Protein AF-0000000069196806 (afdb_homodimer)

Radius of gyration: 33.09 Å; Cα contacts (8 Å, |Δi|>4): 1832; chains: 2; bounding box: 76×102×69 Å

InterPro domains:
  IPR004131 Pyrophosphate-energised proton pump [PTHR31998] (19-526)

Secondary structure (DSSP, 8-state):
-HHHHHHHHHHHHHHHHHHHHHHHHHHHHGGGSSS-SS--S---SHHHHHHHHHHHHHTS-HHHHTT--HHHHHHHHHHHHHHHHHHHHHHHHHHHHHHHHHHHHHHHHH-SS-HHHHHHHHHHHHHHHHHHHHHHHHHHHHHHHHGGG-SSHHHHHHHHHHHHHHHHHHHHHHHHHHHHHHHHHHTS----HHHHHHHHHHHHHHHHHHHHHHHHHHHHHHHHHHHHH--S-HHHH--HHHHHHHHHHHHHHT-THHHHHHHHHHHHHHHHHH-TTHHHHHHHHHHHHHHHHHHHHHHTTGGG---SSHHHHHHHHHHHHHHHHHHHHHHHHHHHHHH-HHHHHHHHHHHHHHHHHHHHHHHHH-TTSHHHHHHHHHHHHSTTHHHHHHHHHHHHHHHHHHHHHHHHHHHHHHHHHHHHHHHHHHHHHTTHHHHHHHHHHHHHHHHHHHHHHHHT---HHHHHHHHHHGGGGHHHHHHHHHHHHHHHHHHS--SS--HHHHHHHHHHHHHHHHHHHHHHHHHHHHHHHHHHHT-TTTT----THHHHHHHHHHHHHHHHIIIII-HHHHHHHHHHHHHHHHHHHHHHHHHHHHHHHHGGGGGGTTT-HHHHHHHHHHHHHHHHHTTTTHHHHHHHHHHHHHHHHH-/-HHHHHHHHHHHHHHHHHHHHHHHHHHHHTTSSSS-SS--S---SHHHHHHHHHHHHHTS-HHHHTT--HHHHHHHHHHHHHHHHHHHHHHHHHHHHHHHHHHHHHHHHH--S-HHHHHHHHHHHHHHHHHHHHHHHHHHHHHHHHGGG-SSHHHHHHHHHHHHHHHHHHHHHHHHHHHHHHHHHHTS----HHHHHHHHHHHHHHHHHHHHHHHHHHHHHHHHHHHHH--S-HHHH--HHHHHHHHHHHHHHT-THHHHHHHHHHHHHHHHHH-TTHHHHHHHHHHHHHHHHHHHHHHTTGGG---SSHHHHHHHHHHHHHHHHHHHHHHHHHHHHHH-HHHHHHHHHHHHHHHHHHHHHHHHH-TTSHHHHHHHHHHHHSTTHHHHHHHHHHHHHHHHHHHHHHHHHHHHHHHHHHHHHHHHHHHHHTTHHHHHHHHHHHHHHHHHHHHHHHHT---HHHHHHHHHHGGGGHHHHHHHHHHHHHHHHHHS--SS--HHHHHHHHHHHHHHHHHHHHHHHHHHHHHHHHHHHT-TTTT----HHHHHHHHHHHHHHHHHHHHHT-HHHHHHHHHHHHHHHHHHHHHHHHHHHHHHHHHHHGGG-TT-HHHHHHHHHHHHHHHHHTTGGGHHHHHHHHHHHHHHHH-

Solvent-accessible surface area (backbone atoms only — not comparable to full-atom values): 64088 Å² total; per-residue (Å²): 108,63,67,57,48,50,50,51,39,52,50,48,48,49,50,49,18,50,48,24,45,47,47,41,47,41,64,52,45,61,42,53,69,66,96,55,83,75,67,53,48,53,65,84,49,74,63,49,39,54,47,50,28,51,55,51,45,64,74,38,60,81,80,52,46,76,73,46,60,48,45,71,44,45,41,56,44,53,48,51,50,51,50,49,54,51,52,55,52,55,57,45,54,55,48,48,52,48,50,28,47,53,53,22,53,48,30,53,75,73,28,90,55,60,36,67,60,47,27,51,29,15,47,53,19,24,49,54,39,48,53,50,51,52,51,51,53,38,35,47,53,22,46,25,72,42,32,66,76,43,92,58,39,62,63,52,35,27,51,51,28,39,42,49,48,41,26,49,51,13,52,48,50,51,49,53,53,50,50,29,48,50,29,41,70,74,69,70,36,70,56,52,56,31,25,55,40,17,24,49,51,41,46,46,54,49,53,52,50,28,30,44,51,10,47,15,32,38,47,23,46,50,49,53,40,44,72,71,58,69,46,89,59,53,78,78,71,43,52,72,68,49,52,48,37,45,53,51,11,49,64,39,40,66,54,64,65,61,51,50,49,53,48,52,51,48,64,72,44,45,45,70,55,67,52,55,59,55,71,60,44,43,52,51,54,49,40,50,53,51,33,53,51,51,44,56,58,47,61,72,57,56,74,73,62,73,48,92,50,58,38,59,20,46,47,46,44,51,50,47,48,51,49,51,42,51,55,45,41,50,54,35,35,49,59,37,34,75,72,36,56,68,50,23,55,32,19,49,49,14,38,48,49,45,52,52,50,48,54,48,50,47,50,53,30,28,62,90,30,66,57,18,46,52,28,48,52,35,26,75,77,35,70,52,41,28,49,54,45,26,50,23,47,10,27,46,51,29,40,60,57,52,47,52,53,49,50,52,50,52,52,24,36,73,74,46,39,66,64,18,46,52,28,25,49,52,18,46,52,67,54,45,58,62,46,47,7,47,21,44,20,14,51,32,37,46,53,11,34,53,51,19,54,72,67,66,44,90,37,64,70,40,52,41,40,25,68,50,25,54,67,48,47,56,49,61,58,51,52,39,51,53,46,57,43,48,53,51,49,61,77,44,70,79,84,54,81,36,68,68,29,30,52,49,14,49,45,47,46,38,32,53,52,16,53,50,49,46,52,36,52,54,43,23,54,52,38,42,49,17,60,74,69,69,38,52,81,78,60,72,71,81,74,63,61,60,58,49,49,51,52,51,50,45,39,51,52,48,49,46,28,41,71,70,70,28,66,41,26,33,47,20,20,52,52,32,26,42,53,50,36,52,51,51,25,44,21,22,51,46,22,16,44,20,26,44,36,33,46,69,67,37,80,79,50,65,81,40,64,64,47,46,52,32,37,50,52,30,28,49,51,13,59,60,37,54,58,41,66,54,49,52,55,52,54,49,50,30,48,42,50,51,48,45,60,67,105,108,63,68,56,47,50,50,51,38,50,49,49,48,49,49,48,16,51,48,24,44,47,47,43,48,40,61,53,45,60,41,53,70,65,97,58,84,78,66,53,48,53,61,83,48,74,64,50,38,54,49,49,28,51,56,51,45,64,74,38,58,83,79,49,45,77,72,43,61,47,43,72,43,44,40,57,45,53,49,52,50,52,51,50,54,51,52,56,52,54,57,44,54,56,48,50,52,49,51,28,48,52,51,22,52,49,30,52,76,74,26,90,55,60,37,66,61,46,28,50,29,16,47,52,19,24,48,54,39,50,54,50,50,52,52,50,53,36,34,48,53,24,45,26,71,43,32,66,76,40,91,57,39,60,62,52,35,28,52,52,28,38,44,50,47,41,26,50,50,14,52,49,50,49,48,52,53,50,48,29,50,50,29,40,70,74,70,71,35,70,56,52,59,32,25,54,43,18,25,50,50,43,47,46,53,48,53,51,48,29,30,44,51,10,47,15,31,37,48,22,47,51,50,53,43,41,73,70,56,71,47,88,61,54,78,80,68,44,51,71,68,47,52,50,37,47,53,52,11,49,63,39,41,65,54,64,66,61,52,51,50,53,51,52,51,48,64,71,44,45,44,69,56,66,52,54,57,57,68,60,46,43,51,50,54,49,38,50,53,52,32,53,50,51,43,56,59,47,62,71,57,54,75,74,61,71,47,91,50,58,37,59,20,47,46,47,44,53,49,47,48,51,51,50,42,49,54,46,43,50,54,36,35,50,59,37,35,74,72,37,56,68,51,24,55,31,20,49,50,15,37,50,49,45,51,50,50,48,53,48,50,46,50,55,28,28,62,92,31,65,57,19,46,50,27,49,52,35,29,74,77,34,75,54,41,28,50,54,44,26,50,23,48,9,27,47,50,30,40,58,57,51,47,53,52,50,50,53,51,51,53,24,36,74,73,45,39,63,65,18,46,52,27,26,51,51,19,46,53,66,54,45,57,60,42,44,7,47,22,44,20,14,51,30,36,48,53,10,34,52,50,18,55,68,64,67,43,91,38,64,70,40,51,40,40,25,66,47,26,56,69,48,47,55,50,54,58,51,51,41,52,53,47,56,43,48,52,51,50,57,77,46,68,82,86,54,81,35,69,69,28,31,54,50,14,48,46,47,44,39,32,54,54,15,52,51,50,47,52,37,52,55,44,22,55,51,38,41,50,16,59,76,70,70,40,50,81,79,60,75,72,82,73,62,60,60,59,49,49,50,52,50,48,44,38,51,52,48,51,46,28,40,71,72,69,26,67,41,25,33,46,20,19,51,50,32,25,41,52,50,37,50,51,50,24,46,21,23,49,45,21,13,45,21,28,45,38,33,46,70,69,41,78,75,50,65,82,39,64,64,49,45,50,39,37,50,54,29,27,50,52,12,59,61,37,51,58,43,65,56,50,53,54,53,55,49,50,27,48,44,51,52,47,47,58,68,105

Organism: Paramecium tetraurelia (NCBI:txid5888)

Nearest PDB structures (foldseek):
  6afz-assembly1_B  TM=7.743E-01  e=1.344E-14  Vigna radiata var. radiata
  6afv-assembly1_A  TM=7.709E-01  e=7.519E-15  Vigna radiata var. radiata
  5gpj-assembly1_A  TM=7.713E-01  e=3.678E-14  Vigna radiata var. radiata
  5gpj-assembly1_B  TM=7.661E-01  e=6.833E-14  Vigna radiata var. radiata
  5gpj-assembly2_D  TM=7.513E-01  e=3.974E-14  Vigna radiata var. radiata

Foldseek 3Di:
DLVVLVVVLLVLLLVLLVVLQVVCVCVQCVCPPDPHQAQHLFDDDPSNLVSLLVLLVVVDDPVCCVVQVCSVVVSVLLVLLLVVLVVVLVVLLVVQLVVLVVLLVVLVVPNPPDSCLLSVLLNLLQVLLSVLVNVLLRSLSSLLSNLVVDPDSLLSLLVSLLSSLSNSSSSLSVSQVVVQVVCCVPPVDGRELSNLLNNLSNLLLQQLLLQLLLLLLQLLLLCVQCVPVVDPPSLVPPDPVSLSSNLSSLSRNQSLSSLVSSLSNCLVVVCVHVVPVSSLSSLLSSLLSQLSVQLVVCSVVLVVQDDPDLLVSLLVSLVVSLVSSLVSNLVSLVVVCVVPVLLSVLLNLLQVLLVVLQVLLCQLQAPVHVLLVVLLVLVVVPFLVSLVSLLVSLLVSLCCLLVSLVVSCVVQCVRPNLVSLSSSLSSNCSCVSSLSSLSSSLSSLVSSLSVCVSSVHPSVSSVSSNSNRNSSSLSSLSSSLSSLLSSLCSVQPQPDADPVLLVVLQVVLVVVLVLLLVSSVVSSVVQNVCVVVVNNSVSSDGDSVSVVVLLVVLLVVLVCQCVPPHPNSSSNSLNNNSSVLSSLQSSLSSSLSSLLNSLVVVPVVVVDSSSNVSSSVSNSVSSSSNSSSSSSSSSSSSVSSVVSSVD/DLVVLVVVLLVLLLVLLVVLQVVVVCVQCVCPPDPHQAQHLFDDDPSNLVSLLVLLCVVDDPVCCVVQCCSVCVSVLLVLLLVVLVVLLVVLLVVLLVVLVVLLVVLVVPNPPDSCQLSVLLNLLQVLLSVLVNVLLRSLSSLLSCLVVDPDSLLSLLVSLLSSLSNSSSSLSVSQVVVQVVCCVPPVDGRELSNLLNNLSNLLLQQLVLQLLLLLLQLLLLCVQCVPVVDPPSLVPPDPVSLSSNLSSLSRNQSLSSLLSSLSNCLVNVCVHLVPVSSLSSLLSSLLSQLSVQLVVCSVVLVVQDDPQLLVSLLVSLVVSLVSSLVSNLVSLVVVCVVPVLLSVLLNLLQVLLVVLQVLLCQLQAPVHVLLVVLLVLVVVPFQSSLVSLLVSLLVSLCCLLVSLVVSCVVQCVRPNLVSLSSSLSSNCSCLSSLSSLSSSLSSLVSSLSVCVSSVHPSVSSLSSNSNSNSSSLSNLSSSLSSLLSSLCNVQPQPDADPVLLVVLQVVLVVVLVLLLVSSVVSSVQQNVCVVVVNNSVSSDDDSVSVVVLLVVLLVVLVCQCVPPHPNSSSNSLNNNSSVLSSLQSSLSSSLSSLLNSLVVCPPVVVDSSSNVSSSVSNSVSSSSNSSSSSSSSSSSSVSSVVSSVD

pLDDT: mean 74.12, std 11.2, range [33.75, 92.75]

Sequence (1294 aa):
MYELLQNVDNYIQLGFASLSILFFYIVYQTDVIGNYNSQTFMIQNEENWDYLRQQYAQLYDSQELDKFHFPNEMASFCYKIQEKITSIQWEYIYFICLSGLVLMLYSFFFLDSGFLYFGMNIILGGLTMFYLCYFINNVYLGTVVKVPLRTDPLRWAYGNGFFLSLFCLGMLIISILLVNQINKFVFHKPIGIAYVLGGSLSLYFRREQQSILGRSIQIGTDLHVKDNLGSEGVMDVIGYSEKLASIMGHILSDNHLLDLIIVLLLYFTLPRIFQIGAMNTNVYSIVMLINYFAQFIISFFISSFQSEDIAKNVLQNVRTQIIAASLFSIISLILLYIYNSTYMSIASFGLITSMLLIIYLEYVTNHSFPQVRNIASAALNAPMLNIMNGNFLGDMGQLFFVGLTGLFIFISKEIGGDEGLYAFLTGLIMNAIVMTSIQFSGNSIMIGLRFAQIAQVDSLPLEKINLAACNYGLYLKTITIICLFLITIIFFPLQEIQCFAVFIGLILAYFFKGIFLKFVGTQIVRQLRGFYEGTFLEGQTYNLWELTGLIGLQFIILNFFKYFTSKFGMYSYVYSYTQIVLILSARAIITGSSLKNVRVLEGTLKENKIIYLSHMYADIQGIAMEESPALPQIGFLGISIVLGLTIMYELLQNVDNYIQLGFASLSILFFYIVYQTDVIGNYNSQTFMIQNEENWDYLRQQYAQLYDSQELDKFHFPNEMASFCYKIQEKITSIQWEYIYFICLSGLVLMLYSFFFLDSGFLYFGMNIILGGLTMFYLCYFINNVYLGTVVKVPLRTDPLRWAYGNGFFLSLFCLGMLIISILLVNQINKFVFHKPIGIAYVLGGSLSLYFRREQQSILGRSIQIGTDLHVKDNLGSEGVMDVIGYSEKLASIMGHILSDNHLLDLIIVLLLYFTLPRIFQIGAMNTNVYSIVMLINYFAQFIISFFISSFQSEDIAKNVLQNVRTQIIAASLFSIISLILLYIYNSTYMSIASFGLITSMLLIIYLEYVTNHSFPQVRNIASAALNAPMLNIMNGNFLGDMGQLFFVGLTGLFIFISKEIGGDEGLYAFLTGLIMNAIVMTSIQFSGNSIMIGLRFAQIAQVDSLPLEKINLAACNYGLYLKTITIICLFLITIIFFPLQEIQCFAVFIGLILAYFFKGIFLKFVGTQIVRQLRGFYEGTFLEGQTYNLWELTGLIGLQFIILNFFKYFTSKFGMYSYVYSYTQIVLILSARAIITGSSLKNVRVLEGTLKENKIIYLSHMYADIQGIAMEESPALPQIGFLGISIVLGLTI

Structure (mmCIF, N/CA/C/O backbone):
data_AF-0000000069196806-model_v1
#
loop_
_entity.id
_entity.type
_entity.pdbx_description
1 polymer 'H(+)-exporting diphosphatase'
#
loop_
_atom_site.group_PDB
_atom_site.id
_atom_site.type_symbol
_atom_site.label_atom_id
_atom_site.label_alt_id
_atom_site.label_comp_id
_atom_site.label_asym_id
_atom_site.label_entity_id
_atom_site.label_seq_id
_atom_site.pdbx_PDB_ins_code
_atom_site.Cartn_x
_atom_site.Cartn_y
_atom_site.Cartn_z
_atom_site.occupancy
_atom_site.B_iso_or_equiv
_atom_site.auth_seq_id
_atom_site.auth_comp_id
_atom_site.auth_asym_id
_atom_site.auth_atom_id
_atom_site.pdbx_PDB_model_num
ATOM 1 N N . MET A 1 1 ? 32.031 39.562 9.172 1 51.59 1 MET A N 1
ATOM 2 C CA . MET A 1 1 ? 30.828 39.594 8.328 1 51.59 1 MET A CA 1
ATOM 3 C C . MET A 1 1 ? 29.844 38.531 8.773 1 51.59 1 MET A C 1
ATOM 5 O O . MET A 1 1 ? 28.641 38.781 8.867 1 51.59 1 MET A O 1
ATOM 9 N N . TYR A 1 2 ? 30.344 37.438 9.18 1 59.81 2 TYR A N 1
ATOM 10 C CA . TYR A 1 2 ? 29.484 36.375 9.656 1 59.81 2 TYR A CA 1
ATOM 11 C C . TYR A 1 2 ? 28.812 36.75 10.969 1 59.81 2 TYR A C 1
ATOM 13 O O . TYR A 1 2 ? 27.609 36.562 11.133 1 59.81 2 TYR A O 1
ATOM 21 N N . GLU A 1 3 ? 29.578 37.344 11.789 1 62.38 3 GLU A N 1
ATOM 22 C CA . GLU A 1 3 ? 29.016 37.719 13.086 1 62.38 3 GLU A CA 1
ATOM 23 C C . GLU A 1 3 ? 27.984 38.844 12.945 1 62.38 3 GLU A C 1
ATOM 25 O O . GLU A 1 3 ? 26.969 38.844 13.641 1 62.38 3 GLU A O 1
ATOM 30 N N . LEU A 1 4 ? 28.188 39.75 12.016 1 57.78 4 LEU A N 1
ATOM 31 C CA . LEU A 1 4 ? 27.25 40.844 11.781 1 57.78 4 LEU A CA 1
ATOM 32 C C . LEU A 1 4 ? 25.938 40.312 11.195 1 57.78 4 LEU A C 1
ATOM 34 O O . LEU A 1 4 ? 24.859 40.75 11.617 1 57.78 4 LEU A O 1
ATOM 38 N N . LEU A 1 5 ? 26.047 39.375 10.305 1 59.66 5 LEU A N 1
ATOM 39 C CA . LEU A 1 5 ? 24.859 38.812 9.68 1 59.66 5 LEU A CA 1
ATOM 40 C C . LEU A 1 5 ? 24.047 38.031 10.688 1 59.66 5 LEU A C 1
ATOM 42 O O . LEU A 1 5 ? 22.812 38.031 10.648 1 59.66 5 LEU A O 1
ATOM 46 N N . GLN A 1 6 ? 24.781 37.406 11.523 1 67.94 6 GLN A N 1
ATOM 47 C CA . GLN A 1 6 ? 24.094 36.656 12.555 1 67.94 6 GLN A CA 1
ATOM 48 C C . GLN A 1 6 ? 23.328 37.562 13.516 1 67.94 6 GLN A C 1
ATOM 50 O O . GLN A 1 6 ? 22.203 37.25 13.914 1 67.94 6 GLN A O 1
ATOM 55 N N . ASN A 1 7 ? 23.984 38.688 13.812 1 64.56 7 ASN A N 1
ATOM 56 C CA . ASN A 1 7 ? 23.312 39.625 14.711 1 64.56 7 ASN A CA 1
ATOM 57 C C . ASN A 1 7 ? 22.109 40.25 14.047 1 64.56 7 ASN A C 1
ATOM 59 O O . ASN A 1 7 ? 21.062 40.438 14.68 1 64.56 7 ASN A O 1
ATOM 63 N N . VAL A 1 8 ? 22.281 40.531 12.805 1 62.16 8 VAL A N 1
ATOM 64 C CA . VAL A 1 8 ? 21.172 41.156 12.055 1 62.16 8 VAL A CA 1
ATOM 65 C C . VAL A 1 8 ? 20.016 40.156 11.945 1 62.16 8 VAL A C 1
ATOM 67 O O . VAL A 1 8 ? 18.859 40.531 12.109 1 62.16 8 VAL A O 1
ATOM 70 N N . ASP A 1 9 ? 20.344 38.938 11.75 1 68.69 9 ASP A N 1
ATOM 71 C CA . ASP A 1 9 ? 19.328 37.906 11.656 1 68.69 9 ASP A CA 1
ATOM 72 C C . ASP A 1 9 ? 18.578 37.75 12.977 1 68.69 9 ASP A C 1
ATOM 74 O O . ASP A 1 9 ? 17.344 37.688 12.992 1 68.69 9 ASP A O 1
ATOM 78 N N . ASN A 1 10 ? 19.375 37.844 14.016 1 72.06 10 ASN A N 1
ATOM 79 C CA . ASN A 1 10 ? 18.75 37.719 15.328 1 72.06 10 ASN A CA 1
ATOM 80 C C . ASN A 1 10 ? 17.812 38.875 15.617 1 72.06 10 ASN A C 1
ATOM 82 O O . ASN A 1 10 ? 16.734 38.719 16.172 1 72.06 10 ASN A O 1
ATOM 86 N N . TYR A 1 11 ? 18.234 40.031 15.172 1 68.38 11 TYR A N 1
ATOM 87 C CA . TYR A 1 11 ? 17.422 41.219 15.422 1 68.38 11 TYR A CA 1
ATOM 88 C C . TYR A 1 11 ? 16.172 41.219 14.547 1 68.38 11 TYR A C 1
ATOM 90 O O . TYR A 1 11 ? 15.086 41.594 15 1 68.38 11 TYR A O 1
ATOM 98 N N . ILE A 1 12 ? 16.281 40.719 13.445 1 70.31 12 ILE A N 1
ATOM 99 C CA . ILE A 1 12 ? 15.141 40.688 12.547 1 70.31 12 ILE A CA 1
ATOM 100 C C . ILE A 1 12 ? 14.148 39.625 13.039 1 70.31 12 ILE A C 1
ATOM 102 O O . ILE A 1 12 ? 12.938 39.844 13.039 1 70.31 12 ILE A O 1
ATOM 106 N N . GLN A 1 13 ? 14.695 38.594 13.477 1 76.38 13 GLN A N 1
ATOM 107 C CA . GLN A 1 13 ? 13.836 37.531 14.016 1 76.38 13 GLN A CA 1
ATOM 108 C C . GLN A 1 13 ? 13.109 38.031 15.266 1 76.38 13 GLN A C 1
ATOM 110 O O . GLN A 1 13 ? 11.906 37.781 15.414 1 76.38 13 GLN A O 1
ATOM 115 N N . LEU A 1 14 ? 13.852 38.781 16.016 1 72.69 14 LEU A N 1
ATOM 116 C CA . LEU A 1 14 ? 13.234 39.281 17.234 1 72.69 14 LEU A CA 1
ATOM 117 C C . LEU A 1 14 ? 12.195 40.344 16.906 1 72.69 14 LEU A C 1
ATOM 119 O O . LEU A 1 14 ? 11.148 40.438 17.547 1 72.69 14 LEU A O 1
ATOM 123 N N . GLY A 1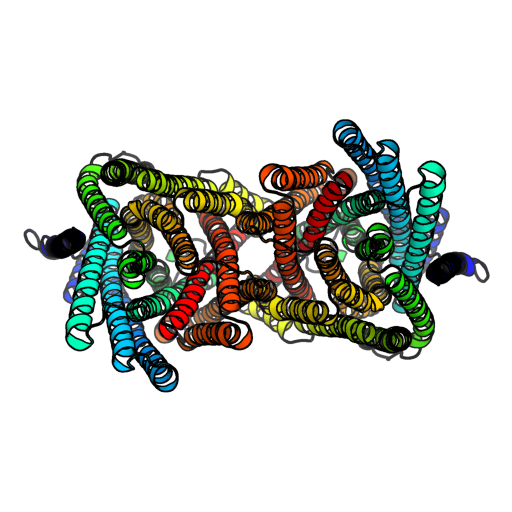 15 ? 12.539 41.125 15.953 1 70.31 15 GLY A N 1
ATOM 124 C CA . GLY A 1 15 ? 11.57 42.125 15.523 1 70.31 15 GLY A CA 1
ATOM 125 C C . GLY A 1 15 ? 10.297 41.531 14.969 1 70.31 15 GLY A C 1
ATOM 126 O O . GLY A 1 15 ? 9.195 41.938 15.328 1 70.31 15 GLY A O 1
ATOM 127 N N . PHE A 1 16 ? 10.492 40.531 14.258 1 72.62 16 PHE A N 1
ATOM 128 C CA . PHE A 1 16 ? 9.344 39.875 13.672 1 72.62 16 PHE A CA 1
ATOM 129 C C . PHE A 1 16 ? 8.516 39.188 14.758 1 72.62 16 PHE A C 1
ATOM 131 O O . PHE A 1 16 ? 7.285 39.25 14.75 1 72.62 16 PHE A O 1
ATOM 138 N N . ALA A 1 17 ? 9.172 38.562 15.578 1 75.62 17 ALA A N 1
ATOM 139 C CA . ALA A 1 17 ? 8.477 37.844 16.656 1 75.62 17 ALA A CA 1
ATOM 140 C C . ALA A 1 17 ? 7.691 38.844 17.531 1 75.62 17 ALA A C 1
ATOM 142 O O . ALA A 1 17 ? 6.527 38.594 17.844 1 75.62 17 ALA A O 1
ATOM 143 N N . SER A 1 18 ? 8.305 39.938 17.812 1 72.94 18 SER A N 1
ATOM 144 C CA . SER A 1 18 ? 7.641 40.938 18.641 1 72.94 18 SER A CA 1
ATOM 145 C C . SER A 1 18 ? 6.43 41.531 17.938 1 72.94 18 SER A C 1
ATOM 147 O O . SER A 1 18 ? 5.375 41.719 18.531 1 72.94 18 SER A O 1
ATOM 149 N N . LEU A 1 19 ? 6.633 41.688 16.719 1 69.75 19 LEU A N 1
ATOM 150 C CA . LEU A 1 19 ? 5.531 42.25 15.938 1 69.75 19 LEU A CA 1
ATOM 151 C C . LEU A 1 19 ? 4.383 41.25 15.828 1 69.75 19 LEU A C 1
ATOM 153 O O . LEU A 1 19 ? 3.215 41.625 15.922 1 69.75 19 LEU A O 1
ATOM 157 N N . SER A 1 20 ? 4.766 40.062 15.672 1 71.62 20 SER A N 1
ATOM 158 C CA . SER A 1 20 ? 3.734 39.031 15.547 1 71.62 20 SER A CA 1
ATOM 159 C C . SER A 1 20 ? 2.957 38.875 16.844 1 71.62 20 SER A C 1
ATOM 161 O O . SER A 1 20 ? 1.73 38.75 16.828 1 71.62 20 SER A O 1
ATOM 163 N N . ILE A 1 21 ? 3.611 38.969 17.906 1 73.19 21 ILE A N 1
ATOM 164 C CA . ILE A 1 21 ? 2.971 38.844 19.203 1 73.19 21 ILE A CA 1
ATOM 165 C C . ILE A 1 21 ? 2.127 40.062 19.5 1 73.19 21 ILE A C 1
ATOM 167 O O . ILE A 1 21 ? 1.007 39.969 20 1 73.19 21 ILE A O 1
ATOM 171 N N . LEU A 1 22 ? 2.705 41.156 19.125 1 66.31 22 LEU A N 1
ATOM 172 C CA . LEU A 1 22 ? 1.973 42.375 19.328 1 66.31 22 LEU A CA 1
ATOM 173 C C . LEU A 1 22 ? 0.692 42.406 18.5 1 66.31 22 LEU A C 1
ATOM 175 O O . LEU A 1 22 ? -0.369 42.781 18.984 1 66.31 22 LEU A O 1
ATOM 179 N N . PHE A 1 23 ? 0.831 41.969 17.359 1 65.44 23 PHE A N 1
ATOM 180 C CA . PHE A 1 23 ? -0.341 41.938 16.484 1 65.44 23 PHE A CA 1
ATOM 181 C C . PHE A 1 23 ? -1.391 40.969 17.031 1 65.44 23 PHE A C 1
ATOM 183 O O . PHE A 1 23 ? -2.588 41.281 17 1 65.44 23 PHE A O 1
ATOM 190 N N . PHE A 1 24 ? -0.897 39.906 17.453 1 67.81 24 PHE A N 1
ATOM 191 C CA . PHE A 1 24 ? -1.819 38.938 18.047 1 67.81 24 PHE A CA 1
ATOM 192 C C . PHE A 1 24 ? -2.523 39.531 19.266 1 67.81 24 PHE A C 1
ATOM 194 O O . PHE A 1 24 ? -3.73 39.375 19.438 1 67.81 24 PHE A O 1
ATOM 201 N N . TYR A 1 25 ? -1.725 40.344 19.969 1 62.62 25 TYR A N 1
ATOM 202 C CA . TYR A 1 25 ? -2.273 41 21.156 1 62.62 25 TYR A CA 1
ATOM 203 C C . TYR A 1 25 ? -3.297 42.031 20.766 1 62.62 25 TYR A C 1
ATOM 205 O O . TYR A 1 25 ? -4.355 42.156 21.391 1 62.62 25 TYR A O 1
ATOM 213 N N . ILE A 1 26 ? -3.035 42.719 19.719 1 57.03 26 ILE A N 1
ATOM 214 C CA . ILE A 1 26 ? -3.918 43.781 19.266 1 57.03 26 ILE A CA 1
ATOM 215 C C . ILE A 1 26 ? -5.207 43.188 18.703 1 57.03 26 ILE A C 1
ATOM 217 O O . ILE A 1 26 ? -6.305 43.656 19.031 1 57.03 26 ILE A O 1
ATOM 221 N N . VAL A 1 27 ? -4.988 42.25 17.906 1 56.56 27 VAL A N 1
ATOM 222 C CA . VAL A 1 27 ? -6.16 41.625 17.312 1 56.56 27 VAL A CA 1
ATOM 223 C C . VAL A 1 27 ? -6.973 40.906 18.375 1 56.56 27 VAL A C 1
ATOM 225 O O . VAL A 1 27 ? -8.203 40.906 18.344 1 56.56 27 VAL A O 1
ATOM 228 N N . TYR A 1 28 ? -6.141 40.5 19.266 1 55.06 28 TYR A N 1
ATOM 229 C CA . TYR A 1 28 ? -6.777 39.844 20.406 1 55.06 28 TYR A CA 1
ATOM 230 C C . TYR A 1 28 ? -7.551 40.875 21.25 1 55.06 28 TYR A C 1
ATOM 232 O O . TYR A 1 28 ? -8.648 40.562 21.719 1 55.06 28 TYR A O 1
ATOM 240 N N . GLN A 1 29 ? -6.949 42.188 21.484 1 46.84 29 GLN A N 1
ATOM 241 C CA . GLN A 1 29 ? -7.543 43.25 22.312 1 46.84 29 GLN A CA 1
ATOM 242 C C . GLN A 1 29 ? -8.531 44.094 21.516 1 46.84 29 GLN A C 1
ATOM 244 O O . GLN A 1 29 ? -9.461 44.656 22.078 1 46.84 29 GLN A O 1
ATOM 249 N N . THR A 1 30 ? -8.219 44.562 20.359 1 45.06 30 THR A N 1
ATOM 250 C CA . THR A 1 30 ? -9.078 45.5 19.656 1 45.06 30 THR A CA 1
ATOM 251 C C . THR A 1 30 ? -10.516 45 19.625 1 45.06 30 THR A C 1
ATOM 253 O O . THR A 1 30 ? -11.414 45.688 19.156 1 45.06 30 THR A O 1
ATOM 256 N N . ASP A 1 31 ? -10.93 43.969 19.75 1 41.66 31 ASP A N 1
ATOM 257 C CA . ASP A 1 31 ? -12.367 43.875 19.984 1 41.66 31 ASP A CA 1
ATOM 258 C C . ASP A 1 31 ? -12.781 44.625 21.234 1 41.66 31 ASP A C 1
ATOM 260 O O . ASP A 1 31 ? -13.945 44.594 21.625 1 41.66 31 ASP A O 1
ATOM 264 N 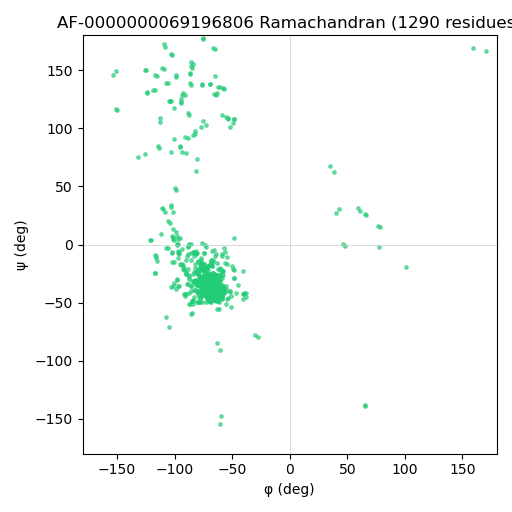N . VAL A 1 32 ? -11.922 45.156 22.094 1 35.38 32 VAL A N 1
ATOM 265 C CA . VAL A 1 32 ? -12.398 45.844 23.281 1 35.38 32 VAL A CA 1
ATOM 266 C C . VAL A 1 32 ? -12.922 47.25 22.891 1 35.38 32 VAL A C 1
ATOM 268 O O . VAL A 1 32 ? -13.508 47.938 23.719 1 35.38 32 VAL A O 1
ATOM 271 N N . ILE A 1 33 ? -12.5 48 22.062 1 34.47 33 ILE A N 1
ATOM 272 C CA . ILE A 1 33 ? -13.039 49.344 22.062 1 34.47 33 ILE A CA 1
ATOM 273 C C . ILE A 1 33 ? -14.547 49.312 21.828 1 34.47 33 ILE A C 1
ATOM 275 O O . ILE A 1 33 ? -15.305 50 22.484 1 34.47 33 ILE A O 1
ATOM 279 N N . GLY A 1 34 ? -15.219 49.375 20.625 1 34.94 34 GLY A N 1
ATOM 280 C CA . GLY A 1 34 ? -16.656 49.562 20.734 1 34.94 34 GLY A CA 1
ATOM 281 C C . GLY A 1 34 ? -17.359 48.469 21.5 1 34.94 34 GLY A C 1
ATOM 282 O O . GLY A 1 34 ? -16.703 47.688 22.188 1 34.94 34 GLY A O 1
ATOM 283 N N . ASN A 1 35 ? -18.797 48.031 21.172 1 35.09 35 ASN A N 1
ATOM 284 C CA . ASN A 1 35 ? -19.562 47.094 21.984 1 35.09 35 ASN A CA 1
ATOM 285 C C . ASN A 1 35 ? -18.766 45.812 22.234 1 35.09 35 ASN A C 1
ATOM 287 O O . ASN A 1 35 ? -18.328 45.125 21.297 1 35.09 35 ASN A O 1
ATOM 291 N N . TYR A 1 36 ? -18.078 45.5 23.391 1 34.81 36 TYR A N 1
ATOM 292 C CA . TYR A 1 36 ? -17.141 44.656 24.141 1 34.81 36 TYR A CA 1
ATOM 293 C C . TYR A 1 36 ? -17.172 43.219 23.641 1 34.81 36 TYR A C 1
ATOM 295 O O . TYR A 1 36 ? -16.141 42.562 23.578 1 34.81 36 TYR 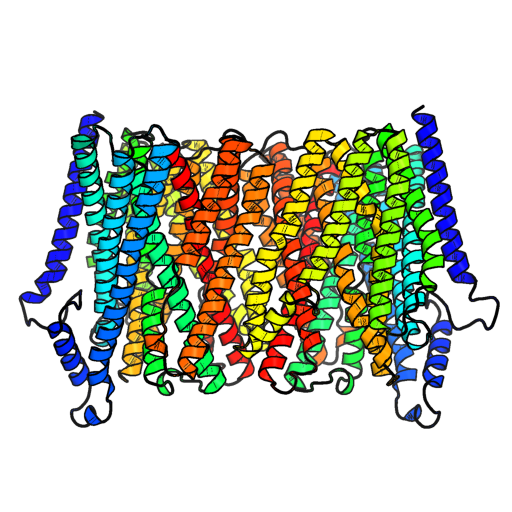A O 1
ATOM 303 N N . ASN A 1 37 ? -18.219 42.281 24 1 39.84 37 ASN A N 1
ATOM 304 C CA . ASN A 1 37 ? -18.438 40.875 24.281 1 39.84 37 ASN A CA 1
ATOM 305 C C . ASN A 1 37 ? -18.172 40 23.047 1 39.84 37 ASN A C 1
ATOM 307 O O . ASN A 1 37 ? -18.25 38.781 23.109 1 39.84 37 ASN A O 1
ATOM 311 N N . SER A 1 38 ? -18.422 40.344 21.906 1 42.94 38 SER A N 1
ATOM 312 C CA . SER A 1 38 ? -18.703 39.438 20.812 1 42.94 38 SER A CA 1
ATOM 313 C C . SER A 1 38 ? -17.422 38.781 20.266 1 42.94 38 SER A C 1
ATOM 315 O O . SER A 1 38 ? -17.453 37.719 19.672 1 42.94 38 SER A O 1
ATOM 317 N N . GLN A 1 39 ? -16.25 39.438 20.016 1 45.69 39 GLN A N 1
ATOM 318 C CA . GLN A 1 39 ? -15.367 38.906 18.969 1 45.69 39 GLN A CA 1
ATOM 319 C C . GLN A 1 39 ? -14.125 38.281 19.562 1 45.69 39 GLN A C 1
ATOM 321 O O . GLN A 1 39 ? -13.031 38.406 19.016 1 45.69 39 GLN A O 1
ATOM 326 N N . THR A 1 40 ? -14.117 37.781 20.703 1 49.59 40 THR A N 1
ATOM 327 C CA . THR A 1 40 ? -12.922 37.156 21.297 1 49.59 40 THR A CA 1
ATOM 328 C C . THR A 1 40 ? -12.484 35.938 20.5 1 49.59 40 THR A C 1
ATOM 330 O O . THR A 1 40 ? -13.32 35.125 20.125 1 49.59 40 THR A O 1
ATOM 333 N N . PHE A 1 41 ? -11.07 36.031 20.219 1 57.84 41 PHE A N 1
ATOM 334 C CA . PHE A 1 41 ? -10.406 34.969 19.5 1 57.84 41 PHE A CA 1
ATOM 335 C C . PHE A 1 41 ? -10.461 33.656 20.312 1 57.84 41 PHE A C 1
ATOM 337 O O . PHE A 1 41 ? -10.539 32.562 19.734 1 57.84 41 PHE A O 1
ATOM 344 N N . MET A 1 42 ? -10.258 33.875 21.781 1 60.25 42 MET A N 1
ATOM 345 C CA . MET A 1 42 ? -10.25 32.719 22.641 1 60.25 42 MET A CA 1
ATOM 346 C C . MET A 1 42 ? -11.406 32.75 23.641 1 60.25 42 MET A C 1
ATOM 348 O O . MET A 1 42 ? -11.82 33.844 24.062 1 60.25 42 MET A O 1
ATOM 352 N N . ILE A 1 43 ? -12.094 31.625 23.766 1 59.5 43 ILE A N 1
ATOM 353 C CA . ILE A 1 43 ? -13.086 31.5 24.828 1 59.5 43 ILE A CA 1
ATOM 354 C C . ILE A 1 43 ? -12.422 30.969 26.094 1 59.5 43 ILE A C 1
ATOM 356 O O . ILE A 1 43 ? -11.969 29.828 26.141 1 59.5 43 ILE A O 1
ATOM 360 N N . GLN A 1 44 ? -11.945 31.828 26.969 1 56.88 44 GLN A N 1
ATOM 361 C CA . GLN A 1 44 ? -11.219 31.344 28.141 1 56.88 44 GLN A CA 1
ATOM 362 C C . GLN A 1 44 ? -12.125 31.312 29.375 1 56.88 44 GLN A C 1
ATOM 364 O O . GLN A 1 44 ? -11.977 30.438 30.234 1 56.88 44 GLN A O 1
ATOM 369 N N . ASN A 1 45 ? -13.031 32.344 29.547 1 58.03 45 ASN A N 1
ATOM 370 C CA . ASN A 1 45 ? -13.727 32.531 30.812 1 58.03 45 ASN A CA 1
ATOM 371 C C . ASN A 1 45 ? -15.211 32.219 30.688 1 58.03 45 ASN A C 1
ATOM 373 O O . ASN A 1 45 ? -15.742 32.156 29.578 1 58.03 45 ASN A O 1
ATOM 377 N N . GLU A 1 46 ? -15.797 31.781 31.859 1 60.09 46 GLU A N 1
ATOM 378 C CA . GLU A 1 46 ? -17.234 31.5 31.969 1 60.09 46 GLU A CA 1
ATOM 379 C C . GLU A 1 46 ? -18.062 32.656 31.391 1 60.09 46 GLU A C 1
ATOM 381 O O . GLU A 1 46 ? -19.125 32.406 30.812 1 60.09 46 GLU A O 1
ATOM 386 N N . GLU A 1 47 ? -17.453 33.781 31.484 1 61.38 47 GLU A N 1
ATOM 387 C CA . GLU A 1 47 ? -18.203 34.938 30.984 1 61.38 47 GLU A CA 1
ATOM 388 C C . GLU A 1 47 ? -18.328 34.906 29.469 1 61.38 47 GLU A C 1
ATOM 390 O O . GLU A 1 47 ? -19.375 35.25 28.906 1 61.38 47 GLU A O 1
ATOM 395 N N . ASN A 1 48 ? -17.281 34.469 28.938 1 64.19 48 ASN A N 1
ATOM 396 C CA . ASN A 1 48 ? -17.297 34.375 27.484 1 64.19 48 ASN A CA 1
ATOM 397 C C . ASN A 1 48 ? -18.328 33.375 26.984 1 64.19 48 ASN A C 1
ATOM 399 O O . ASN A 1 48 ? -19.016 33.625 26 1 64.19 48 ASN A O 1
ATOM 403 N N . TRP A 1 49 ? -18.469 32.438 27.781 1 68.62 49 TRP A N 1
ATOM 404 C CA . TRP A 1 49 ? -19.422 31.406 27.391 1 68.62 49 TRP A CA 1
ATOM 405 C C . TRP A 1 49 ? -20.859 31.891 27.578 1 68.62 49 TRP A C 1
ATOM 407 O O . TRP A 1 49 ? -21.734 31.594 26.766 1 68.62 49 TRP A O 1
ATOM 417 N N . ASP A 1 50 ? -21.094 32.594 28.656 1 63.56 50 ASP A N 1
ATOM 418 C CA . ASP A 1 50 ? -22.422 33.156 28.906 1 63.56 50 ASP A CA 1
ATOM 419 C C . ASP A 1 50 ? -22.812 34.156 27.812 1 63.56 50 ASP A C 1
ATOM 421 O O . ASP A 1 50 ? -23.969 34.219 27.406 1 63.56 50 ASP A O 1
ATOM 425 N N . TYR A 1 51 ? -21.875 34.812 27.438 1 68.12 51 TYR A N 1
ATOM 426 C CA . TYR A 1 51 ? -22.141 35.781 26.359 1 68.12 51 TYR A CA 1
ATOM 427 C C . TYR A 1 51 ? -22.484 35.062 25.062 1 68.12 51 TYR A C 1
ATOM 429 O O . TYR A 1 51 ? -23.406 35.469 24.359 1 68.12 51 TYR A O 1
ATOM 437 N N . LEU A 1 52 ? -21.797 34.094 24.812 1 70.31 52 LEU A N 1
ATOM 438 C CA . LEU A 1 52 ? -22.047 33.312 23.609 1 70.31 52 LEU A CA 1
ATOM 439 C C . LEU A 1 52 ? -23.438 32.688 23.672 1 70.31 52 LEU A C 1
ATOM 441 O O . LEU A 1 52 ? -24.141 32.625 22.641 1 70.31 52 LEU A O 1
ATOM 445 N N . ARG A 1 53 ? -23.766 32.312 24.797 1 69.5 53 ARG A N 1
ATOM 446 C CA . ARG A 1 53 ? -25.109 31.766 24.984 1 69.5 53 ARG A CA 1
ATOM 447 C C . ARG A 1 53 ? -26.172 32.812 24.656 1 69.5 53 ARG A C 1
ATOM 449 O O . ARG A 1 53 ? -27.188 32.469 24.031 1 69.5 53 ARG A O 1
ATOM 456 N N . GLN A 1 54 ? -25.906 33.906 25.094 1 68.75 54 GLN A N 1
ATOM 457 C CA . GLN A 1 54 ? -26.859 35 24.844 1 68.75 54 GLN A CA 1
ATOM 458 C C . GLN A 1 54 ? -26.953 35.312 23.344 1 68.75 54 GLN A C 1
ATOM 460 O O . GLN A 1 54 ? -28.047 35.562 22.828 1 68.75 54 GLN A O 1
ATOM 465 N N . GLN A 1 55 ? -25.891 35.281 22.703 1 70.81 55 GLN A N 1
ATOM 466 C CA . GLN A 1 55 ? -25.875 35.562 21.281 1 70.81 55 GLN A CA 1
ATOM 467 C C . GLN A 1 55 ? -26.625 34.5 20.484 1 70.81 55 GLN A C 1
ATOM 469 O O . GLN A 1 55 ? -27.359 34.812 19.547 1 70.81 55 GLN A O 1
ATOM 474 N N . TYR A 1 56 ? -26.406 33.344 20.844 1 68.5 56 TYR A N 1
ATOM 475 C CA . TYR A 1 56 ? -27.109 32.25 20.172 1 68.5 56 TYR A CA 1
ATOM 476 C C . TYR A 1 56 ? -28.609 32.312 20.469 1 68.5 56 TYR A C 1
ATOM 478 O O . TYR A 1 56 ? -29.422 31.969 19.609 1 68.5 56 TYR A O 1
ATOM 486 N N . ALA A 1 57 ? -28.891 32.656 21.656 1 64.56 57 ALA A N 1
ATOM 487 C CA . ALA A 1 57 ? -30.281 32.781 22.047 1 64.56 57 ALA A CA 1
ATOM 488 C C . ALA A 1 57 ? -30.984 33.844 21.203 1 64.56 57 ALA A C 1
ATOM 490 O O . ALA A 1 57 ? -32.188 33.75 20.969 1 64.56 57 ALA A O 1
ATOM 491 N N . GLN A 1 58 ? -30.25 34.75 20.844 1 65.19 58 GLN A N 1
ATOM 492 C CA . GLN A 1 58 ? -30.844 35.875 20.078 1 65.19 58 GLN A CA 1
ATOM 493 C C . GLN A 1 58 ? -31.219 35.406 18.672 1 65.19 58 GLN A C 1
ATOM 495 O O . GLN A 1 58 ? -32.031 36.062 18.016 1 65.19 58 GLN A O 1
ATOM 500 N N . LEU A 1 59 ? -30.609 34.406 18.281 1 62.72 59 LEU A N 1
ATOM 501 C CA . LEU A 1 59 ? -30.922 33.906 16.938 1 62.72 59 LEU A CA 1
ATOM 502 C C . LEU A 1 59 ? -32.281 33.25 16.906 1 62.72 59 LEU A C 1
ATOM 504 O O . LEU A 1 59 ? -32.875 33.062 15.828 1 62.72 59 LEU A O 1
ATOM 508 N N . TYR A 1 60 ? -32.719 32.875 18.062 1 57.62 60 TYR A N 1
ATOM 509 C CA . TYR A 1 60 ? -34 32.219 18.156 1 57.62 60 TYR A CA 1
ATOM 510 C C . TYR A 1 60 ? -35.062 33.125 18.719 1 57.62 60 TYR A C 1
ATOM 512 O O . TYR A 1 60 ? -34.781 34.062 19.484 1 57.62 60 TYR A O 1
ATOM 520 N N . ASP A 1 61 ? -36.281 33.062 18.141 1 53.56 61 ASP A N 1
ATOM 521 C CA . ASP A 1 61 ? -37.438 33.781 18.734 1 53.56 61 ASP A CA 1
ATOM 522 C C . ASP A 1 61 ? -37.688 33.25 20.156 1 53.56 61 ASP A C 1
ATOM 524 O O . ASP A 1 61 ? -37.469 32.094 20.453 1 53.56 61 ASP A O 1
ATOM 528 N N . SER A 1 62 ? -37.938 34.188 21.203 1 49.97 62 SER A N 1
ATOM 529 C CA . SER A 1 62 ? -38.156 33.906 22.625 1 49.97 62 SER A CA 1
ATOM 530 C C . SER A 1 62 ? -39.031 32.688 22.812 1 49.97 62 SER A C 1
ATOM 532 O O . SER A 1 62 ? -38.844 31.922 23.781 1 49.97 62 SER A O 1
ATOM 534 N N . GLN A 1 63 ? -40.062 32.438 22.141 1 50.78 63 GLN A N 1
ATOM 535 C CA . GLN A 1 63 ? -41 31.312 22.266 1 50.78 63 GLN A CA 1
ATOM 536 C C . GLN A 1 63 ? -40.344 30 21.859 1 50.78 63 GLN A C 1
ATOM 538 O O . GLN A 1 63 ? -40.688 28.938 22.391 1 50.78 63 GLN A O 1
ATOM 543 N N . GLU A 1 64 ? -39.406 29.984 21 1 50 64 GLU A N 1
ATOM 544 C CA . GLU A 1 64 ? -38.812 28.781 20.422 1 50 64 GLU A CA 1
ATOM 545 C C . GLU A 1 64 ? -37.594 28.328 21.219 1 50 64 GLU A C 1
ATOM 547 O O . GLU A 1 64 ? -37.219 27.156 21.141 1 50 64 GLU A O 1
ATOM 552 N N . LEU A 1 65 ? -37.062 29.188 21.891 1 50.12 65 LEU A N 1
ATOM 553 C CA . LEU A 1 65 ? -35.906 28.859 22.719 1 50.12 65 LEU A CA 1
ATOM 554 C C . LEU A 1 65 ? -36.25 27.766 23.719 1 50.12 65 LEU A C 1
ATOM 556 O O . LEU A 1 65 ? -35.406 26.922 24.031 1 50.12 65 LEU A O 1
ATOM 560 N N . ASP A 1 66 ? -37.469 27.828 24.297 1 48.66 66 ASP A N 1
ATOM 561 C CA . ASP A 1 66 ? -37.844 26.812 25.281 1 48.66 66 ASP A CA 1
ATOM 562 C C . ASP A 1 66 ? -37.812 25.422 24.656 1 48.66 66 ASP A C 1
ATOM 564 O O . ASP A 1 66 ? -37.719 24.422 25.359 1 48.66 66 ASP A O 1
ATOM 568 N N . LYS A 1 67 ? -38.188 25.406 23.438 1 49.22 67 LYS A N 1
ATOM 569 C CA . LYS A 1 67 ? -38.312 24.109 22.797 1 49.22 67 LYS A CA 1
ATOM 570 C C . LYS A 1 67 ? -36.969 23.531 22.406 1 49.22 67 LYS A C 1
ATOM 572 O O . LYS A 1 67 ? -36.781 22.312 22.406 1 49.22 67 LYS A O 1
ATOM 577 N N . PHE A 1 68 ? -36.188 24.422 22.047 1 50.5 68 PHE A N 1
ATOM 578 C CA . PHE A 1 68 ? -34.906 23.906 21.594 1 50.5 68 PHE A CA 1
ATOM 579 C C . PHE A 1 68 ? -33.812 24.094 22.672 1 50.5 68 PHE A C 1
ATOM 581 O O . PHE A 1 68 ? -33.406 25.219 22.953 1 50.5 68 PHE A O 1
ATOM 588 N N . HIS A 1 69 ? -33.656 23.359 23.656 1 52.91 69 HIS A N 1
ATOM 589 C CA . HIS A 1 69 ? -32.719 23.328 24.781 1 52.91 69 HIS A CA 1
ATOM 590 C C . HIS A 1 69 ? -31.281 23.469 24.312 1 52.91 69 HIS A C 1
ATOM 592 O O . HIS A 1 69 ? -30.359 23.578 25.125 1 52.91 69 HIS A O 1
ATOM 598 N N . PHE A 1 70 ? -31.031 23.719 23 1 57 70 PHE A N 1
ATOM 599 C CA . PHE A 1 70 ? -29.672 23.594 22.469 1 57 70 PHE A CA 1
ATOM 600 C C . PHE A 1 70 ? -28.828 24.812 22.844 1 57 70 PHE A C 1
ATOM 602 O O . PHE A 1 70 ? -27.688 24.672 23.281 1 57 70 PHE A O 1
ATOM 609 N N . PRO A 1 71 ? -29.484 26.094 22.75 1 59.22 71 PRO A N 1
ATOM 610 C CA . PRO A 1 71 ? -28.609 27.219 23.062 1 59.22 71 PRO A CA 1
ATOM 611 C C . PRO A 1 71 ? -28.062 27.156 24.5 1 59.22 71 PRO A C 1
ATOM 613 O O . PRO A 1 71 ? -26.891 27.5 24.734 1 59.22 71 PRO A O 1
ATOM 616 N N . ASN A 1 72 ? -28.922 26.688 25.406 1 58.5 72 ASN A N 1
ATOM 617 C CA . ASN A 1 72 ? -28.469 26.578 26.781 1 58.5 72 ASN A CA 1
ATOM 618 C C . ASN A 1 72 ? -27.516 25.406 26.969 1 58.5 72 ASN A C 1
ATOM 620 O O . ASN A 1 72 ? -26.547 25.5 27.734 1 58.5 72 ASN A O 1
ATOM 624 N N . GLU A 1 73 ? -27.703 24.453 26.109 1 64.25 73 GLU A N 1
ATOM 625 C CA . GLU A 1 73 ? -26.906 23.25 26.297 1 64.25 73 GLU A CA 1
ATOM 626 C C . GLU A 1 73 ? -25.625 23.297 25.484 1 64.25 73 GLU A C 1
ATOM 628 O O . GLU A 1 73 ? -24.625 22.656 25.828 1 64.25 73 GLU A O 1
ATOM 633 N N . MET A 1 74 ? -25.672 24.203 24.562 1 65.31 74 MET A N 1
ATOM 634 C CA . MET A 1 74 ? -24.516 24.266 23.672 1 65.31 74 MET A CA 1
ATOM 635 C C . MET A 1 74 ? -23.312 24.844 24.406 1 65.31 74 MET A C 1
ATOM 637 O O . MET A 1 74 ? -22.203 24.328 24.297 1 65.31 74 MET A O 1
ATOM 641 N N . ALA A 1 75 ? -23.625 25.922 25.125 1 62.03 75 ALA A N 1
ATOM 642 C CA . ALA A 1 75 ? -22.531 26.547 25.859 1 62.03 75 ALA A CA 1
ATOM 643 C C . ALA A 1 75 ? -21.938 25.578 26.875 1 62.03 75 ALA A C 1
ATOM 645 O O . ALA A 1 75 ? -20.703 25.516 27.031 1 62.03 75 ALA A O 1
ATOM 646 N N . SER A 1 76 ? -22.828 24.906 27.5 1 65.69 76 SER A N 1
ATOM 647 C CA . SER A 1 76 ? -22.344 23.938 28.5 1 65.69 76 SER A CA 1
ATOM 648 C C . SER A 1 76 ? -21.562 22.797 27.828 1 65.69 76 SER A C 1
ATOM 650 O O . SER A 1 76 ? -20.562 22.328 28.359 1 65.69 76 SER A O 1
ATOM 652 N N . PHE A 1 77 ? -21.922 22.594 26.703 1 67.19 77 PHE A N 1
ATOM 653 C CA . PHE A 1 77 ? -21.281 21.516 25.969 1 67.19 77 PHE A CA 1
ATOM 654 C C . PHE A 1 77 ? -19.906 21.938 25.484 1 67.19 77 PHE A C 1
ATOM 656 O O . PHE A 1 77 ? -18.938 21.188 25.594 1 67.19 77 PHE A O 1
ATOM 663 N N . CYS A 1 78 ? -19.844 23.062 24.969 1 69.19 78 CYS A N 1
ATOM 664 C CA . CYS A 1 78 ? -18.562 23.531 24.469 1 69.19 78 CYS A CA 1
ATOM 665 C C . CYS A 1 78 ? -17.562 23.703 25.609 1 69.19 78 CYS A C 1
ATOM 667 O O . CYS A 1 78 ? -16.375 23.469 25.422 1 69.19 78 CYS A O 1
ATOM 669 N N . TYR A 1 79 ? -18.125 24 26.703 1 69.62 79 TYR A N 1
ATOM 670 C CA . TYR A 1 79 ? -17.25 24.109 27.859 1 69.62 79 TYR A CA 1
ATOM 671 C C . TYR A 1 79 ? -16.719 22.734 28.266 1 69.62 79 TYR A C 1
ATOM 673 O O . TYR A 1 79 ? -15.547 22.594 28.625 1 69.62 79 TYR A O 1
ATOM 681 N N . LYS A 1 80 ? -17.516 21.812 28.203 1 70.81 80 LYS A N 1
ATOM 682 C CA . LYS A 1 80 ? -17.094 20.469 28.562 1 70.81 80 LYS A CA 1
ATOM 683 C C . LYS A 1 80 ? -16.062 19.922 27.562 1 70.81 80 LYS A C 1
ATOM 685 O O . LYS A 1 80 ? -15.133 19.219 27.938 1 70.81 80 LYS A O 1
ATOM 690 N N . ILE A 1 81 ? -16.25 20.297 26.375 1 72.88 81 ILE A N 1
ATOM 691 C CA . ILE A 1 81 ? -15.297 19.891 25.344 1 72.88 81 ILE A CA 1
ATOM 692 C C . ILE A 1 81 ? -13.953 20.562 25.594 1 72.88 81 ILE A C 1
ATOM 694 O O . ILE A 1 81 ? -12.898 19.922 25.484 1 72.88 81 ILE A O 1
ATOM 698 N N . GLN A 1 82 ? -14.008 21.812 25.938 1 74.38 82 GLN A N 1
ATOM 699 C CA . GLN A 1 82 ? -12.781 22.547 26.219 1 74.38 82 GLN A CA 1
ATOM 700 C C . GLN A 1 82 ? -12.055 21.969 27.438 1 74.38 82 GLN A C 1
ATOM 702 O O . GLN A 1 82 ? -10.828 21.859 27.422 1 74.38 82 GLN A O 1
ATOM 707 N N . GLU A 1 83 ? -12.797 21.594 28.344 1 73.19 83 GLU A N 1
ATOM 708 C CA . GLU A 1 83 ? -12.203 21 29.547 1 73.19 83 GLU A CA 1
ATOM 709 C C . GLU A 1 83 ? -11.562 19.656 29.234 1 73.19 83 GLU A C 1
ATOM 711 O O . GLU A 1 83 ? -10.484 19.344 29.75 1 73.19 83 GLU A O 1
ATOM 716 N N . LYS A 1 84 ? -12.164 18.969 28.422 1 73.56 84 LYS A N 1
ATOM 717 C CA . LYS A 1 84 ? -11.633 17.656 28.078 1 73.56 84 LYS A CA 1
ATOM 718 C C . LYS A 1 84 ? -10.383 17.781 27.219 1 73.56 84 LYS A C 1
ATOM 720 O O . LYS A 1 84 ? -9.414 17.047 27.406 1 73.56 84 LYS A O 1
ATOM 725 N N . ILE A 1 85 ? -10.375 18.703 26.375 1 73.12 85 ILE A N 1
ATOM 726 C CA . ILE A 1 85 ? -9.211 18.906 25.516 1 73.12 85 ILE A CA 1
ATOM 727 C C . ILE A 1 85 ? -8.031 19.391 26.359 1 73.12 85 ILE A C 1
ATOM 729 O O . ILE A 1 85 ? -6.895 18.938 26.156 1 73.12 85 ILE A O 1
ATOM 733 N N . THR A 1 86 ? -8.352 20.188 27.297 1 71.56 86 THR A N 1
ATOM 734 C CA . THR A 1 86 ? -7.305 20.703 28.172 1 71.56 86 THR A CA 1
ATOM 735 C C . THR A 1 86 ? -6.785 19.594 29.094 1 71.56 86 THR A C 1
ATOM 737 O O . THR A 1 86 ? -5.59 19.547 29.391 1 71.56 86 THR A O 1
ATOM 740 N N . SER A 1 87 ? -7.648 18.734 29.438 1 72.81 87 SER A N 1
ATOM 741 C CA . SER A 1 87 ? -7.215 17.641 30.281 1 72.81 87 SER A CA 1
ATOM 742 C C . SER A 1 87 ? -6.312 16.672 29.516 1 72.81 87 SER A C 1
ATOM 744 O O . SER A 1 87 ? -5.332 16.156 30.078 1 72.81 87 SER A O 1
ATOM 746 N N . ILE A 1 88 ? -6.621 16.516 28.375 1 70 88 ILE A N 1
ATOM 747 C CA . ILE A 1 88 ? -5.805 15.648 27.531 1 70 88 ILE A CA 1
ATOM 748 C C . ILE A 1 88 ? -4.43 16.281 27.328 1 70 88 ILE A C 1
ATOM 750 O O . ILE A 1 88 ? -3.412 15.578 27.312 1 70 88 ILE A O 1
ATOM 754 N N . GLN A 1 89 ? -4.344 17.547 27.312 1 71.44 89 GLN A N 1
ATOM 755 C CA . GLN A 1 89 ? -3.088 18.266 27.109 1 71.44 89 GLN A CA 1
ATOM 756 C C . GLN A 1 89 ? -2.172 18.141 28.312 1 71.44 89 GLN A C 1
ATOM 758 O O . GLN A 1 89 ? -0.954 18.016 28.172 1 71.44 89 GLN A O 1
ATOM 763 N N . TRP A 1 90 ? -2.775 18.078 29.406 1 71.12 90 TRP A N 1
ATOM 764 C CA . TRP A 1 90 ? -1.965 17.984 30.609 1 71.12 90 TRP A CA 1
ATOM 765 C C . TRP A 1 90 ? -1.375 16.578 30.766 1 71.12 90 TRP A C 1
ATOM 767 O O . TRP A 1 90 ? -0.273 16.422 31.297 1 71.12 90 TRP A O 1
ATOM 777 N N . GLU A 1 91 ? -2.053 15.672 30.25 1 71.12 91 GLU A N 1
ATOM 778 C CA . GLU A 1 91 ? -1.51 14.312 30.297 1 71.12 91 GLU A CA 1
ATOM 779 C C . GLU A 1 91 ? -0.269 14.188 29.406 1 71.12 91 GLU A C 1
ATOM 781 O O . GLU A 1 91 ? 0.652 13.438 29.734 1 71.12 91 GLU A O 1
ATOM 786 N N . TYR A 1 92 ? -0.132 15.062 28.578 1 71.69 92 TYR A N 1
ATOM 787 C CA . TYR A 1 92 ? 0.994 15.039 27.656 1 71.69 92 TYR A CA 1
ATOM 788 C C . TYR A 1 92 ? 2.252 15.594 28.312 1 71.69 92 TYR A C 1
ATOM 790 O O . TYR A 1 92 ? 3.355 15.094 28.062 1 71.69 92 TYR A O 1
ATOM 798 N N . ILE A 1 93 ? 2.045 16.531 29.188 1 70.25 93 ILE A N 1
ATOM 799 C CA . ILE A 1 93 ? 3.201 17.141 29.828 1 70.25 93 ILE A CA 1
ATOM 800 C C . ILE A 1 93 ? 3.918 16.109 30.703 1 70.25 93 ILE A C 1
ATOM 802 O O . ILE A 1 93 ? 5.148 16.078 30.75 1 70.25 93 ILE A O 1
ATOM 806 N N . TYR A 1 94 ? 3.092 15.289 31.219 1 69.69 94 TYR A N 1
ATOM 807 C CA . TYR A 1 94 ? 3.686 14.258 32.062 1 69.69 94 TYR A CA 1
ATOM 808 C C . TYR A 1 94 ? 4.5 13.273 31.219 1 69.69 94 TYR A C 1
ATOM 810 O O . TYR A 1 94 ? 5.598 12.875 31.609 1 69.69 94 TYR A O 1
ATOM 818 N N . PHE A 1 95 ? 4.07 13.094 30.109 1 70.31 95 PHE A N 1
ATOM 819 C CA . PHE A 1 95 ? 4.746 12.117 29.266 1 70.31 95 PHE A CA 1
ATOM 820 C C . PHE A 1 95 ? 6.012 12.711 28.656 1 70.31 95 PHE A C 1
ATOM 822 O O . PHE A 1 95 ? 7.02 12.016 28.516 1 70.31 95 PHE A O 1
ATOM 829 N N . ILE A 1 96 ? 6.027 13.891 28.359 1 71.56 96 ILE A N 1
ATOM 830 C CA . ILE A 1 96 ? 7.203 14.562 27.812 1 71.56 96 ILE A CA 1
ATOM 831 C C . ILE A 1 96 ? 8.305 14.609 28.875 1 71.56 96 ILE A C 1
ATOM 833 O O . ILE A 1 96 ? 9.461 14.312 28.594 1 71.56 96 ILE A O 1
ATOM 837 N N . CYS A 1 97 ? 7.844 14.906 30.047 1 71.5 97 CYS A N 1
ATOM 838 C CA . CYS A 1 97 ? 8.797 14.977 31.141 1 71.5 97 CYS A CA 1
ATOM 839 C C . CYS A 1 97 ? 9.383 13.602 31.438 1 71.5 97 CYS A C 1
ATOM 841 O O . CYS A 1 97 ? 10.586 13.469 31.672 1 71.5 97 CYS A O 1
ATOM 843 N N . LEU A 1 98 ? 8.508 12.664 31.297 1 71.75 98 LEU A N 1
ATOM 844 C CA . LEU A 1 98 ? 8.977 11.305 31.547 1 71.75 98 LEU A CA 1
ATOM 845 C C . LEU A 1 98 ? 9.914 10.836 30.438 1 71.75 98 LEU A C 1
ATOM 847 O O . LEU A 1 98 ? 10.938 10.211 30.719 1 71.75 98 LEU A O 1
ATOM 851 N N . SER A 1 99 ? 9.562 11.148 29.234 1 70.06 99 SER A N 1
ATOM 852 C CA . SER A 1 99 ? 10.438 10.789 28.125 1 70.06 99 SER A CA 1
ATOM 853 C C . SER A 1 99 ? 11.766 11.523 28.203 1 70.06 99 SER A C 1
ATOM 855 O O . SER A 1 99 ? 12.82 10.938 27.953 1 70.06 99 SER A O 1
ATOM 857 N N . GLY A 1 100 ? 11.719 12.742 28.594 1 68.31 100 GLY A N 1
ATOM 858 C CA . GLY A 1 100 ? 12.938 13.5 28.797 1 68.31 100 GLY A CA 1
ATOM 859 C C . GLY A 1 100 ? 13.828 12.914 29.891 1 68.31 100 GLY A C 1
ATOM 860 O O . GLY A 1 100 ? 15.047 12.828 29.719 1 68.31 100 GLY A O 1
ATOM 861 N N . LEU A 1 101 ? 13.148 12.422 30.875 1 73.62 101 LEU A N 1
ATOM 862 C CA . LEU A 1 101 ? 13.906 11.844 31.969 1 73.62 101 LEU A CA 1
ATOM 863 C C . LEU A 1 101 ? 14.57 10.539 31.531 1 73.62 101 LEU A C 1
ATOM 865 O O . LEU A 1 101 ? 15.734 10.289 31.859 1 73.62 101 LEU A O 1
ATOM 869 N N . VAL A 1 102 ? 13.867 9.75 30.766 1 73.25 102 VAL A N 1
ATOM 870 C CA . VAL A 1 102 ? 14.406 8.469 30.312 1 73.25 102 VAL A CA 1
ATOM 871 C C . VAL A 1 102 ? 15.578 8.711 29.359 1 73.25 102 VAL A C 1
ATOM 873 O O . VAL A 1 102 ? 16.594 8.023 29.438 1 73.25 102 VAL A O 1
ATOM 876 N N . LEU A 1 103 ? 15.383 9.664 28.516 1 73.31 103 LEU A N 1
ATOM 877 C CA . LEU A 1 103 ? 16.453 9.945 27.562 1 73.31 103 LEU A CA 1
ATOM 878 C C . LEU A 1 103 ? 17.656 10.578 28.266 1 73.31 103 LEU A C 1
ATOM 880 O O . LEU A 1 103 ? 18.797 10.344 27.875 1 73.31 103 LEU A O 1
ATOM 884 N N . MET A 1 104 ? 17.422 11.305 29.344 1 72.06 104 MET A N 1
ATOM 885 C CA . MET A 1 104 ? 18.5 11.867 30.156 1 72.06 104 MET A CA 1
ATOM 886 C C . MET A 1 104 ? 19.281 10.766 30.859 1 72.06 104 MET A C 1
ATOM 888 O O . MET A 1 104 ? 20.516 10.789 30.891 1 72.06 104 MET A O 1
ATOM 892 N N . LEU A 1 105 ? 18.547 9.844 31.375 1 73.31 105 LEU A N 1
ATOM 893 C CA . LEU A 1 105 ? 19.203 8.734 32.062 1 73.31 105 LEU A CA 1
ATOM 894 C C . LEU A 1 105 ? 20.016 7.902 31.078 1 73.31 105 LEU A C 1
ATOM 896 O O . LEU A 1 105 ? 21.125 7.477 31.391 1 73.31 105 LEU A O 1
ATOM 900 N N . TYR A 1 106 ? 19.422 7.75 29.953 1 71.25 106 TYR A N 1
ATOM 901 C CA . TYR A 1 106 ? 20.156 7.02 28.922 1 71.25 106 TYR A CA 1
ATOM 902 C C . TYR A 1 106 ? 21.438 7.742 28.531 1 71.25 106 TYR A C 1
ATOM 904 O O . TYR A 1 106 ? 22.484 7.113 28.375 1 71.25 106 TYR A O 1
ATOM 912 N N . SER A 1 107 ? 21.375 9.055 28.359 1 68.69 107 SER A N 1
ATOM 913 C CA . SER A 1 107 ? 22.562 9.844 28 1 68.69 107 SER A CA 1
ATOM 914 C C . SER A 1 107 ? 23.609 9.805 29.109 1 68.69 107 SER A C 1
ATOM 916 O O . SER A 1 107 ? 24.797 9.844 28.844 1 68.69 107 SER A O 1
ATOM 918 N N . PHE A 1 108 ? 23.156 9.766 30.281 1 70.44 108 PHE A N 1
ATOM 919 C CA . PHE A 1 108 ? 24.062 9.742 31.422 1 70.44 108 PHE A CA 1
ATOM 920 C C . PHE A 1 108 ? 24.891 8.469 31.438 1 70.44 108 PHE A C 1
ATOM 922 O O . PHE A 1 108 ? 26.094 8.508 31.688 1 70.44 108 PHE A O 1
ATOM 929 N N . PHE A 1 109 ? 24.25 7.41 31.062 1 65.19 109 PHE A N 1
ATOM 930 C CA . PHE A 1 109 ? 24.938 6.129 31.188 1 65.19 109 PHE A CA 1
ATOM 931 C C . PHE A 1 109 ? 25.766 5.844 29.938 1 65.19 109 PHE A C 1
ATOM 933 O O . PHE A 1 109 ? 26.781 5.164 30 1 65.19 109 PHE A O 1
ATOM 940 N N . PHE A 1 110 ? 25.312 6.355 28.844 1 60.41 110 PHE A N 1
ATOM 941 C CA . PHE A 1 110 ? 25.906 5.816 27.625 1 60.41 110 PHE A CA 1
ATOM 942 C C . PHE A 1 110 ? 26.656 6.902 26.859 1 60.41 110 PHE A C 1
ATOM 944 O O . PHE A 1 110 ? 27.422 6.605 25.953 1 60.41 110 PHE A O 1
ATOM 951 N N . LEU A 1 111 ? 26.25 8.086 27.094 1 60.84 111 LEU A N 1
ATOM 952 C CA . LEU A 1 111 ? 26.844 9.117 26.25 1 60.84 111 LEU A CA 1
ATOM 953 C C . LEU A 1 111 ? 27.688 10.086 27.094 1 60.84 111 LEU A C 1
ATOM 955 O O . LEU A 1 111 ? 27.438 10.25 28.281 1 60.84 111 LEU A O 1
ATOM 959 N N . ASP A 1 112 ? 28.766 10.547 26.484 1 59.53 112 ASP A N 1
ATOM 960 C CA . ASP A 1 112 ? 29.641 11.516 27.125 1 59.53 112 ASP A CA 1
ATOM 961 C C . ASP A 1 112 ? 29 12.906 27.141 1 59.53 112 ASP A C 1
ATOM 963 O O . ASP A 1 112 ? 29.578 13.844 27.703 1 59.53 112 ASP A O 1
ATOM 967 N N . SER A 1 113 ? 27.906 13 26.469 1 57.59 113 SER A N 1
ATOM 968 C CA . SER A 1 113 ? 27.359 14.352 26.469 1 57.59 113 SER A CA 1
ATOM 969 C C . SER A 1 113 ? 26.688 14.68 27.797 1 57.59 113 SER A C 1
ATOM 971 O O . SER A 1 113 ? 26.297 13.773 28.531 1 57.59 113 SER A O 1
ATOM 973 N N . GLY A 1 114 ? 26.938 15.992 28.328 1 65.69 114 GLY A N 1
ATOM 974 C CA . GLY A 1 114 ? 26.438 16.453 29.625 1 65.69 114 GLY A CA 1
ATOM 975 C C . GLY A 1 114 ? 24.953 16.172 29.812 1 65.69 114 GLY A C 1
ATOM 976 O O . GLY A 1 114 ? 24.125 16.641 29.031 1 65.69 114 GLY A O 1
ATOM 977 N N . PHE A 1 115 ? 24.578 15.18 30.703 1 73.06 115 PHE A N 1
ATOM 978 C CA . PHE A 1 115 ? 23.25 14.742 31.125 1 73.06 115 PHE A CA 1
ATOM 979 C C . PHE A 1 115 ? 22.328 15.93 31.312 1 73.06 115 PHE A C 1
ATOM 981 O O . PHE A 1 115 ? 21.203 15.938 30.797 1 73.06 115 PHE A O 1
ATOM 988 N N . LEU A 1 116 ? 22.781 16.969 31.891 1 75.44 116 LEU A N 1
ATOM 989 C CA . LEU A 1 116 ? 21.938 18.109 32.219 1 75.44 116 LEU A CA 1
ATOM 990 C C . LEU A 1 116 ? 21.672 18.953 30.984 1 75.44 116 LEU A C 1
ATOM 992 O O . LEU A 1 116 ? 20.578 19.5 30.828 1 75.44 116 LEU A O 1
ATOM 996 N N . TYR A 1 117 ? 22.594 18.922 30.047 1 81.31 117 TYR A N 1
ATOM 997 C CA . TYR A 1 117 ? 22.438 19.688 28.797 1 81.31 117 TYR A CA 1
ATOM 998 C C . TYR A 1 117 ? 21.375 19.047 27.906 1 81.31 117 TYR A C 1
ATOM 1000 O O . TYR A 1 117 ? 20.484 19.75 27.422 1 81.31 117 TYR A O 1
ATOM 1008 N N . PHE A 1 118 ? 21.406 17.781 27.844 1 79.75 118 PHE A N 1
ATOM 1009 C CA . PHE A 1 118 ? 20.469 17.062 27 1 79.75 118 PHE A CA 1
ATOM 1010 C C . PHE A 1 118 ? 19.062 17.094 27.594 1 79.75 118 PHE A C 1
ATOM 1012 O O . PHE A 1 118 ? 18.094 17.359 26.875 1 79.75 118 PHE A O 1
ATOM 1019 N N . GLY A 1 119 ? 19.031 16.891 28.828 1 77.75 119 GLY A N 1
ATOM 1020 C CA . GLY A 1 119 ? 17.734 16.859 29.5 1 77.75 119 GLY A CA 1
ATOM 1021 C C . GLY A 1 119 ? 17.047 18.219 29.516 1 77.75 119 GLY A C 1
ATOM 1022 O O . GLY A 1 119 ? 15.836 18.297 29.266 1 77.75 119 GLY A O 1
ATOM 1023 N N . MET A 1 120 ? 17.75 19.203 29.75 1 81.5 120 MET A N 1
ATOM 1024 C CA . MET A 1 120 ? 17.156 20.547 29.828 1 81.5 120 MET A CA 1
ATOM 1025 C C . MET A 1 120 ? 16.656 20.969 28.453 1 81.5 120 MET A C 1
ATOM 1027 O O . MET A 1 120 ? 15.578 21.578 28.359 1 81.5 120 MET A O 1
ATOM 1031 N N . ASN A 1 121 ? 17.344 20.625 27.406 1 84.75 121 ASN A N 1
ATOM 1032 C CA . ASN A 1 121 ? 16.922 21.016 26.062 1 84.75 121 ASN A CA 1
ATOM 1033 C C . ASN A 1 121 ? 15.664 20.25 25.641 1 84.75 121 ASN A C 1
ATOM 1035 O O . ASN A 1 121 ? 14.805 20.797 24.953 1 84.75 121 ASN A O 1
ATOM 1039 N N . ILE A 1 122 ? 15.516 19.047 26.078 1 83.25 122 ILE A N 1
ATOM 1040 C CA . ILE A 1 122 ? 14.328 18.266 25.75 1 83.25 122 ILE A CA 1
ATOM 1041 C C . ILE A 1 122 ? 13.109 18.859 26.469 1 83.25 122 ILE A C 1
ATOM 1043 O O . ILE A 1 122 ? 12.047 19 25.859 1 83.25 122 ILE A O 1
ATOM 1047 N N . ILE A 1 123 ? 13.336 19.234 27.641 1 83.06 123 ILE A N 1
ATOM 1048 C CA . ILE A 1 123 ? 12.234 19.766 28.438 1 83.06 123 ILE A CA 1
ATOM 1049 C C . ILE A 1 123 ? 11.836 21.141 27.906 1 83.06 123 ILE A C 1
ATOM 1051 O O . ILE A 1 123 ? 10.648 21.453 27.781 1 83.06 123 ILE A O 1
ATOM 1055 N N . LEU A 1 124 ? 12.812 21.906 27.578 1 87.5 124 LEU A N 1
ATOM 1056 C CA . LEU A 1 124 ? 12.508 23.25 27.078 1 87.5 124 LEU A CA 1
ATOM 1057 C C . LEU A 1 124 ? 11.836 23.172 25.703 1 87.5 124 LEU A C 1
ATOM 1059 O O . LEU A 1 124 ? 10.938 23.953 25.406 1 87.5 124 LEU A O 1
ATOM 1063 N N . GLY A 1 125 ? 12.305 22.266 24.922 1 87.81 125 GLY A N 1
ATOM 1064 C CA . GLY A 1 125 ? 11.633 22.062 23.641 1 87.81 125 GLY A CA 1
ATOM 1065 C C . GLY A 1 125 ? 10.211 21.562 23.797 1 87.81 125 GLY A C 1
ATOM 1066 O O . GLY A 1 125 ? 9.305 22.031 23.094 1 87.81 125 GLY A O 1
ATOM 1067 N N . GLY A 1 126 ? 10.008 20.641 24.703 1 85.25 126 GLY A N 1
ATOM 1068 C CA . GLY A 1 126 ? 8.672 20.125 24.969 1 85.25 126 GLY A CA 1
ATOM 1069 C C . GLY A 1 126 ? 7.727 21.156 25.531 1 85.25 126 GLY A C 1
ATOM 1070 O O . GLY A 1 126 ? 6.555 21.219 25.156 1 85.25 126 GLY A O 1
ATOM 1071 N N . LEU A 1 127 ? 8.242 22 26.328 1 85 127 LEU A N 1
ATOM 1072 C CA . LEU A 1 127 ? 7.418 23.031 26.953 1 85 127 LEU A CA 1
ATOM 1073 C C . LEU A 1 127 ? 7.023 24.109 25.938 1 85 127 LEU A C 1
ATOM 1075 O O . LEU A 1 127 ? 5.91 24.625 25.984 1 85 127 LEU A O 1
ATOM 1079 N N . THR A 1 128 ? 7.938 24.438 25.109 1 88 128 THR A N 1
ATOM 1080 C CA . THR A 1 128 ? 7.613 25.406 24.078 1 88 128 THR A CA 1
ATOM 1081 C C . THR A 1 128 ? 6.461 24.922 23.219 1 88 128 THR A C 1
ATOM 1083 O O . THR A 1 128 ? 5.527 25.672 22.922 1 88 128 THR A O 1
ATOM 1086 N N . MET A 1 129 ? 6.504 23.734 22.906 1 87.12 129 MET A N 1
ATOM 1087 C CA . MET A 1 129 ? 5.465 23.188 22.031 1 87.12 129 MET A CA 1
ATOM 1088 C C . MET A 1 129 ? 4.156 23.016 22.797 1 87.12 129 MET A C 1
ATOM 1090 O O . MET A 1 129 ? 3.076 23.156 22.219 1 87.12 129 MET A O 1
ATOM 1094 N N . PHE A 1 130 ? 4.277 22.719 23.984 1 82.56 130 PHE A N 1
ATOM 1095 C CA . PHE A 1 130 ? 3.082 22.594 24.812 1 82.56 130 PHE A CA 1
ATOM 1096 C C . PHE A 1 130 ? 2.314 23.906 24.859 1 82.56 130 PHE A C 1
ATOM 1098 O O . PHE A 1 130 ? 1.091 23.922 24.703 1 82.56 130 PHE A O 1
ATOM 1105 N N . TYR A 1 131 ? 3.004 24.938 25.047 1 82.75 131 TYR A N 1
ATOM 1106 C CA . TYR A 1 131 ? 2.359 26.234 25.125 1 82.75 131 TYR A CA 1
ATOM 1107 C C . TYR A 1 131 ? 1.781 26.641 23.766 1 82.75 131 TYR A C 1
ATOM 1109 O O . TYR A 1 131 ? 0.701 27.234 23.703 1 82.75 131 TYR A O 1
ATOM 1117 N N . LEU A 1 132 ? 2.461 26.359 22.781 1 85.94 132 LEU A N 1
ATOM 1118 C CA . LEU A 1 132 ? 1.948 26.688 21.453 1 85.94 132 LEU A CA 1
ATOM 1119 C C . LEU A 1 132 ? 0.677 25.891 21.156 1 85.94 132 LEU A C 1
ATOM 1121 O O . LEU A 1 132 ? -0.283 26.453 20.609 1 85.94 132 LEU A O 1
ATOM 1125 N N . CYS A 1 133 ? 0.652 24.656 21.5 1 81.44 133 CYS A N 1
ATOM 1126 C CA . CYS A 1 133 ? -0.523 23.812 21.25 1 81.44 133 CYS A CA 1
ATOM 1127 C C . CYS A 1 133 ? -1.715 24.312 22.062 1 81.44 133 CYS A C 1
ATOM 1129 O O . CYS A 1 133 ? -2.855 24.25 21.609 1 81.44 133 CYS A O 1
ATOM 1131 N N . TYR A 1 134 ? -1.391 24.734 23.234 1 78.94 134 TYR A N 1
ATOM 1132 C CA . TYR A 1 134 ? -2.449 25.266 24.078 1 78.94 134 TYR A CA 1
ATOM 1133 C C . TYR A 1 134 ? -3.113 26.484 23.422 1 78.94 134 TYR A C 1
ATOM 1135 O O . TYR A 1 134 ? -4.344 26.562 23.375 1 78.94 134 TYR A O 1
ATOM 1143 N N . PHE A 1 135 ? -2.363 27.344 22.859 1 79.69 135 PHE A N 1
ATOM 1144 C CA . PHE A 1 135 ? -2.906 28.531 22.203 1 79.69 135 PHE A CA 1
ATOM 1145 C C . PHE A 1 135 ? -3.641 28.141 20.922 1 79.69 135 PHE A C 1
ATOM 1147 O O . PHE A 1 135 ? -4.684 28.719 20.609 1 79.69 135 PHE A O 1
ATOM 1154 N N . ILE A 1 136 ? -3.15 27.25 20.25 1 82.94 136 ILE A N 1
ATOM 1155 C CA . ILE A 1 136 ? -3.76 26.844 18.984 1 82.94 136 ILE A CA 1
ATOM 1156 C C . ILE A 1 136 ? -5.145 26.25 19.25 1 82.94 136 ILE A C 1
ATOM 1158 O O . ILE A 1 136 ? -6.117 26.609 18.578 1 82.94 136 ILE A O 1
ATOM 1162 N N . ASN A 1 137 ? -5.242 25.391 20.25 1 78.94 137 ASN A N 1
ATOM 1163 C CA . ASN A 1 137 ? -6.516 24.75 20.531 1 78.94 137 ASN A CA 1
ATOM 1164 C C . ASN A 1 137 ? -7.547 25.75 21.047 1 78.94 137 ASN A C 1
ATOM 1166 O O . ASN A 1 137 ? -8.727 25.656 20.719 1 78.94 137 ASN A O 1
ATOM 1170 N N . ASN A 1 138 ? -7.109 26.641 21.797 1 77.31 138 ASN A N 1
ATOM 1171 C CA . ASN A 1 138 ? -8.047 27.609 22.344 1 77.31 138 ASN A CA 1
ATOM 1172 C C . ASN A 1 138 ? -8.531 28.594 21.281 1 77.31 138 ASN A C 1
ATOM 1174 O O . ASN A 1 138 ? -9.703 28.984 21.281 1 77.31 138 ASN A O 1
ATOM 1178 N N . VAL A 1 139 ? -7.684 29 20.422 1 80.94 139 VAL A N 1
ATOM 1179 C CA . VAL A 1 139 ? -8.094 29.906 19.344 1 80.94 139 VAL A CA 1
ATOM 1180 C C . VAL A 1 139 ? -8.977 29.156 18.359 1 80.94 139 VAL A C 1
ATOM 1182 O O . VAL A 1 139 ? -9.938 29.719 17.812 1 80.94 139 VAL A O 1
ATOM 1185 N N . TYR A 1 140 ? -8.664 27.953 18.188 1 82.88 140 TYR A N 1
ATOM 1186 C CA . TYR A 1 140 ? -9.461 27.141 17.281 1 82.88 140 TYR A CA 1
ATOM 1187 C C . TYR A 1 140 ? -10.883 26.969 17.797 1 82.88 140 TYR A C 1
ATOM 1189 O O . TYR A 1 140 ? -11.852 27.141 17.062 1 82.88 140 TYR A O 1
ATOM 1197 N N . LEU A 1 141 ? -11 26.641 19.016 1 77.75 141 LEU A N 1
ATOM 1198 C CA . LEU A 1 141 ? -12.312 26.469 19.625 1 77.75 141 LEU A CA 1
ATOM 1199 C C . LEU A 1 141 ? -13.086 27.781 19.641 1 77.75 141 LEU A C 1
ATOM 1201 O O . LEU A 1 141 ? -14.289 27.797 19.359 1 77.75 141 LEU A O 1
ATOM 1205 N N . GLY A 1 142 ? -12.398 28.781 19.969 1 76.69 142 GLY A N 1
ATOM 1206 C CA . GLY A 1 142 ? -13.047 30.094 19.969 1 76.69 142 GLY A CA 1
ATOM 1207 C C . GLY A 1 142 ? -13.523 30.516 18.594 1 76.69 142 GLY A C 1
ATOM 1208 O O . GLY A 1 142 ? -14.562 31.172 18.469 1 76.69 142 GLY A O 1
ATOM 1209 N N . THR A 1 143 ? -12.844 30.141 17.594 1 80.81 143 THR A N 1
ATOM 1210 C CA . THR A 1 143 ? -13.211 30.516 16.234 1 80.81 143 THR A CA 1
ATOM 1211 C C . THR A 1 143 ? -14.406 29.703 15.742 1 80.81 143 THR A C 1
ATOM 1213 O O . THR A 1 143 ? -15.344 30.266 15.164 1 80.81 143 THR A O 1
ATOM 1216 N N . VAL A 1 144 ? -14.414 28.469 16.016 1 81.44 144 VAL A N 1
ATOM 1217 C CA . VAL A 1 144 ? -15.438 27.578 15.484 1 81.44 144 VAL A CA 1
ATOM 1218 C C . VAL A 1 144 ? -16.797 27.906 16.109 1 81.44 144 VAL A C 1
ATOM 1220 O O . VAL A 1 144 ? -17.828 27.859 15.43 1 81.44 144 VAL A O 1
ATOM 1223 N N . VAL A 1 145 ? -16.859 28.281 17.281 1 76.44 145 VAL A N 1
ATOM 1224 C CA . VAL A 1 145 ? -18.109 28.531 17.984 1 76.44 145 VAL A CA 1
ATOM 1225 C C . VAL A 1 145 ? -18.719 29.859 17.516 1 76.44 145 VAL A C 1
ATOM 1227 O O . VAL A 1 145 ? -19.938 30.016 17.516 1 76.44 145 VAL A O 1
ATOM 1230 N N . LYS A 1 146 ? -17.969 30.672 16.969 1 78.56 146 LYS A N 1
ATOM 1231 C CA . LYS A 1 146 ? -18.438 32 16.594 1 78.56 146 LYS A CA 1
ATOM 1232 C C . LYS A 1 146 ? -18.734 32.094 15.109 1 78.56 146 LYS A C 1
ATOM 1234 O O . LYS A 1 146 ? -19.312 33.094 14.641 1 78.56 146 LYS A O 1
ATOM 1239 N N . VAL A 1 147 ? -18.422 31.141 14.383 1 78.88 147 VAL A N 1
ATOM 1240 C CA . VAL A 1 147 ? -18.578 31.156 12.93 1 78.88 147 VAL A CA 1
ATOM 1241 C C . VAL A 1 147 ? -20.031 31.391 12.562 1 78.88 147 VAL A C 1
ATOM 1243 O O . VAL A 1 147 ? -20.344 32.219 11.695 1 78.88 147 VAL A O 1
ATOM 1246 N N . PRO A 1 148 ? -20.953 30.672 13.219 1 74.88 148 PRO A N 1
ATOM 1247 C CA . PRO A 1 148 ? -22.344 30.891 12.836 1 74.88 148 PRO A CA 1
ATOM 1248 C C . PRO A 1 148 ? -22.859 32.281 13.188 1 74.88 148 PRO A C 1
ATOM 1250 O O . PRO A 1 148 ? -23.875 32.719 12.656 1 74.88 148 PRO A O 1
ATOM 1253 N N . LEU A 1 149 ? -22.172 33.031 13.992 1 74.5 149 LEU A N 1
ATOM 1254 C CA . LEU A 1 149 ? -22.625 34.312 14.492 1 74.5 149 LEU A CA 1
ATOM 1255 C C . LEU A 1 149 ? -22.078 35.469 13.656 1 74.5 149 LEU A C 1
ATOM 1257 O O . LEU A 1 149 ? -22.516 36.594 13.781 1 74.5 149 LEU A O 1
ATOM 1261 N N . ARG A 1 150 ? -21.234 35.125 12.773 1 75.69 150 ARG A N 1
ATOM 1262 C CA . ARG A 1 150 ? -20.547 36.156 12.016 1 75.69 150 ARG A CA 1
ATOM 1263 C C . ARG A 1 150 ? -21.203 36.375 10.656 1 75.69 150 ARG A C 1
ATOM 1265 O O . ARG A 1 150 ? -21.688 35.406 10.039 1 75.69 150 ARG A O 1
ATOM 1272 N N . THR A 1 151 ? -21.141 37.656 10.289 1 66.94 151 THR A N 1
ATOM 1273 C CA . THR A 1 151 ? -21.703 38.031 8.992 1 66.94 151 THR A CA 1
ATOM 1274 C C . THR A 1 151 ? -20.828 37.531 7.855 1 66.94 151 THR A C 1
ATOM 1276 O O . THR A 1 151 ? -21.328 37 6.852 1 66.94 151 THR A O 1
ATOM 1279 N N . ASP A 1 152 ? -19.484 37.781 8.07 1 71.25 152 ASP A N 1
ATOM 1280 C CA . ASP A 1 152 ? -18.516 37.25 7.121 1 71.25 152 ASP A CA 1
ATOM 1281 C C . ASP A 1 152 ? -17.609 36.188 7.777 1 71.25 152 ASP A C 1
ATOM 1283 O O . ASP A 1 152 ? -16.453 36.469 8.117 1 71.25 152 ASP A O 1
ATOM 1287 N N . PRO A 1 153 ? -18.078 35.031 7.805 1 74.38 153 PRO A N 1
ATOM 1288 C CA . PRO A 1 153 ? -17.359 33.969 8.539 1 74.38 153 PRO A CA 1
ATOM 1289 C C . PRO A 1 153 ? -16.031 33.625 7.887 1 74.38 153 PRO A C 1
ATOM 1291 O O . PRO A 1 153 ? -15.062 33.281 8.578 1 74.38 153 PRO A O 1
ATOM 1294 N N . LEU A 1 154 ? -15.914 33.75 6.582 1 73.75 154 LEU A N 1
ATOM 1295 C CA . LEU A 1 154 ? -14.695 33.344 5.902 1 73.75 154 LEU A CA 1
ATOM 1296 C C . LEU A 1 154 ? -13.547 34.281 6.227 1 73.75 154 LEU A C 1
ATOM 1298 O O . LEU A 1 154 ? -12.43 33.844 6.516 1 73.75 154 LEU A O 1
ATOM 1302 N N . ARG A 1 155 ? -13.828 35.5 6.109 1 71.31 155 ARG A N 1
ATOM 1303 C CA . ARG A 1 155 ? -12.797 36.5 6.414 1 71.31 155 ARG A CA 1
ATOM 1304 C C . ARG A 1 155 ? -12.375 36.406 7.875 1 71.31 155 ARG A C 1
ATOM 1306 O O . ARG A 1 155 ? -11.188 36.562 8.188 1 71.31 155 ARG A O 1
ATOM 1313 N N . TRP A 1 156 ? -13.258 36.219 8.586 1 74 156 TRP A N 1
ATOM 1314 C CA . TRP A 1 156 ? -12.969 36.156 10.016 1 74 156 TRP A CA 1
ATOM 1315 C C . TRP A 1 156 ? -12.148 34.938 10.359 1 74 156 TRP A C 1
ATOM 1317 O O . TRP A 1 156 ? -11.164 35.031 11.102 1 74 156 TRP A O 1
ATOM 1327 N N . ALA A 1 157 ? -12.523 33.812 9.852 1 78.25 157 ALA A N 1
ATOM 1328 C CA . ALA A 1 157 ? -11.797 32.562 10.125 1 78.25 157 ALA A CA 1
ATOM 1329 C C . ALA A 1 157 ? -10.406 32.594 9.5 1 78.25 157 ALA A C 1
ATOM 1331 O O . ALA A 1 157 ? -9.445 32.125 10.086 1 78.25 157 ALA A O 1
ATOM 1332 N N . TYR A 1 158 ? -10.305 33.156 8.328 1 76.94 158 TYR A N 1
ATOM 1333 C CA . TYR A 1 158 ? -9.016 33.312 7.664 1 76.94 158 TYR A CA 1
ATOM 1334 C C . TYR A 1 158 ? -8.078 34.188 8.461 1 76.94 158 TYR A C 1
ATOM 1336 O O . TYR A 1 158 ? -6.895 33.906 8.625 1 76.94 158 TYR A O 1
ATOM 1344 N N . GLY A 1 159 ? -8.594 35.312 8.875 1 75.06 159 GLY A N 1
ATOM 1345 C CA . GLY A 1 159 ? -7.797 36.25 9.672 1 75.06 159 GLY A CA 1
ATOM 1346 C C . GLY A 1 159 ? -7.285 35.625 10.961 1 75.06 159 GLY A C 1
ATOM 1347 O O . GLY A 1 159 ? -6.129 35.812 11.328 1 75.06 159 GLY A O 1
ATOM 1348 N N . ASN A 1 160 ? -8.109 34.875 11.578 1 78.81 160 ASN A N 1
ATOM 1349 C CA . ASN A 1 160 ? -7.695 34.219 12.812 1 78.81 160 ASN A CA 1
ATOM 1350 C C . ASN A 1 160 ? -6.609 33.188 12.555 1 78.81 160 ASN A C 1
ATOM 1352 O O . ASN A 1 160 ? -5.672 33.031 13.344 1 78.81 160 ASN A O 1
ATOM 1356 N N . GLY A 1 161 ? -6.789 32.469 11.469 1 80.19 161 GLY A N 1
ATOM 1357 C CA . GLY A 1 161 ? -5.773 31.484 11.125 1 80.19 161 GLY A CA 1
ATOM 1358 C C . GLY A 1 161 ? -4.438 32.125 10.758 1 80.19 161 GLY A C 1
ATOM 1359 O O . GLY A 1 161 ? -3.385 31.609 11.148 1 80.19 161 GLY A O 1
ATOM 1360 N N . PHE A 1 162 ? -4.504 33.156 10.078 1 79.19 162 PHE A N 1
ATOM 1361 C CA . PHE A 1 162 ? -3.295 33.844 9.648 1 79.19 162 PHE A CA 1
ATOM 1362 C C . PHE A 1 162 ? -2.555 34.438 10.844 1 79.19 162 PHE A C 1
ATOM 1364 O O . PHE A 1 162 ? -1.344 34.25 10.984 1 79.19 162 PHE A O 1
ATOM 1371 N N . PHE A 1 163 ? -3.225 35.062 11.727 1 78.75 163 PHE A N 1
ATOM 1372 C CA . PHE A 1 163 ? -2.605 35.688 12.883 1 78.75 163 PHE A CA 1
ATOM 1373 C C . PHE A 1 163 ? -2.119 34.656 13.883 1 78.75 163 PHE A C 1
ATOM 1375 O O . PHE A 1 163 ? -1.097 34.875 14.547 1 78.75 163 PHE A O 1
ATOM 1382 N N . LEU A 1 164 ? -2.875 33.656 13.945 1 83.44 164 LEU A N 1
ATOM 1383 C CA . LEU A 1 164 ? -2.434 32.562 14.828 1 83.44 164 LEU A CA 1
ATOM 1384 C C . LEU A 1 164 ? -1.132 31.969 14.32 1 83.44 164 LEU A C 1
ATOM 1386 O O . LEU A 1 164 ? -0.245 31.641 15.117 1 83.44 164 LEU A O 1
ATOM 1390 N N . SER A 1 165 ? -1.032 31.828 13.047 1 84.25 165 SER A N 1
ATOM 1391 C CA . SER A 1 165 ? 0.185 31.266 12.477 1 84.25 165 SER A CA 1
ATOM 1392 C C . SER A 1 165 ? 1.376 32.188 12.68 1 84.25 165 SER A C 1
ATOM 1394 O O . SER A 1 165 ? 2.477 31.734 13 1 84.25 165 SER A O 1
ATOM 1396 N N . LEU A 1 166 ? 1.16 33.406 12.547 1 81.38 166 LEU A N 1
ATOM 1397 C CA . LEU A 1 166 ? 2.227 34.375 12.766 1 81.38 166 LEU A CA 1
ATOM 1398 C C . LEU A 1 166 ? 2.619 34.438 14.234 1 81.38 166 LEU A C 1
ATOM 1400 O O . LEU A 1 166 ? 3.799 34.594 14.562 1 81.38 166 LEU A O 1
ATOM 1404 N N . PHE A 1 167 ? 1.651 34.344 15 1 83.62 167 PHE A N 1
ATOM 1405 C CA . PHE A 1 167 ? 1.908 34.344 16.438 1 83.62 167 PHE A CA 1
ATOM 1406 C C . PHE A 1 167 ? 2.736 33.125 16.828 1 83.62 167 PHE A C 1
ATOM 1408 O O . PHE A 1 167 ? 3.697 33.25 17.594 1 83.62 167 PHE A O 1
ATOM 1415 N N . CYS A 1 168 ? 2.373 32.031 16.312 1 86.75 168 CYS A N 1
ATOM 1416 C CA . CYS A 1 168 ? 3.104 30.812 16.625 1 86.75 168 CYS A CA 1
ATOM 1417 C C . CYS A 1 168 ? 4.539 30.891 16.125 1 86.75 168 CYS A C 1
ATOM 1419 O O . CYS A 1 168 ? 5.465 30.438 16.797 1 86.75 168 CYS A O 1
ATOM 1421 N N . LEU A 1 169 ? 4.672 31.453 14.984 1 85.94 169 LEU A N 1
ATOM 1422 C CA . LEU A 1 169 ? 6.016 31.625 14.445 1 85.94 169 LEU A CA 1
ATOM 1423 C C . LEU A 1 169 ? 6.832 32.594 15.312 1 85.94 169 LEU A C 1
ATOM 1425 O O . LEU A 1 169 ? 8.008 32.312 15.586 1 85.94 169 LEU A O 1
ATOM 1429 N N . GLY A 1 170 ? 6.219 33.625 15.695 1 84.31 170 GLY A N 1
ATOM 1430 C CA . GLY A 1 170 ? 6.902 34.562 16.562 1 84.31 170 GLY A CA 1
ATOM 1431 C C . GLY A 1 170 ? 7.301 33.969 17.906 1 84.31 170 GLY A C 1
ATOM 1432 O O . GLY A 1 170 ? 8.438 34.156 18.359 1 84.31 170 GLY A O 1
ATOM 1433 N N . MET A 1 171 ? 6.438 33.25 18.438 1 86.69 171 MET A N 1
ATOM 1434 C CA . MET A 1 171 ? 6.719 32.594 19.719 1 86.69 171 MET A CA 1
ATOM 1435 C C . MET A 1 171 ? 7.809 31.547 19.562 1 86.69 171 MET A C 1
ATOM 1437 O O . MET A 1 171 ? 8.617 31.344 20.469 1 86.69 171 MET A O 1
ATOM 1441 N N . LEU A 1 172 ? 7.812 30.906 18.5 1 88.19 172 LEU A N 1
ATOM 1442 C CA . LEU A 1 172 ? 8.82 29.891 18.234 1 88.19 172 LEU A CA 1
ATOM 1443 C C . LEU A 1 172 ? 10.203 30.516 18.109 1 88.19 172 LEU A C 1
ATOM 1445 O O . LEU A 1 172 ? 11.172 30.016 18.688 1 88.19 172 LEU A O 1
ATOM 1449 N N . ILE A 1 173 ? 10.297 31.594 17.438 1 85.19 173 ILE A N 1
ATOM 1450 C CA . ILE A 1 173 ? 11.578 32.25 17.219 1 85.19 173 ILE A CA 1
ATOM 1451 C C . ILE A 1 173 ? 12.109 32.781 18.531 1 85.19 173 ILE A C 1
ATOM 1453 O O . ILE A 1 173 ? 13.297 32.625 18.859 1 85.19 173 ILE A O 1
ATOM 1457 N N . ILE A 1 174 ? 11.203 33.312 19.297 1 86.25 174 ILE A N 1
ATOM 1458 C CA . ILE A 1 174 ? 11.625 33.875 20.578 1 86.25 174 ILE A CA 1
ATOM 1459 C C . ILE A 1 174 ? 12.094 32.75 21.5 1 86.25 174 ILE A C 1
ATOM 1461 O O . ILE A 1 174 ? 13.086 32.875 22.219 1 86.25 174 ILE A O 1
ATOM 1465 N N . SER A 1 175 ? 11.398 31.703 21.422 1 88.81 175 SER A N 1
ATOM 1466 C CA . SER A 1 175 ? 11.773 30.562 22.266 1 88.81 175 SER A CA 1
ATOM 1467 C C . SER A 1 175 ? 13.133 30 21.859 1 88.81 175 SER A C 1
ATOM 1469 O O . SER A 1 175 ? 13.945 29.656 22.719 1 88.81 175 SER A O 1
ATOM 1471 N N . ILE A 1 176 ? 13.383 29.922 20.594 1 86.62 176 ILE A N 1
ATOM 1472 C CA . ILE A 1 176 ? 14.648 29.391 20.094 1 86.62 176 ILE A CA 1
ATOM 1473 C C . ILE A 1 176 ? 15.797 30.312 20.516 1 86.62 176 ILE A C 1
ATOM 1475 O O . ILE A 1 176 ? 16.844 29.844 20.984 1 86.62 176 ILE A O 1
ATOM 1479 N N . LEU A 1 177 ? 15.586 31.594 20.453 1 84.06 177 LEU A N 1
ATOM 1480 C CA . LEU A 1 177 ? 16.625 32.562 20.812 1 84.06 177 LEU A CA 1
ATOM 1481 C C . LEU A 1 177 ? 16.859 32.531 22.312 1 84.06 177 LEU A C 1
ATOM 1483 O O . LEU A 1 177 ? 18.016 32.625 22.766 1 84.06 177 LEU A O 1
ATOM 1487 N N . LEU A 1 178 ? 15.797 32.438 23 1 87.69 178 LEU A N 1
ATOM 1488 C CA . LEU A 1 178 ? 15.906 32.406 24.453 1 87.69 178 LEU A CA 1
ATOM 1489 C C . LEU A 1 178 ? 16.641 31.156 24.938 1 87.69 178 LEU A C 1
ATOM 1491 O O . LEU A 1 178 ? 17.516 31.219 25.797 1 87.69 178 LEU A O 1
ATOM 1495 N N . VAL A 1 179 ? 16.281 30.031 24.406 1 89.31 179 VAL A N 1
ATOM 1496 C CA . VAL A 1 179 ? 16.906 28.766 24.812 1 89.31 179 VAL A CA 1
ATOM 1497 C C . VAL A 1 179 ? 18.375 28.766 24.375 1 89.31 179 VAL A C 1
ATOM 1499 O O . VAL A 1 179 ? 19.219 28.219 25.094 1 89.31 179 VAL A O 1
ATOM 1502 N N . ASN A 1 180 ? 18.609 29.328 23.203 1 85.62 180 ASN A N 1
ATOM 1503 C CA . ASN A 1 180 ? 20 29.438 22.75 1 85.62 180 ASN A CA 1
ATOM 1504 C C . ASN A 1 180 ? 20.828 30.281 23.719 1 85.62 180 ASN A C 1
ATOM 1506 O O . ASN A 1 180 ? 21.969 29.938 24.016 1 85.62 180 ASN A O 1
ATOM 1510 N N . GLN A 1 181 ? 20.312 31.328 24.266 1 86.69 181 GLN A N 1
ATOM 1511 C CA . GLN A 1 181 ? 21 32.188 25.219 1 86.69 181 GLN A CA 1
ATOM 1512 C C . GLN A 1 181 ? 21.188 31.484 26.562 1 86.69 181 GLN A C 1
ATOM 1514 O O . GLN A 1 181 ? 22.234 31.594 27.203 1 86.69 181 GLN A O 1
ATOM 1519 N N . ILE A 1 182 ? 20.172 30.781 26.938 1 88.88 182 ILE A N 1
ATOM 1520 C CA . ILE A 1 182 ? 20.25 30.031 28.188 1 88.88 182 ILE A CA 1
ATOM 1521 C C . ILE A 1 182 ? 21.344 28.969 28.094 1 88.88 182 ILE A C 1
ATOM 1523 O O . ILE A 1 182 ? 22.141 28.812 29.016 1 88.88 182 ILE A O 1
ATOM 1527 N N . ASN A 1 183 ? 21.375 28.281 26.984 1 88.38 183 ASN A N 1
ATOM 1528 C CA . ASN A 1 183 ? 22.375 27.25 26.797 1 88.38 183 ASN A CA 1
ATOM 1529 C C . ASN A 1 183 ? 23.797 27.828 26.766 1 88.38 183 ASN A C 1
ATOM 1531 O O . ASN A 1 183 ? 24.719 27.234 27.312 1 88.38 183 ASN A O 1
ATOM 1535 N N . LYS A 1 184 ? 23.906 28.953 26.078 1 86.19 184 LYS A N 1
ATOM 1536 C CA . LYS A 1 184 ? 25.219 29.594 26.031 1 86.19 184 LYS A CA 1
ATOM 1537 C C . LYS A 1 184 ? 25.656 30.062 27.422 1 86.19 184 LYS A C 1
ATOM 1539 O O . LYS A 1 184 ? 26.844 29.984 27.766 1 86.19 184 LYS A O 1
ATOM 1544 N N . PHE A 1 185 ? 24.781 30.484 28.125 1 89.12 185 PHE A N 1
ATOM 1545 C CA . PHE A 1 185 ? 25.078 31.031 29.453 1 89.12 185 PHE A CA 1
ATOM 1546 C C . PHE A 1 185 ? 25.359 29.906 30.438 1 89.12 185 PHE A C 1
ATOM 1548 O O . PHE A 1 185 ? 26.297 30 31.234 1 89.12 185 PHE A O 1
ATOM 1555 N N . VAL A 1 186 ? 24.609 28.859 30.406 1 86.31 186 VAL A N 1
ATOM 1556 C CA . VAL A 1 186 ? 24.672 27.812 31.422 1 86.31 186 VAL A CA 1
ATOM 1557 C C . VAL A 1 186 ? 25.688 26.75 31 1 86.31 186 VAL A C 1
ATOM 1559 O O . VAL A 1 186 ? 26.469 26.266 31.828 1 86.31 186 VAL A O 1
ATOM 1562 N N . PHE A 1 187 ? 25.719 26.328 29.734 1 86.81 187 PHE A N 1
ATOM 1563 C CA . PHE A 1 187 ? 26.5 25.172 29.312 1 86.81 187 PHE A CA 1
ATOM 1564 C C . PHE A 1 187 ? 27.594 25.594 28.344 1 86.81 187 PHE A C 1
ATOM 1566 O O . PHE A 1 187 ? 28.406 24.766 27.938 1 86.81 187 PHE A O 1
ATOM 1573 N N . HIS A 1 188 ? 27.656 26.75 27.797 1 85.94 188 HIS A N 1
ATOM 1574 C CA . HIS A 1 188 ? 28.625 27.25 26.828 1 85.94 188 HIS A CA 1
ATOM 1575 C C . HIS A 1 188 ? 28.5 26.484 25.5 1 85.94 188 HIS A C 1
ATOM 1577 O O . HIS A 1 188 ? 29.516 26.203 24.859 1 85.94 188 HIS A O 1
ATOM 1583 N N . LYS A 1 189 ? 27.344 26 25.312 1 82.62 189 LYS A N 1
ATOM 1584 C CA . LYS A 1 189 ? 27.016 25.297 24.062 1 82.62 189 LYS A CA 1
ATOM 1585 C C . LYS A 1 189 ? 25.781 25.906 23.391 1 82.62 189 LYS A C 1
ATOM 1587 O O . LYS A 1 189 ? 24.938 26.5 24.062 1 82.62 189 LYS A O 1
ATOM 1592 N N . PRO A 1 190 ? 25.75 25.812 22.078 1 81.75 190 PRO A N 1
ATOM 1593 C CA . PRO A 1 190 ? 24.547 26.297 21.406 1 81.75 190 PRO A CA 1
ATOM 1594 C C . PRO A 1 190 ? 23.359 25.328 21.547 1 81.75 190 PRO A C 1
ATOM 1596 O O . PRO A 1 190 ? 23.5 24.266 22.172 1 81.75 190 PRO A O 1
ATOM 1599 N N . ILE A 1 191 ? 22.297 25.734 21.031 1 83.69 191 ILE A N 1
ATOM 1600 C CA . ILE A 1 191 ? 21.094 24.906 21.016 1 83.69 191 ILE A CA 1
ATOM 1601 C C . ILE A 1 191 ? 21.391 23.578 20.312 1 83.69 191 ILE A C 1
ATOM 1603 O O . ILE A 1 191 ? 22.094 23.547 19.312 1 83.69 191 ILE A O 1
ATOM 1607 N N . GLY A 1 192 ? 20.953 22.516 20.922 1 76.62 192 GLY A N 1
ATOM 1608 C CA . GLY A 1 192 ? 21.234 21.188 20.406 1 76.62 192 GLY A CA 1
ATOM 1609 C C . GLY A 1 192 ? 20.016 20.5 19.828 1 76.62 192 GLY A C 1
ATOM 1610 O O . GLY A 1 192 ? 18.891 21.016 19.938 1 76.62 192 GLY A O 1
ATOM 1611 N N . ILE A 1 193 ? 20.234 19.406 19.234 1 79.75 193 ILE A N 1
ATOM 1612 C CA . ILE A 1 193 ? 19.203 18.594 18.594 1 79.75 193 ILE A CA 1
ATOM 1613 C C . ILE A 1 193 ? 18.188 18.125 19.641 1 79.75 193 ILE A C 1
ATOM 1615 O O . ILE A 1 193 ? 17.047 17.828 19.297 1 79.75 193 ILE A O 1
ATOM 1619 N N . ALA A 1 194 ? 18.609 18.141 20.859 1 81.25 194 ALA A N 1
ATOM 1620 C CA . ALA A 1 194 ? 17.719 17.719 21.938 1 81.25 194 ALA A CA 1
ATOM 1621 C C . ALA A 1 194 ? 16.5 18.641 22.047 1 81.25 194 ALA A C 1
ATOM 1623 O O . ALA A 1 194 ? 15.406 18.203 22.391 1 81.25 194 ALA A O 1
ATOM 1624 N N . TYR A 1 195 ? 16.656 19.875 21.781 1 85.25 195 TYR A N 1
ATOM 1625 C CA . TYR A 1 195 ? 15.539 20.828 21.766 1 85.25 195 TYR A CA 1
ATOM 1626 C C . TYR A 1 195 ? 14.516 20.453 20.703 1 85.25 195 TYR A C 1
ATOM 1628 O O . TYR A 1 195 ? 13.312 20.484 20.953 1 85.25 195 TYR A O 1
ATOM 1636 N N . VAL A 1 196 ? 15.039 20.109 19.609 1 83.69 196 VAL A N 1
ATOM 1637 C CA . VAL A 1 196 ? 14.18 19.734 18.484 1 83.69 196 VAL A CA 1
ATOM 1638 C C . VAL A 1 196 ? 13.477 18.422 18.797 1 83.69 196 VAL A C 1
ATOM 1640 O O . VAL A 1 196 ? 12.297 18.234 18.469 1 83.69 196 VAL A O 1
ATOM 1643 N N . LEU A 1 197 ? 14.164 17.609 19.453 1 81.81 197 LEU A N 1
ATOM 1644 C CA . LEU A 1 197 ? 13.586 16.328 19.828 1 81.81 197 LEU A CA 1
ATOM 1645 C C . LEU A 1 197 ? 12.445 16.516 20.828 1 81.81 197 LEU A C 1
ATOM 1647 O O . LEU A 1 197 ? 11.391 15.891 20.703 1 81.81 197 LEU A O 1
ATOM 1651 N N . GLY A 1 198 ? 12.711 17.312 21.75 1 81.38 198 GLY A N 1
ATOM 1652 C CA . GLY A 1 198 ? 11.664 17.609 22.719 1 81.38 198 GLY A CA 1
ATOM 1653 C C . GLY A 1 198 ? 10.43 18.219 22.094 1 81.38 198 GLY A C 1
ATOM 1654 O O . GLY A 1 198 ? 9.305 17.844 22.422 1 81.38 198 GLY A O 1
ATOM 1655 N N . GLY A 1 199 ? 10.656 19.156 21.25 1 83.56 199 GLY A N 1
ATOM 1656 C CA . GLY A 1 199 ? 9.547 19.781 20.547 1 83.56 199 GLY A CA 1
ATOM 1657 C C . GLY A 1 199 ? 8.797 18.828 19.641 1 83.56 199 GLY A C 1
ATOM 1658 O O . GLY A 1 199 ? 7.562 18.812 19.625 1 83.56 199 GLY A O 1
ATOM 1659 N N . SER A 1 200 ? 9.5 18 18.969 1 81.25 200 SER A N 1
ATOM 1660 C CA . SER A 1 200 ? 8.883 17.062 18.047 1 81.25 200 SER A CA 1
ATOM 1661 C C . SER A 1 200 ? 8.109 15.969 18.781 1 81.25 200 SER A C 1
ATOM 1663 O O . SER A 1 200 ? 7.062 15.516 18.328 1 81.25 200 SER A O 1
ATOM 1665 N N . LEU A 1 201 ? 8.625 15.57 19.875 1 80 201 LEU A N 1
ATOM 1666 C CA . LEU A 1 201 ? 7.934 14.57 20.672 1 80 201 LEU A CA 1
ATOM 1667 C C . LEU A 1 201 ? 6.605 15.109 21.188 1 80 201 LEU A C 1
ATOM 1669 O O . LEU A 1 201 ? 5.586 14.414 21.125 1 80 201 LEU A O 1
ATOM 1673 N N . SER A 1 202 ? 6.688 16.25 21.641 1 81.31 202 SER A N 1
ATOM 1674 C CA . SER A 1 202 ? 5.469 16.875 22.156 1 81.31 202 SER A CA 1
ATOM 1675 C C . SER A 1 202 ? 4.422 17.031 21.062 1 81.31 202 SER A C 1
ATOM 1677 O O . SER A 1 202 ? 3.248 16.703 21.266 1 81.31 202 SER A O 1
ATOM 1679 N N . LEU A 1 203 ? 4.844 17.453 20.016 1 80.31 203 LEU A N 1
ATOM 1680 C CA . LEU A 1 203 ? 3.924 17.672 18.906 1 80.31 203 LEU A CA 1
ATOM 1681 C C . LEU A 1 203 ? 3.391 16.344 18.359 1 80.31 203 LEU A C 1
ATOM 1683 O O . LEU A 1 203 ? 2.229 16.266 17.953 1 80.31 203 LEU A O 1
ATOM 1687 N N . TYR A 1 204 ? 4.188 15.367 18.328 1 79.56 204 TYR A N 1
ATOM 1688 C CA . TYR A 1 204 ? 3.773 14.055 17.828 1 79.56 204 TYR A CA 1
ATOM 1689 C C . TYR A 1 204 ? 2.691 13.453 18.719 1 79.56 204 TYR A C 1
ATOM 1691 O O . TYR A 1 204 ? 1.682 12.953 18.219 1 79.56 204 TYR A O 1
ATOM 1699 N N . PHE A 1 205 ? 2.895 13.523 19.953 1 78.75 205 PHE A N 1
ATOM 1700 C CA . PHE A 1 205 ? 1.918 12.953 20.875 1 78.75 205 PHE A CA 1
ATOM 1701 C C . PHE A 1 205 ? 0.597 13.711 20.797 1 78.75 205 PHE A C 1
ATOM 1703 O O . PHE A 1 205 ? -0.474 13.102 20.781 1 78.75 205 PHE A O 1
ATOM 1710 N N . ARG A 1 206 ? 0.721 14.883 20.578 1 79.38 206 ARG A N 1
ATOM 1711 C CA . ARG A 1 206 ? -0.499 15.68 20.531 1 79.38 206 ARG A CA 1
ATOM 1712 C C . ARG A 1 206 ? -1.217 15.5 19.203 1 79.38 206 ARG A C 1
ATOM 1714 O O . ARG A 1 206 ? -2.422 15.242 19.172 1 79.38 206 ARG A O 1
ATOM 1721 N N . ARG A 1 207 ? -0.457 15.648 18.25 1 78.81 207 ARG A N 1
ATOM 1722 C CA . ARG A 1 207 ? -1.055 15.594 16.922 1 78.81 207 ARG A CA 1
ATOM 1723 C C . ARG A 1 207 ? -1.637 14.211 16.641 1 78.81 207 ARG A C 1
ATOM 1725 O O . ARG A 1 207 ? -2.77 14.094 16.172 1 78.81 207 ARG A O 1
ATOM 1732 N N . GLU A 1 208 ? -0.926 13.164 16.922 1 77.62 208 GLU A N 1
ATOM 1733 C CA . GLU A 1 208 ? -1.362 11.812 16.578 1 77.62 208 GLU A CA 1
ATOM 1734 C C . GLU A 1 208 ? -2.418 11.305 17.547 1 77.62 208 GLU A C 1
ATOM 1736 O O . GLU A 1 208 ? -3.342 10.594 17.156 1 77.62 208 GLU A O 1
ATOM 1741 N N . GLN A 1 209 ? -2.26 11.68 18.688 1 77 209 GLN A N 1
ATOM 1742 C CA . GLN A 1 209 ? -3.279 11.266 19.656 1 77 209 GLN A CA 1
ATOM 1743 C C . GLN A 1 209 ? -4.621 11.93 19.344 1 77 209 GLN A C 1
ATOM 1745 O O . GLN A 1 209 ? -5.664 11.273 19.391 1 77 209 GLN A O 1
ATOM 1750 N N . GLN A 1 210 ? -4.559 13.172 19.109 1 78.06 210 GLN A N 1
ATOM 1751 C CA . GLN A 1 210 ? -5.785 13.898 18.781 1 78.06 210 GLN A CA 1
ATOM 1752 C C . GLN A 1 210 ? -6.383 13.398 17.469 1 78.06 210 GLN A C 1
ATOM 1754 O O . GLN A 1 210 ? -7.605 13.289 17.344 1 78.06 210 GLN A O 1
ATOM 1759 N N . SER A 1 211 ? -5.484 13.102 16.672 1 79.31 211 SER A N 1
ATOM 1760 C CA . SER A 1 211 ? -5.965 12.648 15.367 1 79.31 211 SER A CA 1
ATOM 1761 C C . SER A 1 211 ? -6.629 11.281 15.469 1 79.31 211 SER A C 1
ATOM 1763 O O . SER A 1 211 ? -7.715 11.062 14.922 1 79.31 211 SER A O 1
ATOM 1765 N N . ILE A 1 212 ? -6.062 10.359 16.172 1 81.12 212 ILE A N 1
ATOM 1766 C CA . ILE A 1 212 ? -6.602 9.016 16.328 1 81.12 212 ILE A CA 1
ATOM 1767 C C . ILE A 1 212 ? -7.922 9.07 17.094 1 81.12 212 ILE A C 1
ATOM 1769 O O . ILE A 1 212 ? -8.906 8.453 16.688 1 81.12 212 ILE A O 1
ATOM 1773 N N . LEU A 1 213 ? -7.926 9.828 18.094 1 81.38 213 LEU A N 1
ATOM 1774 C CA . LEU A 1 213 ? -9.133 9.945 18.906 1 81.38 213 LEU A CA 1
ATOM 1775 C C . LEU A 1 213 ? -10.234 10.664 18.125 1 81.38 213 LEU A C 1
ATOM 1777 O O . LEU A 1 213 ? -11.383 10.211 18.109 1 81.38 213 LEU A O 1
ATOM 1781 N N . GLY A 1 214 ? -9.859 11.773 17.562 1 82.88 214 GLY A N 1
ATOM 1782 C CA . GLY A 1 214 ? -10.844 12.531 16.797 1 82.88 214 GLY A CA 1
ATOM 1783 C C . GLY A 1 214 ? -11.453 11.75 15.656 1 82.88 214 GLY A C 1
ATOM 1784 O O . GLY A 1 214 ? -12.672 11.742 15.484 1 82.88 214 GLY A O 1
ATOM 1785 N N . ARG A 1 215 ? -10.719 11.094 14.961 1 83.62 215 ARG A N 1
ATOM 1786 C CA . ARG A 1 215 ? -11.203 10.305 13.828 1 83.62 215 ARG A CA 1
ATOM 1787 C C . ARG A 1 215 ? -12.023 9.109 14.297 1 83.62 215 ARG A C 1
ATOM 1789 O O . ARG A 1 215 ? -12.992 8.727 13.648 1 83.62 215 ARG A O 1
ATOM 1796 N N . SER A 1 216 ? -11.57 8.508 15.336 1 83.06 216 SER A N 1
ATOM 1797 C CA . SER A 1 216 ? -12.328 7.375 15.867 1 83.06 216 SER A CA 1
ATOM 1798 C C . SER A 1 216 ? -13.711 7.809 16.328 1 83.06 216 SER A C 1
ATOM 1800 O O . SER A 1 216 ? -14.688 7.07 16.156 1 83.06 216 SER A O 1
ATOM 1802 N N . ILE A 1 217 ? -13.805 8.969 16.891 1 83.88 217 ILE A N 1
ATOM 1803 C CA . ILE A 1 217 ? -15.086 9.492 17.328 1 83.88 217 ILE A CA 1
ATOM 1804 C C . ILE A 1 217 ? -15.961 9.797 16.109 1 83.88 217 ILE A C 1
ATOM 1806 O O . ILE A 1 217 ? -17.156 9.5 16.094 1 83.88 217 ILE A O 1
ATOM 1810 N N . GLN A 1 218 ? -15.359 10.336 15.156 1 82 218 GLN A N 1
ATOM 1811 C CA . GLN A 1 218 ? -16.094 10.672 13.938 1 82 218 GLN A CA 1
ATOM 1812 C C . GLN A 1 218 ? -16.656 9.414 13.273 1 82 218 GLN A C 1
ATOM 1814 O O . GLN A 1 218 ? -17.844 9.375 12.906 1 82 218 GLN A O 1
ATOM 1819 N N . ILE A 1 219 ? -15.867 8.43 13.133 1 82.44 219 ILE A N 1
ATOM 1820 C CA . ILE A 1 219 ? -16.281 7.188 12.492 1 82.44 219 ILE A CA 1
ATOM 1821 C C . ILE A 1 219 ? -17.312 6.477 13.367 1 82.44 219 ILE A C 1
ATOM 1823 O O . ILE A 1 219 ? -18.312 5.953 12.859 1 82.44 219 ILE A O 1
ATOM 1827 N N . GLY A 1 220 ? -16.984 6.461 14.633 1 80.5 220 GLY A N 1
ATOM 1828 C CA . GLY A 1 220 ? -17.938 5.84 15.547 1 80.5 220 GLY A CA 1
ATOM 1829 C C . GLY A 1 220 ? -19.312 6.473 15.5 1 80.5 220 GLY A C 1
ATOM 1830 O O . GLY A 1 220 ? -20.328 5.77 15.531 1 80.5 220 GLY A O 1
ATOM 1831 N N . THR A 1 221 ? -19.359 7.73 15.422 1 79.62 221 THR A N 1
ATOM 1832 C CA . THR A 1 221 ? -20.609 8.453 15.359 1 79.62 221 THR A CA 1
ATOM 1833 C C . THR A 1 221 ? -21.328 8.18 14.039 1 79.62 221 THR A C 1
ATOM 1835 O O . THR A 1 221 ? -22.547 7.973 14.023 1 79.62 221 THR A O 1
ATOM 1838 N N . ASP A 1 222 ? -20.594 8.141 12.992 1 77.81 222 ASP A N 1
ATOM 1839 C CA . ASP A 1 222 ? -21.172 7.879 11.672 1 77.81 222 ASP A CA 1
ATOM 1840 C C . ASP A 1 222 ? -21.75 6.465 11.602 1 77.81 222 ASP A C 1
ATOM 1842 O O . ASP A 1 222 ? -22.812 6.25 11.031 1 77.81 222 ASP A O 1
ATOM 1846 N N . LEU A 1 223 ? -21.094 5.562 12.102 1 78.81 223 LEU A N 1
ATOM 1847 C CA . LEU A 1 223 ? -21.547 4.172 12.078 1 78.81 223 LEU A CA 1
ATOM 1848 C C . LEU A 1 223 ? -22.766 3.98 12.961 1 78.81 223 LEU A C 1
ATOM 1850 O O . LEU A 1 223 ? -23.688 3.232 12.609 1 78.81 223 LEU A O 1
ATOM 1854 N N . HIS A 1 224 ? -22.75 4.625 14.031 1 77.38 224 HIS A N 1
ATOM 1855 C CA . HIS A 1 224 ? -23.875 4.516 14.953 1 77.38 224 HIS A CA 1
ATOM 1856 C C . HIS A 1 224 ? -25.141 5.121 14.344 1 77.38 224 HIS A C 1
ATOM 1858 O O . HIS A 1 224 ? -26.234 4.555 14.477 1 77.38 224 HIS A O 1
ATOM 1864 N N . VAL A 1 225 ? -25 6.164 13.758 1 71.12 225 VAL A N 1
ATOM 1865 C CA . VAL A 1 225 ? -26.156 6.895 13.25 1 71.12 225 VAL A CA 1
ATOM 1866 C C . VAL A 1 225 ? -26.641 6.246 11.961 1 71.12 225 VAL A C 1
ATOM 1868 O O . VAL A 1 225 ? -27.844 6.035 11.781 1 71.12 225 VAL A O 1
ATOM 1871 N N . LYS A 1 226 ? -25.859 5.938 11.117 1 65.94 226 LYS A N 1
ATOM 1872 C CA . LYS A 1 226 ? -26.234 5.496 9.781 1 65.94 226 LYS A CA 1
ATOM 1873 C C . LYS A 1 226 ? -26.672 4.031 9.789 1 65.94 226 LYS A C 1
ATOM 1875 O O . LYS A 1 226 ? -27.594 3.648 9.078 1 65.94 226 LYS A O 1
ATOM 1880 N N . ASP A 1 227 ? -25.938 3.188 10.453 1 61.78 227 ASP A N 1
ATOM 1881 C CA . ASP A 1 227 ? -26.281 1.767 10.477 1 61.78 227 ASP A CA 1
ATOM 1882 C C . ASP A 1 227 ? -27.562 1.518 11.273 1 61.78 227 ASP A C 1
ATOM 1884 O O . ASP A 1 227 ? -28.359 0.65 10.914 1 61.78 227 ASP A O 1
ATOM 1888 N N . ASN A 1 228 ? -27.734 2.248 12.305 1 60 228 ASN A N 1
ATOM 1889 C CA . ASN A 1 228 ? -28.828 1.933 13.211 1 60 228 ASN A CA 1
ATOM 1890 C C . ASN A 1 228 ? -30.062 2.781 12.914 1 60 228 ASN A C 1
ATOM 1892 O O . ASN A 1 228 ? -31.188 2.322 13.086 1 60 228 ASN A O 1
ATOM 1896 N N . LEU A 1 229 ? -29.703 3.99 12.539 1 56.69 229 LEU A N 1
ATOM 1897 C CA . LEU A 1 229 ? -30.875 4.859 12.5 1 56.69 229 LEU A CA 1
ATOM 1898 C C . LEU A 1 229 ? -31.375 5.043 11.07 1 56.69 229 LEU A C 1
ATOM 1900 O O . LEU A 1 229 ? -32.5 5.48 10.844 1 56.69 229 LEU A O 1
ATOM 1904 N N . GLY A 1 230 ? -30.688 4.273 10.188 1 52.28 230 GLY A N 1
ATOM 1905 C CA . GLY A 1 230 ? -31.125 4.285 8.797 1 52.28 230 GLY A CA 1
ATOM 1906 C C . GLY A 1 230 ? -31.344 5.684 8.25 1 52.28 230 GLY A C 1
ATOM 1907 O O . GLY A 1 230 ? -32.094 5.871 7.289 1 52.28 230 GLY A O 1
ATOM 1908 N N . SER A 1 231 ? -31.125 6.773 9.164 1 49.44 231 SER A N 1
ATOM 1909 C CA . SER A 1 231 ? -31.594 8.086 8.75 1 49.44 231 SER A CA 1
ATOM 1910 C C . SER A 1 231 ? -30.484 8.883 8.07 1 49.44 231 SER A C 1
ATOM 1912 O O . SER A 1 231 ? -29.297 8.695 8.375 1 49.44 231 SER A O 1
ATOM 1914 N N . GLU A 1 232 ? -30.812 9.391 6.906 1 47.81 232 GLU A N 1
ATOM 1915 C CA . GLU A 1 232 ? -30.078 10.211 5.938 1 47.81 232 GLU A CA 1
ATOM 1916 C C . GLU A 1 232 ? -29.438 11.43 6.609 1 47.81 232 GLU A C 1
ATOM 1918 O O . GLU A 1 232 ? -28.391 11.906 6.176 1 47.81 232 GLU A O 1
ATOM 1923 N N . GLY A 1 233 ? -30.297 12.258 7.355 1 45.94 233 GLY A N 1
ATOM 1924 C CA . GLY A 1 233 ? -29.938 13.523 7.973 1 45.94 233 GLY A CA 1
ATOM 1925 C C . GLY A 1 233 ? -29.5 13.383 9.414 1 45.94 233 GLY A C 1
ATOM 1926 O O . GLY A 1 233 ? -30.312 13.414 10.336 1 45.94 233 GLY A O 1
ATOM 1927 N N . VAL A 1 234 ? -28.25 12.969 9.539 1 49.12 234 VAL A N 1
ATOM 1928 C CA . VAL A 1 234 ? -27.625 12.523 10.773 1 49.12 234 VAL A CA 1
ATOM 1929 C C . VAL A 1 234 ? -27.953 13.508 11.898 1 49.12 234 VAL A C 1
ATOM 1931 O O . VAL A 1 234 ? -28.312 13.109 13 1 49.12 234 VAL A O 1
ATOM 1934 N N . MET A 1 235 ? -27.891 14.836 11.508 1 51.06 235 MET A N 1
ATOM 1935 C CA . MET A 1 235 ? -27.875 15.828 12.578 1 51.06 235 MET A CA 1
ATOM 1936 C C . MET A 1 235 ? -29.266 16.031 13.172 1 51.06 235 MET A C 1
ATOM 1938 O O . MET A 1 235 ? -29.406 16.484 14.305 1 51.06 235 MET A O 1
ATOM 1942 N N . ASP A 1 236 ? -30.172 15.633 12.352 1 51.5 236 ASP A N 1
ATOM 1943 C CA . ASP A 1 236 ? -31.531 15.875 12.844 1 51.5 236 ASP A CA 1
ATOM 1944 C C . ASP A 1 236 ? -31.984 14.75 13.773 1 51.5 236 ASP A C 1
ATOM 1946 O O . ASP A 1 236 ? -32.844 14.945 14.609 1 51.5 236 ASP A O 1
ATOM 1950 N N . VAL A 1 237 ? -31.281 13.625 13.453 1 56.22 237 VAL A N 1
ATOM 1951 C CA . VAL A 1 237 ? -31.844 12.484 14.172 1 56.22 237 VAL A CA 1
ATOM 1952 C C . VAL A 1 237 ? -30.891 12.062 15.297 1 56.22 237 VAL A C 1
ATOM 1954 O O . VAL A 1 237 ? -31.25 11.219 16.125 1 56.22 237 VAL A O 1
ATOM 1957 N N . ILE A 1 238 ? -29.891 12.773 15.234 1 60.69 238 ILE A N 1
ATOM 1958 C CA . ILE A 1 238 ? -28.906 12.312 16.203 1 60.69 238 ILE A CA 1
ATOM 1959 C C . ILE A 1 238 ? -29.172 12.969 17.562 1 60.69 238 ILE A C 1
ATOM 1961 O O . ILE A 1 238 ? -29.719 14.078 17.625 1 60.69 238 ILE A O 1
ATOM 1965 N N . GLY A 1 239 ? -29.031 12.133 18.578 1 63.88 239 GLY A N 1
ATOM 1966 C CA . GLY A 1 239 ? -29.172 12.617 19.953 1 63.88 239 GLY A CA 1
ATOM 1967 C C . GLY A 1 239 ? -28.094 13.609 20.344 1 63.88 239 GLY A C 1
ATOM 1968 O O . GLY A 1 239 ? -27.203 13.906 19.547 1 63.88 239 GLY A O 1
ATOM 1969 N N . TYR A 1 240 ? -28.266 14.234 21.391 1 62.94 240 TYR A N 1
ATOM 1970 C CA . TYR A 1 240 ? -27.375 15.242 21.953 1 62.94 240 TYR A CA 1
ATOM 1971 C C . TYR A 1 240 ? -25.953 14.711 22.047 1 62.94 240 TYR A C 1
ATOM 1973 O O . TYR A 1 240 ? -25 15.391 21.656 1 62.94 240 TYR A O 1
ATOM 1981 N N . SER A 1 241 ? -25.844 13.516 22.438 1 65.94 241 SER A N 1
ATOM 1982 C CA . SER A 1 241 ? -24.531 12.93 22.625 1 65.94 241 SER A CA 1
ATOM 1983 C C . SER A 1 241 ? -23.828 12.719 21.281 1 65.94 241 SER A C 1
ATOM 1985 O O . SER A 1 241 ? -22.609 12.914 21.188 1 65.94 241 SER A O 1
ATOM 1987 N N . GLU A 1 242 ? -24.562 12.477 20.328 1 72.06 242 GLU A N 1
ATOM 1988 C CA . GLU A 1 242 ? -24 12.242 19 1 72.06 242 GLU A CA 1
ATOM 1989 C C . GLU A 1 242 ? -23.578 13.555 18.344 1 72.06 242 GLU A C 1
ATOM 1991 O O . GLU A 1 242 ? -22.578 13.602 17.609 1 72.06 242 GLU A O 1
ATOM 1996 N N . LYS A 1 243 ? -24.359 14.5 18.672 1 71.75 243 LYS A N 1
ATOM 1997 C CA . LYS A 1 243 ? -24 15.812 18.125 1 71.75 243 LYS A CA 1
ATOM 1998 C C . LYS A 1 243 ? -22.703 16.328 18.75 1 71.75 243 LYS A C 1
ATOM 2000 O O . LYS A 1 243 ? -21.828 16.828 18.031 1 71.75 243 LYS A O 1
ATOM 2005 N N . LEU A 1 244 ? -22.609 16.078 19.969 1 69.69 244 LEU A N 1
ATOM 2006 C CA . LEU A 1 244 ? -21.406 16.469 20.688 1 69.69 244 LEU A CA 1
ATOM 2007 C C . LEU A 1 244 ? -20.188 15.68 20.188 1 69.69 244 LEU A C 1
ATOM 2009 O O . LEU A 1 244 ? -19.094 16.219 20.047 1 69.69 244 LEU A O 1
ATOM 2013 N N . ALA A 1 245 ? -20.422 14.5 20.016 1 75.12 245 ALA A N 1
ATOM 2014 C CA . ALA A 1 245 ? -19.344 13.625 19.562 1 75.12 245 ALA A CA 1
ATOM 2015 C C . ALA A 1 245 ? -18.844 14.023 18.172 1 75.12 245 ALA A C 1
ATOM 2017 O O . ALA A 1 245 ? -17.641 14.008 17.891 1 75.12 245 ALA A O 1
ATOM 2018 N N . SER A 1 246 ? -19.703 14.414 17.438 1 75.94 246 SER A N 1
ATOM 2019 C CA . SER A 1 246 ? -19.344 14.82 16.078 1 75.94 246 SER A CA 1
ATOM 2020 C C . SER A 1 246 ? -18.5 16.094 16.078 1 75.94 246 SER A C 1
ATOM 2022 O O . SER A 1 246 ? -17.5 16.203 15.375 1 75.94 246 SER A O 1
ATOM 2024 N N . ILE A 1 247 ? -18.875 17.016 16.953 1 76.19 247 ILE A N 1
ATOM 2025 C CA . ILE A 1 247 ? -18.172 18.281 17.047 1 76.19 247 ILE A CA 1
ATOM 2026 C C . ILE A 1 247 ? -16.797 18.062 17.672 1 76.19 247 ILE A C 1
ATOM 2028 O O . ILE A 1 247 ? -15.789 18.562 17.156 1 76.19 247 ILE A O 1
ATOM 2032 N N . MET A 1 248 ? -16.781 17.328 18.672 1 77.88 248 MET A N 1
ATOM 2033 C CA . MET A 1 248 ? -15.523 17.062 19.359 1 77.88 248 MET A CA 1
ATOM 2034 C C . MET A 1 248 ? -14.555 16.328 18.453 1 77.88 248 MET A C 1
ATOM 2036 O O . MET A 1 248 ? -13.352 16.609 18.453 1 77.88 248 MET A O 1
ATOM 2040 N N . GLY A 1 249 ? -15.062 15.391 17.766 1 79.5 249 GLY A N 1
ATOM 2041 C CA . GLY A 1 249 ? -14.219 14.625 16.859 1 79.5 249 GLY A CA 1
ATOM 2042 C C . GLY A 1 249 ? -13.539 15.477 15.805 1 79.5 249 GLY A C 1
ATOM 2043 O O . GLY A 1 249 ? -12.344 15.328 15.547 1 79.5 249 GLY A O 1
ATOM 2044 N N . HIS A 1 250 ? -14.172 16.453 15.344 1 78.94 250 HIS A N 1
ATOM 2045 C CA . HIS A 1 250 ? -13.633 17.312 14.297 1 78.94 250 HIS A CA 1
ATOM 2046 C C . HIS A 1 250 ? -12.648 18.328 14.867 1 78.94 250 HIS A C 1
ATOM 2048 O O . HIS A 1 250 ? -11.664 18.672 14.211 1 78.94 250 HIS A O 1
ATOM 2054 N N . ILE A 1 251 ? -12.914 18.75 16 1 77.88 251 ILE A N 1
ATOM 2055 C CA . ILE A 1 251 ? -12.023 19.719 16.625 1 77.88 251 ILE A CA 1
ATOM 2056 C C . ILE A 1 251 ? -10.672 19.062 16.922 1 77.88 251 ILE A C 1
ATOM 2058 O O . ILE A 1 251 ? -9.625 19.672 16.719 1 77.88 251 ILE A O 1
ATOM 2062 N N . LEU A 1 252 ? -10.758 17.859 17.25 1 77.69 252 LEU A N 1
ATOM 2063 C CA . LEU A 1 252 ? -9.539 17.172 17.625 1 77.69 252 LEU A CA 1
ATOM 2064 C C . LEU A 1 252 ? -8.766 16.734 16.375 1 77.69 252 LEU A C 1
ATOM 2066 O O . LEU A 1 252 ? -7.535 16.828 16.344 1 77.69 252 LEU A O 1
ATOM 2070 N N . SER A 1 253 ? -9.398 16.297 15.445 1 75.06 253 SER A N 1
ATOM 2071 C CA . SER A 1 253 ? -8.727 15.656 14.32 1 75.06 253 SER A CA 1
ATOM 2072 C C . SER A 1 253 ? -8.203 16.688 13.32 1 75.06 253 SER A C 1
ATOM 2074 O O . SER A 1 253 ? -7.211 16.438 12.633 1 75.06 253 SER A O 1
ATOM 2076 N N . ASP A 1 254 ? -8.82 17.781 13.18 1 69.94 254 ASP A N 1
ATOM 2077 C CA . ASP A 1 254 ? -8.523 18.641 12.039 1 69.94 254 ASP A CA 1
ATOM 2078 C C . ASP A 1 254 ? -7.648 19.828 12.461 1 69.94 254 ASP A C 1
ATOM 2080 O O . ASP A 1 254 ? -7.816 20.938 11.961 1 69.94 254 ASP A O 1
ATOM 2084 N N . ASN A 1 255 ? -6.824 19.594 13.359 1 70.69 255 ASN A N 1
ATOM 2085 C CA . ASN A 1 255 ? -5.898 20.656 13.711 1 70.69 255 ASN A CA 1
ATOM 2086 C C . ASN A 1 255 ? -4.57 20.516 12.977 1 70.69 255 ASN A C 1
ATOM 2088 O O . ASN A 1 255 ? -3.561 20.141 13.57 1 70.69 255 ASN A O 1
ATOM 2092 N N . HIS A 1 256 ? -4.445 20.984 11.766 1 70.06 256 HIS A N 1
ATOM 2093 C CA . HIS A 1 256 ? -3.279 20.781 10.914 1 70.06 256 HIS A CA 1
ATOM 2094 C C . HIS A 1 256 ? -2.238 21.875 11.141 1 70.06 256 HIS A C 1
ATOM 2096 O O . HIS A 1 256 ? -1.132 21.812 10.602 1 70.06 256 HIS A O 1
ATOM 2102 N N . LEU A 1 257 ? -2.529 22.812 12 1 78.44 257 LEU A N 1
ATOM 2103 C CA . LEU A 1 257 ? -1.541 23.828 12.336 1 78.44 257 LEU A CA 1
ATOM 2104 C C . LEU A 1 257 ? -0.367 23.219 13.094 1 78.44 257 LEU A C 1
ATOM 2106 O O . LEU A 1 257 ? 0.753 23.734 13.031 1 78.44 257 LEU A O 1
ATOM 2110 N N . LEU A 1 258 ? -0.676 22.156 13.688 1 76.81 258 LEU A N 1
ATOM 2111 C CA . LEU A 1 258 ? 0.383 21.484 14.43 1 76.81 258 LEU A CA 1
ATOM 2112 C C . LEU A 1 258 ? 1.433 20.906 13.477 1 76.81 258 LEU A C 1
ATOM 2114 O O . LEU A 1 258 ? 2.617 20.859 13.82 1 76.81 258 LEU A O 1
ATOM 2118 N N . ASP A 1 259 ? 1.07 20.594 12.266 1 76.94 259 ASP A N 1
ATOM 2119 C CA . ASP A 1 259 ? 2.002 20.078 11.266 1 76.94 259 ASP A CA 1
ATOM 2120 C C . ASP A 1 259 ? 2.938 21.172 10.773 1 76.94 259 ASP A C 1
ATOM 2122 O O . ASP A 1 259 ? 4.117 20.922 10.516 1 76.94 259 ASP A O 1
ATOM 2126 N N . LEU A 1 260 ? 2.432 22.344 10.734 1 80.62 260 LEU A N 1
ATOM 2127 C CA . LEU A 1 260 ? 3.25 23.453 10.289 1 80.62 260 LEU A CA 1
ATOM 2128 C C . LEU A 1 260 ? 4.305 23.812 11.336 1 80.62 260 LEU A C 1
ATOM 2130 O O . LEU A 1 260 ? 5.441 24.141 10.984 1 80.62 260 LEU A O 1
ATOM 2134 N N . ILE A 1 261 ? 3.932 23.656 12.5 1 85.69 261 ILE A N 1
ATOM 2135 C CA . ILE A 1 261 ? 4.828 24.078 13.578 1 85.69 261 ILE A CA 1
ATOM 2136 C C . ILE A 1 261 ? 6.051 23.172 13.609 1 85.69 261 ILE A C 1
ATOM 2138 O O . ILE A 1 261 ? 7.164 23.625 13.883 1 85.69 261 ILE A O 1
ATOM 2142 N N . ILE A 1 262 ? 5.781 21.969 13.266 1 81.62 262 ILE A N 1
ATOM 2143 C CA . ILE A 1 262 ? 6.918 21.047 13.281 1 81.62 262 ILE A CA 1
ATOM 2144 C C . ILE A 1 262 ? 7.891 21.422 12.164 1 81.62 262 ILE A C 1
ATOM 2146 O O . ILE A 1 262 ? 9.109 21.344 12.344 1 81.62 262 ILE A O 1
ATOM 2150 N N . VAL A 1 263 ? 7.422 21.797 11.086 1 83.81 263 VAL A N 1
ATOM 2151 C CA . VAL A 1 263 ? 8.266 22.156 9.945 1 83.81 263 VAL A CA 1
ATOM 2152 C C . VAL A 1 263 ? 9.031 23.438 10.258 1 83.81 263 VAL A C 1
ATOM 2154 O O . VAL A 1 263 ? 10.227 23.531 9.961 1 83.81 263 VAL A O 1
ATOM 2157 N N . LEU A 1 264 ? 8.367 24.344 10.859 1 86 264 LEU A N 1
ATOM 2158 C CA . LEU A 1 264 ? 9.008 25.609 11.188 1 86 264 LEU A CA 1
ATOM 2159 C C . LEU A 1 264 ? 10.062 25.422 12.281 1 86 264 LEU A C 1
ATOM 2161 O O . LEU A 1 264 ? 11.102 26.078 12.258 1 86 264 LEU A O 1
ATOM 2165 N N . LEU A 1 265 ? 9.719 24.547 13.156 1 86.75 265 LEU A N 1
ATOM 2166 C CA . LEU A 1 265 ? 10.688 24.203 14.195 1 86.75 265 LEU A CA 1
ATOM 2167 C C . LEU A 1 265 ? 11.977 23.672 13.586 1 86.75 265 LEU A C 1
ATOM 2169 O O . LEU A 1 265 ? 13.07 24.109 13.938 1 86.75 265 LEU A O 1
ATOM 2173 N N . LEU A 1 266 ? 11.797 22.844 12.656 1 83.19 266 LEU A N 1
ATOM 2174 C CA . LEU A 1 266 ? 12.953 22.234 12.016 1 83.19 266 LEU A CA 1
ATOM 2175 C C . LEU A 1 266 ? 13.695 23.234 11.141 1 83.19 266 LEU A C 1
ATOM 2177 O O . LEU A 1 266 ? 14.93 23.281 11.156 1 83.19 266 LEU A O 1
ATOM 2181 N N . TYR A 1 267 ? 12.977 23.984 10.508 1 83.5 267 TYR A N 1
ATOM 2182 C CA . TYR A 1 267 ? 13.562 24.922 9.555 1 83.5 267 TYR A CA 1
ATOM 2183 C C . TYR A 1 267 ? 14.406 25.969 10.273 1 83.5 267 TYR A C 1
ATOM 2185 O O . TYR A 1 267 ? 15.492 26.312 9.82 1 83.5 267 TYR A O 1
ATOM 2193 N N . PHE A 1 268 ? 14.078 26.422 11.406 1 81.44 268 PHE A N 1
ATOM 2194 C CA . PHE A 1 268 ? 14.758 27.547 12.062 1 81.44 268 PHE A CA 1
ATOM 2195 C C . PHE A 1 268 ? 15.82 27.031 13.031 1 81.44 268 PHE A C 1
ATOM 2197 O O . PHE A 1 268 ? 16.734 27.766 13.398 1 81.44 268 PHE A O 1
ATOM 2204 N N . THR A 1 269 ? 15.727 25.766 13.375 1 80.12 269 THR A N 1
ATOM 2205 C CA . THR A 1 269 ? 16.656 25.281 14.383 1 80.12 269 THR A CA 1
ATOM 2206 C C . THR A 1 269 ? 17.812 24.531 13.734 1 80.12 269 THR A C 1
ATOM 2208 O O . THR A 1 269 ? 18.969 24.641 14.18 1 80.12 269 THR A O 1
ATOM 2211 N N . LEU A 1 270 ? 17.578 23.859 12.656 1 75.38 270 LEU A N 1
ATOM 2212 C CA . LEU A 1 270 ? 18.547 22.922 12.117 1 75.38 270 LEU A CA 1
ATOM 2213 C C . LEU A 1 270 ? 19.781 23.656 11.586 1 75.38 270 LEU A C 1
ATOM 2215 O O . LEU A 1 270 ? 20.906 23.203 11.766 1 75.38 270 LEU A O 1
ATOM 2219 N N . PRO A 1 271 ? 19.578 24.766 10.938 1 70.81 271 PRO A N 1
ATOM 2220 C CA . PRO A 1 271 ? 20.781 25.469 10.477 1 70.81 271 PRO A CA 1
ATOM 2221 C C . PRO A 1 271 ? 21.703 25.891 11.625 1 70.81 271 PRO A C 1
ATOM 2223 O O . PRO A 1 271 ? 22.922 25.969 11.461 1 70.81 271 PRO A O 1
ATOM 2226 N N . ARG A 1 272 ? 21.219 26.078 12.727 1 71.06 272 ARG A N 1
ATOM 2227 C CA . ARG A 1 272 ? 22.016 26.469 13.891 1 71.06 272 ARG A CA 1
ATOM 2228 C C . ARG A 1 272 ? 22.734 25.266 14.492 1 71.06 272 ARG A C 1
ATOM 2230 O O . ARG A 1 272 ? 23.828 25.406 15.031 1 71.06 272 ARG A O 1
ATOM 2237 N N . ILE A 1 273 ? 22.125 24.188 14.344 1 73.31 273 ILE A N 1
ATOM 2238 C CA . ILE A 1 273 ? 22.688 22.969 14.914 1 73.31 273 ILE A CA 1
ATOM 2239 C C . ILE A 1 273 ? 23.781 22.422 14.008 1 73.31 273 ILE A C 1
ATOM 2241 O O . ILE A 1 273 ? 24.875 22.094 14.469 1 73.31 273 ILE A O 1
ATOM 2245 N N . PHE A 1 274 ? 23.547 22.281 12.711 1 69.19 274 PHE A N 1
ATOM 2246 C CA . PHE A 1 274 ? 24.469 21.578 11.82 1 69.19 274 PHE A CA 1
ATOM 2247 C C . PHE A 1 274 ? 25.359 22.578 11.078 1 69.19 274 PHE A C 1
ATOM 2249 O O . PHE A 1 274 ? 26.281 22.188 10.359 1 69.19 274 PHE A O 1
ATOM 2256 N N . GLN A 1 275 ? 25.328 23.734 11.453 1 63.22 275 GLN A N 1
ATOM 2257 C CA . GLN A 1 275 ? 26.156 24.781 10.867 1 63.22 275 GLN A CA 1
ATOM 2258 C C . GLN A 1 275 ? 26.25 24.625 9.352 1 63.22 275 GLN A C 1
ATOM 2260 O O . GLN A 1 275 ? 27.344 24.672 8.781 1 63.22 275 GLN A O 1
ATOM 2265 N N . ILE A 1 276 ? 25.297 24.047 8.742 1 53.91 276 ILE A N 1
ATOM 2266 C CA . ILE A 1 276 ? 25.266 23.922 7.289 1 53.91 276 ILE A CA 1
ATOM 2267 C C . ILE A 1 276 ? 25.438 25.312 6.66 1 53.91 276 ILE A C 1
ATOM 2269 O O . ILE A 1 276 ? 24.594 26.188 6.867 1 53.91 276 ILE A O 1
ATOM 2273 N N . GLY A 1 277 ? 26.422 25.641 6.105 1 55.84 277 GLY A N 1
ATOM 2274 C CA . GLY A 1 277 ? 26.766 26.906 5.465 1 55.84 277 GLY A CA 1
ATOM 2275 C C . GLY A 1 277 ? 26.188 28.109 6.18 1 55.84 277 GLY A C 1
ATOM 2276 O O . GLY A 1 277 ? 25.156 28.656 5.766 1 55.84 277 GLY A O 1
ATOM 2277 N N . ALA A 1 278 ? 26.641 28.422 7.402 1 52.38 278 ALA A N 1
ATOM 2278 C CA . ALA A 1 278 ? 26.156 29.359 8.414 1 52.38 278 ALA A CA 1
ATOM 2279 C C . ALA A 1 278 ? 25.688 30.656 7.766 1 52.38 278 ALA A C 1
ATOM 2281 O O . ALA A 1 278 ? 24.594 31.141 8.07 1 52.38 278 ALA A O 1
ATOM 2282 N N . MET A 1 279 ? 26.562 31.141 6.859 1 49.94 279 MET A N 1
ATOM 2283 C CA . MET A 1 279 ? 26.219 32.406 6.238 1 49.94 279 MET A CA 1
ATOM 2284 C C . MET A 1 279 ? 24.938 32.312 5.418 1 49.94 279 MET A C 1
ATOM 2286 O O . MET A 1 279 ? 24.078 33.188 5.496 1 49.94 279 MET A O 1
ATOM 2290 N N . ASN A 1 280 ? 24.766 31.172 4.82 1 60.84 280 ASN A N 1
ATOM 2291 C CA . ASN A 1 280 ? 23.703 31.047 3.826 1 60.84 280 ASN A CA 1
ATOM 2292 C C . ASN A 1 280 ? 22.359 30.703 4.48 1 60.84 280 ASN A C 1
ATOM 2294 O O . ASN A 1 280 ? 21.312 31.188 4.039 1 60.84 280 ASN A O 1
ATOM 2298 N N . THR A 1 281 ? 22.5 30.344 5.672 1 63.12 281 THR A N 1
ATOM 2299 C CA . THR A 1 281 ? 21.25 29.938 6.316 1 63.12 281 THR A CA 1
ATOM 2300 C C . THR A 1 281 ? 20.578 31.125 6.984 1 63.12 281 THR A C 1
ATOM 2302 O O . THR A 1 281 ? 19.344 31.188 7.059 1 63.12 281 THR A O 1
ATOM 2305 N N . ASN A 1 282 ? 21.422 32.156 7.348 1 68.44 282 ASN A N 1
ATOM 2306 C CA . ASN A 1 282 ? 20.844 33.375 7.914 1 68.44 282 ASN A CA 1
ATOM 2307 C C . ASN A 1 282 ? 20.078 34.188 6.863 1 68.44 282 ASN A C 1
ATOM 2309 O O . ASN A 1 282 ? 19.031 34.75 7.148 1 68.44 282 ASN A O 1
ATOM 2313 N N . VAL A 1 283 ? 20.578 34 5.711 1 68.38 283 VAL A N 1
ATOM 2314 C CA . VAL A 1 283 ? 19.938 34.75 4.625 1 68.38 283 VAL A CA 1
ATOM 2315 C C . VAL A 1 283 ? 18.578 34.094 4.309 1 68.38 283 VAL A C 1
ATOM 2317 O O . VAL A 1 283 ? 17.594 34.812 4.074 1 68.38 283 VAL A O 1
ATOM 2320 N N . TYR A 1 284 ? 18.531 32.875 4.5 1 72.94 284 TYR A N 1
ATOM 2321 C CA . TYR A 1 284 ? 17.297 32.188 4.211 1 72.94 284 TYR A CA 1
ATOM 2322 C C . TYR A 1 284 ? 16.219 32.531 5.223 1 72.94 284 TYR A C 1
ATOM 2324 O O . TYR A 1 284 ? 15.055 32.719 4.863 1 72.94 284 TYR A O 1
ATOM 2332 N N . SER A 1 285 ? 16.656 32.688 6.434 1 74.56 285 SER A N 1
ATOM 2333 C CA . SER A 1 285 ? 15.688 33.031 7.473 1 74.56 285 SER A CA 1
ATOM 2334 C C . SER A 1 285 ? 15.148 34.438 7.27 1 74.56 285 SER A C 1
ATOM 2336 O O . SER A 1 285 ? 13.953 34.688 7.457 1 74.56 285 SER A O 1
ATOM 2338 N N . ILE A 1 286 ? 16 35.312 6.777 1 72.94 286 ILE A N 1
ATOM 2339 C CA . ILE A 1 286 ? 15.602 36.688 6.547 1 72.94 286 ILE A CA 1
ATOM 2340 C C . ILE A 1 286 ? 14.633 36.75 5.367 1 72.94 286 ILE A C 1
ATOM 2342 O O . ILE A 1 286 ? 13.617 37.438 5.426 1 72.94 286 ILE A O 1
ATOM 2346 N N . VAL A 1 287 ? 14.984 36 4.422 1 73.25 287 VAL A N 1
ATOM 2347 C CA . VAL A 1 287 ? 14.148 35.969 3.23 1 73.25 287 VAL A CA 1
ATOM 2348 C C . VAL A 1 287 ? 12.766 35.438 3.574 1 73.25 287 VAL A C 1
ATOM 2350 O O . VAL A 1 287 ? 11.75 35.938 3.1 1 73.25 287 VAL A O 1
ATOM 2353 N N . MET A 1 288 ? 12.711 34.531 4.457 1 77.62 288 MET A N 1
ATOM 2354 C CA . MET A 1 288 ? 11.445 33.906 4.848 1 77.62 288 MET A CA 1
ATOM 2355 C C . MET A 1 288 ? 10.602 34.875 5.664 1 77.62 288 MET A C 1
ATOM 2357 O O . MET A 1 288 ? 9.391 34.969 5.469 1 77.62 288 MET A O 1
ATOM 2361 N N . LEU A 1 289 ? 11.242 35.688 6.473 1 76.12 289 LEU A N 1
ATOM 2362 C CA . LEU A 1 289 ? 10.508 36.594 7.332 1 76.12 289 LEU A CA 1
ATOM 2363 C C . LEU A 1 289 ? 9.977 37.781 6.527 1 76.12 289 LEU A C 1
ATOM 2365 O O . LEU A 1 289 ? 8.867 38.25 6.766 1 76.12 289 LEU A O 1
ATOM 2369 N N . ILE A 1 290 ? 10.727 38.094 5.559 1 74.31 290 ILE A N 1
ATOM 2370 C CA . ILE A 1 290 ? 10.266 39.156 4.684 1 74.31 290 ILE A CA 1
ATOM 2371 C C . ILE A 1 290 ? 9.078 38.688 3.855 1 74.31 290 ILE A C 1
ATOM 2373 O O . ILE A 1 290 ? 8.117 39.438 3.646 1 74.31 290 ILE A O 1
ATOM 2377 N N . ASN A 1 291 ? 9.195 37.5 3.473 1 78.38 291 ASN A N 1
ATOM 2378 C CA . ASN A 1 291 ? 8.102 36.906 2.709 1 78.38 291 ASN A CA 1
ATOM 2379 C C . ASN A 1 291 ? 6.812 36.844 3.527 1 78.38 291 ASN A C 1
ATOM 2381 O O . ASN A 1 291 ? 5.746 37.219 3.037 1 78.38 291 ASN A O 1
ATOM 2385 N N . TYR A 1 292 ? 6.914 36.469 4.746 1 77.06 292 TYR A N 1
ATOM 2386 C CA . TYR A 1 292 ? 5.727 36.344 5.586 1 77.06 292 TYR A CA 1
ATOM 2387 C C . TYR A 1 292 ? 5.16 37.719 5.945 1 77.06 292 TYR A C 1
ATOM 2389 O O . TYR A 1 292 ? 3.945 37.875 6.07 1 77.06 292 TYR A O 1
ATOM 2397 N N . PHE A 1 293 ? 5.961 38.625 6.004 1 74.19 293 PHE A N 1
ATOM 2398 C CA . PHE A 1 293 ? 5.492 40 6.254 1 74.19 293 PHE A CA 1
ATOM 2399 C C . PHE A 1 293 ? 4.773 40.562 5.035 1 74.19 293 PHE A C 1
ATOM 2401 O O . PHE A 1 293 ? 3.768 41.25 5.164 1 74.19 293 PHE A O 1
ATOM 2408 N N . ALA A 1 294 ? 5.328 40.219 3.945 1 71.81 294 ALA A N 1
ATOM 2409 C CA . ALA A 1 294 ? 4.672 40.656 2.713 1 71.81 294 ALA A CA 1
ATOM 2410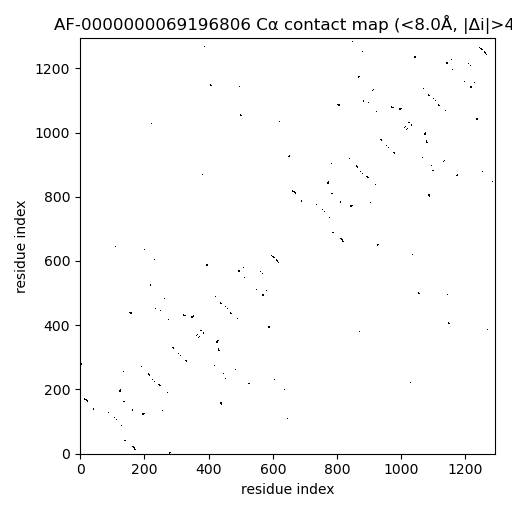 C C . ALA A 1 294 ? 3.297 40 2.572 1 71.81 294 ALA A C 1
ATOM 2412 O O . ALA A 1 294 ? 2.338 40.656 2.148 1 71.81 294 ALA A O 1
ATOM 2413 N N . GLN A 1 295 ? 3.211 38.812 2.938 1 74.62 295 GLN A N 1
ATOM 2414 C CA . GLN A 1 295 ? 1.928 38.125 2.891 1 74.62 295 GLN A CA 1
ATOM 2415 C C . GLN A 1 295 ? 0.936 38.719 3.875 1 74.62 295 GLN A C 1
ATOM 2417 O O . GLN A 1 295 ? -0.266 38.781 3.604 1 74.62 295 GLN A O 1
ATOM 2422 N N . PHE A 1 296 ? 1.453 39.188 4.926 1 71.12 296 PHE A N 1
ATOM 2423 C CA . PHE A 1 296 ? 0.634 39.875 5.918 1 71.12 296 PHE A CA 1
ATOM 2424 C C . PHE A 1 296 ? 0.019 41.125 5.336 1 71.12 296 PHE A C 1
ATOM 2426 O O . PHE A 1 296 ? -1.173 41.406 5.516 1 71.12 296 PHE A O 1
ATOM 2433 N N . ILE A 1 297 ? 0.714 41.781 4.605 1 67.69 297 ILE A N 1
ATOM 2434 C CA . ILE A 1 297 ? 0.248 43.031 4.023 1 67.69 297 ILE A CA 1
ATOM 2435 C C . ILE A 1 297 ? -0.795 42.75 2.945 1 67.69 297 ILE A C 1
ATOM 2437 O O . ILE A 1 297 ? -1.816 43.438 2.861 1 67.69 297 ILE A O 1
ATOM 2441 N N . ILE A 1 298 ? -0.648 41.75 2.27 1 66.25 298 ILE A N 1
ATOM 2442 C CA . ILE A 1 298 ? -1.526 41.406 1.158 1 66.25 298 ILE A CA 1
ATOM 2443 C C . ILE A 1 298 ? -2.869 40.906 1.695 1 66.25 298 ILE A C 1
ATOM 2445 O O . ILE A 1 298 ? -3.914 41.156 1.085 1 66.25 298 ILE A O 1
ATOM 2449 N N . SER A 1 299 ? -2.779 40.25 2.77 1 64.62 299 SER A N 1
ATOM 2450 C CA . SER A 1 299 ? -4.004 39.688 3.344 1 64.62 299 SER A CA 1
ATOM 2451 C C . SER A 1 299 ? -5.012 40.812 3.643 1 64.62 299 SER A C 1
ATOM 2453 O O . SER A 1 299 ? -6.223 40.562 3.625 1 64.62 299 SER A O 1
ATOM 2455 N N . PHE A 1 300 ? -4.551 41.969 3.809 1 61.25 300 PHE A N 1
ATOM 2456 C CA . PHE A 1 300 ? -5.453 43.094 4.07 1 61.25 300 PHE A CA 1
ATOM 2457 C C . PHE A 1 300 ? -6.137 43.562 2.789 1 61.25 300 PHE A C 1
ATOM 2459 O O . PHE A 1 300 ? -7.219 44.156 2.834 1 61.25 300 PHE A O 1
ATOM 2466 N N . PHE A 1 301 ? -5.559 43.125 1.673 1 57.09 301 PHE A N 1
ATOM 2467 C CA . PHE A 1 301 ? -6.098 43.625 0.416 1 57.09 301 PHE A CA 1
ATOM 2468 C C . PHE A 1 301 ? -7.016 42.594 -0.234 1 57.09 301 PHE A C 1
ATOM 2470 O O . PHE A 1 301 ? -7.691 42.906 -1.221 1 57.09 301 PHE A O 1
ATOM 2477 N N . ILE A 1 302 ? -7.07 41.406 0.078 1 57 302 ILE A N 1
ATOM 2478 C CA . ILE A 1 302 ? -7.828 40.344 -0.579 1 57 302 ILE A CA 1
ATOM 2479 C C . ILE A 1 302 ? -9.32 40.531 -0.314 1 57 302 ILE A C 1
ATOM 2481 O O . ILE A 1 302 ? -10.156 40.094 -1.115 1 57 302 ILE A O 1
ATOM 2485 N N . SER A 1 303 ? -9.773 41.062 0.74 1 52.88 303 SER A N 1
ATOM 2486 C CA . SER A 1 303 ? -11.195 41.281 1.03 1 52.88 303 SER A CA 1
ATOM 2487 C C . SER A 1 303 ? -11.898 41.969 -0.117 1 52.88 303 SER A C 1
ATOM 2489 O O . SER A 1 303 ? -13.117 41.906 -0.25 1 52.88 303 SER A O 1
ATOM 2491 N N . SER A 1 304 ? -11.172 42.562 -0.943 1 49.56 304 SER A N 1
ATOM 2492 C CA . SER A 1 304 ? -11.812 43.406 -1.95 1 49.56 304 SER A CA 1
ATOM 2493 C C . SER A 1 304 ? -12.297 42.594 -3.135 1 49.56 304 SER A C 1
ATOM 2495 O O . SER A 1 304 ? -12.984 43.094 -4.02 1 49.56 304 SER A O 1
ATOM 2497 N N . PHE A 1 305 ? -12.016 41.281 -3.295 1 47.03 305 PHE A N 1
ATOM 2498 C CA . PHE A 1 305 ? -12.422 40.531 -4.477 1 47.03 305 PHE A CA 1
ATOM 2499 C C . PHE A 1 305 ? -13.695 39.75 -4.199 1 47.03 305 PHE A C 1
ATOM 2501 O O . PHE A 1 305 ? -13.641 38.531 -3.998 1 47.03 305 PHE A O 1
ATOM 2508 N N . GLN A 1 306 ? -14.633 40.281 -3.658 1 50.47 306 GLN A N 1
ATOM 2509 C CA . GLN A 1 306 ? -15.906 39.688 -3.291 1 50.47 306 GLN A CA 1
ATOM 2510 C C . GLN A 1 306 ? -16.766 39.438 -4.523 1 50.47 306 GLN A C 1
ATOM 2512 O O . GLN A 1 306 ? -16.875 40.281 -5.406 1 50.47 306 GLN A O 1
ATOM 2517 N N . SER A 1 307 ? -16.781 38.062 -4.93 1 51.16 307 SER A N 1
ATOM 2518 C CA . SER A 1 307 ? -17.781 37.75 -5.941 1 51.16 307 SER A CA 1
ATOM 2519 C C . SER A 1 307 ? -19.125 37.438 -5.305 1 51.16 307 SER A C 1
ATOM 2521 O O . SER A 1 307 ? -19.219 37.156 -4.105 1 51.16 307 SER A O 1
ATOM 2523 N N . GLU A 1 308 ? -20.125 37.656 -6 1 52.47 308 GLU A N 1
ATOM 2524 C CA . GLU A 1 308 ? -21.5 37.406 -5.594 1 52.47 308 GLU A CA 1
ATOM 2525 C C . GLU A 1 308 ? -21.703 35.938 -5.207 1 52.47 308 GLU A C 1
ATOM 2527 O O . GLU A 1 308 ? -22.453 35.625 -4.281 1 52.47 308 GLU A O 1
ATOM 2532 N N . ASP A 1 309 ? -21 35.031 -5.988 1 52.88 309 ASP A N 1
ATOM 2533 C CA . ASP A 1 309 ? -21.156 33.625 -5.676 1 52.88 309 ASP A CA 1
ATOM 2534 C C . ASP A 1 309 ? -20.172 33.156 -4.609 1 52.88 309 ASP A C 1
ATOM 2536 O O . ASP A 1 309 ? -18.953 33.281 -4.797 1 52.88 309 ASP A O 1
ATOM 2540 N N . ILE A 1 310 ? -20.703 32.844 -3.498 1 54.88 310 ILE A N 1
ATOM 2541 C CA . ILE A 1 310 ? -19.938 32.594 -2.281 1 54.88 310 ILE A CA 1
ATOM 2542 C C . ILE A 1 310 ? -18.891 31.531 -2.543 1 54.88 310 ILE A C 1
ATOM 2544 O O . ILE A 1 310 ? -17.719 31.688 -2.152 1 54.88 310 ILE A O 1
ATOM 2548 N N . ALA A 1 311 ? -19.344 30.453 -3.186 1 56.5 311 ALA A N 1
ATOM 2549 C CA . ALA A 1 311 ? -18.406 29.359 -3.4 1 56.5 311 ALA A CA 1
ATOM 2550 C C . ALA A 1 311 ? -17.281 29.766 -4.336 1 56.5 311 ALA A C 1
ATOM 2552 O O . ALA A 1 311 ? -16.109 29.484 -4.082 1 56.5 311 ALA A O 1
ATOM 2553 N N . LYS A 1 312 ? -17.656 30.438 -5.367 1 57.59 312 LYS A N 1
ATOM 2554 C CA . LYS A 1 312 ? -16.688 30.891 -6.355 1 57.59 312 LYS A CA 1
ATOM 2555 C C . LYS A 1 312 ? -15.773 31.969 -5.77 1 57.59 312 LYS A C 1
ATOM 2557 O O . LYS A 1 312 ? -14.586 32.031 -6.105 1 57.59 312 LYS A O 1
ATOM 2562 N N . ASN A 1 313 ? -16.422 32.625 -4.91 1 56.47 313 ASN A N 1
ATOM 2563 C CA . ASN A 1 313 ? -15.664 33.688 -4.27 1 56.47 313 ASN A CA 1
ATOM 2564 C C . ASN A 1 313 ? -14.586 33.156 -3.342 1 56.47 313 ASN A C 1
ATOM 2566 O O . ASN A 1 313 ? -13.469 33.656 -3.299 1 56.47 313 ASN A O 1
ATOM 2570 N N . VAL A 1 314 ? -15.039 32.094 -2.768 1 60.12 314 VAL A N 1
ATOM 2571 C CA . VAL A 1 314 ? -14.102 31.453 -1.841 1 60.12 314 VAL A CA 1
ATOM 2572 C C . VAL A 1 314 ? -12.922 30.875 -2.615 1 60.12 314 VAL A C 1
ATOM 2574 O O . VAL A 1 314 ? -11.766 31.094 -2.254 1 60.12 314 VAL A O 1
ATOM 2577 N N . LEU A 1 315 ? -13.25 30.234 -3.668 1 60.88 315 LEU A N 1
ATOM 2578 C CA . LEU A 1 315 ? -12.203 29.609 -4.48 1 60.88 315 LEU A CA 1
ATOM 2579 C C . LEU A 1 315 ? -11.305 30.672 -5.098 1 60.88 315 LEU A C 1
ATOM 2581 O O . LEU A 1 315 ? -10.078 30.5 -5.148 1 60.88 315 LEU A O 1
ATOM 2585 N N . GLN A 1 316 ? -12.016 31.688 -5.465 1 60.5 316 GLN A N 1
ATOM 2586 C CA . GLN A 1 316 ? -11.258 32.75 -6.105 1 60.5 316 GLN A CA 1
ATOM 2587 C C . GLN A 1 316 ? -10.359 33.469 -5.098 1 60.5 316 GLN A C 1
ATOM 2589 O O . GLN A 1 316 ? -9.234 33.875 -5.422 1 60.5 316 GLN A O 1
ATOM 2594 N N . ASN A 1 317 ? -10.938 33.594 -3.961 1 59.03 317 ASN A N 1
ATOM 2595 C CA . ASN A 1 317 ? -10.141 34.219 -2.922 1 59.03 317 ASN A CA 1
ATOM 2596 C C . ASN A 1 317 ? -8.922 33.406 -2.551 1 59.03 317 ASN A C 1
ATOM 2598 O O . ASN A 1 317 ? -7.82 33.938 -2.408 1 59.03 317 ASN A O 1
ATOM 2602 N N . VAL A 1 318 ? -9.203 32.156 -2.482 1 62.31 318 VAL A N 1
ATOM 2603 C CA . VAL A 1 318 ? -8.109 31.266 -2.123 1 62.31 318 VAL A CA 1
ATOM 2604 C C . VAL A 1 318 ? -7.059 31.25 -3.234 1 62.31 318 VAL A C 1
ATOM 2606 O O . VAL A 1 318 ? -5.859 31.344 -2.965 1 62.31 318 VAL A O 1
ATOM 2609 N N . ARG A 1 319 ? -7.457 31.281 -4.391 1 63.5 319 ARG A N 1
ATOM 2610 C CA . ARG A 1 319 ? -6.535 31.266 -5.523 1 63.5 319 ARG A CA 1
ATOM 2611 C C . ARG A 1 319 ? -5.754 32.562 -5.602 1 63.5 319 ARG A C 1
ATOM 2613 O O . ARG A 1 319 ? -4.555 32.562 -5.875 1 63.5 319 ARG A O 1
ATOM 2620 N N . THR A 1 320 ? -6.492 33.594 -5.324 1 60.97 320 THR A N 1
ATOM 2621 C CA . THR A 1 320 ? -5.844 34.906 -5.359 1 60.97 320 THR A CA 1
ATOM 2622 C C . THR A 1 320 ? -4.793 35 -4.262 1 60.97 320 THR A C 1
ATOM 2624 O O . THR A 1 320 ? -3.717 35.562 -4.477 1 60.97 320 THR A O 1
ATOM 2627 N N . GLN A 1 321 ? -5.133 34.406 -3.195 1 64.56 321 GLN A N 1
ATOM 2628 C CA . GLN A 1 321 ? -4.18 34.438 -2.096 1 64.56 321 GLN A CA 1
ATOM 2629 C C . GLN A 1 321 ? -2.928 33.625 -2.42 1 64.56 321 GLN A C 1
ATOM 2631 O O . GLN A 1 321 ? -1.809 34.062 -2.154 1 64.56 321 GLN A O 1
ATOM 2636 N N . ILE A 1 322 ? -3.152 32.594 -2.988 1 67.12 322 ILE A N 1
ATOM 2637 C CA . ILE A 1 322 ? -2.023 31.75 -3.324 1 67.12 322 ILE A CA 1
ATOM 2638 C C . ILE A 1 322 ? -1.164 32.406 -4.395 1 67.12 322 ILE A C 1
ATOM 2640 O O . ILE A 1 322 ? 0.066 32.406 -4.301 1 67.12 322 ILE A O 1
ATOM 2644 N N . ILE A 1 323 ? -1.832 32.969 -5.32 1 64.69 323 ILE A N 1
ATOM 2645 C CA . ILE A 1 323 ? -1.103 33.656 -6.398 1 64.69 323 ILE A CA 1
ATOM 2646 C C . ILE A 1 323 ? -0.363 34.875 -5.848 1 64.69 323 ILE A C 1
ATOM 2648 O O . ILE A 1 323 ? 0.806 35.094 -6.172 1 64.69 323 ILE A O 1
ATOM 2652 N N . ALA A 1 324 ? -1.096 35.562 -5.055 1 63.09 324 ALA A N 1
ATOM 2653 C CA . ALA A 1 324 ? -0.465 36.719 -4.469 1 63.09 324 ALA A CA 1
ATOM 2654 C C . ALA A 1 324 ? 0.73 36.344 -3.604 1 63.09 324 ALA A C 1
ATOM 2656 O O . ALA A 1 324 ? 1.798 36.938 -3.699 1 63.09 324 ALA A O 1
ATOM 2657 N N . ALA A 1 325 ? 0.51 35.344 -2.859 1 65.94 325 ALA A N 1
ATOM 2658 C CA . ALA A 1 325 ? 1.596 34.875 -2.006 1 65.94 325 ALA A CA 1
ATOM 2659 C C . ALA A 1 325 ? 2.781 34.375 -2.838 1 65.94 325 ALA A C 1
ATOM 2661 O O . ALA A 1 325 ? 3.936 34.656 -2.504 1 65.94 325 ALA A O 1
ATOM 2662 N N . SER A 1 326 ? 2.514 33.75 -3.906 1 69.62 326 SER A N 1
ATOM 2663 C CA . SER A 1 326 ? 3.576 33.25 -4.773 1 69.62 326 SER A CA 1
ATOM 2664 C C . SER A 1 326 ? 4.324 34.406 -5.449 1 69.62 326 SER A C 1
ATOM 2666 O O . SER A 1 326 ? 5.547 34.344 -5.602 1 69.62 326 SER A O 1
ATOM 2668 N N . LEU A 1 327 ? 3.635 35.438 -5.848 1 65.31 327 LEU A N 1
ATOM 2669 C CA . LEU A 1 327 ? 4.273 36.562 -6.488 1 65.31 327 LEU A CA 1
ATOM 2670 C C . LEU A 1 327 ? 5.219 37.281 -5.523 1 65.31 327 LEU A C 1
ATOM 2672 O O . LEU A 1 327 ? 6.328 37.656 -5.898 1 65.31 327 LEU A O 1
ATOM 2676 N N . PHE A 1 328 ? 4.797 37.375 -4.305 1 65.06 328 PHE A N 1
ATOM 2677 C CA . PHE A 1 328 ? 5.656 38.031 -3.332 1 65.06 328 PHE A CA 1
ATOM 2678 C C . PHE A 1 328 ? 6.848 37.156 -2.971 1 65.06 328 PHE A C 1
ATOM 2680 O O . PHE A 1 328 ? 7.934 37.656 -2.684 1 65.06 328 PHE A O 1
ATOM 2687 N N . SER A 1 329 ? 6.523 35.938 -3.021 1 68.81 329 SER A N 1
ATOM 2688 C CA . SER A 1 329 ? 7.648 35.031 -2.834 1 68.81 329 SER A CA 1
ATOM 2689 C C . SER A 1 329 ? 8.703 35.219 -3.924 1 68.81 329 SER A C 1
ATOM 2691 O O . SER A 1 329 ? 9.898 35.125 -3.66 1 68.81 329 SER A O 1
ATOM 2693 N N . ILE A 1 330 ? 8.266 35.594 -5.059 1 69.5 330 ILE A N 1
ATOM 2694 C CA . ILE A 1 330 ? 9.195 35.844 -6.152 1 69.5 330 ILE A CA 1
ATOM 2695 C C . ILE A 1 330 ? 10.047 37.062 -5.836 1 69.5 330 ILE A C 1
ATOM 2697 O O . ILE A 1 330 ? 11.25 37.094 -6.098 1 69.5 330 ILE A O 1
ATOM 2701 N N . ILE A 1 331 ? 9.43 38.094 -5.148 1 66.5 331 ILE A N 1
ATOM 2702 C CA . ILE A 1 331 ? 10.164 39.281 -4.77 1 66.5 331 ILE A CA 1
ATOM 2703 C C . ILE A 1 331 ? 11.234 38.938 -3.736 1 66.5 331 ILE A C 1
ATOM 2705 O O . ILE A 1 331 ? 12.367 39.406 -3.82 1 66.5 331 ILE A O 1
ATOM 2709 N N . SER A 1 332 ? 10.797 38.125 -2.836 1 68.25 332 SER A N 1
ATOM 2710 C CA . SER A 1 332 ? 11.758 37.688 -1.832 1 68.25 332 SER A CA 1
ATOM 2711 C C . SER A 1 332 ? 12.898 36.906 -2.467 1 68.25 332 SER A C 1
ATOM 2713 O O . SER A 1 332 ? 14.055 37 -2.047 1 68.25 332 SER A O 1
ATOM 2715 N N . LEU A 1 333 ? 12.594 36.188 -3.527 1 70.88 333 LEU A N 1
ATOM 2716 C CA . LEU A 1 333 ? 13.602 35.406 -4.242 1 70.88 333 LEU A CA 1
ATOM 2717 C C . LEU A 1 333 ? 14.594 36.344 -4.953 1 70.88 333 LEU A C 1
ATOM 2719 O O . LEU A 1 333 ? 15.773 36 -5.078 1 70.88 333 LEU A O 1
ATOM 2723 N N . ILE A 1 334 ? 14.148 37.469 -5.277 1 69.56 334 ILE A N 1
ATOM 2724 C CA . ILE A 1 334 ? 15.039 38.438 -5.91 1 69.56 334 ILE A CA 1
ATOM 2725 C C . ILE A 1 334 ? 16.094 38.906 -4.906 1 69.56 334 ILE A C 1
ATOM 2727 O O . ILE A 1 334 ? 17.25 39.094 -5.266 1 69.56 334 ILE A O 1
ATOM 2731 N N . LEU A 1 335 ? 15.695 39 -3.691 1 66.94 335 LEU A N 1
ATOM 2732 C CA . LEU A 1 335 ? 16.656 39.344 -2.652 1 66.94 335 LEU A CA 1
ATOM 2733 C C . LEU A 1 335 ? 17.703 38.25 -2.496 1 66.94 335 LEU A C 1
ATOM 2735 O O . LEU A 1 335 ? 18.891 38.562 -2.277 1 66.94 335 LEU A O 1
ATOM 2739 N N . LEU A 1 336 ? 17.281 37.062 -2.678 1 64.81 336 LEU A N 1
ATOM 2740 C CA . LEU A 1 336 ? 18.203 35.938 -2.623 1 64.81 336 LEU A CA 1
ATOM 2741 C C . LEU A 1 336 ? 19.125 35.938 -3.836 1 64.81 336 LEU A C 1
ATOM 2743 O O . LEU A 1 336 ? 20.297 35.531 -3.736 1 64.81 336 LEU A O 1
ATOM 2747 N N . TYR A 1 337 ? 18.578 36.375 -4.91 1 66.06 337 TYR A N 1
ATOM 2748 C CA . TYR A 1 337 ? 19.359 36.5 -6.137 1 66.06 337 TYR A CA 1
ATOM 2749 C C . TYR A 1 337 ? 20.578 37.375 -5.926 1 66.06 337 TYR A C 1
ATOM 2751 O O . TYR A 1 337 ? 21.672 37.062 -6.402 1 66.06 337 TYR A O 1
ATOM 2759 N N . ILE A 1 338 ? 20.297 38.406 -5.191 1 64.44 338 ILE A N 1
ATOM 2760 C CA . ILE A 1 338 ? 21.375 39.375 -4.93 1 64.44 338 ILE A CA 1
ATOM 2761 C C . ILE A 1 338 ? 22.484 38.688 -4.121 1 64.44 338 ILE A C 1
ATOM 2763 O O . ILE A 1 338 ? 23.672 38.938 -4.344 1 64.44 338 ILE A O 1
ATOM 2767 N N . TYR A 1 339 ? 22.094 37.719 -3.416 1 66.69 339 TYR A N 1
ATOM 2768 C CA . TYR A 1 339 ? 23.062 37 -2.617 1 66.69 339 TYR A CA 1
ATOM 2769 C C . TYR A 1 339 ? 23.734 35.906 -3.439 1 66.69 339 TYR A C 1
ATOM 2771 O O . TYR A 1 339 ? 24.969 35.844 -3.492 1 66.69 339 TYR A O 1
ATOM 2779 N N . ASN A 1 340 ? 23 34.969 -3.953 1 75.69 340 ASN A N 1
ATOM 2780 C CA . ASN A 1 340 ? 23.5 33.875 -4.77 1 75.69 340 ASN A CA 1
ATOM 2781 C C . ASN A 1 340 ? 22.453 33.406 -5.781 1 75.69 340 ASN A C 1
ATOM 2783 O O . ASN A 1 340 ? 21.406 32.875 -5.402 1 75.69 340 ASN A O 1
ATOM 2787 N N . SER A 1 341 ? 22.875 33.625 -6.941 1 77.88 341 SER A N 1
ATOM 2788 C CA . SER A 1 341 ? 21.953 33.344 -8.031 1 77.88 341 SER A CA 1
ATOM 2789 C C . SER A 1 341 ? 21.594 31.859 -8.102 1 77.88 341 SER A C 1
ATOM 2791 O O . SER A 1 341 ? 20.484 31.5 -8.5 1 77.88 341 SER A O 1
ATOM 2793 N N . THR A 1 342 ? 22.5 31.016 -7.602 1 82.12 342 THR A N 1
ATOM 2794 C CA . THR A 1 342 ? 22.234 29.594 -7.688 1 82.12 342 THR A CA 1
ATOM 2795 C C . THR A 1 342 ? 21.172 29.172 -6.676 1 82.12 342 THR A C 1
ATOM 2797 O O . THR A 1 342 ? 20.266 28.406 -7.004 1 82.12 342 THR A O 1
ATOM 2800 N N . TYR A 1 343 ? 21.266 29.828 -5.574 1 80.88 343 TYR A N 1
ATOM 2801 C CA . TYR A 1 343 ? 20.328 29.438 -4.523 1 80.88 343 TYR A CA 1
ATOM 2802 C C . TYR A 1 343 ? 18.953 30.047 -4.762 1 80.88 343 TYR A C 1
ATOM 2804 O O . TYR A 1 343 ? 17.938 29.469 -4.367 1 80.88 343 TYR A O 1
ATOM 2812 N N . MET A 1 344 ? 19 31.125 -5.504 1 80.94 344 MET A N 1
ATOM 2813 C CA . MET A 1 344 ? 17.719 31.703 -5.875 1 80.94 344 MET A CA 1
ATOM 2814 C C . MET A 1 344 ? 16.969 30.797 -6.863 1 80.94 344 MET A C 1
ATOM 2816 O O . MET A 1 344 ? 15.766 30.594 -6.734 1 80.94 344 MET A O 1
ATOM 2820 N N . SER A 1 345 ? 17.719 30.281 -7.766 1 83.06 345 SER A N 1
ATOM 2821 C CA . SER A 1 345 ? 17.094 29.422 -8.766 1 83.06 345 SER A CA 1
ATOM 2822 C C . SER A 1 345 ? 16.547 28.141 -8.125 1 83.06 345 SER A C 1
ATOM 2824 O O . SER A 1 345 ? 15.453 27.688 -8.469 1 83.06 345 SER A O 1
ATOM 2826 N N . ILE A 1 346 ? 17.188 27.703 -7.129 1 87.62 346 ILE A N 1
ATOM 2827 C CA . ILE A 1 346 ? 16.766 26.469 -6.488 1 87.62 346 ILE A CA 1
ATOM 2828 C C . ILE A 1 346 ? 15.539 26.734 -5.609 1 87.62 346 ILE A C 1
ATOM 2830 O O . ILE A 1 346 ? 14.609 25.938 -5.566 1 87.62 346 ILE A O 1
ATOM 2834 N N . ALA A 1 347 ? 15.57 27.859 -4.973 1 87.06 347 ALA A N 1
ATOM 2835 C CA . ALA A 1 347 ? 14.414 28.219 -4.152 1 87.06 347 ALA A CA 1
ATOM 2836 C C . ALA A 1 347 ? 13.172 28.438 -5.016 1 87.06 347 ALA A C 1
ATOM 2838 O O . ALA A 1 347 ? 12.055 28.156 -4.586 1 87.06 347 ALA A O 1
ATOM 2839 N N . SER A 1 348 ? 13.414 28.875 -6.25 1 85.38 348 SER A N 1
ATOM 2840 C CA . SER A 1 348 ? 12.297 29.031 -7.176 1 85.38 348 SER A CA 1
ATOM 2841 C C . SER A 1 348 ? 11.711 27.688 -7.574 1 85.38 348 SER A C 1
ATOM 2843 O O . SER A 1 348 ? 10.508 27.562 -7.781 1 85.38 348 SER A O 1
ATOM 2845 N N . PHE A 1 349 ? 12.602 26.703 -7.59 1 86.75 349 PHE A N 1
ATOM 2846 C CA . PHE A 1 349 ? 12.102 25.359 -7.863 1 86.75 349 PHE A CA 1
ATOM 2847 C C . PHE A 1 349 ? 11.211 24.875 -6.73 1 86.75 349 PHE A C 1
ATOM 2849 O O . PHE A 1 349 ? 10.227 24.172 -6.965 1 86.75 349 PHE A O 1
ATOM 2856 N N . GLY A 1 350 ? 11.57 25.266 -5.543 1 88 350 GLY A N 1
ATOM 2857 C CA . GLY A 1 350 ? 10.75 24.906 -4.402 1 88 350 GLY A CA 1
ATOM 2858 C C . GLY A 1 350 ? 9.375 25.547 -4.422 1 88 350 GLY A C 1
ATOM 2859 O O . GLY A 1 350 ? 8.367 24.875 -4.16 1 88 350 GLY A O 1
ATOM 2860 N N . LEU A 1 351 ? 9.352 26.75 -4.844 1 85.12 351 LEU A N 1
ATOM 2861 C CA . LEU A 1 351 ? 8.086 27.469 -4.934 1 85.12 351 LEU A CA 1
ATOM 2862 C C . LEU A 1 351 ? 7.215 26.906 -6.051 1 85.12 351 LEU A C 1
ATOM 2864 O O . LEU A 1 351 ? 6.004 26.734 -5.875 1 85.12 351 LEU A O 1
ATOM 2868 N N . ILE A 1 352 ? 7.84 26.594 -7.141 1 83.25 352 ILE A N 1
ATOM 2869 C CA . ILE A 1 352 ? 7.109 26.047 -8.281 1 83.25 352 ILE A CA 1
ATOM 2870 C C . ILE A 1 352 ? 6.559 24.672 -7.918 1 83.25 352 ILE A C 1
ATOM 2872 O O . ILE A 1 352 ? 5.426 24.344 -8.273 1 83.25 352 ILE A O 1
ATOM 2876 N N . THR A 1 353 ? 7.383 23.938 -7.219 1 86.94 353 THR A N 1
ATOM 2877 C CA . THR A 1 353 ? 6.938 22.609 -6.805 1 86.94 353 THR A CA 1
ATOM 2878 C C . THR A 1 353 ? 5.727 22.703 -5.883 1 86.94 353 THR A C 1
ATOM 2880 O O . THR A 1 353 ? 4.762 21.953 -6.031 1 86.94 353 THR A O 1
ATOM 2883 N N . SER A 1 354 ? 5.75 23.625 -5 1 84.81 354 SER A N 1
ATOM 2884 C CA . SER A 1 354 ? 4.633 23.812 -4.078 1 84.81 354 SER A CA 1
ATOM 2885 C C . SER A 1 354 ? 3.367 24.234 -4.812 1 84.81 354 SER A C 1
ATOM 2887 O O . SER A 1 354 ? 2.281 23.719 -4.535 1 84.81 354 SER A O 1
ATOM 2889 N N . MET A 1 355 ? 3.5 25.031 -5.77 1 80.25 355 MET A N 1
ATOM 2890 C CA . MET A 1 355 ? 2.346 25.5 -6.531 1 80.25 355 MET A CA 1
ATOM 2891 C C . MET A 1 355 ? 1.788 24.375 -7.406 1 80.25 355 MET A C 1
ATOM 2893 O O . MET A 1 355 ? 0.572 24.188 -7.484 1 80.25 355 MET A O 1
ATOM 2897 N N . LEU A 1 356 ? 2.641 23.656 -8.008 1 84.44 356 LEU A N 1
ATOM 2898 C CA . LEU A 1 356 ? 2.195 22.578 -8.891 1 84.44 356 LEU A CA 1
ATOM 2899 C C . LEU A 1 356 ? 1.515 21.469 -8.094 1 84.44 356 LEU A C 1
ATOM 2901 O O . LEU A 1 356 ? 0.56 20.859 -8.578 1 84.44 356 LEU A O 1
ATOM 2905 N N . LEU A 1 357 ? 2.027 21.25 -6.949 1 85.94 357 LEU A N 1
ATOM 2906 C CA . LEU A 1 357 ? 1.434 20.203 -6.125 1 85.94 357 LEU A CA 1
ATOM 2907 C C . LEU A 1 357 ? 0.045 20.609 -5.641 1 85.94 357 LEU A C 1
ATOM 2909 O O . LEU A 1 357 ? -0.855 19.781 -5.547 1 85.94 357 LEU A O 1
ATOM 2913 N N . ILE A 1 358 ? -0.139 21.875 -5.426 1 78.38 358 ILE A N 1
ATOM 2914 C CA . ILE A 1 358 ? -1.446 22.359 -5 1 78.38 358 ILE A CA 1
ATOM 2915 C C . ILE A 1 358 ? -2.449 22.219 -6.145 1 78.38 358 ILE A C 1
ATOM 2917 O O . ILE A 1 358 ? -3.568 21.734 -5.934 1 78.38 358 ILE A O 1
ATOM 2921 N N . ILE A 1 359 ? -2.025 22.531 -7.238 1 79.25 359 ILE A N 1
ATOM 2922 C CA . ILE A 1 359 ? -2.896 22.438 -8.406 1 79.25 359 ILE A CA 1
ATOM 2923 C C . ILE A 1 359 ? -3.201 20.984 -8.719 1 79.25 359 ILE A C 1
ATOM 2925 O O . ILE A 1 359 ? -4.34 20.641 -9.047 1 79.25 359 ILE A O 1
ATOM 2929 N N . TYR A 1 360 ? -2.256 20.219 -8.586 1 86.69 360 TYR A N 1
ATOM 2930 C CA . TYR A 1 360 ? -2.432 18.812 -8.891 1 86.69 360 TYR A CA 1
ATOM 2931 C C . TYR A 1 360 ? -3.383 18.156 -7.902 1 86.69 360 TYR A C 1
ATOM 2933 O O . TYR A 1 360 ? -4.254 17.375 -8.289 1 86.69 360 TYR A O 1
ATOM 2941 N N . LEU A 1 361 ? -3.225 18.453 -6.664 1 83.56 361 LEU A N 1
ATOM 2942 C CA . LEU A 1 361 ? -4.078 17.859 -5.645 1 83.56 361 LEU A CA 1
ATOM 2943 C C . LEU A 1 361 ? -5.523 18.312 -5.805 1 83.56 361 LEU A C 1
ATOM 2945 O O . LEU A 1 361 ? -6.453 17.547 -5.551 1 83.56 361 LEU A O 1
ATOM 2949 N N . GLU A 1 362 ? -5.656 19.484 -6.211 1 78.94 362 GLU A N 1
ATOM 2950 C CA . GLU A 1 362 ? -7.016 19.953 -6.484 1 78.94 362 GLU A CA 1
ATOM 2951 C C . GLU A 1 362 ? -7.625 19.203 -7.664 1 78.94 362 GLU A C 1
ATOM 2953 O O . GLU A 1 362 ? -8.812 18.875 -7.648 1 78.94 362 GLU A O 1
ATOM 2958 N N . TYR A 1 363 ? -6.836 18.953 -8.531 1 83.44 363 TYR A N 1
ATOM 2959 C CA . TYR A 1 363 ? -7.309 18.266 -9.734 1 83.44 363 TYR A CA 1
ATOM 2960 C C . TYR A 1 363 ? -7.699 16.828 -9.414 1 83.44 363 TYR A C 1
ATOM 2962 O O . TYR A 1 363 ? -8.695 16.328 -9.938 1 83.44 363 TYR A O 1
ATOM 2970 N N . VAL A 1 364 ? -7.031 16.234 -8.578 1 87.5 364 VAL A N 1
ATOM 2971 C CA . VAL A 1 364 ? -7.238 14.805 -8.344 1 87.5 364 VAL A CA 1
ATOM 2972 C C . VAL A 1 364 ? -8.258 14.602 -7.227 1 87.5 364 VAL A C 1
ATOM 2974 O O . VAL A 1 364 ? -8.93 13.57 -7.164 1 87.5 364 VAL A O 1
ATOM 2977 N N . THR A 1 365 ? -8.531 15.555 -6.352 1 82.88 365 THR A N 1
ATOM 2978 C CA . THR A 1 365 ? -9.344 15.281 -5.168 1 82.88 365 THR A CA 1
ATOM 2979 C C . THR A 1 365 ? -10.633 16.094 -5.195 1 82.88 365 THR A C 1
ATOM 2981 O O . THR A 1 365 ? -11.57 15.812 -4.445 1 82.88 365 THR A O 1
ATOM 2984 N N . ASN A 1 366 ? -10.719 16.984 -6.098 1 76.25 366 ASN A N 1
ATOM 2985 C CA . ASN A 1 366 ? -11.898 17.844 -6.105 1 76.25 366 ASN A CA 1
ATOM 2986 C C . ASN A 1 366 ? -13.047 17.203 -6.883 1 76.25 366 ASN A C 1
ATOM 2988 O O . ASN A 1 366 ? -12.828 16.547 -7.902 1 76.25 366 ASN A O 1
ATOM 2992 N N . HIS A 1 367 ? -14.25 17.484 -6.43 1 77.62 367 HIS A N 1
ATOM 2993 C CA . HIS A 1 367 ? -15.453 16.891 -7.004 1 77.62 367 HIS A CA 1
ATOM 2994 C C . HIS A 1 367 ? -15.789 17.516 -8.352 1 77.62 367 HIS A C 1
ATOM 2996 O O . HIS A 1 367 ? -16.562 16.953 -9.125 1 77.62 367 HIS A O 1
ATOM 3002 N N . SER A 1 368 ? -15.188 18.672 -8.617 1 74.12 368 SER A N 1
ATOM 3003 C CA . SER A 1 368 ? -15.492 19.359 -9.875 1 74.12 368 SER A CA 1
ATOM 3004 C C . SER A 1 368 ? -14.758 18.703 -11.047 1 74.12 368 SER A C 1
ATOM 3006 O O . SER A 1 368 ? -15.125 18.906 -12.203 1 74.12 368 SER A O 1
ATOM 3008 N N . PHE A 1 369 ? -13.891 17.938 -10.695 1 82.31 369 PHE A N 1
ATOM 3009 C CA . PHE A 1 369 ? -13.094 17.312 -11.742 1 82.31 369 PHE A CA 1
ATOM 3010 C C . PHE A 1 369 ? -13.547 15.875 -11.977 1 82.31 369 PHE A C 1
ATOM 3012 O O . PHE A 1 369 ? -14.164 15.258 -11.109 1 82.31 369 PHE A O 1
ATOM 3019 N N . PRO A 1 370 ? -13.195 15.328 -13.039 1 86.44 370 PRO A N 1
ATOM 3020 C CA . PRO A 1 370 ? -13.75 14.031 -13.438 1 86.44 370 PRO A CA 1
ATOM 3021 C C . PRO A 1 370 ? -13.211 12.875 -12.594 1 86.44 370 PRO A C 1
ATOM 3023 O O . PRO A 1 370 ? -13.875 11.844 -12.461 1 86.44 370 PRO A O 1
ATOM 3026 N N . GLN A 1 371 ? -12.195 13 -12.031 1 88.81 371 GLN A N 1
ATOM 3027 C CA . GLN A 1 371 ? -11.609 11.883 -11.297 1 88.81 371 GLN A CA 1
ATOM 3028 C C . GLN A 1 371 ? -12.5 11.453 -10.133 1 88.81 371 GLN A C 1
ATOM 3030 O O . GLN A 1 371 ? -12.789 10.273 -9.969 1 88.81 371 GLN A O 1
ATOM 3035 N N . VAL A 1 372 ? -12.93 12.391 -9.375 1 86.25 372 VAL A N 1
ATOM 3036 C CA . VAL A 1 372 ? -13.766 12.086 -8.227 1 86.25 372 VAL A CA 1
ATOM 3037 C C . VAL A 1 372 ? -15.172 11.703 -8.695 1 86.25 372 VAL A C 1
ATOM 3039 O O . VAL A 1 372 ? -15.828 10.859 -8.078 1 86.25 372 VAL A O 1
ATOM 3042 N N . ARG A 1 373 ? -15.711 12.203 -9.766 1 86.12 373 ARG A N 1
ATOM 3043 C CA . ARG A 1 373 ? -17.016 11.859 -10.312 1 86.12 373 ARG A CA 1
ATOM 3044 C C . ARG A 1 373 ? -17.047 10.422 -10.836 1 86.12 373 ARG A C 1
ATOM 3046 O O . ARG A 1 373 ? -18.047 9.727 -10.703 1 86.12 373 ARG A O 1
ATOM 3053 N N . ASN A 1 374 ? -15.867 10.055 -11.32 1 86.12 374 ASN A N 1
ATOM 3054 C CA . ASN A 1 374 ? -15.758 8.68 -11.797 1 86.12 374 ASN A CA 1
ATOM 3055 C C . ASN A 1 374 ? -15.781 7.688 -10.641 1 86.12 374 ASN A C 1
ATOM 3057 O O . ASN A 1 374 ? -16.312 6.586 -10.773 1 86.12 374 ASN A O 1
ATOM 3061 N N . ILE A 1 375 ? -15.25 8.07 -9.516 1 88.06 375 ILE A N 1
ATOM 3062 C CA . ILE A 1 375 ? -15.281 7.219 -8.328 1 88.06 375 ILE A CA 1
ATOM 3063 C C . ILE A 1 375 ? -16.703 7.094 -7.816 1 88.06 375 ILE A C 1
ATOM 3065 O O . ILE A 1 375 ? -17.156 6 -7.469 1 88.06 375 ILE A O 1
ATOM 3069 N N . ALA A 1 376 ? -17.359 8.195 -7.848 1 84.69 376 ALA A N 1
ATOM 3070 C CA . ALA A 1 376 ? -18.75 8.195 -7.363 1 84.69 376 ALA A CA 1
ATOM 3071 C C . ALA A 1 376 ? -19.656 7.387 -8.281 1 84.69 376 ALA A C 1
ATOM 3073 O O . ALA A 1 376 ? -20.531 6.66 -7.816 1 84.69 376 ALA A O 1
ATOM 3074 N N . SER A 1 377 ? -19.344 7.461 -9.57 1 84.12 377 SER A N 1
ATOM 3075 C CA . SER A 1 377 ? -20.203 6.785 -10.547 1 84.12 377 SER A CA 1
ATOM 3076 C C . SER A 1 377 ? -19.922 5.281 -10.562 1 84.12 377 SER A C 1
ATOM 3078 O O . SER A 1 377 ? -20.766 4.5 -11 1 84.12 377 SER A O 1
ATOM 3080 N N . ALA A 1 378 ? -18.828 4.879 -10.109 1 83.75 378 ALA A N 1
ATOM 3081 C CA . ALA A 1 378 ? -18.484 3.457 -10.086 1 83.75 378 ALA A CA 1
ATOM 3082 C C . ALA A 1 378 ? -19.406 2.691 -9.141 1 83.75 378 ALA A C 1
ATOM 3084 O O . ALA A 1 378 ? -19.734 1.526 -9.391 1 83.75 378 ALA A O 1
ATOM 3085 N N . ALA A 1 379 ? -19.875 3.342 -8.117 1 81.44 379 ALA A N 1
ATOM 3086 C CA . ALA A 1 379 ? -20.75 2.695 -7.141 1 81.44 379 ALA A CA 1
ATOM 3087 C C . ALA A 1 379 ? -22.125 2.43 -7.727 1 81.44 379 ALA A C 1
ATOM 3089 O O . ALA A 1 379 ? -22.875 1.589 -7.219 1 81.44 379 ALA A O 1
ATOM 3090 N N . LEU A 1 380 ? -22.453 3.137 -8.812 1 79.25 380 LEU A N 1
ATOM 3091 C CA . LEU A 1 380 ? -23.75 2.926 -9.461 1 79.25 380 LEU A CA 1
ATOM 3092 C C . LEU A 1 380 ? -23.781 1.571 -10.156 1 79.25 380 LEU A C 1
ATOM 3094 O O . LEU A 1 380 ? -24.859 0.979 -10.305 1 79.25 380 LEU A O 1
ATOM 3098 N N . ASN A 1 381 ? -22.641 1.142 -10.492 1 78 381 ASN A N 1
ATOM 3099 C CA . ASN A 1 381 ? -22.562 -0.161 -11.148 1 78 381 ASN A CA 1
ATOM 3100 C C . ASN A 1 381 ? -22.547 -1.299 -10.125 1 78 381 ASN A C 1
ATOM 3102 O O . ASN A 1 381 ? -23.234 -2.311 -10.312 1 78 381 ASN A O 1
ATOM 3106 N N . ALA A 1 382 ? -21.719 -1.135 -9.156 1 76 382 ALA A N 1
ATOM 3107 C CA . ALA A 1 382 ? -21.625 -2.1 -8.062 1 76 382 ALA A CA 1
ATOM 3108 C C . ALA A 1 382 ? -21.125 -1.435 -6.785 1 76 382 ALA A C 1
ATOM 3110 O O . ALA A 1 382 ? -20.25 -0.57 -6.828 1 76 382 ALA A O 1
ATOM 3111 N N . PRO A 1 383 ? -21.719 -2.037 -5.805 1 74.88 383 PRO A N 1
ATOM 3112 C CA . PRO A 1 383 ? -21.297 -1.434 -4.543 1 74.88 383 PRO A CA 1
ATOM 3113 C C . PRO A 1 383 ? -19.812 -1.646 -4.258 1 74.88 383 PRO A C 1
ATOM 3115 O O . PRO A 1 383 ? -19.234 -2.654 -4.68 1 74.88 383 PRO A O 1
ATOM 3118 N N . MET A 1 384 ? -19.188 -0.824 -3.711 1 76.88 384 MET A N 1
ATOM 3119 C CA . MET A 1 384 ? -17.828 -0.849 -3.16 1 76.88 384 MET A CA 1
ATOM 3120 C C . MET A 1 384 ? -16.781 -0.71 -4.266 1 76.88 384 MET A C 1
ATOM 3122 O O . MET A 1 384 ? -15.586 -0.716 -3.998 1 76.88 384 MET A O 1
ATOM 3126 N N . LEU A 1 385 ? -17.266 -0.643 -5.559 1 81.31 385 LEU A N 1
ATOM 3127 C CA . LEU A 1 385 ? -16.312 -0.344 -6.625 1 81.31 385 LEU A CA 1
ATOM 3128 C C . LEU A 1 385 ? -15.703 1.036 -6.434 1 81.31 385 LEU A C 1
ATOM 3130 O O . LEU A 1 385 ? -14.656 1.339 -7.008 1 81.31 385 LEU A O 1
ATOM 3134 N N . ASN A 1 386 ? -16.328 1.802 -5.613 1 86.31 386 ASN A N 1
ATOM 3135 C CA . ASN A 1 386 ? -15.781 3.127 -5.344 1 86.31 386 ASN A CA 1
ATOM 3136 C C . ASN A 1 386 ? -14.484 3.045 -4.543 1 86.31 386 ASN A C 1
ATOM 3138 O O . ASN A 1 386 ? -13.555 3.824 -4.773 1 86.31 386 ASN A O 1
ATOM 3142 N N . ILE A 1 387 ? -14.438 2.014 -3.65 1 83.25 387 ILE A N 1
ATOM 3143 C CA . ILE A 1 387 ? -13.227 1.847 -2.861 1 83.25 387 ILE A CA 1
ATOM 3144 C C . ILE A 1 387 ? -12.086 1.379 -3.762 1 83.25 387 ILE A C 1
ATOM 3146 O O . ILE A 1 387 ? -10.945 1.84 -3.625 1 83.25 387 ILE A O 1
ATOM 3150 N N . MET A 1 388 ? -12.383 0.538 -4.707 1 83.38 388 MET A N 1
ATOM 3151 C CA . MET A 1 388 ? -11.367 0.056 -5.641 1 83.38 388 MET A CA 1
ATOM 3152 C C . MET A 1 388 ? -10.867 1.188 -6.535 1 83.38 388 MET A C 1
ATOM 3154 O O . MET A 1 388 ? -9.664 1.312 -6.77 1 83.38 388 MET A O 1
ATOM 3158 N N . ASN A 1 389 ? -11.781 2 -6.992 1 87.31 389 ASN A N 1
ATOM 3159 C CA . ASN A 1 389 ? -11.398 3.117 -7.848 1 87.31 389 ASN A CA 1
ATOM 3160 C C . ASN A 1 389 ? -10.648 4.191 -7.066 1 87.31 389 ASN A C 1
ATOM 3162 O O . ASN A 1 389 ? -9.797 4.891 -7.617 1 87.31 389 ASN A O 1
ATOM 3166 N N . GLY A 1 390 ? -11.039 4.344 -5.828 1 87.88 390 GLY A N 1
ATOM 3167 C CA . GLY A 1 390 ? -10.258 5.242 -4.988 1 87.88 390 GLY A CA 1
ATOM 3168 C C . GLY A 1 390 ? -8.82 4.797 -4.812 1 87.88 390 GLY A C 1
ATOM 3169 O O . GLY A 1 390 ? -7.898 5.613 -4.891 1 87.88 390 GLY A O 1
ATOM 3170 N N . ASN A 1 391 ? -8.609 3.492 -4.586 1 87 391 ASN A N 1
ATOM 3171 C CA . ASN A 1 391 ? -7.262 2.949 -4.473 1 87 391 ASN A CA 1
ATOM 3172 C C . ASN A 1 391 ? -6.492 3.08 -5.781 1 87 391 ASN A C 1
ATOM 3174 O O . ASN A 1 391 ? -5.289 3.342 -5.777 1 87 391 ASN A O 1
ATOM 3178 N N . PHE A 1 392 ? -7.203 2.914 -6.859 1 89.44 392 PHE A N 1
ATOM 3179 C CA . PHE A 1 392 ? -6.59 3.092 -8.172 1 89.44 392 PHE A CA 1
ATOM 3180 C C . PHE A 1 392 ? -6.098 4.523 -8.344 1 89.44 392 PHE A C 1
ATOM 3182 O O . PHE A 1 392 ? -4.977 4.746 -8.805 1 89.44 392 PHE A O 1
ATOM 3189 N N . LEU A 1 393 ? -6.844 5.461 -7.973 1 91.44 393 LEU A N 1
ATOM 3190 C CA . LEU A 1 393 ? -6.457 6.859 -8.109 1 91.44 393 LEU A CA 1
ATOM 3191 C C . LEU A 1 393 ? -5.262 7.184 -7.219 1 91.44 393 LEU A C 1
ATOM 3193 O O . LEU A 1 393 ? -4.379 7.949 -7.613 1 91.44 393 LEU A O 1
ATOM 3197 N N . GLY A 1 394 ? -5.273 6.617 -6.02 1 91.06 394 GLY A N 1
ATOM 3198 C CA . GLY A 1 394 ? -4.129 6.816 -5.145 1 91.06 394 GLY A CA 1
ATOM 3199 C C . GLY A 1 394 ? -2.844 6.234 -5.699 1 91.06 394 GLY A C 1
ATOM 3200 O O . GLY A 1 394 ? -1.785 6.859 -5.617 1 91.06 394 GLY A O 1
ATOM 3201 N N . ASP A 1 395 ? -2.893 5.078 -6.297 1 90.5 395 ASP A N 1
ATOM 3202 C CA . ASP A 1 395 ? -1.719 4.418 -6.859 1 90.5 395 ASP A CA 1
ATOM 3203 C C . ASP A 1 395 ? -1.216 5.156 -8.102 1 90.5 395 ASP A C 1
ATOM 3205 O O . ASP A 1 395 ? -0.007 5.273 -8.312 1 90.5 395 ASP A O 1
ATOM 3209 N N . MET A 1 396 ? -2.113 5.727 -8.867 1 90.94 396 MET A N 1
ATOM 3210 C CA . MET A 1 396 ? -1.719 6.457 -10.07 1 90.94 396 MET A CA 1
ATOM 3211 C C . MET A 1 396 ? -1.296 7.883 -9.727 1 90.94 396 MET A C 1
ATOM 3213 O O . MET A 1 396 ? -0.33 8.398 -10.289 1 90.94 396 MET A O 1
ATOM 3217 N N . GLY A 1 397 ? -2.016 8.461 -8.805 1 90.75 397 GLY A N 1
ATOM 3218 C CA . GLY A 1 397 ? -1.809 9.867 -8.484 1 90.75 397 GLY A CA 1
ATOM 3219 C C . GLY A 1 397 ? -0.499 10.125 -7.762 1 90.75 397 GLY A C 1
ATOM 3220 O O . GLY A 1 397 ? 0.08 11.203 -7.887 1 90.75 397 GLY A O 1
ATOM 3221 N N . GLN A 1 398 ? 0.067 9.07 -7.023 1 92.5 398 GLN A N 1
ATOM 3222 C CA . GLN A 1 398 ? 1.308 9.297 -6.293 1 92.5 398 GLN A CA 1
ATOM 3223 C C . GLN A 1 398 ? 2.477 9.523 -7.246 1 92.5 398 GLN A C 1
ATOM 3225 O O . GLN A 1 398 ? 3.49 10.117 -6.867 1 92.5 398 GLN A O 1
ATOM 3230 N N . LEU A 1 399 ? 2.309 9.109 -8.547 1 92.75 399 LEU A N 1
ATOM 3231 C CA . LEU A 1 399 ? 3.391 9.219 -9.516 1 92.75 399 LEU A CA 1
ATOM 3232 C C . LEU A 1 399 ? 3.789 10.672 -9.727 1 92.75 399 LEU A C 1
ATOM 3234 O O . LEU A 1 399 ? 4.973 11.008 -9.672 1 92.75 399 LEU A O 1
ATOM 3238 N N . PHE A 1 400 ? 2.811 11.484 -9.859 1 91.88 400 PHE A N 1
ATOM 3239 C CA . PHE A 1 400 ? 3.109 12.891 -10.094 1 91.88 400 PHE A CA 1
ATOM 3240 C C . PHE A 1 400 ? 3.576 13.57 -8.812 1 91.88 400 PHE A C 1
ATOM 3242 O O . PHE A 1 400 ? 4.523 14.359 -8.836 1 91.88 400 PHE A O 1
ATOM 3249 N N . PHE A 1 401 ? 2.959 13.203 -7.75 1 91.5 401 PHE A N 1
ATOM 3250 C CA . PHE A 1 401 ? 3.281 13.781 -6.449 1 91.5 401 PHE A CA 1
ATOM 3251 C C . PHE A 1 401 ? 4.719 13.461 -6.059 1 91.5 401 PHE A C 1
ATOM 3253 O O . PHE A 1 401 ? 5.527 14.367 -5.852 1 91.5 401 PHE A O 1
ATOM 3260 N N . VAL A 1 402 ? 5.094 12.289 -6.027 1 91.94 402 VAL A N 1
ATOM 3261 C CA . VAL A 1 402 ? 6.402 11.852 -5.551 1 91.94 402 VAL A CA 1
ATOM 3262 C C . VAL A 1 402 ? 7.43 11.992 -6.668 1 91.94 402 VAL A C 1
ATOM 3264 O O . VAL A 1 402 ? 8.594 12.297 -6.414 1 91.94 402 VAL A O 1
ATOM 3267 N N . GLY A 1 403 ? 6.984 11.82 -7.926 1 90.44 403 GLY A N 1
ATOM 3268 C CA . GLY A 1 403 ? 7.898 11.961 -9.047 1 90.44 403 GLY A CA 1
ATOM 3269 C C . GLY A 1 403 ? 8.406 13.383 -9.227 1 90.44 403 GLY A C 1
ATOM 3270 O O . GLY A 1 403 ? 9.602 13.594 -9.453 1 90.44 403 GLY A O 1
ATOM 3271 N N . LEU A 1 404 ? 7.504 14.305 -9.055 1 90.69 404 LEU A N 1
ATOM 3272 C CA . LEU A 1 404 ? 7.887 15.711 -9.172 1 90.69 404 LEU A CA 1
ATOM 3273 C C . LEU A 1 404 ? 8.836 16.109 -8.039 1 90.69 404 LEU A C 1
ATOM 3275 O O . LEU A 1 404 ? 9.836 16.797 -8.281 1 90.69 404 LEU A O 1
ATOM 3279 N N . THR A 1 405 ? 8.508 15.68 -6.84 1 89.62 405 THR A N 1
ATOM 3280 C CA . THR A 1 405 ? 9.359 15.977 -5.691 1 89.62 405 THR A CA 1
ATOM 3281 C C . THR A 1 405 ? 10.734 15.336 -5.859 1 89.62 405 THR A C 1
ATOM 3283 O O . THR A 1 405 ? 11.758 15.969 -5.602 1 89.62 405 THR A O 1
ATOM 3286 N N . GLY A 1 406 ? 10.727 14.094 -6.336 1 86.94 406 GLY A N 1
ATOM 3287 C CA . GLY A 1 406 ? 11.992 13.398 -6.535 1 86.94 406 GLY A CA 1
ATOM 3288 C C . GLY A 1 406 ? 12.852 14.023 -7.617 1 86.94 406 GLY A C 1
ATOM 3289 O O . GLY A 1 406 ? 14.07 14.117 -7.473 1 86.94 406 GLY A O 1
ATOM 3290 N N . LEU A 1 407 ? 12.258 14.5 -8.641 1 88.31 407 LEU A N 1
ATOM 3291 C CA . LEU A 1 407 ? 12.977 15.117 -9.742 1 88.31 407 LEU A CA 1
ATOM 3292 C C . LEU A 1 407 ? 13.672 16.406 -9.289 1 88.31 407 LEU A C 1
ATOM 3294 O O . LEU A 1 407 ? 14.852 16.594 -9.562 1 88.31 407 LEU A O 1
ATOM 3298 N N . PHE A 1 408 ? 13.016 17.25 -8.539 1 89.88 408 PHE A N 1
ATOM 3299 C CA . PHE A 1 408 ? 13.586 18.531 -8.148 1 89.88 408 PHE A CA 1
ATOM 3300 C C . PHE A 1 408 ? 14.586 18.359 -7.012 1 89.88 408 PHE A C 1
ATOM 3302 O O . PHE A 1 408 ? 15.508 19.156 -6.852 1 89.88 408 PHE A O 1
ATOM 3309 N N . ILE A 1 409 ? 14.367 17.297 -6.211 1 87.38 409 ILE A N 1
ATOM 3310 C CA . ILE A 1 409 ? 15.383 16.969 -5.219 1 87.38 409 ILE A CA 1
ATOM 3311 C C . ILE A 1 409 ? 16.688 16.578 -5.914 1 87.38 409 ILE A C 1
ATOM 3313 O O . ILE A 1 409 ? 17.766 17.016 -5.52 1 87.38 409 ILE A O 1
ATOM 3317 N N . PHE A 1 410 ? 16.516 15.812 -6.996 1 85.25 410 PHE A N 1
ATOM 3318 C CA . PHE A 1 410 ? 17.672 15.359 -7.742 1 85.25 410 PHE A CA 1
ATOM 3319 C C . PHE A 1 410 ? 18.375 16.531 -8.414 1 85.25 410 PHE A C 1
ATOM 3321 O O . PHE A 1 410 ? 19.609 16.656 -8.328 1 85.25 410 PHE A O 1
ATOM 3328 N N . ILE A 1 411 ? 17.625 17.438 -8.969 1 88.06 411 ILE A N 1
ATOM 3329 C CA . ILE A 1 411 ? 18.188 18.594 -9.664 1 88.06 411 ILE A CA 1
ATOM 3330 C C . ILE A 1 411 ? 18.859 19.531 -8.656 1 88.06 411 ILE A C 1
ATOM 3332 O O . ILE A 1 411 ? 19.953 20.031 -8.898 1 88.06 411 ILE A O 1
ATOM 3336 N N . SER A 1 412 ? 18.234 19.719 -7.543 1 88.62 412 SER A N 1
ATOM 3337 C CA . SER A 1 412 ? 18.766 20.625 -6.523 1 88.62 412 SER A CA 1
ATOM 3338 C C . SER A 1 412 ? 20.047 20.078 -5.914 1 88.62 412 SER A C 1
ATOM 3340 O O . SER A 1 412 ? 20.969 20.828 -5.621 1 88.62 412 SER A O 1
ATOM 3342 N N . LYS A 1 413 ? 20.125 18.812 -5.777 1 84 413 LYS A N 1
ATOM 3343 C CA . LYS A 1 413 ? 21.328 18.219 -5.207 1 84 413 LYS A CA 1
ATOM 3344 C C . LYS A 1 413 ? 22.484 18.266 -6.195 1 84 413 LYS A C 1
ATOM 3346 O O . LYS A 1 413 ? 23.641 18.469 -5.801 1 84 413 LYS A O 1
ATOM 3351 N N . GLU A 1 414 ? 22.219 18.078 -7.48 1 84.56 414 GLU A N 1
ATOM 3352 C CA . GLU A 1 414 ? 23.266 18.078 -8.5 1 84.56 414 GLU A CA 1
ATOM 3353 C C . GLU A 1 414 ? 23.844 19.484 -8.695 1 84.56 414 GLU A C 1
ATOM 3355 O O . GLU A 1 414 ? 25.047 19.656 -8.914 1 84.56 414 GLU A O 1
ATOM 3360 N N . ILE A 1 415 ? 23 20.547 -8.477 1 86.94 415 ILE A N 1
ATOM 3361 C CA . ILE A 1 415 ? 23.438 21.906 -8.742 1 86.94 415 ILE A CA 1
ATOM 3362 C C . ILE A 1 415 ? 24.047 22.516 -7.48 1 86.94 415 ILE A C 1
ATOM 3364 O O . ILE A 1 415 ? 25.078 23.188 -7.543 1 86.94 415 ILE A O 1
ATOM 3368 N N . GLY A 1 416 ? 23.422 22.312 -6.293 1 84 416 GLY A N 1
ATOM 3369 C CA . GLY A 1 416 ? 23.844 23.047 -5.109 1 84 416 GLY A CA 1
ATOM 3370 C C . GLY A 1 416 ? 24.297 22.141 -3.975 1 84 416 GLY A C 1
ATOM 3371 O O . GLY A 1 416 ? 24.641 22.625 -2.895 1 84 416 GLY A O 1
ATOM 3372 N N . GLY A 1 417 ? 24.344 20.859 -4.164 1 79.81 417 GLY A N 1
ATOM 3373 C CA . GLY A 1 417 ? 24.719 19.969 -3.084 1 79.81 417 GLY A CA 1
ATOM 3374 C C . GLY A 1 417 ? 23.719 19.953 -1.941 1 79.81 417 GLY A C 1
ATOM 3375 O O . GLY A 1 417 ? 22.516 20.016 -2.164 1 79.81 417 GLY A O 1
ATOM 3376 N N . ASP A 1 418 ? 24.219 19.938 -0.702 1 77.75 418 ASP A N 1
ATOM 3377 C CA . ASP A 1 418 ? 23.344 19.891 0.471 1 77.75 418 ASP A CA 1
ATOM 3378 C C . ASP A 1 418 ? 22.734 21.266 0.758 1 77.75 418 ASP A C 1
ATOM 3380 O O . ASP A 1 418 ? 21.594 21.359 1.225 1 77.75 418 ASP A O 1
ATOM 3384 N N . GLU A 1 419 ? 23.453 22.297 0.47 1 80.88 419 GLU A N 1
ATOM 3385 C CA . GLU A 1 419 ? 22.906 23.641 0.632 1 80.88 419 GLU A CA 1
ATOM 3386 C C . GLU A 1 419 ? 21.812 23.922 -0.387 1 80.88 419 GLU A C 1
ATOM 3388 O O . GLU A 1 419 ? 20.875 24.672 -0.112 1 80.88 419 GLU A O 1
ATOM 3393 N N . GLY A 1 420 ? 21.969 23.219 -1.477 1 83.38 420 GLY A N 1
ATOM 3394 C CA . GLY A 1 420 ? 20.922 23.328 -2.469 1 83.38 420 GLY A CA 1
ATOM 3395 C C . GLY A 1 420 ? 19.609 22.719 -2.021 1 83.38 420 GLY A C 1
ATOM 3396 O O . GLY A 1 420 ? 18.531 23.25 -2.303 1 83.38 420 GLY A O 1
ATOM 3397 N N . LEU A 1 421 ? 19.734 21.688 -1.229 1 84.94 421 LEU A N 1
ATOM 3398 C CA . LEU A 1 421 ? 18.531 21.047 -0.718 1 84.94 421 LEU A CA 1
ATOM 3399 C C . LEU A 1 421 ? 17.844 21.922 0.322 1 84.94 421 LEU A C 1
ATOM 3401 O O . LEU A 1 421 ? 16.625 21.938 0.419 1 84.94 421 LEU A O 1
ATOM 3405 N N . TYR A 1 422 ? 18.625 22.656 1.038 1 83.94 422 TYR A N 1
ATOM 3406 C CA . TYR A 1 422 ? 18.047 23.578 2.01 1 83.94 422 TYR A CA 1
ATOM 3407 C C . TYR A 1 422 ? 17.344 24.75 1.312 1 83.94 422 TYR A C 1
ATOM 3409 O O . TYR A 1 422 ? 16.328 25.234 1.78 1 83.94 422 TYR A O 1
ATOM 3417 N N . ALA A 1 423 ? 17.922 25.156 0.238 1 85.06 423 ALA A N 1
ATOM 3418 C CA . ALA A 1 423 ? 17.281 26.203 -0.56 1 85.06 423 ALA A CA 1
ATOM 3419 C C . ALA A 1 423 ? 15.953 25.719 -1.142 1 85.06 423 ALA A C 1
ATOM 3421 O O . ALA A 1 423 ? 14.977 26.469 -1.204 1 85.06 423 ALA A O 1
ATOM 3422 N N . PHE A 1 424 ? 15.945 24.5 -1.558 1 88.94 424 PHE A N 1
ATOM 3423 C CA . PHE A 1 424 ? 14.719 23.906 -2.064 1 88.94 424 PHE A CA 1
ATOM 3424 C C . PHE A 1 424 ? 13.648 23.875 -0.983 1 88.94 424 PHE A C 1
ATOM 3426 O O . PHE A 1 424 ? 12.484 24.188 -1.244 1 88.94 424 PHE A O 1
ATOM 3433 N N . LEU A 1 425 ? 14.07 23.562 0.233 1 87.31 425 LEU A N 1
ATOM 3434 C CA . LEU A 1 425 ? 13.164 23.531 1.377 1 87.31 425 LEU A CA 1
ATOM 3435 C C . LEU A 1 425 ? 12.594 24.906 1.665 1 87.31 425 LEU A C 1
ATOM 3437 O O . LEU A 1 425 ? 11.406 25.047 1.983 1 87.31 425 LEU A O 1
ATOM 3441 N N . THR A 1 426 ? 13.391 25.859 1.514 1 85 426 THR A N 1
ATOM 3442 C CA . THR A 1 426 ? 12.953 27.234 1.741 1 85 426 THR A CA 1
ATOM 3443 C C . THR A 1 426 ? 11.875 27.641 0.74 1 85 426 THR A C 1
ATOM 3445 O O . THR A 1 426 ? 10.875 28.25 1.111 1 85 426 THR A O 1
ATOM 3448 N N . GLY A 1 427 ? 12.062 27.219 -0.461 1 84.5 427 GLY A N 1
ATOM 3449 C CA . GLY A 1 427 ? 11.062 27.516 -1.472 1 84.5 427 GLY A CA 1
ATOM 3450 C C . GLY A 1 427 ? 9.75 26.797 -1.244 1 84.5 427 GLY A C 1
ATOM 3451 O O . GLY A 1 427 ? 8.68 27.328 -1.532 1 84.5 427 GLY A O 1
ATOM 3452 N N . LEU A 1 428 ? 9.859 25.672 -0.663 1 86.31 428 LEU A N 1
ATOM 3453 C CA . LEU A 1 428 ? 8.672 24.844 -0.438 1 86.31 428 LEU A CA 1
ATOM 3454 C C . LEU A 1 428 ? 7.793 25.453 0.647 1 86.31 428 LEU A C 1
ATOM 3456 O O . LEU A 1 428 ? 6.566 25.375 0.581 1 86.31 428 LEU A O 1
ATOM 3460 N N . ILE A 1 429 ? 8.367 26.141 1.666 1 86.19 429 ILE A N 1
ATOM 3461 C CA . ILE A 1 429 ? 7.609 26.547 2.842 1 86.19 429 ILE A CA 1
ATOM 3462 C C . ILE A 1 429 ? 7.262 28.031 2.74 1 86.19 429 ILE A C 1
ATOM 3464 O O . ILE A 1 429 ? 6.641 28.594 3.645 1 86.19 429 ILE A O 1
ATOM 3468 N N . MET A 1 430 ? 7.535 28.609 1.671 1 83.62 430 MET A N 1
ATOM 3469 C CA . MET A 1 430 ? 7.297 30.047 1.523 1 83.62 430 MET A CA 1
ATOM 3470 C C . MET A 1 430 ? 5.809 30.359 1.6 1 83.62 430 MET A C 1
ATOM 3472 O O . MET A 1 430 ? 5.41 31.375 2.18 1 83.62 430 MET A O 1
ATOM 3476 N N . ASN A 1 431 ? 4.996 29.484 1.165 1 79 431 ASN A N 1
ATOM 3477 C CA . ASN A 1 431 ? 3.559 29.719 1.184 1 79 431 ASN A CA 1
ATOM 3478 C C . ASN A 1 431 ? 2.873 28.953 2.307 1 79 431 ASN A C 1
ATOM 3480 O O . ASN A 1 431 ? 1.646 28.828 2.326 1 79 431 ASN A O 1
ATOM 3484 N N . ALA A 1 432 ? 3.582 28.547 3.232 1 79.75 432 ALA A N 1
ATOM 3485 C CA . ALA A 1 432 ? 3.027 27.656 4.246 1 79.75 432 ALA A CA 1
ATOM 3486 C C . ALA A 1 432 ? 2.033 28.391 5.141 1 79.75 432 ALA A C 1
ATOM 3488 O O . ALA A 1 432 ? 0.998 27.844 5.516 1 79.75 432 ALA A O 1
ATOM 3489 N N . ILE A 1 433 ? 2.209 29.656 5.453 1 79.44 433 ILE A N 1
ATOM 3490 C CA . ILE A 1 433 ? 1.347 30.391 6.371 1 79.44 433 ILE A CA 1
ATOM 3491 C C . ILE A 1 433 ? 0.007 30.688 5.695 1 79.44 433 ILE A C 1
ATOM 3493 O O . ILE A 1 433 ? -1.049 30.562 6.32 1 79.44 433 ILE A O 1
ATOM 3497 N N . VAL A 1 434 ? 0.048 31 4.477 1 77.62 434 VAL A N 1
ATOM 3498 C CA . VAL A 1 434 ? -1.183 31.281 3.744 1 77.62 434 VAL A CA 1
ATOM 3499 C C . VAL A 1 434 ? -1.992 29.984 3.59 1 77.62 434 VAL A C 1
ATOM 3501 O O . VAL A 1 434 ? -3.215 30 3.756 1 77.62 434 VAL A O 1
ATOM 3504 N N . MET A 1 435 ? -1.268 29.031 3.34 1 78.38 435 MET A N 1
ATOM 3505 C CA . MET A 1 435 ? -1.962 27.75 3.148 1 78.38 435 MET A CA 1
ATOM 3506 C C . MET A 1 435 ? -2.57 27.266 4.461 1 78.38 435 MET A C 1
ATOM 3508 O O . MET A 1 435 ? -3.658 26.688 4.465 1 78.38 435 MET A O 1
ATOM 3512 N N . THR A 1 436 ? -1.927 27.516 5.488 1 80.25 436 THR A N 1
ATOM 3513 C CA . THR A 1 436 ? -2.453 27.141 6.789 1 80.25 436 THR A CA 1
ATOM 3514 C C . THR A 1 436 ? -3.67 27.984 7.156 1 80.25 436 THR A C 1
ATOM 3516 O O . THR A 1 436 ? -4.609 27.484 7.785 1 80.25 436 THR A O 1
ATOM 3519 N N . SER A 1 437 ? -3.678 29.125 6.75 1 78.81 437 SER A N 1
ATOM 3520 C CA . SER A 1 437 ? -4.816 29.984 7.027 1 78.81 437 SER A CA 1
ATOM 3521 C C . SER A 1 437 ? -6.047 29.562 6.242 1 78.81 437 SER A C 1
ATOM 3523 O O . SER A 1 437 ? -7.168 29.625 6.746 1 78.81 437 SER A O 1
ATOM 3525 N N . ILE A 1 438 ? -5.75 29.172 5.105 1 76.81 438 ILE A N 1
ATOM 3526 C CA . ILE A 1 438 ? -6.852 28.703 4.273 1 76.81 438 ILE A CA 1
ATOM 3527 C C . ILE A 1 438 ? -7.422 27.406 4.859 1 76.81 438 ILE A C 1
ATOM 3529 O O . ILE A 1 438 ? -8.641 27.234 4.918 1 76.81 438 ILE A O 1
ATOM 3533 N N . GLN A 1 439 ? -6.59 26.625 5.277 1 78.38 439 GLN A N 1
ATOM 3534 C CA . GLN A 1 439 ? -7.039 25.359 5.859 1 78.38 439 GLN A CA 1
ATOM 3535 C C . GLN A 1 439 ? -7.77 25.594 7.184 1 78.38 439 GLN A C 1
ATOM 3537 O O . GLN A 1 439 ? -8.773 24.953 7.469 1 78.38 439 GLN A O 1
ATOM 3542 N N . PHE A 1 440 ? -7.211 26.438 7.914 1 81.19 440 PHE A N 1
ATOM 3543 C CA . PHE A 1 440 ? -7.84 26.781 9.18 1 81.19 440 PHE A CA 1
ATOM 3544 C C . PHE A 1 440 ? -9.242 27.328 8.953 1 81.19 440 PHE A C 1
ATOM 3546 O O . PHE A 1 440 ? -10.172 26.984 9.688 1 81.19 440 PHE A O 1
ATOM 3553 N N . SER A 1 441 ? -9.398 28.125 8.016 1 77.69 441 SER A N 1
ATOM 3554 C CA . SER A 1 441 ? -10.703 28.703 7.715 1 77.69 441 SER A CA 1
ATOM 3555 C C . SER A 1 441 ? -11.672 27.656 7.203 1 77.69 441 SER A C 1
ATOM 3557 O O . SER A 1 441 ? -12.852 27.656 7.566 1 77.69 441 SER A O 1
ATOM 3559 N N . GLY A 1 442 ? -11.125 26.828 6.352 1 77.5 442 GLY A N 1
ATOM 3560 C CA . GLY A 1 442 ? -11.977 25.766 5.844 1 77.5 442 GLY A CA 1
ATOM 3561 C C . GLY A 1 442 ? -12.477 24.828 6.93 1 77.5 442 GLY A C 1
ATOM 3562 O O . GLY A 1 442 ? -13.672 24.516 6.992 1 77.5 442 GLY A O 1
ATOM 3563 N N . ASN A 1 443 ? -11.656 24.422 7.805 1 80.12 443 ASN A N 1
ATOM 3564 C CA . ASN A 1 443 ? -12.023 23.516 8.891 1 80.12 443 ASN A CA 1
ATOM 3565 C C . ASN A 1 443 ? -12.961 24.188 9.891 1 80.12 443 ASN A C 1
ATOM 3567 O O . ASN A 1 443 ? -13.883 23.562 10.414 1 80.12 443 ASN A O 1
ATOM 3571 N N . SER A 1 444 ? -12.734 25.422 10.133 1 81.19 444 SER A N 1
ATOM 3572 C CA . SER A 1 444 ? -13.578 26.156 11.07 1 81.19 444 SER A CA 1
ATOM 3573 C C . SER A 1 444 ? -14.992 26.312 10.539 1 81.19 444 SER A C 1
ATOM 3575 O O . SER A 1 444 ? -15.961 26.219 11.297 1 81.19 444 SER A O 1
ATOM 3577 N N . ILE A 1 445 ? -15.07 26.484 9.32 1 80.12 445 ILE A N 1
ATOM 3578 C CA . ILE A 1 445 ? -16.391 26.656 8.719 1 80.12 445 ILE A CA 1
ATOM 3579 C C . ILE A 1 445 ? -17.125 25.328 8.695 1 80.12 445 ILE A C 1
ATOM 3581 O O . ILE A 1 445 ? -18.344 25.281 8.891 1 80.12 445 ILE A O 1
ATOM 3585 N N . MET A 1 446 ? -16.375 24.344 8.477 1 79.44 446 MET A N 1
ATOM 3586 C CA . MET A 1 446 ? -16.984 23.016 8.484 1 79.44 446 MET A CA 1
ATOM 3587 C C . MET A 1 446 ? -17.594 22.703 9.852 1 79.44 446 MET A C 1
ATOM 3589 O O . MET A 1 446 ? -18.703 22.203 9.938 1 79.44 446 MET A O 1
ATOM 3593 N N . ILE A 1 447 ? -16.906 23 10.844 1 81.19 447 ILE A N 1
ATOM 3594 C CA . ILE A 1 447 ? -17.391 22.75 12.195 1 81.19 447 ILE A CA 1
ATOM 3595 C C . ILE A 1 447 ? -18.484 23.75 12.555 1 81.19 447 ILE A C 1
ATOM 3597 O O . ILE A 1 447 ? -19.453 23.391 13.227 1 81.19 447 ILE A O 1
ATOM 3601 N N . GLY A 1 448 ? -18.281 24.922 12.078 1 77.38 448 GLY A N 1
ATOM 3602 C CA . GLY A 1 448 ? -19.297 25.938 12.297 1 77.38 448 GLY A CA 1
ATOM 3603 C C . GLY A 1 448 ? -20.625 25.594 11.648 1 77.38 448 GLY A C 1
ATOM 3604 O O . GLY A 1 448 ? -21.688 25.938 12.18 1 77.38 448 GLY A O 1
ATOM 3605 N N . LEU A 1 449 ? -20.5 24.953 10.508 1 76.88 449 LEU A N 1
ATOM 3606 C CA . LEU A 1 449 ? -21.719 24.5 9.82 1 76.88 449 LEU A CA 1
ATOM 3607 C C . LEU A 1 449 ? -22.5 23.516 10.688 1 76.88 449 LEU A C 1
ATOM 3609 O O . LEU A 1 449 ? -23.734 23.562 10.719 1 76.88 449 LEU A O 1
ATOM 3613 N N . ARG A 1 450 ? -21.797 22.719 11.312 1 76.19 450 ARG A N 1
ATOM 3614 C CA . ARG A 1 450 ? -22.469 21.766 12.195 1 76.19 450 ARG A CA 1
ATOM 3615 C C . ARG A 1 450 ? -23.141 22.484 13.359 1 76.19 450 ARG A C 1
ATOM 3617 O O . ARG A 1 450 ? -24.234 22.094 13.773 1 76.19 450 ARG A O 1
ATOM 3624 N N . PHE A 1 451 ? -22.531 23.484 13.812 1 75.25 451 PHE A N 1
ATOM 3625 C CA . PHE A 1 451 ? -23.125 24.297 14.867 1 75.25 451 PHE A CA 1
ATOM 3626 C C . PHE A 1 451 ? -24.375 25.016 14.352 1 75.25 451 PHE A C 1
ATOM 3628 O O . PHE A 1 451 ? -25.375 25.125 15.062 1 75.25 451 PHE A O 1
ATOM 3635 N N . ALA A 1 452 ? -24.25 25.391 13.156 1 73.56 452 ALA A N 1
ATOM 3636 C CA . ALA A 1 452 ? -25.391 26.078 12.555 1 73.56 452 ALA A CA 1
ATOM 3637 C C . ALA A 1 452 ? -26.562 25.125 12.352 1 73.56 452 ALA A C 1
ATOM 3639 O O . ALA A 1 452 ? -27.719 25.516 12.516 1 73.56 452 ALA A O 1
ATOM 3640 N N . GLN A 1 453 ? -26.234 23.969 11.961 1 72.25 453 GLN A N 1
ATOM 3641 C CA . GLN A 1 453 ? -27.281 22.984 11.758 1 72.25 453 GLN A CA 1
ATOM 3642 C C . GLN A 1 453 ? -27.938 22.594 13.078 1 72.25 453 GLN A C 1
ATOM 3644 O O . GLN A 1 453 ? -29.156 22.406 13.141 1 72.25 453 GLN A O 1
ATOM 3649 N N . ILE A 1 454 ? -27.125 22.547 14.008 1 69.75 454 ILE A N 1
ATOM 3650 C CA . ILE A 1 454 ? -27.656 22.203 15.328 1 69.75 454 ILE A CA 1
ATOM 3651 C C . ILE A 1 454 ? -28.484 23.375 15.859 1 69.75 454 ILE A C 1
ATOM 3653 O O . ILE A 1 454 ? -29.531 23.156 16.5 1 69.75 454 ILE A O 1
ATOM 3657 N N . ALA A 1 455 ? -28.078 24.516 15.539 1 66.81 455 ALA A N 1
ATOM 3658 C CA . ALA A 1 455 ? -28.797 25.719 15.977 1 66.81 455 ALA A CA 1
ATOM 3659 C C . ALA A 1 455 ? -29.953 26.031 15.039 1 66.81 455 ALA A C 1
ATOM 3661 O O . ALA A 1 455 ? -30.75 26.922 15.312 1 66.81 455 ALA A O 1
ATOM 3662 N N . GLN A 1 456 ? -30.062 25.281 13.93 1 67.25 456 GLN A N 1
ATOM 3663 C CA . GLN A 1 456 ? -31.125 25.453 12.945 1 67.25 456 GLN A CA 1
ATOM 3664 C C . GLN A 1 456 ? -31.078 26.844 12.32 1 67.25 456 GLN A C 1
ATOM 3666 O O . GLN A 1 456 ? -32.094 27.5 12.195 1 67.25 456 GLN A O 1
ATOM 3671 N N . VAL A 1 457 ? -29.969 27.422 12.242 1 68.44 457 VAL A N 1
ATOM 3672 C CA . VAL A 1 457 ? -29.734 28.641 11.492 1 68.44 457 VAL A CA 1
ATOM 3673 C C . VAL A 1 457 ? -29.469 28.312 10.023 1 68.44 457 VAL A C 1
ATOM 3675 O O . VAL A 1 457 ? -29.188 27.172 9.68 1 68.44 457 VAL A O 1
ATOM 3678 N N . ASP A 1 458 ? -29.75 29.328 9.195 1 65 458 ASP A N 1
ATOM 3679 C CA . ASP A 1 458 ? -29.516 29.125 7.766 1 65 458 ASP A CA 1
ATOM 3680 C C . ASP A 1 458 ? -28.094 28.656 7.5 1 65 458 ASP A C 1
ATOM 3682 O O . ASP A 1 458 ? -27.141 29.406 7.738 1 65 458 ASP A O 1
ATOM 3686 N N . SER A 1 459 ? -28 27.484 7.156 1 72.94 459 SER A N 1
ATOM 3687 C CA . SER A 1 459 ? -26.688 26.844 6.996 1 72.94 459 SER A CA 1
ATOM 3688 C C . SER A 1 459 ? -26.25 26.844 5.535 1 72.94 459 SER A C 1
ATOM 3690 O O . SER A 1 459 ? -25.109 26.484 5.223 1 72.94 459 SER A O 1
ATOM 3692 N N . LEU A 1 460 ? -26.953 27.344 4.617 1 66.06 460 LEU A N 1
ATOM 3693 C CA . LEU A 1 460 ? -26.688 27.203 3.188 1 66.06 460 LEU A CA 1
ATOM 3694 C C . LEU A 1 460 ? -25.438 27.953 2.789 1 66.06 460 LEU A C 1
ATOM 3696 O O . LEU A 1 460 ? -24.594 27.438 2.045 1 66.06 460 LEU A O 1
ATOM 3700 N N . PRO A 1 461 ? -25.297 29.188 3.348 1 68.56 461 PRO A N 1
ATOM 3701 C CA . PRO A 1 461 ? -24.078 29.891 2.967 1 68.56 461 PRO A CA 1
ATOM 3702 C C . PRO A 1 461 ? -22.812 29.188 3.469 1 68.56 461 PRO A C 1
ATOM 3704 O O . PRO A 1 461 ? -21.797 29.172 2.773 1 68.56 461 PRO A O 1
ATOM 3707 N N . LEU A 1 462 ? -22.938 28.609 4.609 1 73.94 462 LEU A N 1
ATOM 3708 C CA . LEU A 1 462 ? -21.781 27.922 5.195 1 73.94 462 LEU A CA 1
ATOM 3709 C C . LEU A 1 462 ? -21.484 26.625 4.445 1 73.94 462 LEU A C 1
ATOM 3711 O O . LEU A 1 462 ? -20.328 26.219 4.34 1 73.94 462 LEU A O 1
ATOM 3715 N N . GLU A 1 463 ? -22.438 26 3.939 1 70.56 463 GLU A N 1
ATOM 3716 C CA . GLU A 1 463 ? -22.266 24.766 3.182 1 70.56 463 GLU A CA 1
ATOM 3717 C C . GLU A 1 463 ? -21.484 25.031 1.895 1 70.56 463 GLU A C 1
ATOM 3719 O O . GLU A 1 463 ? -20.625 24.219 1.515 1 70.56 463 GLU A O 1
ATOM 3724 N N . LYS A 1 464 ? -21.75 26.047 1.31 1 65.5 464 LYS A N 1
ATOM 3725 C CA . LYS A 1 464 ? -21.078 26.375 0.063 1 65.5 464 LYS A CA 1
ATOM 3726 C C . LYS A 1 464 ? -19.609 26.719 0.313 1 65.5 464 LYS A C 1
ATOM 3728 O O . LYS A 1 464 ? -18.734 26.359 -0.478 1 65.5 464 LYS A O 1
ATOM 3733 N N . ILE A 1 465 ? -19.406 27.406 1.376 1 68.56 465 ILE A N 1
ATOM 3734 C CA . ILE A 1 465 ? -18.047 27.766 1.729 1 68.56 465 ILE A CA 1
ATOM 3735 C C . ILE A 1 465 ? -17.266 26.5 2.1 1 68.56 465 ILE A C 1
ATOM 3737 O O . ILE A 1 465 ? -16.094 26.359 1.737 1 68.56 465 ILE A O 1
ATOM 3741 N N . ASN A 1 466 ? -17.891 25.609 2.752 1 68.19 466 ASN A N 1
ATOM 3742 C CA . ASN A 1 466 ? -17.25 24.375 3.193 1 68.19 466 ASN A CA 1
ATOM 3743 C C . ASN A 1 466 ? -16.766 23.531 2.01 1 68.19 466 ASN A C 1
ATOM 3745 O O . ASN A 1 466 ? -15.68 22.969 2.041 1 68.19 466 ASN A O 1
ATOM 3749 N N . LEU A 1 467 ? -17.531 23.453 1.034 1 62.47 467 LEU A N 1
ATOM 3750 C CA . LEU A 1 467 ? -17.203 22.656 -0.133 1 62.47 467 LEU A CA 1
ATOM 3751 C C . LEU A 1 467 ? -15.953 23.188 -0.824 1 62.47 467 LEU A C 1
ATOM 3753 O O . LEU A 1 467 ? -15.102 22.422 -1.279 1 62.47 467 LEU A O 1
ATOM 3757 N N . ALA A 1 468 ? -15.742 24.391 -0.767 1 61.25 468 ALA A N 1
ATOM 3758 C CA . ALA A 1 468 ? -14.602 25.016 -1.438 1 61.25 468 ALA A CA 1
ATOM 3759 C C . ALA A 1 468 ? -13.352 24.953 -0.564 1 61.25 468 ALA A C 1
ATOM 3761 O O . ALA A 1 468 ? -12.25 24.688 -1.057 1 61.25 468 ALA A O 1
ATOM 3762 N N . ALA A 1 469 ? -13.594 25.078 0.706 1 61.44 469 ALA A N 1
ATOM 3763 C CA . ALA A 1 469 ? -12.461 25.25 1.609 1 61.44 469 ALA A CA 1
ATOM 3764 C C . ALA A 1 469 ? -11.836 23.891 1.962 1 61.44 469 ALA A C 1
ATOM 3766 O O . ALA A 1 469 ? -10.617 23.797 2.154 1 61.44 469 ALA A O 1
ATOM 3767 N N . CYS A 1 470 ? -12.547 22.859 2.031 1 61.09 470 CYS A N 1
ATOM 3768 C CA . CYS A 1 470 ? -12.055 21.578 2.543 1 61.09 470 CYS A CA 1
ATOM 3769 C C . CYS A 1 470 ? -11.055 20.953 1.581 1 61.09 470 CYS A C 1
ATOM 3771 O O . CYS A 1 470 ? -10.188 20.188 1.996 1 61.09 470 CYS A O 1
ATOM 3773 N N . ASN A 1 471 ? -11 21.328 0.425 1 62.41 471 ASN A N 1
ATOM 3774 C CA . ASN A 1 471 ? -10.062 20.719 -0.512 1 62.41 471 ASN A CA 1
ATOM 3775 C C . ASN A 1 471 ? -8.641 21.234 -0.298 1 62.41 471 ASN A C 1
ATOM 3777 O O . ASN A 1 471 ? -7.676 20.531 -0.612 1 62.41 471 ASN A O 1
ATOM 3781 N N . TYR A 1 472 ? -8.57 22.359 0.386 1 61.06 472 TYR A N 1
ATOM 3782 C CA . TYR A 1 472 ? -7.234 22.938 0.509 1 61.06 472 TYR A CA 1
ATOM 3783 C C . TYR A 1 472 ? -6.559 22.484 1.8 1 61.06 472 TYR A C 1
ATOM 3785 O O . TYR A 1 472 ? -5.379 22.766 2.02 1 61.06 472 TYR A O 1
ATOM 3793 N N . GLY A 1 473 ? -7.262 21.719 2.658 1 63.66 473 GLY A N 1
ATOM 3794 C CA . GLY A 1 473 ? -6.645 21.188 3.865 1 63.66 473 GLY A CA 1
ATOM 3795 C C . GLY A 1 473 ? -5.559 20.172 3.58 1 63.66 473 GLY A C 1
ATOM 3796 O O . GLY A 1 473 ? -4.648 19.984 4.391 1 63.66 473 GLY A O 1
ATOM 3797 N N . LEU A 1 474 ? -5.477 19.672 2.432 1 70.25 474 LEU A N 1
ATOM 3798 C CA . LEU A 1 474 ? -4.559 18.594 2.066 1 70.25 474 LEU A CA 1
ATOM 3799 C C . LEU A 1 474 ? -3.176 19.156 1.744 1 70.25 474 LEU A C 1
ATOM 3801 O O . LEU A 1 474 ? -2.18 18.438 1.799 1 70.25 474 LEU A O 1
ATOM 3805 N N . TYR A 1 475 ? -3.053 20.438 1.646 1 72.94 475 TYR A N 1
ATOM 3806 C CA . TYR A 1 475 ? -1.803 21.016 1.167 1 72.94 475 TYR A CA 1
ATOM 3807 C C . TYR A 1 475 ? -0.758 21.047 2.275 1 72.94 475 TYR A C 1
ATOM 3809 O O . TYR A 1 475 ? 0.41 20.734 2.047 1 72.94 475 TYR A O 1
ATOM 3817 N N . LEU A 1 476 ? -1.207 21.406 3.396 1 75.19 476 LEU A N 1
ATOM 3818 C CA . LEU A 1 476 ? -0.242 21.484 4.488 1 75.19 476 LEU A CA 1
ATOM 3819 C C . LEU A 1 476 ? 0.272 20.094 4.863 1 75.19 476 LEU A C 1
ATOM 3821 O O . LEU A 1 476 ? 1.453 19.938 5.176 1 75.19 476 LEU A O 1
ATOM 3825 N N . LYS A 1 477 ? -0.554 19.172 4.789 1 77.75 477 LYS A N 1
ATOM 3826 C CA . LYS A 1 477 ? -0.123 17.812 5.07 1 77.75 477 LYS A CA 1
ATOM 3827 C C . LYS A 1 477 ? 0.921 17.344 4.059 1 77.75 477 LYS A C 1
ATOM 3829 O O . LYS A 1 477 ? 1.914 16.719 4.43 1 77.75 477 LYS A O 1
ATOM 3834 N N . THR A 1 478 ? 0.688 17.766 2.891 1 81.69 478 THR A N 1
ATOM 3835 C CA . THR A 1 478 ? 1.583 17.359 1.81 1 81.69 478 THR A CA 1
ATOM 3836 C C . THR A 1 478 ? 2.953 18.016 1.974 1 81.69 478 THR A C 1
ATOM 3838 O O . THR A 1 478 ? 3.982 17.344 1.847 1 81.69 478 THR A O 1
ATOM 3841 N N . ILE A 1 479 ? 2.977 19.234 2.303 1 81.88 479 ILE A N 1
ATOM 3842 C CA . ILE A 1 479 ? 4.238 19.969 2.428 1 81.88 479 ILE A CA 1
ATOM 3843 C C . ILE A 1 479 ? 5 19.469 3.654 1 81.88 479 ILE A C 1
ATOM 3845 O O . ILE A 1 479 ? 6.23 19.359 3.629 1 81.88 479 ILE A O 1
ATOM 3849 N N . THR A 1 480 ? 4.254 19.156 4.672 1 83.19 480 THR A N 1
ATOM 3850 C CA . THR A 1 480 ? 4.906 18.672 5.887 1 83.19 480 THR A CA 1
ATOM 3851 C C . THR A 1 480 ? 5.602 17.344 5.637 1 83.19 480 THR A C 1
ATOM 3853 O O . THR A 1 480 ? 6.727 17.125 6.09 1 83.19 480 THR A O 1
ATOM 3856 N N . ILE A 1 481 ? 4.984 16.547 4.895 1 84.88 481 ILE A N 1
ATOM 3857 C CA . ILE A 1 481 ? 5.543 15.234 4.609 1 84.88 481 ILE A CA 1
ATOM 3858 C C . ILE A 1 481 ? 6.805 15.383 3.758 1 84.88 481 ILE A C 1
ATOM 3860 O O . ILE A 1 481 ? 7.82 14.734 4.027 1 84.88 481 ILE A O 1
ATOM 3864 N N . ILE A 1 482 ? 6.754 16.25 2.805 1 88.06 482 ILE A N 1
ATOM 3865 C CA . ILE A 1 482 ? 7.891 16.453 1.913 1 88.06 482 ILE A CA 1
ATOM 3866 C C . ILE A 1 482 ? 9.047 17.078 2.688 1 88.06 482 ILE A C 1
ATOM 3868 O O . ILE A 1 482 ? 10.203 16.703 2.498 1 88.06 482 ILE A O 1
ATOM 3872 N N . CYS A 1 483 ? 8.711 17.938 3.57 1 87.62 483 CYS A N 1
ATOM 3873 C CA . CYS A 1 483 ? 9.742 18.609 4.348 1 87.62 483 CYS A CA 1
ATOM 3874 C C . CYS A 1 483 ? 10.445 17.641 5.289 1 87.62 483 CYS A C 1
ATOM 3876 O O . CYS A 1 483 ? 11.664 17.672 5.422 1 87.62 483 CYS A O 1
ATOM 3878 N N . LEU A 1 484 ? 9.688 16.828 5.93 1 84.31 484 LEU A N 1
ATOM 3879 C CA . LEU A 1 484 ? 10.289 15.852 6.832 1 84.31 484 LEU A CA 1
ATOM 3880 C C . LEU A 1 484 ? 11.188 14.883 6.066 1 84.31 484 LEU A C 1
ATOM 3882 O O . LEU A 1 484 ? 12.25 14.484 6.566 1 84.31 484 LEU A O 1
ATOM 3886 N N . PHE A 1 485 ? 10.797 14.586 4.898 1 85.19 485 PHE A N 1
ATOM 3887 C CA . PHE A 1 485 ? 11.609 13.727 4.051 1 85.19 485 PHE A CA 1
ATOM 3888 C C . PHE A 1 485 ? 12.906 14.43 3.66 1 85.19 485 PHE A C 1
ATOM 3890 O O . PHE A 1 485 ? 13.992 13.844 3.752 1 85.19 485 PHE A O 1
ATOM 3897 N N . LEU A 1 486 ? 12.805 15.68 3.316 1 85 486 LEU A N 1
ATOM 3898 C CA . LEU A 1 486 ? 13.969 16.438 2.879 1 85 486 LEU A CA 1
ATOM 3899 C C . LEU A 1 486 ? 14.945 16.656 4.031 1 85 486 LEU A C 1
ATOM 3901 O O . LEU A 1 486 ? 16.156 16.578 3.842 1 85 486 LEU A O 1
ATOM 3905 N N . ILE A 1 487 ? 14.422 16.875 5.102 1 81.62 487 ILE A N 1
ATOM 3906 C CA . ILE A 1 487 ? 15.266 17.094 6.273 1 81.62 487 ILE A CA 1
ATOM 3907 C C . ILE A 1 487 ? 16.047 15.828 6.602 1 81.62 487 ILE A C 1
ATOM 3909 O O . ILE A 1 487 ? 17.219 15.891 6.969 1 81.62 487 ILE A O 1
ATOM 3913 N N . THR A 1 488 ? 15.445 14.758 6.406 1 78.56 488 THR A N 1
ATOM 3914 C CA . THR A 1 488 ? 16.125 13.492 6.68 1 78.56 488 THR A CA 1
ATOM 3915 C C . THR A 1 488 ? 17.25 13.258 5.68 1 78.56 488 THR A C 1
ATOM 3917 O O . THR A 1 488 ? 18.328 12.773 6.051 1 78.56 488 THR A O 1
ATOM 3920 N N . ILE A 1 489 ? 17.078 13.664 4.488 1 77.56 489 ILE A N 1
ATOM 3921 C CA . ILE A 1 489 ? 18.078 13.438 3.459 1 77.56 489 ILE A CA 1
ATOM 3922 C C . ILE A 1 489 ? 19.25 14.406 3.654 1 77.56 489 ILE A C 1
ATOM 3924 O O . ILE A 1 489 ? 20.406 14.062 3.393 1 77.56 489 ILE A O 1
ATOM 3928 N N . ILE A 1 490 ? 18.969 15.586 4.082 1 77.81 490 ILE A N 1
ATOM 3929 C CA . ILE A 1 490 ? 19.984 16.609 4.242 1 77.81 490 ILE A CA 1
ATOM 3930 C C . ILE A 1 490 ? 20.906 16.25 5.406 1 77.81 490 ILE A C 1
ATOM 3932 O O . ILE A 1 490 ? 22.125 16.359 5.297 1 77.81 490 ILE A O 1
ATOM 3936 N N . PHE A 1 491 ? 20.406 15.75 6.355 1 69.31 491 PHE A N 1
ATOM 3937 C CA . PHE A 1 491 ? 21.219 15.586 7.562 1 69.31 491 PHE A CA 1
ATOM 3938 C C . PHE A 1 491 ? 21.812 14.188 7.637 1 69.31 491 PHE A C 1
ATOM 3940 O O . PHE A 1 491 ? 22.734 13.938 8.414 1 69.31 491 PHE A O 1
ATOM 3947 N N . PHE A 1 492 ? 21.328 13.305 6.668 1 68.88 492 PHE A N 1
ATOM 3948 C CA . PHE A 1 492 ? 21.906 11.961 6.617 1 68.88 492 PHE A CA 1
ATOM 3949 C C . PHE A 1 492 ? 22.422 11.648 5.223 1 68.88 492 PHE A C 1
ATOM 3951 O O . PHE A 1 492 ? 21.766 10.922 4.465 1 68.88 492 PHE A O 1
ATOM 3958 N N . PRO A 1 493 ? 23.594 12.25 5.004 1 64.81 493 PRO A N 1
ATOM 3959 C CA . PRO A 1 493 ? 24.094 12.023 3.646 1 64.81 493 PRO A CA 1
ATOM 3960 C C . PRO A 1 493 ? 24.453 10.562 3.381 1 64.81 493 PRO A C 1
ATOM 3962 O O . PRO A 1 493 ? 25.047 9.898 4.238 1 64.81 493 PRO A O 1
ATOM 3965 N N . LEU A 1 494 ? 23.984 9.984 2.334 1 66.12 494 LEU A N 1
ATOM 3966 C CA . LEU A 1 494 ? 24.172 8.594 1.925 1 66.12 494 LEU A CA 1
ATOM 3967 C C . LEU A 1 494 ? 25.5 8.414 1.208 1 66.12 494 LEU A C 1
ATOM 3969 O O . LEU A 1 494 ? 25.688 8.906 0.094 1 66.12 494 LEU A O 1
ATOM 3973 N N . GLN A 1 495 ? 26.531 8.008 1.987 1 64.5 495 GLN A N 1
ATOM 3974 C CA . GLN A 1 495 ? 27.781 7.703 1.31 1 64.5 495 GLN A CA 1
ATOM 3975 C C . GLN A 1 495 ? 27.812 6.254 0.84 1 64.5 495 GLN A C 1
ATOM 3977 O O . GLN A 1 495 ? 28.141 5.977 -0.316 1 64.5 495 GLN A O 1
ATOM 3982 N N . GLU A 1 496 ? 27.516 5.273 1.737 1 73.19 496 GLU A N 1
ATOM 3983 C CA . GLU A 1 496 ? 27.484 3.848 1.425 1 73.19 496 GLU A CA 1
ATOM 3984 C C . GLU A 1 496 ? 26.141 3.23 1.781 1 73.19 496 GLU A C 1
ATOM 3986 O O . GLU A 1 496 ? 25.547 3.561 2.814 1 73.19 496 GLU A O 1
ATOM 3991 N N . ILE A 1 497 ? 25.703 2.51 0.749 1 76.19 497 ILE A N 1
ATOM 3992 C CA . ILE A 1 497 ? 24.391 1.932 0.967 1 76.19 497 ILE A CA 1
ATOM 3993 C C . ILE A 1 497 ? 24.516 0.436 1.249 1 76.19 497 ILE A C 1
ATOM 3995 O O . ILE A 1 497 ? 25.188 -0.283 0.511 1 76.19 497 ILE A O 1
ATOM 3999 N N . GLN A 1 498 ? 23.953 0.097 2.428 1 79.19 498 GLN A N 1
ATOM 4000 C CA . GLN A 1 498 ? 23.859 -1.312 2.791 1 79.19 498 GLN A CA 1
ATOM 4001 C C . GLN A 1 498 ? 22.5 -1.885 2.383 1 79.19 498 GLN A C 1
ATOM 4003 O O . GLN A 1 498 ? 21.469 -1.479 2.912 1 79.19 498 GLN A O 1
ATOM 4008 N N . CYS A 1 499 ? 22.5 -2.947 1.55 1 76.69 499 CYS A N 1
ATOM 4009 C CA . CYS A 1 499 ? 21.297 -3.484 0.938 1 76.69 499 CYS A CA 1
ATOM 4010 C C . CYS A 1 499 ? 20.375 -4.086 1.991 1 76.69 499 CYS A C 1
ATOM 4012 O O . CYS A 1 499 ? 19.156 -3.969 1.895 1 76.69 499 CYS A O 1
ATOM 4014 N N . PHE A 1 500 ? 20.938 -4.691 2.982 1 81.31 500 PHE A N 1
ATOM 4015 C CA . PHE A 1 500 ? 20.094 -5.32 4.004 1 81.31 500 PHE A CA 1
ATOM 4016 C C . PHE A 1 500 ? 19.344 -4.27 4.812 1 81.31 500 PHE A C 1
ATOM 4018 O O . PHE A 1 500 ? 18.172 -4.453 5.141 1 81.31 500 PHE A O 1
ATOM 4025 N N . ALA A 1 501 ? 20 -3.201 5.078 1 83 501 ALA A N 1
ATOM 4026 C CA . ALA A 1 501 ? 19.375 -2.129 5.844 1 83 501 ALA A CA 1
ATOM 4027 C C . ALA A 1 501 ? 18.266 -1.457 5.039 1 83 501 ALA A C 1
ATOM 4029 O O . ALA A 1 501 ? 17.234 -1.065 5.598 1 83 501 ALA A O 1
ATOM 4030 N N . VAL A 1 502 ? 18.469 -1.406 3.742 1 83.56 502 VAL A N 1
ATOM 4031 C CA . VAL A 1 502 ? 17.438 -0.837 2.871 1 83.56 502 VAL A CA 1
ATOM 4032 C C . VAL A 1 502 ? 16.203 -1.73 2.877 1 83.56 502 VAL A C 1
ATOM 4034 O O . VAL A 1 502 ? 15.07 -1.238 2.969 1 83.56 502 VAL A O 1
ATOM 4037 N N . PHE A 1 503 ? 16.422 -2.947 2.934 1 86.19 503 PHE A N 1
ATOM 4038 C CA . PHE A 1 503 ? 15.328 -3.908 2.928 1 86.19 503 PHE A CA 1
ATOM 4039 C C . PHE A 1 503 ? 14.523 -3.822 4.219 1 86.19 503 PHE A C 1
ATOM 4041 O O . PHE A 1 503 ? 13.289 -3.832 4.191 1 86.19 503 PHE A O 1
ATOM 4048 N N . ILE A 1 504 ? 15.141 -3.607 5.301 1 87.06 504 ILE A N 1
ATOM 4049 C CA . ILE A 1 504 ? 14.469 -3.541 6.594 1 87.06 504 ILE A CA 1
ATOM 4050 C C . ILE A 1 504 ? 13.695 -2.229 6.711 1 87.06 504 ILE A C 1
ATOM 4052 O O . ILE A 1 504 ? 12.609 -2.193 7.289 1 87.06 504 ILE A O 1
ATOM 4056 N N . GLY A 1 505 ? 14.266 -1.229 6.129 1 87.56 505 GLY A N 1
ATOM 4057 C CA . GLY A 1 505 ? 13.562 0.044 6.141 1 87.56 505 GLY A CA 1
ATOM 4058 C C . GLY A 1 505 ? 12.234 -0.001 5.41 1 87.56 505 GLY A C 1
ATOM 4059 O O . GLY A 1 505 ? 11.234 0.545 5.887 1 87.56 505 GLY A O 1
ATOM 4060 N N . LEU A 1 506 ? 12.188 -0.771 4.355 1 89.88 506 LEU A N 1
ATOM 4061 C CA . LEU A 1 506 ? 10.969 -0.874 3.566 1 89.88 506 LEU A CA 1
ATOM 4062 C C . LEU A 1 506 ? 9.906 -1.678 4.312 1 89.88 506 LEU A C 1
ATOM 4064 O O . LEU A 1 506 ? 8.742 -1.276 4.367 1 89.88 506 LEU A O 1
ATOM 4068 N N . ILE A 1 507 ? 10.359 -2.732 4.992 1 92.44 507 ILE A N 1
ATOM 4069 C CA . ILE A 1 507 ? 9.422 -3.65 5.633 1 92.44 507 ILE A CA 1
ATOM 4070 C C . ILE A 1 507 ? 8.852 -3.006 6.891 1 92.44 507 ILE A C 1
ATOM 4072 O O . ILE A 1 507 ? 7.664 -3.162 7.191 1 92.44 507 ILE A O 1
ATOM 4076 N N . LEU A 1 508 ? 9.586 -2.207 7.523 1 89.06 508 LEU A N 1
ATOM 4077 C CA . LEU A 1 508 ? 9.156 -1.652 8.805 1 89.06 508 LEU A CA 1
ATOM 4078 C C . LEU A 1 508 ? 8.18 -0.499 8.594 1 89.06 508 LEU A C 1
ATOM 4080 O O . LEU A 1 508 ? 7.332 -0.233 9.445 1 89.06 508 LEU A O 1
ATOM 4084 N N . ALA A 1 509 ? 8.289 0.144 7.453 1 89.44 509 ALA A N 1
ATOM 4085 C CA . ALA A 1 509 ? 7.32 1.199 7.16 1 89.44 509 ALA A CA 1
ATOM 4086 C C . ALA A 1 509 ? 5.902 0.64 7.09 1 89.44 509 ALA A C 1
ATOM 4088 O O . ALA A 1 509 ? 4.969 1.229 7.637 1 89.44 509 ALA A O 1
ATOM 4089 N N . TYR A 1 510 ? 5.727 -0.535 6.52 1 90.5 510 TYR A N 1
ATOM 4090 C CA . TYR A 1 510 ? 4.418 -1.171 6.438 1 90.5 510 TYR A CA 1
ATOM 4091 C C . TYR A 1 510 ? 3.99 -1.716 7.797 1 90.5 510 TYR A C 1
ATOM 4093 O O . TYR A 1 510 ? 2.801 -1.724 8.125 1 90.5 510 TYR A O 1
ATOM 4101 N N . PHE A 1 511 ? 4.949 -2.094 8.5 1 89.81 511 PHE A N 1
ATOM 4102 C CA . PHE A 1 511 ? 4.656 -2.598 9.836 1 89.81 511 PHE A CA 1
ATOM 4103 C C . PHE A 1 511 ? 4.074 -1.498 10.711 1 89.81 511 PHE A C 1
ATOM 4105 O O . PHE A 1 511 ? 3.057 -1.701 11.375 1 89.81 511 PHE A O 1
ATOM 4112 N N . PHE A 1 512 ? 4.629 -0.37 10.68 1 87.88 512 PHE A N 1
ATOM 4113 C CA . PHE A 1 512 ? 4.137 0.738 11.492 1 87.88 512 PHE A CA 1
ATOM 4114 C C . PHE A 1 512 ? 2.797 1.237 10.969 1 87.88 512 PHE A C 1
ATOM 4116 O O . PHE A 1 512 ? 1.939 1.663 11.742 1 87.88 512 PHE A O 1
ATOM 4123 N N . LYS A 1 513 ? 2.623 1.24 9.688 1 87.19 513 LYS A N 1
ATOM 4124 C CA . LYS A 1 513 ? 1.329 1.6 9.117 1 87.19 513 LYS A CA 1
ATOM 4125 C C . LYS A 1 513 ? 0.226 0.678 9.633 1 87.19 513 LYS A C 1
ATOM 4127 O O . LYS A 1 513 ? -0.867 1.137 9.969 1 87.19 513 LYS A O 1
ATOM 4132 N N . GLY A 1 514 ? 0.583 -0.634 9.742 1 86.62 514 GLY A N 1
ATOM 4133 C CA . GLY A 1 514 ? -0.373 -1.609 10.234 1 86.62 514 GLY A CA 1
ATOM 4134 C C . GLY A 1 514 ? -0.738 -1.397 11.695 1 86.62 514 GLY A C 1
ATOM 4135 O O . GLY A 1 514 ? -1.911 -1.48 12.062 1 86.62 514 GLY A O 1
ATOM 4136 N N . ILE A 1 515 ? 0.168 -1.001 12.469 1 85.88 515 ILE A N 1
ATOM 4137 C CA . ILE A 1 515 ? -0.079 -0.781 13.891 1 85.88 515 ILE A CA 1
ATOM 4138 C C . ILE A 1 515 ? -0.981 0.437 14.07 1 85.88 515 ILE A C 1
ATOM 4140 O O . ILE A 1 515 ? -1.861 0.441 14.938 1 85.88 515 ILE A O 1
ATOM 4144 N N . PHE A 1 516 ? -0.831 1.416 13.242 1 83.69 516 PHE A N 1
ATOM 4145 C CA . PHE A 1 516 ? -1.672 2.604 13.328 1 83.69 516 PHE A CA 1
ATOM 4146 C C . PHE A 1 516 ? -3.111 2.275 12.953 1 83.69 516 PHE A C 1
ATOM 4148 O O . PHE A 1 516 ? -4.051 2.758 13.594 1 83.69 516 PHE A O 1
ATOM 4155 N N . LEU A 1 517 ? -3.213 1.462 11.961 1 83.25 517 LEU A N 1
ATOM 4156 C CA . LEU A 1 517 ? -4.555 1.062 11.562 1 83.25 517 LEU A CA 1
ATOM 4157 C C . LEU A 1 517 ? -5.238 0.255 12.664 1 83.25 517 LEU A C 1
ATOM 4159 O O . LEU A 1 517 ? -6.445 0.386 12.875 1 83.25 517 LEU A O 1
ATOM 4163 N N . LYS A 1 518 ? -4.457 -0.483 13.367 1 84.69 518 LYS A N 1
ATOM 4164 C CA . LYS A 1 518 ? -5 -1.264 14.477 1 84.69 518 LYS A CA 1
ATOM 4165 C C . LYS A 1 518 ? -5.418 -0.36 15.633 1 84.69 518 LYS A C 1
ATOM 4167 O O . LYS A 1 518 ? -6.449 -0.594 16.266 1 84.69 518 LYS A O 1
ATOM 4172 N N . PHE A 1 519 ? -4.645 0.687 15.883 1 83.81 519 PHE A N 1
ATOM 4173 C CA . PHE A 1 519 ? -4.988 1.64 16.922 1 83.81 519 PHE A CA 1
ATOM 4174 C C . PHE A 1 519 ? -6.312 2.33 16.625 1 83.81 519 PHE A C 1
ATOM 4176 O O . PHE A 1 519 ? -7.156 2.49 17.5 1 83.81 519 PHE A O 1
ATOM 4183 N N . VAL A 1 520 ? -6.516 2.691 15.391 1 83 520 VAL A N 1
ATOM 4184 C CA . VAL A 1 520 ? -7.75 3.359 14.984 1 83 520 VAL A CA 1
ATOM 4185 C C . VAL A 1 520 ? -8.922 2.395 15.102 1 83 520 VAL A C 1
ATOM 4187 O O . VAL A 1 520 ? -9.984 2.762 15.617 1 83 520 VAL A O 1
ATOM 4190 N N . GLY A 1 521 ? -8.688 1.158 14.672 1 81.81 521 GLY A N 1
ATOM 4191 C CA . GLY A 1 521 ? -9.742 0.165 14.75 1 81.81 521 GLY A CA 1
ATOM 4192 C C . GLY A 1 521 ? -10.18 -0.131 16.172 1 81.81 521 GLY A C 1
ATOM 4193 O O . GLY A 1 521 ? -11.375 -0.228 16.453 1 81.81 521 GLY A O 1
ATOM 4194 N N . THR A 1 522 ? -9.25 -0.221 17.031 1 83.19 522 THR A N 1
ATOM 4195 C CA . THR A 1 522 ? -9.555 -0.511 18.422 1 83.19 522 THR A CA 1
ATOM 4196 C C . THR A 1 522 ? -10.281 0.666 19.078 1 83.19 522 THR A C 1
ATOM 4198 O O . THR A 1 522 ? -11.18 0.471 19.891 1 83.19 522 THR A O 1
ATOM 4201 N N . GLN A 1 523 ? -9.938 1.849 18.703 1 84.06 523 GLN A N 1
ATOM 4202 C CA . GLN A 1 523 ? -10.586 3.033 19.266 1 84.06 523 GLN A CA 1
ATOM 4203 C C . GLN A 1 523 ? -12 3.195 18.719 1 84.06 523 GLN A C 1
ATOM 4205 O O . GLN A 1 523 ? -12.891 3.68 19.422 1 84.06 523 GLN A O 1
ATOM 4210 N N . ILE A 1 524 ? -12.211 2.842 17.5 1 84.62 524 ILE A N 1
ATOM 4211 C CA . ILE A 1 524 ? -13.555 2.9 16.938 1 84.62 524 ILE A CA 1
ATOM 4212 C C . ILE A 1 524 ? -14.484 1.987 17.719 1 84.62 524 ILE A C 1
ATOM 4214 O O . ILE A 1 524 ? -15.609 2.381 18.062 1 84.62 524 ILE A O 1
ATOM 4218 N N . VAL A 1 525 ? -14.023 0.794 18.016 1 84.31 525 VAL A N 1
ATOM 4219 C CA . VAL A 1 525 ? -14.836 -0.171 18.734 1 84.31 525 VAL A CA 1
ATOM 4220 C C . VAL A 1 525 ? -15.125 0.352 20.141 1 84.31 525 VAL A C 1
ATOM 4222 O O . VAL A 1 525 ? -16.234 0.176 20.656 1 84.31 525 VAL A O 1
ATOM 4225 N N . ARG A 1 526 ? -14.242 1.005 20.688 1 83.75 526 ARG A N 1
ATOM 4226 C CA . ARG A 1 526 ? -14.43 1.583 22.016 1 83.75 526 ARG A CA 1
ATOM 4227 C C . ARG A 1 526 ? -15.477 2.695 21.984 1 83.75 526 ARG A C 1
ATOM 4229 O O . ARG A 1 526 ? -16.281 2.828 22.922 1 83.75 526 ARG A O 1
ATOM 4236 N N . GLN A 1 527 ? -15.461 3.488 20.938 1 84 527 GLN A N 1
ATOM 4237 C CA . GLN A 1 527 ? -16.438 4.566 20.812 1 84 527 GLN A CA 1
ATOM 4238 C C . GLN A 1 527 ? -17.828 4.016 20.578 1 84 527 GLN A C 1
ATOM 4240 O O . GLN A 1 527 ? -18.812 4.523 21.156 1 84 527 GLN A O 1
ATOM 4245 N N . LEU A 1 528 ? -17.891 3.066 19.812 1 81.94 528 LEU A N 1
ATOM 4246 C CA . LEU A 1 528 ? -19.188 2.455 19.547 1 81.94 528 LEU A CA 1
ATOM 4247 C C . LEU A 1 528 ? -19.766 1.86 20.828 1 81.94 528 LEU A C 1
ATOM 4249 O O . LEU A 1 528 ? -20.969 2.016 21.094 1 81.94 528 LEU A O 1
ATOM 4253 N N . ARG A 1 529 ? -18.984 1.264 21.562 1 81.88 529 ARG A N 1
ATOM 4254 C CA . ARG A 1 529 ? -19.438 0.726 22.844 1 81.88 529 ARG A CA 1
ATOM 4255 C C . ARG A 1 529 ? -19.891 1.843 23.781 1 81.88 529 ARG A C 1
ATOM 4257 O O . ARG A 1 529 ? -20.859 1.68 24.516 1 81.88 529 ARG A O 1
ATOM 4264 N N . GLY A 1 530 ? -19.203 2.904 23.688 1 80.25 530 GLY A N 1
ATOM 4265 C CA . GLY A 1 530 ? -19.594 4.055 24.5 1 80.25 530 GLY A CA 1
ATOM 4266 C C . GLY A 1 530 ? -20.938 4.629 24.109 1 80.25 530 GLY A C 1
ATOM 4267 O O . GLY A 1 530 ? -21.703 5.074 24.984 1 80.25 530 GLY A O 1
ATOM 4268 N N . PHE A 1 531 ? -21.234 4.582 22.875 1 77.69 531 PHE A N 1
ATOM 4269 C CA . PHE A 1 531 ? -22.531 5.082 22.422 1 77.69 531 PHE A CA 1
ATOM 4270 C C . PHE A 1 531 ? -23.656 4.148 22.844 1 77.69 531 PHE A C 1
ATOM 4272 O O . PHE A 1 531 ? -24.719 4.609 23.266 1 77.69 531 PHE A O 1
ATOM 4279 N N . TYR A 1 532 ? -23.312 2.934 22.734 1 76.19 532 TYR A N 1
ATOM 4280 C CA . TYR A 1 532 ? -24.344 1.964 23.094 1 76.19 532 TYR A CA 1
ATOM 4281 C C . TYR A 1 532 ? -24.562 1.925 24.594 1 76.19 532 TYR A C 1
ATOM 4283 O O . TYR A 1 532 ? -25.688 1.721 25.047 1 76.19 532 TYR A O 1
ATOM 4291 N N . GLU A 1 533 ? -23.531 2.146 25.328 1 78.75 533 GLU A N 1
ATOM 4292 C CA . GLU A 1 533 ? -23.656 2.111 26.781 1 78.75 533 GLU A CA 1
ATOM 4293 C C . GLU A 1 533 ? -24.016 3.482 27.344 1 78.75 533 GLU A C 1
ATOM 4295 O O . GLU A 1 533 ? -24.344 3.609 28.531 1 78.75 533 GLU A O 1
ATOM 4300 N N . GLY A 1 534 ? -24 4.559 26.594 1 70.88 534 GLY A N 1
ATOM 4301 C CA . GLY A 1 534 ? -24.328 5.906 27.047 1 70.88 534 GLY A CA 1
ATOM 4302 C C . GLY A 1 534 ? -23.188 6.566 27.812 1 70.88 534 GLY A C 1
ATOM 4303 O O . GLY A 1 534 ? -23.438 7.441 28.641 1 70.88 534 GLY A O 1
ATOM 4304 N N . THR A 1 535 ? -22 6.078 27.75 1 74.19 535 THR A N 1
ATOM 4305 C CA . THR A 1 535 ? -20.875 6.602 28.5 1 74.19 535 THR A CA 1
ATOM 4306 C C . THR A 1 535 ? -19.875 7.27 27.562 1 74.19 535 THR A C 1
ATOM 4308 O O . THR A 1 535 ? -18.656 7.23 27.797 1 74.19 535 THR A O 1
ATOM 4311 N N . PHE A 1 536 ? -20.266 7.863 26.469 1 73.19 536 PHE A N 1
ATOM 4312 C CA . PHE A 1 536 ? -19.375 8.367 25.438 1 73.19 536 PHE A CA 1
ATOM 4313 C C . PHE A 1 536 ? -18.406 9.398 26.016 1 73.19 536 PHE A C 1
ATOM 4315 O O . PHE A 1 536 ? -17.188 9.32 25.781 1 73.19 536 PHE A O 1
ATOM 4322 N N . LEU A 1 537 ? -18.875 10.367 26.812 1 65.81 537 LEU A N 1
ATOM 4323 C CA . LEU A 1 537 ? -18.031 11.461 27.281 1 65.81 537 LEU A CA 1
ATOM 4324 C C . LEU A 1 537 ? -17.109 11 28.406 1 65.81 537 LEU A C 1
ATOM 4326 O O . LEU A 1 537 ? -15.945 11.398 28.453 1 65.81 537 LEU A O 1
ATOM 4330 N N . GLU A 1 538 ? -17.578 10.133 29.172 1 64.94 538 GLU A N 1
ATOM 4331 C CA . GLU A 1 538 ? -16.797 9.711 30.328 1 64.94 538 GLU A CA 1
ATOM 4332 C C . GLU A 1 538 ? -15.75 8.68 29.938 1 64.94 538 GLU A C 1
ATOM 4334 O O . GLU A 1 538 ? -14.695 8.594 30.578 1 64.94 538 GLU A O 1
ATOM 4339 N N . GLY A 1 539 ? -15.945 8.094 28.984 1 62.59 539 GLY A N 1
ATOM 4340 C CA . GLY A 1 539 ? -15.094 6.969 28.641 1 62.59 539 GLY A CA 1
ATOM 4341 C C . GLY A 1 539 ? -13.969 7.348 27.688 1 62.59 539 GLY A C 1
ATOM 4342 O O . GLY A 1 539 ? -13.18 6.496 27.281 1 62.59 539 GLY A O 1
ATOM 4343 N N . GLN A 1 540 ? -13.867 8.633 27.406 1 64.19 540 GLN A N 1
ATOM 4344 C CA . GLN A 1 540 ? -12.852 9.008 26.438 1 64.19 540 GLN A CA 1
ATOM 4345 C C . GLN A 1 540 ? -11.469 9.086 27.078 1 64.19 540 GLN A C 1
ATOM 4347 O O . GLN A 1 540 ? -11.211 9.969 27.891 1 64.19 540 GLN A O 1
ATOM 4352 N N . THR A 1 541 ? -10.844 7.805 27.406 1 57.66 541 THR A N 1
ATOM 4353 C CA . THR A 1 541 ? -9.469 7.77 27.891 1 57.66 541 THR A CA 1
ATOM 4354 C C . THR A 1 541 ? -8.508 7.324 26.797 1 57.66 541 THR A C 1
ATOM 4356 O O . THR A 1 541 ? -8.883 6.543 25.922 1 57.66 541 THR A O 1
ATOM 4359 N N . TYR A 1 542 ? -7.426 8.211 26.484 1 58.41 542 TYR A N 1
ATOM 4360 C CA . TYR A 1 542 ? -6.465 7.789 25.469 1 58.41 542 TYR A CA 1
ATOM 4361 C C . TYR A 1 542 ? -5.254 7.117 26.109 1 58.41 542 TYR A C 1
ATOM 4363 O O . TYR A 1 542 ? -4.711 7.617 27.109 1 58.41 542 TYR A O 1
ATOM 4371 N N . ASN A 1 543 ? -5.008 5.867 25.609 1 63.78 543 ASN A N 1
ATOM 4372 C CA . ASN A 1 543 ? -3.809 5.188 26.094 1 63.78 543 ASN A CA 1
ATOM 4373 C C . ASN A 1 543 ? -2.562 5.641 25.344 1 63.78 543 ASN A C 1
ATOM 4375 O O . ASN A 1 543 ? -2.357 5.262 24.188 1 63.78 543 ASN A O 1
ATOM 4379 N N . LEU A 1 544 ? -1.779 6.605 25.922 1 70.81 544 LEU A N 1
ATOM 4380 C CA . LEU A 1 544 ? -0.526 7.129 25.375 1 70.81 544 LEU A CA 1
ATOM 4381 C C . LEU A 1 544 ? 0.538 6.039 25.328 1 70.81 544 LEU A C 1
ATOM 4383 O O . LEU A 1 544 ? 1.549 6.184 24.641 1 70.81 544 LEU A O 1
ATOM 4387 N N . TRP A 1 545 ? 0.253 5 25.906 1 71 545 TRP A N 1
ATOM 4388 C CA . TRP A 1 545 ? 1.25 3.939 26.016 1 71 545 TRP A CA 1
ATOM 4389 C C . TRP A 1 545 ? 1.449 3.246 24.672 1 71 545 TRP A C 1
ATOM 4391 O O . TRP A 1 545 ? 2.553 2.793 24.344 1 71 545 TRP A O 1
ATOM 4401 N N . GLU A 1 546 ? 0.466 3.361 23.953 1 74.88 546 GLU A N 1
ATOM 4402 C CA . GLU A 1 546 ? 0.58 2.707 22.656 1 74.88 546 GLU A CA 1
ATOM 4403 C C . GLU A 1 546 ? 1.501 3.488 21.719 1 74.88 546 GLU A C 1
ATOM 4405 O O . GLU A 1 546 ? 2.371 2.908 21.062 1 74.88 546 GLU A O 1
ATOM 4410 N N . LEU A 1 547 ? 1.438 4.734 21.797 1 75.94 547 LEU A N 1
ATOM 4411 C CA . LEU A 1 547 ? 2.277 5.562 20.938 1 75.94 547 LEU A CA 1
ATOM 4412 C C . LEU A 1 547 ? 3.715 5.594 21.453 1 75.94 547 LEU A C 1
ATOM 4414 O O . LEU A 1 547 ? 4.66 5.594 20.656 1 75.94 547 LEU A O 1
ATOM 4418 N N . THR A 1 548 ? 3.842 5.531 22.75 1 74.12 548 THR A N 1
ATOM 4419 C CA . THR A 1 548 ? 5.172 5.496 23.344 1 74.12 548 THR A CA 1
ATOM 4420 C C . THR A 1 548 ? 5.887 4.195 23 1 74.12 548 THR A C 1
ATOM 4422 O O . THR A 1 548 ? 7.098 4.188 22.75 1 74.12 548 THR A O 1
ATOM 4425 N N . GLY A 1 549 ? 5.082 3.215 23 1 74.19 549 GLY A N 1
ATOM 4426 C CA . GLY A 1 549 ? 5.66 1.931 22.641 1 74.19 549 GLY A CA 1
ATOM 4427 C C . GLY A 1 549 ? 6.164 1.892 21.203 1 74.19 549 GLY A C 1
ATOM 4428 O O . GLY A 1 549 ? 7.195 1.273 20.922 1 74.19 549 GLY A O 1
ATOM 4429 N N . LEU A 1 550 ? 5.551 2.625 20.375 1 77.62 550 LEU A N 1
ATOM 4430 C CA . LEU A 1 550 ? 5.965 2.66 18.984 1 77.62 550 LEU A CA 1
ATOM 4431 C C . LEU A 1 550 ? 7.27 3.434 18.812 1 77.62 550 LEU A C 1
ATOM 4433 O O . LEU A 1 550 ? 8.148 3.021 18.062 1 77.62 550 LEU A O 1
ATOM 4437 N N . ILE A 1 551 ? 7.359 4.527 19.5 1 76.12 551 ILE A N 1
ATOM 4438 C CA . ILE A 1 551 ? 8.578 5.332 19.453 1 76.12 551 ILE A CA 1
ATOM 4439 C C . ILE A 1 551 ? 9.734 4.551 20.062 1 76.12 551 ILE A C 1
ATOM 4441 O O . ILE A 1 551 ? 10.852 4.57 19.531 1 76.12 551 ILE A O 1
ATOM 4445 N N . GLY A 1 552 ? 9.383 3.896 21.172 1 72.75 552 GLY A N 1
ATOM 4446 C CA . GLY A 1 552 ? 10.398 3.068 21.797 1 72.75 552 GLY A CA 1
ATOM 4447 C C . GLY A 1 552 ? 10.898 1.956 20.891 1 72.75 552 GLY A C 1
ATOM 4448 O O . GLY A 1 552 ? 12.102 1.687 20.844 1 72.75 552 GLY A O 1
ATOM 4449 N N . LEU A 1 553 ? 10.008 1.431 20.141 1 78.31 553 LEU A N 1
ATOM 4450 C CA . LEU A 1 553 ? 10.383 0.361 19.219 1 78.31 553 LEU A CA 1
ATOM 4451 C C . LEU A 1 553 ? 11.273 0.894 18.109 1 78.31 553 LEU A C 1
ATOM 4453 O O . LEU A 1 553 ? 12.25 0.244 17.719 1 78.31 553 LEU A O 1
ATOM 4457 N N . GLN A 1 554 ? 10.961 2.008 17.578 1 78.38 554 GLN A N 1
ATOM 4458 C CA . GLN A 1 554 ? 11.773 2.619 16.531 1 78.38 554 GLN A CA 1
ATOM 4459 C C . GLN A 1 554 ? 13.172 2.941 17.031 1 78.38 554 GLN A C 1
ATOM 4461 O O . GLN A 1 554 ? 14.156 2.783 16.312 1 78.38 554 GLN A O 1
ATOM 4466 N N . PHE A 1 555 ? 13.219 3.357 18.203 1 76.38 555 PHE A N 1
ATOM 4467 C CA . PHE A 1 555 ? 14.492 3.674 18.828 1 76.38 555 PHE A CA 1
ATOM 4468 C C . PHE A 1 555 ? 15.352 2.424 18.969 1 76.38 555 PHE A C 1
ATOM 4470 O O . PHE A 1 555 ? 16.562 2.457 18.703 1 76.38 555 PHE A O 1
ATOM 4477 N N . ILE A 1 556 ? 14.75 1.425 19.344 1 77.88 556 ILE A N 1
ATOM 4478 C CA . ILE A 1 556 ? 15.469 0.172 19.531 1 77.88 556 ILE A CA 1
ATOM 4479 C C . ILE A 1 556 ? 16 -0.33 18.188 1 77.88 556 ILE A C 1
ATOM 4481 O O . ILE A 1 556 ? 17.141 -0.76 18.094 1 77.88 556 ILE A O 1
ATOM 4485 N N . ILE A 1 557 ? 15.297 -0.24 17.203 1 80.5 557 ILE A N 1
ATOM 4486 C CA . ILE A 1 557 ? 15.695 -0.729 15.875 1 80.5 557 ILE A CA 1
ATOM 4487 C C . ILE A 1 557 ? 16.844 0.111 15.344 1 80.5 557 ILE A C 1
ATOM 4489 O O . ILE A 1 557 ? 17.828 -0.429 14.812 1 80.5 557 ILE A O 1
ATOM 4493 N N . LEU A 1 558 ? 16.734 1.345 15.516 1 79.19 558 LEU A N 1
ATOM 4494 C CA . LEU A 1 558 ? 17.781 2.232 15.016 1 79.19 558 LEU A CA 1
ATOM 4495 C C . LEU A 1 558 ? 19.094 1.998 15.75 1 79.19 558 LEU A C 1
ATOM 4497 O O . LEU A 1 558 ? 20.172 2.018 15.141 1 79.19 558 LEU A O 1
ATOM 4501 N N . ASN A 1 559 ? 18.969 1.739 17.016 1 75.25 559 ASN A N 1
ATOM 4502 C CA . ASN A 1 559 ? 20.188 1.458 17.781 1 75.25 559 ASN A CA 1
ATOM 4503 C C . ASN A 1 559 ? 20.781 0.105 17.406 1 75.25 559 ASN A C 1
ATOM 4505 O O . ASN A 1 559 ? 22 -0.064 17.438 1 75.25 559 ASN A O 1
ATOM 4509 N N . PHE A 1 560 ? 19.938 -0.755 17.031 1 79.06 560 PHE A N 1
ATOM 4510 C CA . PHE A 1 560 ? 20.406 -2.053 16.562 1 79.06 560 PHE A CA 1
ATOM 4511 C C . PHE A 1 560 ? 21.266 -1.896 15.312 1 79.06 560 PHE A C 1
ATOM 4513 O O . PHE A 1 560 ? 22.359 -2.475 15.227 1 79.06 560 PHE A O 1
ATOM 4520 N N . PHE A 1 561 ? 20.891 -1.149 14.375 1 78.38 561 PHE A N 1
ATOM 4521 C CA . PHE A 1 561 ? 21.641 -0.979 13.133 1 78.38 561 PHE A CA 1
ATOM 4522 C C . PHE A 1 561 ? 22.891 -0.148 13.367 1 78.38 561 PHE A C 1
ATOM 4524 O O . PHE A 1 561 ? 23.922 -0.38 12.734 1 78.38 561 PHE A O 1
ATOM 4531 N N . LYS A 1 562 ? 22.781 0.76 14.305 1 75.5 562 LYS A N 1
ATOM 4532 C CA . LYS A 1 562 ? 23.953 1.577 14.609 1 75.5 562 LYS A CA 1
ATOM 4533 C C . LYS A 1 562 ? 25.062 0.737 15.234 1 75.5 562 LYS A C 1
ATOM 4535 O O . LYS A 1 562 ? 26.234 0.873 14.875 1 75.5 562 LYS A O 1
ATOM 4540 N N . TYR A 1 563 ? 24.641 -0.138 16.078 1 73.38 563 TYR A N 1
ATOM 4541 C CA . TYR A 1 563 ? 25.641 -0.871 16.844 1 73.38 563 TYR A CA 1
ATOM 4542 C C . TYR A 1 563 ? 26.078 -2.135 16.109 1 73.38 563 TYR A C 1
ATOM 4544 O O . TYR A 1 563 ? 27.25 -2.5 16.141 1 73.38 563 TYR A O 1
ATOM 4552 N N . PHE A 1 564 ? 25.188 -2.789 15.383 1 74.31 564 PHE A N 1
ATOM 4553 C CA . PHE A 1 564 ? 25.516 -4.109 14.852 1 74.31 564 PHE A CA 1
ATOM 4554 C C . PHE A 1 564 ? 25.969 -4.016 13.406 1 74.31 564 PHE A C 1
ATOM 4556 O O . PHE A 1 564 ? 26.719 -4.867 12.93 1 74.31 564 PHE A O 1
ATOM 4563 N N . THR A 1 565 ? 25.562 -3.166 12.672 1 75.5 565 THR A N 1
ATOM 4564 C CA . THR A 1 565 ? 26.016 -3.07 11.289 1 75.5 565 THR A CA 1
ATOM 4565 C C . THR A 1 565 ? 26.984 -1.908 11.117 1 75.5 565 THR A C 1
ATOM 4567 O O . THR A 1 565 ? 28.156 -2.115 10.773 1 75.5 565 THR A O 1
ATOM 4570 N N . SER A 1 566 ? 26.75 -0.73 11.148 1 75 566 SER A N 1
ATOM 4571 C CA . SER A 1 566 ? 27.547 0.49 10.992 1 75 566 SER A CA 1
ATOM 4572 C C . SER A 1 566 ? 26.641 1.718 10.898 1 75 566 SER A C 1
ATOM 4574 O O . SER A 1 566 ? 25.422 1.592 10.812 1 75 566 SER A O 1
ATOM 4576 N N . LYS A 1 567 ? 27.281 2.758 11.031 1 76.25 567 LYS A N 1
ATOM 4577 C CA . LYS A 1 567 ? 26.562 4.016 10.867 1 76.25 567 LYS A CA 1
ATOM 4578 C C . LYS A 1 567 ? 25.906 4.102 9.484 1 76.25 567 LYS A C 1
ATOM 4580 O O . LYS A 1 567 ? 24.844 4.707 9.328 1 76.25 567 LYS A O 1
ATOM 4585 N N . PHE A 1 568 ? 26.547 3.277 8.617 1 78.62 568 PHE A N 1
ATOM 4586 C CA . PHE A 1 568 ? 26.016 3.314 7.254 1 78.62 568 PHE A CA 1
ATOM 4587 C C . PHE A 1 568 ? 24.766 2.457 7.133 1 78.62 568 PHE A C 1
ATOM 4589 O O . PHE A 1 568 ? 23.891 2.74 6.309 1 78.62 568 PHE A O 1
ATOM 4596 N N . GLY A 1 569 ? 24.75 1.492 8.086 1 79 569 GLY A N 1
ATOM 4597 C CA . GLY A 1 569 ? 23.531 0.705 8.125 1 79 569 GLY A CA 1
ATOM 4598 C C . GLY A 1 569 ? 22.328 1.484 8.648 1 79 569 GLY A C 1
ATOM 4599 O O . GLY A 1 569 ? 21.219 1.344 8.133 1 79 569 GLY A O 1
ATOM 4600 N N . MET A 1 570 ? 22.625 2.375 9.523 1 80.88 570 MET A N 1
ATOM 4601 C CA . MET A 1 570 ? 21.578 3.209 10.086 1 80.88 570 MET A CA 1
ATOM 4602 C C . MET A 1 570 ? 21.094 4.238 9.07 1 80.88 570 MET A C 1
ATOM 4604 O O . MET A 1 570 ? 19.891 4.457 8.93 1 80.88 570 MET A O 1
ATOM 4608 N N . TYR A 1 571 ? 22.016 4.812 8.297 1 79 571 TYR A N 1
ATOM 4609 C CA . TYR A 1 571 ? 21.641 5.805 7.297 1 79 571 TYR A CA 1
ATOM 4610 C C . TYR A 1 571 ? 20.828 5.168 6.172 1 79 571 TYR A C 1
ATOM 4612 O O . TYR A 1 571 ? 19.875 5.758 5.68 1 79 571 TYR A O 1
ATOM 4620 N N . SER A 1 572 ? 21.219 3.93 5.883 1 81.12 572 SER A N 1
ATOM 4621 C CA . SER A 1 572 ? 20.516 3.236 4.805 1 81.12 572 SER A CA 1
ATOM 4622 C C . SER A 1 572 ? 19.094 2.869 5.211 1 81.12 572 SER A C 1
ATOM 4624 O O . SER A 1 572 ? 18.172 2.939 4.395 1 81.12 572 SER A O 1
ATOM 4626 N N . TYR A 1 573 ? 18.984 2.586 6.457 1 83.06 573 TYR A N 1
ATOM 4627 C CA . TYR A 1 573 ? 17.656 2.273 6.988 1 83.06 573 TYR A CA 1
ATOM 4628 C C . TYR A 1 573 ? 16.766 3.502 6.973 1 83.06 573 TYR A C 1
ATOM 4630 O O . TYR A 1 573 ? 15.617 3.438 6.508 1 83.06 573 TYR A O 1
ATOM 4638 N N . VAL A 1 574 ? 17.297 4.574 7.375 1 81 574 VAL A N 1
ATOM 4639 C CA . VAL A 1 574 ? 16.516 5.801 7.488 1 81 574 VAL A CA 1
ATOM 4640 C C . VAL A 1 574 ? 16.141 6.305 6.098 1 81 574 VAL A C 1
ATOM 4642 O O . VAL A 1 574 ? 15.023 6.773 5.883 1 81 574 VAL A O 1
ATOM 4645 N N . TYR A 1 575 ? 16.984 6.137 5.234 1 80.69 575 TYR A N 1
ATOM 4646 C CA . TYR A 1 575 ? 16.75 6.582 3.867 1 80.69 575 TYR A CA 1
ATOM 4647 C C . TYR A 1 575 ? 15.633 5.781 3.217 1 80.69 575 TYR A C 1
ATOM 4649 O O . TYR A 1 575 ? 14.711 6.355 2.629 1 80.69 575 TYR A O 1
ATOM 4657 N N . SER A 1 576 ? 15.656 4.5 3.314 1 85.12 576 SER A N 1
ATOM 4658 C CA . SER A 1 576 ? 14.648 3.66 2.678 1 85.12 576 SER A CA 1
ATOM 4659 C C . SER A 1 576 ? 13.305 3.791 3.377 1 85.12 576 SER A C 1
ATOM 4661 O O . SER A 1 576 ? 12.258 3.791 2.725 1 85.12 576 SER A O 1
ATOM 4663 N N . TYR A 1 577 ? 13.344 3.988 4.688 1 85.94 577 TYR A N 1
ATOM 4664 C CA . TYR A 1 577 ? 12.117 4.172 5.461 1 85.94 577 TYR A CA 1
ATOM 4665 C C . TYR A 1 577 ? 11.406 5.453 5.055 1 85.94 577 TYR A C 1
ATOM 4667 O O . TYR A 1 577 ? 10.195 5.449 4.809 1 85.94 577 TYR A O 1
ATOM 4675 N N . THR A 1 578 ? 12.133 6.5 4.906 1 83.81 578 THR A N 1
ATOM 4676 C CA . THR A 1 578 ? 11.516 7.789 4.605 1 83.81 578 THR A CA 1
ATOM 4677 C C . THR A 1 578 ? 11.039 7.836 3.156 1 83.81 578 THR A C 1
ATOM 4679 O O . THR A 1 578 ? 10.031 8.477 2.85 1 83.81 578 THR A O 1
ATOM 4682 N N . GLN A 1 579 ? 11.703 7.109 2.303 1 86 579 GLN A N 1
ATOM 4683 C CA . GLN A 1 579 ? 11.281 7.086 0.907 1 86 579 GLN A CA 1
ATOM 4684 C C . GLN A 1 579 ? 9.93 6.391 0.754 1 86 579 GLN A C 1
ATOM 4686 O O . GLN A 1 579 ? 9.031 6.906 0.086 1 86 579 GLN A O 1
ATOM 4691 N N . ILE A 1 580 ? 9.805 5.281 1.408 1 90.06 580 ILE A N 1
ATOM 4692 C CA . ILE A 1 580 ? 8.562 4.527 1.251 1 90.06 580 ILE A CA 1
ATOM 4693 C C . ILE A 1 580 ? 7.438 5.227 2.012 1 90.06 580 ILE A C 1
ATOM 4695 O O . ILE A 1 580 ? 6.281 5.207 1.58 1 90.06 580 ILE A O 1
ATOM 4699 N N . VAL A 1 581 ? 7.809 5.863 3.062 1 89.25 581 VAL A N 1
ATOM 4700 C CA . VAL A 1 581 ? 6.797 6.582 3.83 1 89.25 581 VAL A CA 1
ATOM 4701 C C . VAL A 1 581 ? 6.262 7.754 3.012 1 89.25 581 VAL A C 1
ATOM 4703 O O . VAL A 1 581 ? 5.078 8.086 3.088 1 89.25 581 VAL A O 1
ATOM 4706 N N . LEU A 1 582 ? 7.113 8.398 2.238 1 89.81 582 LEU A N 1
ATOM 4707 C CA . LEU A 1 582 ? 6.672 9.477 1.357 1 89.81 582 LEU A CA 1
ATOM 4708 C C . LEU A 1 582 ? 5.656 8.969 0.34 1 89.81 582 LEU A C 1
ATOM 4710 O O . LEU A 1 582 ? 4.625 9.602 0.111 1 89.81 582 LEU A O 1
ATOM 4714 N N . ILE A 1 583 ? 5.887 7.824 -0.143 1 91.5 583 ILE A N 1
ATOM 4715 C CA . ILE A 1 583 ? 5.008 7.246 -1.152 1 91.5 583 ILE A CA 1
ATOM 4716 C C . ILE A 1 583 ? 3.689 6.82 -0.505 1 91.5 583 ILE A C 1
ATOM 4718 O O . ILE A 1 583 ? 2.611 7.117 -1.027 1 91.5 583 ILE A O 1
ATOM 4722 N N . LEU A 1 584 ? 3.811 6.195 0.649 1 90.62 584 LEU A N 1
ATOM 4723 C CA . LEU A 1 584 ? 2.621 5.719 1.347 1 90.62 584 LEU A CA 1
ATOM 4724 C C . LEU A 1 584 ? 1.746 6.887 1.788 1 90.62 584 LEU A C 1
ATOM 4726 O O . LEU A 1 584 ? 0.517 6.812 1.711 1 90.62 584 LEU A O 1
ATOM 4730 N N . SER A 1 585 ? 2.361 7.918 2.195 1 89.25 585 SER A N 1
ATOM 4731 C CA . SER A 1 585 ? 1.601 9.078 2.639 1 89.25 585 SER A CA 1
ATOM 4732 C C . SER A 1 585 ? 0.936 9.789 1.464 1 89.25 585 SER A C 1
ATOM 4734 O O . SER A 1 585 ? -0.211 10.227 1.565 1 89.25 585 SER A O 1
ATOM 4736 N N . ALA A 1 586 ? 1.671 9.922 0.384 1 90.06 586 ALA A N 1
ATOM 4737 C CA . ALA A 1 586 ? 1.081 10.531 -0.805 1 90.06 586 ALA A CA 1
ATOM 4738 C C . ALA A 1 586 ? -0.123 9.734 -1.292 1 90.06 586 ALA A C 1
ATOM 4740 O O . ALA A 1 586 ? -1.162 10.305 -1.629 1 90.06 586 ALA A O 1
ATOM 4741 N N . ARG A 1 587 ? 0.019 8.469 -1.24 1 90.44 587 ARG A N 1
ATOM 4742 C CA . ARG A 1 587 ? -1.077 7.602 -1.651 1 90.44 587 ARG A CA 1
ATOM 4743 C C . ARG A 1 587 ? -2.277 7.758 -0.724 1 90.44 587 ARG A C 1
ATOM 4745 O O . ARG A 1 587 ? -3.418 7.844 -1.185 1 90.44 587 ARG A O 1
ATOM 4752 N N . ALA A 1 588 ? -1.995 7.758 0.512 1 88.94 588 ALA A N 1
ATOM 4753 C CA . ALA A 1 588 ? -3.061 7.836 1.508 1 88.94 588 ALA A CA 1
ATOM 4754 C C . ALA A 1 588 ? -3.799 9.164 1.422 1 88.94 588 ALA A C 1
ATOM 4756 O O . ALA A 1 588 ? -5.023 9.219 1.567 1 88.94 588 ALA A O 1
ATOM 4757 N N . ILE A 1 589 ? -3.121 10.242 1.144 1 86.88 589 ILE A N 1
ATOM 4758 C CA . ILE A 1 589 ? -3.729 11.57 1.052 1 86.88 589 ILE A CA 1
ATOM 4759 C C . ILE A 1 589 ? -4.645 11.633 -0.169 1 86.88 589 ILE A C 1
ATOM 4761 O O . ILE A 1 589 ? -5.777 12.102 -0.078 1 86.88 589 ILE A O 1
ATOM 4765 N N . ILE A 1 590 ? -4.211 11.109 -1.259 1 89.25 590 ILE A N 1
ATOM 4766 C CA . ILE A 1 590 ? -4.988 11.164 -2.49 1 89.25 590 ILE A CA 1
ATOM 4767 C C . ILE A 1 590 ? -6.199 10.242 -2.381 1 89.25 590 ILE A C 1
ATOM 4769 O O . ILE A 1 590 ? -7.324 10.641 -2.691 1 89.25 590 ILE A O 1
ATOM 4773 N N . THR A 1 591 ? -5.926 9.031 -1.893 1 89.19 591 THR A N 1
ATOM 4774 C CA . THR A 1 591 ? -7.023 8.078 -1.76 1 89.19 591 THR A CA 1
ATOM 4775 C C . THR A 1 591 ? -8.039 8.562 -0.73 1 89.19 591 THR A C 1
ATOM 4777 O O . THR A 1 591 ? -9.242 8.586 -0.999 1 89.19 591 THR A O 1
ATOM 4780 N N . GLY A 1 592 ? -7.543 8.984 0.406 1 84.31 592 GLY A N 1
ATOM 4781 C CA . GLY A 1 592 ? -8.422 9.406 1.484 1 84.31 592 GLY A CA 1
ATOM 4782 C C . GLY A 1 592 ? -9.242 10.633 1.144 1 84.31 592 GLY A C 1
ATOM 4783 O O . GLY A 1 592 ? -10.453 10.664 1.366 1 84.31 592 GLY A O 1
ATOM 4784 N N . SER A 1 593 ? -8.68 11.617 0.547 1 82.69 593 SER A N 1
ATOM 4785 C CA . SER A 1 593 ? -9.383 12.852 0.218 1 82.69 593 SER A CA 1
ATOM 4786 C C . SER A 1 593 ? -10.359 12.641 -0.932 1 82.69 593 SER A C 1
ATOM 4788 O O . SER A 1 593 ? -11.43 13.25 -0.962 1 82.69 593 SER A O 1
ATOM 4790 N N . SER A 1 594 ? -9.992 11.828 -1.863 1 86.44 594 SER A N 1
ATOM 4791 C CA . SER A 1 594 ? -10.891 11.562 -2.977 1 86.44 594 SER A CA 1
ATOM 4792 C C . SER A 1 594 ? -12.141 10.812 -2.512 1 86.44 594 SER A C 1
ATOM 4794 O O . SER A 1 594 ? -13.258 11.133 -2.926 1 86.44 594 SER A O 1
ATOM 4796 N N . LEU A 1 595 ? -11.969 9.836 -1.656 1 85.12 595 LEU A N 1
ATOM 4797 C CA . LEU A 1 595 ? -13.102 9.07 -1.148 1 85.12 595 LEU A CA 1
ATOM 4798 C C . LEU A 1 595 ? -13.984 9.938 -0.252 1 85.12 595 LEU A C 1
ATOM 4800 O O . LEU A 1 595 ? -15.211 9.766 -0.23 1 85.12 595 LEU A O 1
ATOM 4804 N N . LYS A 1 596 ? -13.406 10.828 0.454 1 79.38 596 LYS A N 1
ATOM 4805 C CA . LYS A 1 596 ? -14.164 11.734 1.304 1 79.38 596 LYS A CA 1
ATOM 4806 C C . LYS A 1 596 ? -15.023 12.68 0.467 1 79.38 596 LYS A C 1
ATOM 4808 O O . LYS A 1 596 ? -16.156 12.984 0.839 1 79.38 596 LYS A O 1
ATOM 4813 N N . ASN A 1 597 ? -14.477 13.094 -0.617 1 78.69 597 ASN A N 1
ATOM 4814 C CA . ASN A 1 597 ? -15.18 14.07 -1.438 1 78.69 597 ASN A CA 1
ATOM 4815 C C . ASN A 1 597 ? -16.266 13.414 -2.289 1 78.69 597 ASN A C 1
ATOM 4817 O O . ASN A 1 597 ? -17.125 14.102 -2.838 1 78.69 597 ASN A O 1
ATOM 4821 N N . VAL A 1 598 ? -16.266 12.109 -2.426 1 79.69 598 VAL A N 1
ATOM 4822 C CA . VAL A 1 598 ? -17.312 11.398 -3.156 1 79.69 598 VAL A CA 1
ATOM 4823 C C . VAL A 1 598 ? -18.641 11.555 -2.426 1 79.69 598 VAL A C 1
ATOM 4825 O O . VAL A 1 598 ? -19.703 11.609 -3.057 1 79.69 598 VAL A O 1
ATOM 4828 N N . ARG A 1 599 ? -18.609 11.633 -1.164 1 69.31 599 ARG A N 1
ATOM 4829 C CA . ARG A 1 599 ? -19.812 11.711 -0.349 1 69.31 599 ARG A CA 1
ATOM 4830 C C . ARG A 1 599 ? -20.547 13.039 -0.578 1 69.31 599 ARG A C 1
ATOM 4832 O O . ARG A 1 599 ? -21.766 13.102 -0.478 1 69.31 599 ARG A O 1
ATOM 4839 N N . VAL A 1 600 ? -19.797 14.031 -0.857 1 58.94 600 VAL A N 1
ATOM 4840 C CA . VAL A 1 600 ? -20.406 15.352 -1.012 1 58.94 600 VAL A CA 1
ATOM 4841 C C . VAL A 1 600 ? -21.266 15.375 -2.271 1 58.94 600 VAL A C 1
ATOM 4843 O O . VAL A 1 600 ? -22.234 16.141 -2.354 1 58.94 600 VAL A O 1
ATOM 4846 N N . LEU A 1 601 ? -20.922 14.469 -3.254 1 57.88 601 LEU A N 1
ATOM 4847 C CA . LEU A 1 601 ? -21.703 14.406 -4.484 1 57.88 601 LEU A CA 1
ATOM 4848 C C . LEU A 1 601 ? -23.031 13.688 -4.25 1 57.88 601 LEU A C 1
ATOM 4850 O O . LEU A 1 601 ? -23.781 13.438 -5.195 1 57.88 601 LEU A O 1
ATOM 4854 N N . GLU A 1 602 ? -23.406 13.211 -3.041 1 54.41 602 GLU A N 1
ATOM 4855 C CA . GLU A 1 602 ? -24.5 12.375 -2.545 1 54.41 602 GLU A CA 1
ATOM 4856 C C . GLU A 1 602 ? -25.844 13.055 -2.738 1 54.41 602 GLU A C 1
ATOM 4858 O O . GLU A 1 602 ? -26.891 12.398 -2.727 1 54.41 602 GLU A O 1
ATOM 4863 N N . GLY A 1 603 ? -25.938 14.367 -2.658 1 49.91 603 GLY A N 1
ATOM 4864 C CA . GLY A 1 603 ? -27.281 14.914 -2.635 1 49.91 603 GLY A CA 1
ATOM 4865 C C . GLY A 1 603 ? -28.203 14.297 -3.676 1 49.91 603 GLY A C 1
ATOM 4866 O O . GLY A 1 603 ? -29.391 14.109 -3.434 1 49.91 603 GLY A O 1
ATOM 4867 N N . THR A 1 604 ? -27.719 13.984 -4.742 1 46.31 604 THR A N 1
ATOM 4868 C CA . THR A 1 604 ? -28.656 13.57 -5.785 1 46.31 604 THR A CA 1
ATOM 4869 C C . THR A 1 604 ? -28.891 12.062 -5.734 1 46.31 604 THR A C 1
ATOM 4871 O O . THR A 1 604 ? -29.828 11.547 -6.348 1 46.31 604 THR A O 1
ATOM 4874 N N . LEU A 1 605 ? -28.109 11.242 -5.016 1 51.72 605 LEU A N 1
ATOM 4875 C CA . LEU A 1 605 ? -28.172 9.797 -5.242 1 51.72 605 LEU A CA 1
ATOM 4876 C C . LEU A 1 605 ? -28.781 9.086 -4.047 1 51.72 605 LEU A C 1
ATOM 4878 O O . LEU A 1 605 ? -28.828 7.852 -4.008 1 51.72 605 LEU A O 1
ATOM 4882 N N . LYS A 1 606 ? -29.344 9.883 -3.061 1 55.78 606 LYS A N 1
ATOM 4883 C CA . LYS A 1 606 ? -30.016 9.422 -1.842 1 55.78 606 LYS A CA 1
ATOM 4884 C C . LYS A 1 606 ? -31.141 8.453 -2.164 1 55.78 606 LYS A C 1
ATOM 4886 O O . LYS A 1 606 ? -31.562 7.672 -1.307 1 55.78 606 LYS A O 1
ATOM 4891 N N . GLU A 1 607 ? -31.328 8.469 -3.289 1 58.09 607 GLU A N 1
ATOM 4892 C CA . GLU A 1 607 ? -32.5 7.676 -3.59 1 58.09 607 GLU A CA 1
ATOM 4893 C C . GLU A 1 607 ? -32.219 6.18 -3.512 1 58.09 607 GLU A C 1
ATOM 4895 O O . GLU A 1 607 ? -33.094 5.379 -3.197 1 58.09 607 GLU A O 1
ATOM 4900 N N . ASN A 1 608 ? -30.922 5.766 -3.645 1 64.5 608 ASN A N 1
ATOM 4901 C CA . ASN A 1 608 ? -30.594 4.348 -3.566 1 64.5 608 ASN A CA 1
ATOM 4902 C C . ASN A 1 608 ? -29.766 4.039 -2.32 1 64.5 608 ASN A C 1
ATOM 4904 O O . ASN A 1 608 ? -28.578 4.363 -2.262 1 64.5 608 ASN A O 1
ATOM 4908 N N . LYS A 1 609 ? -30.328 3.383 -1.342 1 69.19 609 LYS A N 1
ATOM 4909 C CA . LYS A 1 609 ? -29.766 3.127 -0.019 1 69.19 609 LYS A CA 1
ATOM 4910 C C . LYS A 1 609 ? -28.438 2.385 -0.124 1 69.19 609 LYS A C 1
ATOM 4912 O O . LYS A 1 609 ? -27.5 2.658 0.637 1 69.19 609 LYS A O 1
ATOM 4917 N N . ILE A 1 610 ? -28.406 1.523 -1.067 1 69.38 610 ILE A N 1
ATOM 4918 C CA . ILE A 1 610 ? -27.203 0.7 -1.187 1 69.38 610 ILE A CA 1
ATOM 4919 C C . ILE A 1 610 ? -26.047 1.556 -1.67 1 69.38 610 ILE A C 1
ATOM 4921 O O . ILE A 1 610 ? -24.922 1.415 -1.183 1 69.38 610 ILE A O 1
ATOM 4925 N N . ILE A 1 611 ? -26.406 2.453 -2.533 1 73.75 611 ILE A N 1
ATOM 4926 C CA . ILE A 1 611 ? -25.375 3.336 -3.068 1 73.75 611 ILE A CA 1
ATOM 4927 C C . ILE A 1 611 ? -24.938 4.332 -1.996 1 73.75 611 ILE A C 1
ATOM 4929 O O . ILE A 1 611 ? -23.75 4.641 -1.875 1 73.75 611 ILE A O 1
ATOM 4933 N N . TYR A 1 612 ? -25.844 4.652 -1.185 1 73.81 612 TYR A N 1
ATOM 4934 C CA . TYR A 1 612 ? -25.531 5.574 -0.099 1 73.81 612 TYR A CA 1
ATOM 4935 C C . TYR A 1 612 ? -24.609 4.922 0.925 1 73.81 612 TYR A C 1
ATOM 4937 O O . TYR A 1 612 ? -23.641 5.531 1.375 1 73.81 612 TYR A O 1
ATOM 4945 N N . LEU A 1 613 ? -24.906 3.736 1.206 1 72.75 613 LEU A N 1
ATOM 4946 C CA . LEU A 1 613 ? -24.078 3.014 2.168 1 72.75 613 LEU A CA 1
ATOM 4947 C C . LEU A 1 613 ? -22.672 2.775 1.612 1 72.75 613 LEU A C 1
ATOM 4949 O O . LEU A 1 613 ? -21.688 2.828 2.354 1 72.75 613 LEU A O 1
ATOM 4953 N N . SER A 1 614 ? -22.641 2.604 0.323 1 77.56 614 SER A N 1
ATOM 4954 C CA . SER A 1 614 ? -21.344 2.398 -0.307 1 77.56 614 SER A CA 1
ATOM 4955 C C . SER A 1 614 ? -20.484 3.648 -0.209 1 77.56 614 SER A C 1
ATOM 4957 O O . SER A 1 614 ? -19.281 3.561 0.073 1 77.56 614 SER A O 1
ATOM 4959 N N . HIS A 1 615 ? -21.062 4.734 -0.336 1 76.5 615 HIS A N 1
ATOM 4960 C CA . HIS A 1 615 ? -20.328 5.988 -0.226 1 76.5 615 HIS A CA 1
ATOM 4961 C C . HIS A 1 615 ? -19.922 6.262 1.217 1 76.5 615 HIS A C 1
ATOM 4963 O O . HIS A 1 615 ? -18.844 6.82 1.469 1 76.5 615 HIS A O 1
ATOM 4969 N N . MET A 1 616 ? -20.703 5.824 2.102 1 76.25 616 MET A N 1
ATOM 4970 C CA . MET A 1 616 ? -20.375 6.008 3.516 1 76.25 616 MET A CA 1
ATOM 4971 C C . MET A 1 616 ? -19.188 5.141 3.924 1 76.25 616 MET A C 1
ATOM 4973 O O . MET A 1 616 ? -18.297 5.605 4.625 1 76.25 616 MET A O 1
ATOM 4977 N N . TYR A 1 617 ? -19.234 3.984 3.441 1 76.06 617 TYR A N 1
ATOM 4978 C CA . TYR A 1 617 ? -18.125 3.094 3.777 1 76.06 617 TYR A CA 1
ATOM 4979 C C . TYR A 1 617 ? -16.828 3.562 3.127 1 76.06 617 TYR A C 1
ATOM 4981 O O . TYR A 1 617 ? -15.758 3.438 3.713 1 76.06 617 TYR A O 1
ATOM 4989 N N . ALA A 1 618 ? -17.031 4.086 2.012 1 77.31 618 ALA A N 1
ATOM 4990 C CA . ALA A 1 618 ? -15.867 4.645 1.339 1 77.31 618 ALA A CA 1
ATOM 4991 C C . ALA A 1 618 ? -15.312 5.84 2.107 1 77.31 618 ALA A C 1
ATOM 4993 O O . ALA A 1 618 ? -14.094 6.004 2.219 1 77.31 618 ALA A O 1
ATOM 4994 N N . ASP A 1 619 ? -16.094 6.57 2.658 1 77.62 619 ASP A N 1
ATOM 4995 C CA . ASP A 1 619 ? -15.688 7.723 3.463 1 77.62 619 ASP A CA 1
ATOM 4996 C C . ASP A 1 619 ? -14.953 7.277 4.727 1 77.62 619 ASP A C 1
ATOM 4998 O O . ASP A 1 619 ? -13.938 7.859 5.098 1 77.62 619 ASP A O 1
ATOM 5002 N N . ILE A 1 620 ? -15.445 6.246 5.336 1 78 620 ILE A N 1
ATOM 5003 C CA . ILE A 1 620 ? -14.844 5.727 6.559 1 78 620 ILE A CA 1
ATOM 5004 C C . ILE A 1 620 ? -13.453 5.184 6.258 1 78 620 ILE A C 1
ATOM 5006 O O . ILE A 1 620 ? -12.508 5.43 7.008 1 78 620 ILE A O 1
ATOM 5010 N N . GLN A 1 621 ? -13.375 4.551 5.191 1 76.94 621 GLN A N 1
ATOM 5011 C CA . GLN A 1 621 ? -12.062 4.047 4.793 1 76.94 621 GLN A CA 1
ATOM 5012 C C . GLN A 1 621 ? -11.102 5.191 4.488 1 76.94 621 GLN A C 1
ATOM 5014 O O . GLN A 1 621 ? -9.922 5.125 4.82 1 76.94 621 GLN A O 1
ATOM 5019 N N . GLY A 1 622 ? -11.625 6.164 3.859 1 76.69 622 GLY A N 1
ATOM 5020 C CA . GLY A 1 622 ? -10.812 7.332 3.568 1 76.69 622 GLY A CA 1
ATOM 5021 C C . GLY A 1 622 ? -10.289 8.023 4.816 1 76.69 622 GLY A C 1
ATOM 5022 O O . GLY A 1 622 ? -9.109 8.383 4.883 1 76.69 622 GLY A O 1
ATOM 5023 N N . ILE A 1 623 ? -11.055 8.102 5.805 1 76.25 623 ILE A N 1
ATOM 5024 C CA . ILE A 1 623 ? -10.68 8.727 7.066 1 76.25 623 ILE A CA 1
ATOM 5025 C C . ILE A 1 623 ? -9.641 7.871 7.781 1 76.25 623 ILE A C 1
ATOM 5027 O O . ILE A 1 623 ? -8.672 8.398 8.336 1 76.25 623 ILE A O 1
ATOM 5031 N N . ALA A 1 624 ? -9.812 6.625 7.672 1 73.75 624 ALA A N 1
ATOM 5032 C CA . ALA A 1 624 ? -8.875 5.715 8.32 1 73.75 624 ALA A CA 1
ATOM 5033 C C . ALA A 1 624 ? -7.5 5.773 7.656 1 73.75 624 ALA A C 1
ATOM 5035 O O . ALA A 1 624 ? -6.469 5.715 8.328 1 73.75 624 ALA A O 1
ATOM 5036 N N . MET A 1 625 ? -7.477 5.969 6.426 1 73.81 625 MET A N 1
ATOM 5037 C CA . MET A 1 625 ? -6.227 6.008 5.672 1 73.81 625 MET A CA 1
ATOM 5038 C C . MET A 1 625 ? -5.484 7.312 5.926 1 73.81 625 MET A C 1
ATOM 5040 O O . MET A 1 625 ? -4.258 7.367 5.809 1 73.81 625 MET A O 1
ATOM 5044 N N . GLU A 1 626 ? -6.145 8.266 6.398 1 72.69 626 GLU A N 1
ATOM 5045 C CA . GLU A 1 626 ? -5.547 9.586 6.594 1 72.69 626 GLU A CA 1
ATOM 5046 C C . GLU A 1 626 ? -4.586 9.586 7.781 1 72.69 626 GLU A C 1
ATOM 5048 O O . GLU A 1 626 ? -3.859 10.555 7.996 1 72.69 626 GLU A O 1
ATOM 5053 N N . GLU A 1 627 ? -4.414 8.445 8.484 1 67 627 GLU A N 1
ATOM 5054 C CA . GLU A 1 627 ? -3.465 8.398 9.594 1 67 627 GLU A CA 1
ATOM 5055 C C . GLU A 1 627 ? -2.061 8.047 9.102 1 67 627 GLU A C 1
ATOM 5057 O O . GLU A 1 627 ? -1.093 8.148 9.859 1 67 627 GLU A O 1
ATOM 5062 N N . SER A 1 628 ? -1.906 7.867 7.855 1 68.88 628 SER A N 1
ATOM 5063 C CA . SER A 1 628 ? -0.617 7.48 7.293 1 68.88 628 SER A CA 1
ATOM 5064 C C . SER A 1 628 ? 0.381 8.633 7.359 1 68.88 628 SER A C 1
ATOM 5066 O O . SER A 1 628 ? 1.593 8.406 7.414 1 68.88 628 SER A O 1
ATOM 5068 N N . PRO A 1 629 ? -0.048 9.898 7.352 1 64.12 629 PRO A N 1
ATOM 5069 C CA . PRO A 1 629 ? 0.932 10.984 7.457 1 64.12 629 PRO A CA 1
ATOM 5070 C C . PRO A 1 629 ? 1.649 11 8.805 1 64.12 629 PRO A C 1
ATOM 5072 O O . PRO A 1 629 ? 2.664 11.68 8.961 1 64.12 629 PRO A O 1
ATOM 5075 N N . ALA A 1 630 ? 1.193 10.078 9.703 1 71.06 630 ALA A N 1
ATOM 5076 C CA . ALA A 1 630 ? 1.876 10 10.992 1 71.06 630 ALA A CA 1
ATOM 5077 C C . ALA A 1 630 ? 3.15 9.164 10.883 1 71.06 630 ALA A C 1
ATOM 5079 O O . ALA A 1 630 ? 4.031 9.25 11.742 1 71.06 630 ALA A O 1
ATOM 5080 N N . LEU A 1 631 ? 3.322 8.578 9.766 1 74.12 631 LEU A N 1
ATOM 5081 C CA . LEU A 1 631 ? 4.414 7.621 9.609 1 74.12 631 LEU A CA 1
ATOM 5082 C C . LEU A 1 631 ? 5.754 8.336 9.508 1 74.12 631 LEU A C 1
ATOM 5084 O O . LEU A 1 631 ? 6.723 7.957 10.164 1 74.12 631 LEU A O 1
ATOM 5088 N N . PRO A 1 632 ? 5.82 9.438 8.742 1 71.81 632 PRO A N 1
ATOM 5089 C CA . PRO A 1 632 ? 7.117 10.109 8.641 1 71.81 632 PRO A CA 1
ATOM 5090 C C . PRO A 1 632 ? 7.57 10.719 9.969 1 71.81 632 PRO A C 1
ATOM 5092 O O . PRO A 1 632 ? 8.773 10.789 10.242 1 71.81 632 PRO A O 1
ATOM 5095 N N . GLN A 1 633 ? 6.656 11.031 10.789 1 73.19 633 GLN A N 1
ATOM 5096 C CA . GLN A 1 633 ? 6.992 11.641 12.078 1 73.19 633 GLN A CA 1
ATOM 5097 C C . GLN A 1 633 ? 7.656 10.633 13.008 1 73.19 633 GLN A C 1
ATOM 5099 O O . GLN A 1 633 ? 8.617 10.961 13.703 1 73.19 633 GLN A O 1
ATOM 5104 N N . ILE A 1 634 ? 7.215 9.461 12.852 1 70.81 634 ILE A N 1
ATOM 5105 C CA . ILE A 1 634 ? 7.801 8.422 13.688 1 70.81 634 ILE A CA 1
ATOM 5106 C C . ILE A 1 634 ? 9.242 8.164 13.258 1 70.81 634 ILE A C 1
ATOM 5108 O O . ILE A 1 634 ? 10.141 8.047 14.102 1 70.81 634 ILE A O 1
ATOM 5112 N N . GLY A 1 635 ? 9.367 8.109 12.016 1 68.38 635 GLY A N 1
ATOM 5113 C CA . GLY A 1 635 ? 10.711 7.902 11.508 1 68.38 635 GLY A CA 1
ATOM 5114 C C . GLY A 1 635 ? 11.672 9.023 11.883 1 68.38 635 GLY A C 1
ATOM 5115 O O . GLY A 1 635 ? 12.781 8.773 12.359 1 68.38 635 GLY A O 1
ATOM 5116 N N . PHE A 1 636 ? 11.188 10.18 11.734 1 70.44 636 PHE A N 1
ATOM 5117 C CA . PHE A 1 636 ? 12.008 11.336 12.055 1 70.44 636 PHE A CA 1
ATOM 5118 C C . PHE A 1 636 ? 12.336 11.367 13.547 1 70.44 636 PHE A C 1
ATOM 5120 O O . PHE A 1 636 ? 13.477 11.656 13.93 1 70.44 636 PHE A O 1
ATOM 5127 N N . LEU A 1 637 ? 11.43 11.062 14.352 1 72.94 637 LEU A N 1
ATOM 5128 C CA . LEU A 1 637 ? 11.656 11.078 15.797 1 72.94 637 LEU A CA 1
ATOM 5129 C C . LEU A 1 637 ? 12.703 10.039 16.188 1 72.94 637 LEU A C 1
ATOM 5131 O O . LEU A 1 637 ? 13.586 10.312 17 1 72.94 637 LEU A O 1
ATOM 5135 N N . GLY A 1 638 ? 12.562 8.938 15.625 1 66.44 638 GLY A N 1
ATOM 5136 C CA . GLY A 1 638 ? 13.57 7.93 15.898 1 66.44 638 GLY A CA 1
ATOM 5137 C C . GLY A 1 638 ? 14.977 8.383 15.523 1 66.44 638 GLY A C 1
ATOM 5138 O O . GLY A 1 638 ? 15.898 8.273 16.328 1 66.44 638 GLY A O 1
ATOM 5139 N N . ILE A 1 639 ? 15.039 9.062 14.406 1 67.69 639 ILE A N 1
ATOM 5140 C CA . ILE A 1 639 ? 16.328 9.539 13.906 1 67.69 639 ILE A CA 1
ATOM 5141 C C . ILE A 1 639 ? 16.859 10.641 14.828 1 67.69 639 ILE A C 1
ATOM 5143 O O . ILE A 1 639 ? 18.031 10.641 15.188 1 67.69 639 ILE A O 1
ATOM 5147 N N . SER A 1 640 ? 15.992 11.438 15.133 1 68.81 640 SER A N 1
ATOM 5148 C CA . SER A 1 640 ? 16.391 12.562 15.984 1 68.81 640 SER A CA 1
ATOM 5149 C C . SER A 1 640 ? 16.891 12.078 17.344 1 68.81 640 SER A C 1
ATOM 5151 O O . SER A 1 640 ? 17.844 12.625 17.891 1 68.81 640 SER A O 1
ATOM 5153 N N . ILE A 1 641 ? 16.344 11.094 17.75 1 68.75 641 ILE A N 1
ATOM 5154 C CA . ILE A 1 641 ? 16.75 10.547 19.031 1 68.75 641 ILE A CA 1
ATOM 5155 C C . ILE A 1 641 ? 18.156 9.961 18.922 1 68.75 641 ILE A C 1
ATOM 5157 O O . ILE A 1 641 ? 19.031 10.258 19.734 1 68.75 641 ILE A O 1
ATOM 5161 N N . VAL A 1 642 ? 18.422 9.305 17.922 1 66.38 642 VAL A N 1
ATOM 5162 C CA . VAL A 1 642 ? 19.719 8.648 17.766 1 66.38 642 VAL A CA 1
ATOM 5163 C C . VAL A 1 642 ? 20.797 9.695 17.516 1 66.38 642 VAL A C 1
ATOM 5165 O O . VAL A 1 642 ? 21.875 9.641 18.125 1 66.38 642 VAL A O 1
ATOM 5168 N N . LEU A 1 643 ? 20.438 10.602 16.672 1 64.38 643 LEU A N 1
ATOM 5169 C CA . LEU A 1 643 ? 21.406 11.656 16.375 1 64.38 643 LEU A CA 1
ATOM 5170 C C . LEU A 1 643 ? 21.703 12.469 17.625 1 64.38 643 LEU A C 1
ATOM 5172 O O . LEU A 1 643 ? 22.859 12.828 17.875 1 64.38 643 LEU A O 1
ATOM 5176 N N . GLY A 1 644 ? 20.672 12.758 18.297 1 62.09 644 GLY A N 1
ATOM 5177 C CA . GLY A 1 644 ? 20.844 13.523 19.531 1 62.09 644 GLY A CA 1
ATOM 5178 C C . GLY A 1 644 ? 21.719 12.812 20.547 1 62.09 644 GLY A C 1
ATOM 5179 O O . GLY A 1 644 ? 22.516 13.445 21.234 1 62.09 644 GLY A O 1
ATOM 5180 N N . LEU A 1 645 ? 21.672 11.547 20.391 1 62.66 645 LEU A N 1
ATOM 5181 C CA . LEU A 1 645 ? 22.422 10.758 21.359 1 62.66 645 LEU A CA 1
ATOM 5182 C C . LEU A 1 645 ? 23.844 10.523 20.875 1 62.66 645 LEU A C 1
ATOM 5184 O O . LEU A 1 645 ? 24.734 10.203 21.672 1 62.66 645 LEU A O 1
ATOM 5188 N N . THR A 1 646 ? 23.969 10.617 19.609 1 60.81 646 THR A N 1
ATOM 5189 C CA . THR A 1 646 ? 25.297 10.352 19.062 1 60.81 646 THR A CA 1
ATOM 5190 C C . THR A 1 646 ? 26.156 11.609 19.078 1 60.81 646 THR A C 1
ATOM 5192 O O . THR A 1 646 ? 27.391 11.531 19.141 1 60.81 646 THR A O 1
ATOM 5195 N N . ILE A 1 647 ? 25.469 12.695 18.75 1 55.75 647 ILE A N 1
ATOM 5196 C CA . ILE A 1 647 ? 26.266 13.922 18.781 1 55.75 647 ILE A CA 1
ATOM 5197 C C . ILE A 1 647 ? 26.609 14.273 20.234 1 55.75 647 ILE A C 1
ATOM 5199 O O . ILE A 1 647 ? 27.734 14.68 20.531 1 55.75 647 ILE A O 1
ATOM 5203 N N . MET B 1 1 ? 36.469 -32.969 -16.906 1 51.19 1 MET B N 1
ATOM 5204 C CA . MET B 1 1 ? 35.5 -33.188 -15.836 1 51.19 1 MET B CA 1
ATOM 5205 C C . MET B 1 1 ? 34.25 -32.344 -16.031 1 51.19 1 MET B C 1
ATOM 5207 O O . MET B 1 1 ? 33.125 -32.844 -15.891 1 51.19 1 MET B O 1
ATOM 5211 N N . TYR B 1 2 ? 34.406 -31.172 -16.5 1 59.12 2 TYR B N 1
ATOM 5212 C CA . TYR B 1 2 ? 33.281 -30.297 -16.766 1 59.12 2 TYR B CA 1
ATOM 5213 C C . TYR B 1 2 ? 32.438 -30.828 -17.922 1 59.12 2 TYR B C 1
ATOM 5215 O O . TYR B 1 2 ? 31.219 -30.875 -17.844 1 59.12 2 TYR B O 1
ATOM 5223 N N . GLU B 1 3 ? 33.125 -31.281 -18.875 1 61.81 3 GLU B N 1
ATOM 5224 C CA . GLU B 1 3 ? 32.406 -31.781 -20.047 1 61.81 3 GLU B CA 1
ATOM 5225 C C . GLU B 1 3 ? 31.656 -33.062 -19.734 1 61.81 3 GLU B C 1
ATOM 5227 O O . GLU B 1 3 ? 30.547 -33.281 -20.203 1 61.81 3 GLU B O 1
ATOM 5232 N N . LEU B 1 4 ? 32.219 -33.938 -18.875 1 56.66 4 LEU B N 1
ATOM 5233 C CA . LEU B 1 4 ? 31.594 -35.188 -18.484 1 56.66 4 LEU B CA 1
ATOM 5234 C C . LEU B 1 4 ? 30.359 -34.906 -17.641 1 56.66 4 LEU B C 1
ATOM 5236 O O . LEU B 1 4 ? 29.312 -35.531 -17.828 1 56.66 4 LEU B O 1
ATOM 5240 N N . LEU B 1 5 ? 30.469 -33.938 -16.781 1 58.94 5 LEU B N 1
ATOM 5241 C CA . LEU B 1 5 ? 29.359 -33.625 -15.906 1 58.94 5 LEU B CA 1
ATOM 5242 C C . LEU B 1 5 ? 28.203 -33 -16.703 1 58.94 5 LEU B C 1
ATOM 5244 O O . LEU B 1 5 ? 27.031 -33.25 -16.422 1 58.94 5 LEU B O 1
ATOM 5248 N N . GLN B 1 6 ? 28.625 -32.281 -17.672 1 66.62 6 GLN B N 1
ATOM 5249 C CA . GLN B 1 6 ? 27.609 -31.672 -18.516 1 66.62 6 GLN B CA 1
ATOM 5250 C C . GLN B 1 6 ? 26.859 -32.75 -19.312 1 66.62 6 GLN B C 1
ATOM 5252 O O . GLN B 1 6 ? 25.641 -32.656 -19.469 1 66.62 6 GLN B O 1
ATOM 5257 N N . ASN B 1 7 ? 27.625 -33.719 -19.766 1 63.09 7 ASN B N 1
ATOM 5258 C CA . ASN B 1 7 ? 27 -34.781 -20.516 1 63.09 7 ASN B CA 1
ATOM 5259 C C . ASN B 1 7 ? 26.094 -35.625 -19.641 1 63.09 7 ASN B C 1
ATOM 5261 O O . ASN B 1 7 ? 25 -36 -20.047 1 63.09 7 ASN B O 1
ATOM 5265 N N . VAL B 1 8 ? 26.562 -35.844 -18.469 1 60.91 8 VAL B N 1
ATOM 5266 C CA . VAL B 1 8 ? 25.781 -36.656 -17.531 1 60.91 8 VAL B CA 1
ATOM 5267 C C . VAL B 1 8 ? 24.516 -35.906 -17.156 1 60.91 8 VAL B C 1
ATOM 5269 O O . VAL B 1 8 ? 23.438 -36.5 -17.094 1 60.91 8 VAL B O 1
ATOM 5272 N N . ASP B 1 9 ? 24.641 -34.625 -17 1 67.69 9 ASP B N 1
ATOM 5273 C CA . ASP B 1 9 ? 23.484 -33.812 -16.672 1 67.69 9 ASP B CA 1
ATOM 5274 C C . ASP B 1 9 ? 22.453 -33.844 -17.812 1 67.69 9 ASP B C 1
ATOM 5276 O O . ASP B 1 9 ? 21.25 -34 -17.562 1 67.69 9 ASP B O 1
ATOM 5280 N N . ASN B 1 10 ? 23.016 -33.812 -19 1 71.38 10 ASN B N 1
ATOM 5281 C CA . ASN B 1 10 ? 22.109 -33.844 -20.141 1 71.38 10 ASN B CA 1
ATOM 5282 C C . ASN B 1 10 ? 21.391 -35.156 -20.25 1 71.38 10 ASN B C 1
ATOM 5284 O O . ASN B 1 10 ? 20.188 -35.219 -20.562 1 71.38 10 ASN B O 1
ATOM 5288 N N . TYR B 1 11 ? 22.094 -36.188 -19.922 1 67.44 11 TYR B N 1
ATOM 5289 C CA . TYR B 1 11 ? 21.484 -37.5 -20.031 1 67.44 11 TYR B CA 1
ATOM 5290 C C . TYR B 1 11 ? 20.469 -37.75 -18.906 1 67.44 11 TYR B C 1
ATOM 5292 O O . TYR B 1 11 ? 19.406 -38.344 -19.141 1 67.44 11 TYR B O 1
ATOM 5300 N N . ILE B 1 12 ? 20.734 -37.219 -17.859 1 69.81 12 ILE B N 1
ATOM 5301 C CA . ILE B 1 12 ? 19.828 -37.375 -16.719 1 69.81 12 ILE B CA 1
ATOM 5302 C C . ILE B 1 12 ? 18.562 -36.562 -16.969 1 69.81 12 ILE B C 1
ATOM 5304 O O . ILE B 1 12 ? 17.453 -37 -16.719 1 69.81 12 ILE B O 1
ATOM 5308 N N . GLN B 1 13 ? 18.797 -35.469 -17.484 1 76.25 13 GLN B N 1
ATOM 5309 C CA . GLN B 1 13 ? 17.656 -34.594 -17.797 1 76.25 13 GLN B CA 1
ATOM 5310 C C . GLN B 1 13 ? 16.781 -35.219 -18.891 1 76.25 13 GLN B C 1
ATOM 5312 O O . GLN B 1 13 ? 15.562 -35.25 -18.781 1 76.25 13 GLN B O 1
ATOM 5317 N N . LEU B 1 14 ? 17.469 -35.844 -19.797 1 72.62 14 LEU B N 1
ATOM 5318 C CA . LEU B 1 14 ? 16.734 -36.469 -20.875 1 72.62 14 LEU B CA 1
ATOM 5319 C C . LEU B 1 14 ? 16.016 -37.719 -20.359 1 72.62 14 LEU B C 1
ATOM 5321 O O . LEU B 1 14 ? 14.891 -38.031 -20.781 1 72.62 14 LEU B O 1
ATOM 5325 N N . GLY B 1 15 ? 16.703 -38.375 -19.531 1 69.88 15 GLY B N 1
ATOM 5326 C CA . GLY B 1 15 ? 16.062 -39.562 -18.938 1 69.88 15 GLY B CA 1
ATOM 5327 C C . GLY B 1 15 ? 14.844 -39.188 -18.109 1 69.88 15 GLY B C 1
ATOM 5328 O O . GLY B 1 15 ? 13.797 -39.844 -18.234 1 69.88 15 GLY B O 1
ATOM 5329 N N . PHE B 1 16 ? 14.984 -38.188 -17.422 1 72 16 PHE B N 1
ATOM 5330 C CA . PHE B 1 16 ? 13.875 -37.75 -16.594 1 72 16 PHE B CA 1
ATOM 5331 C C . PHE B 1 16 ? 12.719 -37.25 -17.469 1 72 16 PHE B C 1
ATOM 5333 O O . PHE B 1 16 ? 11.562 -37.594 -17.203 1 72 16 PHE B O 1
ATOM 5340 N N . ALA B 1 17 ? 13.055 -36.531 -18.391 1 74.75 17 ALA B N 1
ATOM 5341 C CA . ALA B 1 17 ? 12.031 -36 -19.281 1 74.75 17 ALA B CA 1
ATOM 5342 C C . ALA B 1 17 ? 11.289 -37.125 -20 1 74.75 17 ALA B C 1
ATOM 5344 O O . ALA B 1 17 ? 10.055 -37.125 -20.062 1 74.75 17 ALA B O 1
ATOM 5345 N N . SER B 1 18 ? 12.039 -38.094 -20.438 1 72.38 18 SER B N 1
ATOM 5346 C CA . SER B 1 18 ? 11.43 -39.219 -21.141 1 72.38 18 SER B CA 1
ATOM 5347 C C . SER B 1 18 ? 10.539 -40.031 -20.219 1 72.38 18 SER B C 1
ATOM 5349 O O . SER B 1 18 ? 9.438 -40.438 -20.594 1 72.38 18 SER B O 1
ATOM 5351 N N . LEU B 1 19 ? 11 -40.125 -19.062 1 69.19 19 LEU B N 1
ATOM 5352 C CA . LEU B 1 19 ? 10.219 -40.875 -18.094 1 69.19 19 LEU B CA 1
ATOM 5353 C C . LEU B 1 19 ? 8.938 -40.125 -17.734 1 69.19 19 LEU B C 1
ATOM 5355 O O . LEU B 1 19 ? 7.875 -40.719 -17.594 1 69.19 19 LEU B O 1
ATOM 5359 N N . SER B 1 20 ? 9.102 -38.875 -17.641 1 71.5 20 SER B N 1
ATOM 5360 C CA . SER B 1 20 ? 7.938 -38.094 -17.281 1 71.5 20 SER B CA 1
ATOM 5361 C C . SER B 1 20 ? 6.891 -38.094 -18.391 1 71.5 20 SER B C 1
ATOM 5363 O O . SER B 1 20 ? 5.695 -38.219 -18.125 1 71.5 20 SER B O 1
ATOM 5365 N N . ILE B 1 21 ? 7.328 -38.125 -19.547 1 72.88 21 ILE B N 1
ATOM 5366 C CA . ILE B 1 21 ? 6.422 -38.125 -20.688 1 72.88 21 ILE B CA 1
ATOM 5367 C C . ILE B 1 21 ? 5.797 -39.5 -20.828 1 72.88 21 ILE B C 1
ATOM 5369 O O . ILE B 1 21 ? 4.598 -39.625 -21.094 1 72.88 21 ILE B O 1
ATOM 5373 N N . LEU B 1 22 ? 6.648 -40.438 -20.594 1 65.5 22 LEU B N 1
ATOM 5374 C CA . LEU B 1 22 ? 6.148 -41.812 -20.672 1 65.5 22 LEU B CA 1
ATOM 5375 C C . LEU B 1 22 ? 5.09 -42.062 -19.594 1 65.5 22 LEU B C 1
ATOM 5377 O O . LEU B 1 22 ? 4.047 -42.656 -19.875 1 65.5 22 LEU B O 1
ATOM 5381 N N . PHE B 1 23 ? 5.371 -41.594 -18.5 1 64.81 23 PHE B N 1
ATOM 5382 C CA . PHE B 1 23 ? 4.418 -41.781 -17.422 1 64.81 23 PHE B CA 1
ATOM 5383 C C . PHE B 1 23 ? 3.111 -41.031 -17.719 1 64.81 23 PHE B C 1
ATOM 5385 O O . PHE B 1 23 ? 2.027 -41.562 -17.453 1 64.81 23 PHE B O 1
ATOM 5392 N N . PHE B 1 24 ? 3.289 -39.906 -18.234 1 67.69 24 PHE B N 1
ATOM 5393 C CA . PHE B 1 24 ? 2.098 -39.156 -18.625 1 67.69 24 PHE B CA 1
ATOM 5394 C C . PHE B 1 24 ? 1.298 -39.906 -19.672 1 67.69 24 PHE B C 1
ATOM 5396 O O . PHE B 1 24 ? 0.07 -39.969 -19.594 1 67.69 24 PHE B O 1
ATOM 5403 N N . TYR B 1 25 ? 2.072 -40.531 -20.547 1 61.91 25 TYR B N 1
ATOM 5404 C CA . TYR B 1 25 ? 1.433 -41.312 -21.609 1 61.91 25 TYR B CA 1
ATOM 5405 C C . TYR B 1 25 ? 0.729 -42.531 -21.031 1 61.91 25 TYR B C 1
ATOM 5407 O O . TYR B 1 25 ? -0.392 -42.875 -21.438 1 61.91 25 TYR B O 1
ATOM 5415 N N . ILE B 1 26 ? 1.326 -43.125 -20.062 1 56.16 26 ILE B N 1
ATOM 5416 C CA . ILE B 1 26 ? 0.772 -44.312 -19.438 1 56.16 26 ILE B CA 1
ATOM 5417 C C . ILE B 1 26 ? -0.472 -43.969 -18.641 1 56.16 26 ILE B C 1
ATOM 5419 O O . ILE B 1 26 ? -1.499 -44.625 -18.734 1 56.16 26 ILE B O 1
ATOM 5423 N N . VAL B 1 27 ? -0.266 -42.969 -17.906 1 56.09 27 VAL B N 1
ATOM 5424 C CA . VAL B 1 27 ? -1.396 -42.562 -17.078 1 56.09 27 VAL B CA 1
ATOM 5425 C C . VAL B 1 27 ? -2.527 -42.062 -17.953 1 56.09 27 VAL B C 1
ATOM 5427 O O . VAL B 1 27 ? -3.703 -42.281 -17.672 1 56.09 27 VAL B O 1
ATOM 5430 N N . TYR B 1 28 ? -1.983 -41.531 -18.984 1 55.03 28 TYR B N 1
ATOM 5431 C CA . TYR B 1 28 ? -2.941 -41.031 -19.984 1 55.03 28 TYR B CA 1
ATOM 5432 C C . TYR B 1 28 ? -3.652 -42.219 -20.672 1 55.03 28 TYR B C 1
ATOM 5434 O O . TYR B 1 28 ? -4.859 -42.156 -20.906 1 55.03 28 TYR B O 1
ATOM 5442 N N . GLN B 1 29 ? -2.834 -43.406 -21.031 1 46.59 29 GLN B N 1
ATOM 5443 C CA . GLN B 1 29 ? -3.363 -44.562 -21.75 1 46.59 29 GLN B CA 1
ATOM 5444 C C . GLN B 1 29 ? -3.984 -45.594 -20.797 1 46.59 29 GLN B C 1
ATOM 5446 O O . GLN B 1 29 ? -4.898 -46.312 -21.172 1 46.59 29 GLN B O 1
ATOM 5451 N N . THR B 1 30 ? -3.285 -46 -19.766 1 45.19 30 THR B N 1
ATOM 5452 C CA . THR B 1 30 ? -3.781 -47.094 -18.922 1 45.19 30 THR B CA 1
ATOM 5453 C C . THR B 1 30 ? -5.246 -46.844 -18.547 1 45.19 30 THR B C 1
ATOM 5455 O O . THR B 1 30 ? -5.895 -47.75 -17.984 1 45.19 30 THR B O 1
ATOM 5458 N N . ASP B 1 31 ? -5.82 -45.938 -18.516 1 42.06 31 ASP B N 1
ATOM 5459 C CA . ASP B 1 31 ? -7.27 -46.094 -18.422 1 42.06 31 ASP B CA 1
ATOM 5460 C C . ASP B 1 31 ? -7.812 -46.906 -19.609 1 42.06 31 ASP B C 1
ATOM 5462 O O . ASP B 1 31 ? -9.023 -47.062 -19.75 1 42.06 31 ASP B O 1
ATOM 5466 N N . VAL B 1 32 ? -7.078 -47.219 -20.672 1 34.72 32 VAL B N 1
ATOM 5467 C CA . VAL B 1 32 ? -7.637 -48 -21.75 1 34.72 32 VAL B CA 1
ATOM 5468 C C . VAL B 1 32 ? -7.707 -49.469 -21.328 1 34.72 32 VAL B C 1
ATOM 5470 O O . VAL B 1 32 ? -8.398 -50.281 -21.969 1 34.72 32 VAL B O 1
ATOM 5473 N N . ILE B 1 33 ? -6.867 -50.125 -20.734 1 34.19 33 ILE B N 1
ATOM 5474 C CA . ILE B 1 33 ? -7.016 -51.594 -20.688 1 34.19 33 ILE B CA 1
ATOM 5475 C C . ILE B 1 33 ? -8.297 -51.969 -19.938 1 34.19 33 ILE B C 1
ATOM 5477 O O . ILE B 1 33 ? -9.008 -52.875 -20.328 1 34.19 33 ILE B O 1
ATOM 5481 N N . GLY B 1 34 ? -8.461 -52.094 -18.609 1 34.47 34 GLY B N 1
ATOM 5482 C CA . GLY B 1 34 ? -9.734 -52.688 -18.234 1 34.47 34 GLY B CA 1
ATOM 5483 C C . GLY B 1 34 ? -10.93 -51.875 -18.703 1 34.47 34 GLY B C 1
ATOM 5484 O O . GLY B 1 34 ? -10.773 -50.906 -19.453 1 34.47 34 GLY B O 1
ATOM 5485 N N . ASN B 1 35 ? -12.289 -51.906 -18.016 1 34.62 35 ASN B N 1
ATOM 5486 C CA . ASN B 1 35 ? -13.477 -51.25 -18.531 1 34.62 35 ASN B CA 1
ATOM 5487 C C . ASN B 1 35 ? -13.18 -49.781 -18.922 1 34.62 35 ASN B C 1
ATOM 5489 O O . ASN B 1 35 ? -12.625 -49.031 -18.125 1 34.62 35 ASN B O 1
ATOM 5493 N N . TYR B 1 36 ? -13.031 -49.312 -20.234 1 33.75 36 TYR B N 1
ATOM 5494 C CA . TYR B 1 36 ? -12.672 -48.25 -21.172 1 33.75 36 TYR B CA 1
ATOM 5495 C C . TYR B 1 36 ? -12.883 -46.875 -20.547 1 33.75 36 TYR B C 1
ATOM 5497 O O . TYR B 1 36 ? -12.141 -45.938 -20.828 1 33.75 36 TYR B O 1
ATOM 5505 N N . ASN B 1 37 ? -14.211 -46.25 -20.453 1 38.19 37 ASN B N 1
ATOM 5506 C CA . ASN B 1 37 ? -14.875 -44.969 -20.594 1 38.19 37 ASN B CA 1
ATOM 5507 C C . ASN B 1 37 ? -14.344 -43.938 -19.578 1 38.19 37 ASN B C 1
ATOM 5509 O O . ASN B 1 37 ? -14.625 -42.75 -19.688 1 38.19 37 ASN B O 1
ATOM 5513 N N . SER B 1 38 ? -14.219 -44.156 -18.344 1 41.28 38 SER B N 1
ATOM 5514 C CA . SER B 1 38 ? -14.406 -43.188 -17.297 1 41.28 38 SER B CA 1
ATOM 5515 C C . SER B 1 38 ? -13.188 -42.281 -17.156 1 41.28 38 SER B C 1
ATOM 5517 O O . SER B 1 38 ? -13.297 -41.156 -16.641 1 41.28 38 SER B O 1
ATOM 5519 N N . GLN B 1 39 ? -11.898 -42.688 -17.062 1 44.66 39 GLN B N 1
ATOM 5520 C CA . GLN B 1 39 ? -10.953 -41.938 -16.25 1 44.66 39 GLN B CA 1
ATOM 5521 C C . GLN B 1 39 ? -10.055 -41.031 -17.109 1 44.66 39 GLN B C 1
ATOM 5523 O O . GLN B 1 39 ? -8.844 -41.219 -17.156 1 44.66 39 GLN B O 1
ATOM 5528 N N . THR B 1 40 ? -10.453 -40.562 -18.219 1 48.62 40 THR B N 1
ATOM 5529 C CA . THR B 1 40 ? -9.57 -39.781 -19.047 1 48.62 40 THR B CA 1
ATOM 5530 C C . THR B 1 40 ? -9.164 -38.469 -18.344 1 48.62 40 THR B C 1
ATOM 5532 O O . THR B 1 40 ? -10.016 -37.812 -17.766 1 48.62 40 THR B O 1
ATOM 5535 N N . PHE B 1 41 ? -7.738 -38.375 -18.391 1 56.66 41 PHE B N 1
ATOM 5536 C CA . PHE B 1 41 ? -7.078 -37.188 -17.812 1 56.66 41 PHE B CA 1
ATOM 5537 C C . PHE B 1 41 ? -7.504 -35.938 -18.547 1 56.66 41 PHE B C 1
ATOM 5539 O O . PHE B 1 41 ? -7.617 -34.844 -17.953 1 56.66 41 PHE B O 1
ATOM 5546 N N . MET B 1 42 ? -7.605 -36.094 -20.031 1 59.38 42 MET B N 1
ATOM 5547 C CA . MET B 1 42 ? -7.984 -34.938 -20.844 1 59.38 42 MET B CA 1
ATOM 5548 C C . MET B 1 42 ? -9.289 -35.219 -21.594 1 59.38 42 MET B C 1
ATOM 5550 O O . MET B 1 42 ? -9.562 -36.344 -21.984 1 59.38 42 MET B O 1
ATOM 5554 N N . ILE B 1 43 ? -10.211 -34.25 -21.547 1 58.28 43 ILE B N 1
ATOM 5555 C CA . ILE B 1 43 ? -11.414 -34.344 -22.375 1 58.28 43 ILE B CA 1
ATOM 5556 C C . ILE B 1 43 ? -11.172 -33.656 -23.719 1 58.28 43 ILE B C 1
ATOM 5558 O O . ILE B 1 43 ? -10.992 -32.438 -23.766 1 58.28 43 ILE B O 1
ATOM 5562 N N . GLN B 1 44 ? -10.742 -34.375 -24.734 1 57.22 44 GLN B N 1
ATOM 5563 C CA . GLN B 1 44 ? -10.43 -33.688 -25.984 1 57.22 44 GLN B CA 1
ATOM 5564 C C . GLN B 1 44 ? -11.547 -33.906 -27.016 1 57.22 44 GLN B C 1
ATOM 5566 O O . GLN B 1 44 ? -11.812 -33.031 -27.844 1 57.22 44 GLN B O 1
ATOM 5571 N N . ASN B 1 45 ? -12.172 -35.125 -27.047 1 58.38 45 ASN B N 1
ATOM 5572 C CA . ASN B 1 45 ? -13.047 -35.5 -28.156 1 58.38 45 ASN B CA 1
ATOM 5573 C C . ASN B 1 45 ? -14.516 -35.531 -27.734 1 58.38 45 ASN B C 1
ATOM 5575 O O . ASN B 1 45 ? -14.82 -35.562 -26.547 1 58.38 45 ASN B O 1
ATOM 5579 N N . GLU B 1 46 ? -15.391 -35.25 -28.766 1 61 46 GLU B N 1
ATOM 5580 C CA . GLU B 1 46 ? -16.844 -35.281 -28.578 1 61 46 GLU B CA 1
ATOM 5581 C C . GLU B 1 46 ? -17.281 -36.562 -27.875 1 61 46 GLU B C 1
ATOM 5583 O O . GLU B 1 46 ? -18.234 -36.531 -27.078 1 61 46 GLU B O 1
ATOM 5588 N N . GLU B 1 47 ? -16.484 -37.562 -28.109 1 62.31 47 GLU B N 1
ATOM 5589 C CA . GLU B 1 47 ? -16.859 -38.844 -27.5 1 62.31 47 GLU B CA 1
ATOM 5590 C C . GLU B 1 47 ? -16.656 -38.812 -26 1 62.31 47 GLU B C 1
ATOM 5592 O O . GLU B 1 47 ? -17.469 -39.375 -25.25 1 62.31 47 GLU B O 1
ATOM 5597 N N . ASN B 1 48 ? -15.664 -38.125 -25.656 1 65.25 48 ASN B N 1
ATOM 5598 C CA . ASN B 1 48 ? -15.391 -38.062 -24.234 1 65.25 48 ASN B CA 1
ATOM 5599 C C . ASN B 1 48 ? -16.469 -37.25 -23.5 1 65.25 48 ASN B C 1
ATOM 5601 O O . ASN B 1 48 ? -16.875 -37.625 -22.391 1 65.25 48 ASN B O 1
ATOM 5605 N N . TRP B 1 49 ? -16.953 -36.375 -24.203 1 70.62 49 TRP B N 1
ATOM 5606 C CA . TRP B 1 49 ? -17.984 -35.562 -23.578 1 70.62 49 TRP B CA 1
ATOM 5607 C C . TRP B 1 49 ? -19.312 -36.312 -23.5 1 70.62 49 TRP B C 1
ATOM 5609 O O . TRP B 1 49 ? -20.031 -36.188 -22.516 1 70.62 49 TRP B O 1
ATOM 5619 N N . ASP B 1 50 ? -19.609 -37.094 -24.531 1 65.25 50 ASP B N 1
ATOM 5620 C CA . ASP B 1 50 ? -20.828 -37.906 -24.516 1 65.25 50 ASP B CA 1
ATOM 5621 C C . ASP B 1 50 ? -20.766 -38.969 -23.406 1 65.25 50 ASP B C 1
ATOM 5623 O O . ASP B 1 50 ? -21.781 -39.25 -22.766 1 65.25 50 ASP B O 1
ATOM 5627 N N . TYR B 1 51 ? -19.656 -39.438 -23.234 1 69.5 51 TYR B N 1
ATOM 5628 C CA . TYR B 1 51 ? -19.484 -40.406 -22.156 1 69.5 51 TYR B CA 1
ATOM 5629 C C . TYR B 1 51 ? -19.703 -39.75 -20.797 1 69.5 51 TYR B C 1
ATOM 5631 O O . TYR B 1 51 ? -20.359 -40.312 -19.922 1 69.5 51 TYR B O 1
ATOM 5639 N N . LEU B 1 52 ? -19.203 -38.688 -20.672 1 71.75 52 LEU B N 1
ATOM 5640 C CA . LEU B 1 52 ? -19.359 -37.938 -19.406 1 71.75 52 LEU B CA 1
ATOM 5641 C C . LEU B 1 52 ? -20.828 -37.625 -19.156 1 71.75 52 LEU B C 1
ATOM 5643 O O . LEU B 1 52 ? -21.297 -37.688 -18.016 1 71.75 52 LEU B O 1
ATOM 5647 N N . ARG B 1 53 ? -21.438 -37.281 -20.203 1 71.81 53 ARG B N 1
ATOM 5648 C CA . ARG B 1 53 ? -22.875 -37.031 -20.094 1 71.81 53 ARG B CA 1
ATOM 5649 C C . ARG B 1 53 ? -23.609 -38.25 -19.578 1 71.81 53 ARG B C 1
ATOM 5651 O O . ARG B 1 53 ? -24.5 -38.125 -18.734 1 71.81 53 ARG B O 1
ATOM 5658 N N . GLN B 1 54 ? -23.219 -39.312 -20.062 1 70.62 54 GLN B N 1
ATOM 5659 C CA . GLN B 1 54 ? -23.859 -40.562 -19.641 1 70.62 54 GLN B CA 1
ATOM 5660 C C . GLN B 1 54 ? -23.578 -40.875 -18.172 1 70.62 54 GLN B C 1
ATOM 5662 O O . GLN B 1 54 ? -24.453 -41.344 -17.453 1 70.62 54 GLN B O 1
ATOM 5667 N N . GLN B 1 55 ? -22.438 -40.594 -17.766 1 72.06 55 GLN B N 1
ATOM 5668 C CA . GLN B 1 55 ? -22.062 -40.875 -16.391 1 72.06 55 GLN B CA 1
ATOM 5669 C C . GLN B 1 55 ? -22.828 -39.969 -15.422 1 72.06 55 GLN B C 1
ATOM 5671 O O . GLN B 1 55 ? -23.266 -40.406 -14.359 1 72.06 55 GLN B O 1
ATOM 5676 N N . TYR B 1 56 ? -22.953 -38.812 -15.766 1 69.75 56 TYR B N 1
ATOM 5677 C CA . TYR B 1 56 ? -23.703 -37.906 -14.922 1 69.75 56 TYR B CA 1
ATOM 5678 C C . TYR B 1 56 ? -25.188 -38.281 -14.898 1 69.75 56 TYR B C 1
ATOM 5680 O O . TYR B 1 56 ? -25.859 -38.125 -13.875 1 69.75 56 TYR B O 1
ATOM 5688 N N . ALA B 1 57 ? -25.625 -38.656 -16.016 1 67 57 ALA B N 1
ATOM 5689 C CA . ALA B 1 57 ? -27.016 -39.094 -16.109 1 67 57 ALA B CA 1
ATOM 5690 C C . ALA B 1 57 ? -27.297 -40.281 -15.18 1 67 57 ALA B C 1
ATOM 5692 O O . ALA B 1 57 ? -28.406 -40.438 -14.688 1 67 57 ALA B O 1
ATOM 5693 N N . GLN B 1 58 ? -26.312 -41 -14.961 1 67.62 58 GLN B N 1
ATOM 5694 C CA . GLN B 1 58 ? -26.484 -42.188 -14.141 1 67.62 58 GLN B CA 1
ATOM 5695 C C . GLN B 1 58 ? -26.656 -41.812 -12.672 1 67.62 58 GLN B C 1
ATOM 5697 O O . GLN B 1 58 ? -27.156 -42.625 -11.875 1 67.62 58 GLN B O 1
ATOM 5702 N N . LEU B 1 59 ? -26.25 -40.688 -12.367 1 64.62 59 LEU B N 1
ATOM 5703 C CA . LEU B 1 59 ? -26.359 -40.281 -10.977 1 64.62 59 LEU B CA 1
ATOM 5704 C C . LEU B 1 59 ? -27.812 -39.938 -10.633 1 64.62 59 LEU B C 1
ATOM 5706 O O . LEU B 1 59 ? -28.156 -39.812 -9.461 1 64.62 59 LEU B O 1
ATOM 5710 N N . TYR B 1 60 ? -28.547 -39.75 -11.672 1 59.97 60 TYR B N 1
ATOM 5711 C CA . TYR B 1 60 ? -29.938 -39.375 -11.477 1 59.97 60 TYR B CA 1
ATOM 5712 C C . TYR B 1 60 ? -30.875 -40.531 -11.812 1 59.97 60 TYR B C 1
ATOM 5714 O O . TYR B 1 60 ? -30.547 -41.406 -12.641 1 59.97 60 TYR B O 1
ATOM 5722 N N . ASP B 1 61 ? -31.906 -40.688 -10.984 1 56.19 61 ASP B N 1
ATOM 5723 C CA . ASP B 1 61 ? -32.938 -41.656 -11.336 1 56.19 61 ASP B CA 1
ATOM 5724 C C . ASP B 1 61 ? -33.625 -41.25 -12.648 1 56.19 61 ASP B C 1
ATOM 5726 O O . ASP B 1 61 ? -33.719 -40.062 -12.961 1 56.19 61 ASP B O 1
ATOM 5730 N N . SER B 1 62 ? -33.875 -42.219 -13.633 1 53.06 62 SER B N 1
ATOM 5731 C CA . SER B 1 62 ? -34.469 -42.031 -14.953 1 53.06 62 SER B CA 1
ATOM 5732 C C . SER B 1 62 ? -35.594 -41 -14.906 1 53.06 62 SER B C 1
ATOM 5734 O O . SER B 1 62 ? -35.812 -40.25 -15.844 1 53.06 62 SER B O 1
ATOM 5736 N N . GLN B 1 63 ? -36.438 -40.969 -13.953 1 53.84 63 GLN B N 1
ATOM 5737 C CA . GLN B 1 63 ? -37.562 -40.062 -13.836 1 53.84 63 GLN B CA 1
ATOM 5738 C C . GLN B 1 63 ? -37.125 -38.625 -13.562 1 53.84 63 GLN B C 1
ATOM 5740 O O . GLN B 1 63 ? -37.781 -37.656 -13.977 1 53.84 63 GLN B O 1
ATOM 5745 N N . GLU B 1 64 ? -36.031 -38.469 -12.938 1 52.28 64 GLU B N 1
ATOM 5746 C CA . GLU B 1 64 ? -35.562 -37.156 -12.492 1 52.28 64 GLU B CA 1
ATOM 5747 C C . GLU B 1 64 ? -34.688 -36.469 -13.547 1 52.28 64 GLU B C 1
ATOM 5749 O O . GLU B 1 64 ? -34.562 -35.25 -13.555 1 52.28 64 GLU B O 1
ATOM 5754 N N . LEU B 1 65 ? -34.125 -37.281 -14.336 1 52.56 65 LEU B N 1
ATOM 5755 C CA . LEU B 1 65 ? -33.281 -36.75 -15.398 1 52.56 65 LEU B CA 1
ATOM 5756 C C . LEU B 1 65 ? -34.062 -35.719 -16.25 1 52.56 65 LEU B C 1
ATOM 5758 O O . LEU B 1 65 ? -33.469 -34.75 -16.734 1 52.56 65 LEU B O 1
ATOM 5762 N N . ASP B 1 66 ? -35.344 -36 -16.516 1 50.75 66 ASP B N 1
ATOM 5763 C CA . ASP B 1 66 ? -36.125 -35.094 -17.328 1 50.75 66 ASP B CA 1
ATOM 5764 C C . ASP B 1 66 ? -36.219 -33.719 -16.672 1 50.75 66 ASP B C 1
ATOM 5766 O O . ASP B 1 66 ? -36.469 -32.719 -17.344 1 50.75 66 ASP B O 1
ATOM 5770 N N . LYS B 1 67 ? -36.188 -33.781 -15.398 1 51.47 67 LYS B N 1
ATOM 5771 C CA . LYS B 1 67 ? -36.438 -32.531 -14.68 1 51.47 67 LYS B CA 1
ATOM 5772 C C . LYS B 1 67 ? -35.156 -31.688 -14.602 1 51.47 67 LYS B C 1
ATOM 5774 O O . LYS B 1 67 ? -35.219 -30.469 -14.562 1 51.47 67 LYS B O 1
ATOM 5779 N N . PHE B 1 68 ? -34.188 -32.438 -14.516 1 52.44 68 PHE B N 1
ATOM 5780 C CA . PHE B 1 68 ? -32.938 -31.688 -14.344 1 52.44 68 PHE B CA 1
ATOM 5781 C C . PHE B 1 68 ? -32.188 -31.594 -15.656 1 52.44 68 PHE B C 1
ATOM 5783 O O . PHE B 1 68 ? -31.719 -32.594 -16.188 1 52.44 68 PHE B O 1
ATOM 5790 N N . HIS B 1 69 ? -32.344 -30.641 -16.469 1 54.97 69 HIS B N 1
ATOM 5791 C CA . HIS B 1 69 ? -31.75 -30.359 -17.766 1 54.97 69 HIS B CA 1
ATOM 5792 C C . HIS B 1 69 ? -30.234 -30.297 -17.672 1 54.97 69 HIS B C 1
ATOM 5794 O O . HIS B 1 69 ? -29.547 -30.266 -18.703 1 54.97 69 HIS B O 1
ATOM 5800 N N . PHE B 1 70 ? -29.625 -30.438 -16.469 1 58.47 70 PHE B N 1
ATOM 5801 C CA . PHE B 1 70 ? -28.219 -30.094 -16.297 1 58.47 70 PHE B CA 1
ATOM 5802 C C . PHE B 1 70 ? -27.328 -31.188 -16.891 1 58.47 70 PHE B C 1
ATOM 5804 O O . PHE B 1 70 ? -26.359 -30.891 -17.594 1 58.47 70 PHE B O 1
ATOM 5811 N N . PRO B 1 71 ? -27.703 -32.562 -16.688 1 60.5 71 PRO B N 1
ATOM 5812 C CA . PRO B 1 71 ? -26.781 -33.531 -17.25 1 60.5 71 PRO B CA 1
ATOM 5813 C C . PRO B 1 71 ? -26.625 -33.438 -18.766 1 60.5 71 PRO B C 1
ATOM 5815 O O . PRO B 1 71 ? -25.547 -33.625 -19.297 1 60.5 71 PRO B O 1
ATOM 5818 N N . ASN B 1 72 ? -27.734 -33 -19.375 1 59.88 72 ASN B N 1
ATOM 5819 C CA . ASN B 1 72 ? -27.656 -32.844 -20.828 1 59.88 72 ASN B CA 1
ATOM 5820 C C . ASN B 1 72 ? -26.953 -31.547 -21.234 1 59.88 72 ASN B C 1
ATOM 5822 O O . ASN B 1 72 ? -26.281 -31.484 -22.25 1 59.88 72 ASN B O 1
ATOM 5826 N N . GLU B 1 73 ? -27 -30.609 -20.297 1 66.5 73 GLU B N 1
ATOM 5827 C CA . GLU B 1 73 ? -26.469 -29.297 -20.656 1 66.5 73 GLU B CA 1
ATOM 5828 C C . GLU B 1 73 ? -25.031 -29.125 -20.172 1 66.5 73 GLU B C 1
ATOM 5830 O O . GLU B 1 73 ? -24.297 -28.297 -20.703 1 66.5 73 GLU B O 1
ATOM 5835 N N . MET B 1 74 ? -24.688 -30.047 -19.359 1 67.19 74 MET B N 1
ATOM 5836 C CA . MET B 1 74 ? -23.359 -29.906 -18.781 1 67.19 74 MET B CA 1
ATOM 5837 C C . MET B 1 74 ? -22.266 -30.156 -19.812 1 67.19 74 MET B C 1
ATOM 5839 O O . MET B 1 74 ? -21.297 -29.391 -19.906 1 67.19 74 MET B O 1
ATOM 5843 N N . ALA B 1 75 ? -22.5 -31.219 -20.547 1 63.56 75 ALA B N 1
ATOM 5844 C CA . ALA B 1 75 ? -21.5 -31.531 -21.578 1 63.56 75 ALA B CA 1
ATOM 5845 C C . ALA B 1 75 ? -21.391 -30.406 -22.594 1 63.56 75 ALA B C 1
ATOM 5847 O O . ALA B 1 75 ? -20.281 -30.047 -23.016 1 63.56 75 ALA B O 1
ATOM 5848 N N . SER B 1 76 ? -22.531 -29.906 -22.906 1 67.5 76 SER B N 1
ATOM 5849 C CA . SER B 1 76 ? -22.516 -28.812 -23.859 1 67.5 76 SER B CA 1
ATOM 5850 C C . SER B 1 76 ? -21.859 -27.562 -23.266 1 67.5 76 SER B C 1
ATOM 5852 O O . SER B 1 76 ? -21.141 -26.859 -23.953 1 67.5 76 SER B O 1
ATOM 5854 N N . PHE B 1 77 ? -21.984 -27.5 -22.062 1 69.12 77 PHE B N 1
ATOM 5855 C CA . PHE B 1 77 ? -21.422 -26.375 -21.344 1 69.12 77 PHE B CA 1
ATOM 5856 C C . PHE B 1 77 ? -19.906 -26.484 -21.281 1 69.12 77 PHE B C 1
ATOM 5858 O O . PHE B 1 77 ? -19.188 -25.516 -21.562 1 69.12 77 PHE B O 1
ATOM 5865 N N . CYS B 1 78 ? -19.484 -27.547 -20.922 1 70.81 78 CYS B N 1
ATOM 5866 C CA . CYS B 1 78 ? -18.047 -27.75 -20.766 1 70.81 78 CYS B CA 1
ATOM 5867 C C . CYS B 1 78 ? -17.344 -27.656 -22.125 1 70.81 78 CYS B C 1
ATOM 5869 O O . CYS B 1 78 ? -16.219 -27.156 -22.203 1 70.81 78 CYS B O 1
ATOM 5871 N N . TYR B 1 79 ? -18.047 -28.062 -23.094 1 70.75 79 TYR B N 1
ATOM 5872 C CA . TYR B 1 79 ? -17.484 -27.938 -24.438 1 70.75 79 TYR B CA 1
ATOM 5873 C C . TYR B 1 79 ? -17.375 -26.469 -24.859 1 70.75 79 TYR B C 1
ATOM 5875 O O . TYR B 1 79 ? -16.375 -26.078 -25.453 1 70.75 79 TYR B O 1
ATOM 5883 N N . LYS B 1 80 ? -18.266 -25.734 -24.516 1 72.06 80 LYS B N 1
ATOM 5884 C CA . LYS B 1 80 ? -18.219 -24.312 -24.859 1 72.06 80 LYS B CA 1
ATOM 5885 C C . LYS B 1 80 ? -17.125 -23.578 -24.094 1 72.06 80 LYS B C 1
ATOM 5887 O O . LYS B 1 80 ? -16.469 -22.688 -24.625 1 72.06 80 LYS B O 1
ATOM 5892 N N . ILE B 1 81 ? -16.938 -24.016 -22.922 1 73.62 81 ILE B N 1
ATOM 5893 C CA . ILE B 1 81 ? -15.875 -23.422 -22.125 1 73.62 81 ILE B CA 1
ATOM 5894 C C . ILE B 1 81 ? -14.516 -23.797 -22.719 1 73.62 81 ILE B C 1
ATOM 5896 O O . ILE B 1 81 ? -13.633 -22.938 -22.828 1 73.62 81 ILE B O 1
ATOM 5900 N N . GLN B 1 82 ? -14.406 -25.047 -23.109 1 74.5 82 GLN B N 1
ATOM 5901 C CA . GLN B 1 82 ? -13.156 -25.484 -23.719 1 74.5 82 GLN B CA 1
ATOM 5902 C C . GLN B 1 82 ? -12.875 -24.75 -25.016 1 74.5 82 GLN B C 1
ATOM 5904 O O . GLN B 1 82 ? -11.734 -24.375 -25.281 1 74.5 82 GLN B O 1
ATOM 5909 N N . GLU B 1 83 ? -13.859 -24.516 -25.734 1 73.69 83 GLU B N 1
ATOM 5910 C CA . GLU B 1 83 ? -13.703 -23.797 -27 1 73.69 83 GLU B CA 1
ATOM 5911 C C . GLU B 1 83 ? -13.305 -22.344 -26.766 1 73.69 83 GLU B C 1
ATOM 5913 O O . GLU B 1 83 ? -12.477 -21.797 -27.484 1 73.69 83 GLU B O 1
ATOM 5918 N N . LYS B 1 84 ? -13.844 -21.828 -25.797 1 73.25 84 LYS B N 1
ATOM 5919 C CA . LYS B 1 84 ? -13.531 -20.438 -25.5 1 73.25 84 LYS B CA 1
ATOM 5920 C C . LYS B 1 84 ? -12.117 -20.281 -24.953 1 73.25 84 LYS B C 1
ATOM 5922 O O . LYS B 1 84 ? -11.398 -19.344 -25.328 1 73.25 84 LYS B O 1
ATOM 5927 N N . ILE B 1 85 ? -11.703 -21.188 -24.188 1 73.12 85 ILE B N 1
ATOM 5928 C CA . ILE B 1 85 ? -10.359 -21.125 -23.625 1 73.12 85 ILE B CA 1
ATOM 5929 C C . ILE B 1 85 ? -9.336 -21.344 -24.734 1 73.12 85 ILE B C 1
ATOM 5931 O O . ILE B 1 85 ? -8.305 -20.656 -24.766 1 73.12 85 ILE B O 1
ATOM 5935 N N . THR B 1 86 ? -9.688 -22.188 -25.641 1 71.75 86 THR B N 1
ATOM 5936 C CA . THR B 1 86 ? -8.789 -22.469 -26.75 1 71.75 86 THR B CA 1
ATOM 5937 C C . THR B 1 86 ? -8.734 -21.266 -27.703 1 71.75 86 THR B C 1
ATOM 5939 O O . THR B 1 86 ? -7.676 -20.953 -28.266 1 71.75 86 THR B O 1
ATOM 5942 N N . SER B 1 87 ? -9.812 -20.625 -27.797 1 72.75 87 SER B N 1
ATOM 5943 C CA . SER B 1 87 ? -9.828 -19.453 -28.672 1 72.75 87 SER B CA 1
ATOM 5944 C C . SER B 1 87 ? -9 -18.312 -28.078 1 72.75 87 SER B C 1
ATOM 5946 O O . SER B 1 87 ? -8.305 -17.594 -28.797 1 72.75 87 SER B O 1
ATOM 5948 N N . ILE B 1 88 ? -9.062 -18.219 -26.891 1 69.94 88 ILE B N 1
ATOM 5949 C CA . ILE B 1 88 ? -8.273 -17.203 -26.203 1 69.94 88 ILE B CA 1
ATOM 5950 C C . ILE B 1 88 ? -6.789 -17.516 -26.328 1 69.94 88 ILE B C 1
ATOM 5952 O O . ILE B 1 88 ? -5.965 -16.625 -26.516 1 69.94 88 ILE B O 1
ATOM 5956 N N . GLN B 1 89 ? -6.43 -18.734 -26.422 1 71.31 89 GLN B N 1
ATOM 5957 C CA . GLN B 1 89 ? -5.039 -19.172 -26.531 1 71.31 89 GLN B CA 1
ATOM 5958 C C . GLN B 1 89 ? -4.469 -18.875 -27.906 1 71.31 89 GLN B C 1
ATOM 5960 O O . GLN B 1 89 ? -3.303 -18.5 -28.047 1 71.31 89 GLN B O 1
ATOM 5965 N N . TRP B 1 90 ? -5.289 -18.969 -28.844 1 70.56 90 TRP B N 1
ATOM 5966 C CA . TRP B 1 90 ? -4.812 -18.719 -30.203 1 70.56 90 TRP B CA 1
ATOM 5967 C C . TRP B 1 90 ? -4.562 -17.234 -30.422 1 70.56 90 TRP B C 1
ATOM 5969 O O . TRP B 1 90 ? -3.66 -16.859 -31.172 1 70.56 90 TRP B O 1
ATOM 5979 N N . GLU B 1 91 ? -5.27 -16.469 -29.734 1 70.06 91 GLU B N 1
ATOM 5980 C CA . GLU B 1 91 ? -5.031 -15.039 -29.859 1 70.06 91 GLU B CA 1
ATOM 5981 C C . GLU B 1 91 ? -3.672 -14.648 -29.281 1 70.06 91 GLU B C 1
ATOM 5983 O O . GLU B 1 91 ? -3.016 -13.734 -29.781 1 70.06 91 GLU B O 1
ATOM 5988 N N . TYR B 1 92 ? -3.17 -15.484 -28.562 1 71.31 92 TYR B N 1
ATOM 5989 C CA . TYR B 1 92 ? -1.9 -15.211 -27.906 1 71.31 92 TYR B CA 1
ATOM 5990 C C . TYR B 1 92 ? -0.726 -15.539 -28.812 1 71.31 92 TYR B C 1
ATOM 5992 O O . TYR B 1 92 ? 0.287 -14.828 -28.812 1 71.31 92 TYR B O 1
ATOM 6000 N N . ILE B 1 93 ? -0.942 -16.516 -29.625 1 70.06 93 ILE B N 1
ATOM 6001 C CA . ILE B 1 93 ? 0.152 -16.906 -30.516 1 70.06 93 ILE B CA 1
ATOM 6002 C C . ILE B 1 93 ? 0.441 -15.773 -31.5 1 70.06 93 ILE B C 1
ATOM 6004 O O . ILE B 1 93 ? 1.601 -15.508 -31.828 1 70.06 93 ILE B O 1
ATOM 6008 N N . TYR B 1 94 ? -0.635 -15.133 -31.797 1 69.19 94 TYR B N 1
ATOM 6009 C CA . TYR B 1 94 ? -0.455 -14.023 -32.719 1 69.19 94 TYR B CA 1
ATOM 6010 C C . TYR B 1 94 ? 0.308 -12.883 -32.062 1 69.19 94 TYR B C 1
ATOM 6012 O O . TYR B 1 94 ? 1.192 -12.281 -32.688 1 69.19 94 TYR B O 1
ATOM 6020 N N . PHE B 1 95 ? 0.112 -12.766 -30.875 1 69.44 95 PHE B N 1
ATOM 6021 C CA . PHE B 1 95 ? 0.75 -11.664 -30.172 1 69.44 95 PHE B CA 1
ATOM 6022 C C . PHE B 1 95 ? 2.213 -11.977 -29.875 1 69.44 95 PHE B C 1
ATOM 6024 O O . PHE B 1 95 ? 3.068 -11.086 -29.953 1 69.44 95 PHE B O 1
ATOM 6031 N N . ILE B 1 96 ? 2.529 -13.148 -29.625 1 71.94 96 ILE B N 1
ATOM 6032 C CA . ILE B 1 96 ? 3.908 -13.555 -29.375 1 71.94 96 ILE B CA 1
ATOM 6033 C C . ILE B 1 96 ? 4.727 -13.406 -30.656 1 71.94 96 ILE B C 1
ATOM 6035 O O . ILE B 1 96 ? 5.844 -12.891 -30.625 1 71.94 96 ILE B O 1
ATOM 6039 N N . CYS B 1 97 ? 4.082 -13.797 -31.688 1 71.19 97 CYS B N 1
ATOM 6040 C CA . CYS B 1 97 ? 4.762 -13.695 -32.969 1 71.19 97 CYS B CA 1
ATOM 6041 C C . CYS B 1 97 ? 4.977 -12.242 -33.375 1 71.19 97 CYS B C 1
ATOM 6043 O O . CYS B 1 97 ? 6.047 -11.875 -33.844 1 71.19 97 CYS B O 1
ATOM 6045 N N . LEU B 1 98 ? 3.996 -11.492 -33 1 70.88 98 LEU B N 1
ATOM 6046 C CA . LEU B 1 98 ? 4.113 -10.07 -33.312 1 70.88 98 LEU B CA 1
ATOM 6047 C C . LEU B 1 98 ? 5.164 -9.406 -32.438 1 70.88 98 LEU B C 1
ATOM 6049 O O . LEU B 1 98 ? 5.961 -8.594 -32.906 1 70.88 98 LEU B O 1
ATOM 6053 N N . SER B 1 99 ? 5.129 -9.758 -31.172 1 70 99 SER B N 1
ATOM 6054 C CA . SER B 1 99 ? 6.137 -9.203 -30.281 1 70 99 SER B CA 1
ATOM 6055 C C . SER B 1 99 ? 7.539 -9.664 -30.672 1 70 99 SER B C 1
ATOM 6057 O O . SER B 1 99 ? 8.484 -8.875 -30.641 1 70 99 SER B O 1
ATOM 6059 N N . GLY B 1 100 ? 7.641 -10.867 -31.062 1 68.06 100 GLY B N 1
ATOM 6060 C CA . GLY B 1 100 ? 8.914 -11.375 -31.547 1 68.06 100 GLY B CA 1
ATOM 6061 C C . GLY B 1 100 ? 9.414 -10.656 -32.781 1 68.06 100 GLY B C 1
ATOM 6062 O O . GLY B 1 100 ? 10.594 -10.328 -32.875 1 68.06 100 GLY B O 1
ATOM 6063 N N . LEU B 1 101 ? 8.445 -10.328 -33.594 1 73.69 101 LEU B N 1
ATOM 6064 C CA . LEU B 1 101 ? 8.82 -9.625 -34.812 1 73.69 101 LEU B CA 1
ATOM 6065 C C . LEU B 1 101 ? 9.289 -8.211 -34.531 1 73.69 101 LEU B C 1
ATOM 6067 O O . LEU B 1 101 ? 10.281 -7.746 -35.094 1 73.69 101 LEU B O 1
ATOM 6071 N N . VAL B 1 102 ? 8.625 -7.543 -33.594 1 73.06 102 VAL B N 1
ATOM 6072 C CA . VAL B 1 102 ? 8.984 -6.172 -33.25 1 73.06 102 VAL B CA 1
ATOM 6073 C C . VAL B 1 102 ? 10.352 -6.152 -32.562 1 73.06 102 VAL B C 1
ATOM 6075 O O . VAL B 1 102 ? 11.18 -5.281 -32.844 1 73.06 102 VAL B O 1
ATOM 6078 N N . LEU B 1 103 ? 10.547 -7.113 -31.734 1 73.75 103 LEU B N 1
ATOM 6079 C CA . LEU B 1 103 ? 11.82 -7.152 -31.031 1 73.75 103 LEU B CA 1
ATOM 6080 C C . LEU B 1 103 ? 12.953 -7.547 -31.984 1 73.75 103 LEU B C 1
ATOM 6082 O O . LEU B 1 103 ? 14.078 -7.074 -31.844 1 73.75 103 LEU B O 1
ATOM 6086 N N . MET B 1 104 ? 12.641 -8.328 -33 1 72.44 104 MET B N 1
ATOM 6087 C CA . MET B 1 104 ? 13.617 -8.688 -34 1 72.44 104 MET B CA 1
ATOM 6088 C C . MET B 1 104 ? 13.984 -7.477 -34.875 1 72.44 104 MET B C 1
ATOM 6090 O O . MET B 1 104 ? 15.164 -7.262 -35.156 1 72.44 104 MET B O 1
ATOM 6094 N N . LEU B 1 105 ? 12.977 -6.738 -35.188 1 73.19 105 LEU B N 1
ATOM 6095 C CA . LEU B 1 105 ? 13.242 -5.543 -35.969 1 73.19 105 LEU B CA 1
ATOM 6096 C C . LEU B 1 105 ? 14.055 -4.531 -35.188 1 73.19 105 LEU B C 1
ATOM 6098 O O . LEU B 1 105 ? 14.961 -3.898 -35.719 1 73.19 105 LEU B O 1
ATOM 6102 N N . TYR B 1 106 ? 13.688 -4.469 -33.938 1 71.12 106 TYR B N 1
ATOM 6103 C CA . TYR B 1 106 ? 14.453 -3.578 -33.062 1 71.12 106 TYR B CA 1
ATOM 6104 C C . TYR B 1 106 ? 15.914 -4.02 -33 1 71.12 106 TYR B C 1
ATOM 6106 O O . TYR B 1 106 ? 16.828 -3.189 -33.031 1 71.12 106 TYR B O 1
ATOM 6114 N N . SER B 1 107 ? 16.141 -5.32 -32.844 1 69.12 107 SER B N 1
ATOM 6115 C CA . SER B 1 107 ? 17.5 -5.848 -32.75 1 69.12 107 SER B CA 1
ATOM 6116 C C . SER B 1 107 ? 18.266 -5.641 -34.062 1 69.12 107 SER B C 1
ATOM 6118 O O . SER B 1 107 ? 19.484 -5.438 -34.031 1 69.12 107 SER B O 1
ATOM 6120 N N . PHE B 1 108 ? 17.578 -5.727 -35.094 1 70.44 108 PHE B N 1
ATOM 6121 C CA . PHE B 1 108 ? 18.203 -5.559 -36.406 1 70.44 108 PHE B CA 1
ATOM 6122 C C . PHE B 1 108 ? 18.75 -4.145 -36.594 1 70.44 108 PHE B C 1
ATOM 6124 O O . PHE B 1 108 ? 19.844 -3.951 -37.094 1 70.44 108 PHE B O 1
ATOM 6131 N N . PHE B 1 109 ? 17.969 -3.229 -36.062 1 65.5 109 PHE B N 1
ATOM 6132 C CA . PHE B 1 109 ? 18.359 -1.842 -36.312 1 65.5 109 PHE B CA 1
ATOM 6133 C C . PHE B 1 109 ? 19.344 -1.361 -35.25 1 65.5 109 PHE B C 1
ATOM 6135 O O . PHE B 1 109 ? 20.172 -0.494 -35.531 1 65.5 109 PHE B O 1
ATOM 6142 N N . PHE B 1 110 ? 19.234 -1.924 -34.125 1 60.69 110 PHE B N 1
ATOM 6143 C CA . PHE B 1 110 ? 19.953 -1.246 -33.031 1 60.69 110 PHE B CA 1
ATOM 6144 C C . PHE B 1 110 ? 21.047 -2.141 -32.469 1 60.69 110 PHE B C 1
ATOM 6146 O O . PHE B 1 110 ? 21.922 -1.67 -31.734 1 60.69 110 PHE B O 1
ATOM 6153 N N . LEU B 1 111 ? 20.844 -3.391 -32.656 1 60.75 111 LEU B N 1
ATOM 6154 C CA . LEU B 1 111 ? 21.812 -4.266 -32 1 60.75 111 LEU B CA 1
ATOM 6155 C C . LEU B 1 111 ? 22.609 -5.07 -33 1 60.75 111 LEU B C 1
ATOM 6157 O O . LEU B 1 111 ? 22.141 -5.32 -34.125 1 60.75 111 LEU B O 1
ATOM 6161 N N . ASP B 1 112 ? 23.875 -5.316 -32.656 1 59.62 112 ASP B N 1
ATOM 6162 C CA . ASP B 1 112 ? 24.75 -6.121 -33.5 1 59.62 112 ASP B CA 1
ATOM 6163 C C . ASP B 1 112 ? 24.406 -7.605 -33.406 1 59.62 112 ASP B C 1
ATOM 6165 O O . ASP B 1 112 ? 25 -8.438 -34.094 1 59.62 112 ASP B O 1
ATOM 6169 N N . SER B 1 113 ? 23.531 -7.887 -32.5 1 57.94 113 SER B N 1
ATOM 6170 C CA . SER B 1 113 ? 23.266 -9.32 -32.406 1 57.94 113 SER B CA 1
ATOM 6171 C C . SER B 1 113 ? 22.391 -9.812 -33.531 1 57.94 113 SER B C 1
ATOM 6173 O O . SER B 1 113 ? 21.688 -9.023 -34.156 1 57.94 113 SER B O 1
ATOM 6175 N N . GLY B 1 114 ? 22.781 -11.07 -34.125 1 66.19 114 GLY B N 1
ATOM 6176 C CA . GLY B 1 114 ? 22.109 -11.656 -35.281 1 66.19 114 GLY B CA 1
ATOM 6177 C C . GLY B 1 114 ? 20.609 -11.695 -35.156 1 66.19 114 GLY B C 1
ATOM 6178 O O . GLY B 1 114 ? 20.078 -12.281 -34.219 1 66.19 114 GLY B O 1
ATOM 6179 N N . PHE B 1 115 ? 19.859 -10.812 -35.938 1 73.19 115 PHE B N 1
ATOM 6180 C CA . PHE B 1 115 ? 18.422 -10.656 -36.062 1 73.19 115 PHE B CA 1
ATOM 6181 C C . PHE B 1 115 ? 17.734 -12.023 -36.062 1 73.19 115 PHE B C 1
ATOM 6183 O O . PHE B 1 115 ? 16.781 -12.234 -35.344 1 73.19 115 PHE B O 1
ATOM 6190 N N . LEU B 1 116 ? 18.25 -12.961 -36.719 1 75.75 116 LEU B N 1
ATOM 6191 C CA . LEU B 1 116 ? 17.625 -14.266 -36.875 1 75.75 116 LEU B CA 1
ATOM 6192 C C . LEU B 1 116 ? 17.797 -15.117 -35.625 1 75.75 116 LEU B C 1
ATOM 6194 O O . LEU B 1 116 ? 16.891 -15.867 -35.25 1 75.75 116 LEU B O 1
ATOM 6198 N N . TYR B 1 117 ? 18.875 -14.867 -34.906 1 81.5 117 TYR B N 1
ATOM 6199 C CA . TYR B 1 117 ? 19.141 -15.609 -33.688 1 81.5 117 TYR B CA 1
ATOM 6200 C C . TYR B 1 117 ? 18.203 -15.18 -32.562 1 81.5 117 TYR B C 1
ATOM 6202 O O . TYR B 1 117 ? 17.594 -16.031 -31.906 1 81.5 117 TYR B O 1
ATOM 6210 N N . PHE B 1 118 ? 17.969 -13.945 -32.5 1 80.06 118 PHE B N 1
ATOM 6211 C CA . PHE B 1 118 ? 17.125 -13.398 -31.453 1 80.06 118 PHE B CA 1
ATOM 6212 C C . PHE B 1 118 ? 15.656 -13.734 -31.734 1 80.06 118 PHE B C 1
ATOM 6214 O O . PHE B 1 118 ? 14.938 -14.18 -30.828 1 80.06 118 PHE B O 1
ATOM 6221 N N . GLY B 1 119 ? 15.305 -13.578 -32.938 1 78 119 GLY B N 1
ATOM 6222 C CA . GLY B 1 119 ? 13.914 -13.82 -33.312 1 78 119 GLY B CA 1
ATOM 6223 C C . GLY B 1 119 ? 13.523 -15.281 -33.219 1 78 119 GLY B C 1
ATOM 6224 O O . GLY B 1 119 ? 12.445 -15.609 -32.719 1 78 119 GLY B O 1
ATOM 6225 N N . MET B 1 120 ? 14.367 -16.141 -33.594 1 82.06 120 MET B N 1
ATOM 6226 C CA . MET B 1 120 ? 14.047 -17.562 -33.562 1 82.06 120 MET B CA 1
ATOM 6227 C C . MET B 1 120 ? 13.945 -18.062 -32.125 1 82.06 120 MET B C 1
ATOM 6229 O O . MET B 1 120 ? 13.062 -18.859 -31.828 1 82.06 120 MET B O 1
ATOM 6233 N N . ASN B 1 121 ? 14.766 -17.562 -31.266 1 85 121 ASN B N 1
ATOM 6234 C CA . ASN B 1 121 ? 14.719 -18 -29.875 1 85 121 ASN B CA 1
ATOM 6235 C C . ASN B 1 121 ? 13.461 -17.484 -29.172 1 85 121 ASN B C 1
ATOM 6237 O O . ASN B 1 121 ? 12.891 -18.188 -28.328 1 85 121 ASN B O 1
ATOM 6241 N N . ILE B 1 122 ? 12.992 -16.344 -29.562 1 83.44 122 ILE B N 1
ATOM 6242 C CA . ILE B 1 122 ? 11.766 -15.82 -28.969 1 83.44 122 ILE B CA 1
ATOM 6243 C C . ILE B 1 122 ? 10.578 -16.672 -29.406 1 83.44 122 ILE B C 1
ATOM 6245 O O . ILE B 1 122 ? 9.719 -17.016 -28.578 1 83.44 122 ILE B O 1
ATOM 6249 N N . ILE B 1 123 ? 10.609 -17.016 -30.625 1 83.06 123 ILE B N 1
ATOM 6250 C CA . ILE B 1 123 ? 9.492 -17.781 -31.172 1 83.06 123 ILE B CA 1
ATOM 6251 C C . ILE B 1 123 ? 9.5 -19.188 -30.594 1 83.06 123 ILE B C 1
ATOM 6253 O O . ILE B 1 123 ? 8.453 -19.719 -30.219 1 83.06 123 ILE B O 1
ATOM 6257 N N . LEU B 1 124 ? 10.656 -19.734 -30.484 1 87.56 124 LEU B N 1
ATOM 6258 C CA . LEU B 1 124 ? 10.742 -21.094 -29.953 1 87.56 124 LEU B CA 1
ATOM 6259 C C . LEU B 1 124 ? 10.391 -21.125 -28.469 1 87.56 124 LEU B C 1
ATOM 6261 O O . LEU B 1 124 ? 9.758 -22.062 -28 1 87.56 124 LEU B O 1
ATOM 6265 N N . GLY B 1 125 ? 10.805 -20.125 -27.797 1 87.88 125 GLY B N 1
ATOM 6266 C CA . GLY B 1 125 ? 10.406 -20.031 -26.391 1 87.88 125 GLY B CA 1
ATOM 6267 C C . GLY B 1 125 ? 8.906 -19.828 -26.219 1 87.88 125 GLY B C 1
ATOM 6268 O O . GLY B 1 125 ? 8.289 -20.469 -25.359 1 87.88 125 GLY B O 1
ATOM 6269 N N . GLY B 1 126 ? 8.336 -19 -27.062 1 85.25 126 GLY B N 1
ATOM 6270 C CA . GLY B 1 126 ? 6.902 -18.766 -27.016 1 85.25 126 GLY B CA 1
ATOM 6271 C C . GLY B 1 126 ? 6.086 -19.984 -27.391 1 85.25 126 GLY B C 1
ATOM 6272 O O . GLY B 1 126 ? 5.062 -20.281 -26.766 1 85.25 126 GLY B O 1
ATOM 6273 N N . LEU B 1 127 ? 6.578 -20.734 -28.297 1 84.75 127 LEU B N 1
ATOM 6274 C CA . LEU B 1 127 ? 5.867 -21.938 -28.75 1 84.75 127 LEU B CA 1
ATOM 6275 C C . LEU B 1 127 ? 5.926 -23.031 -27.688 1 84.75 127 LEU B C 1
ATOM 6277 O O . LEU B 1 127 ? 4.957 -23.781 -27.516 1 84.75 127 LEU B O 1
ATOM 6281 N N . THR B 1 128 ? 7.035 -23.141 -27.094 1 87.69 128 THR B N 1
ATOM 6282 C CA . THR B 1 128 ? 7.148 -24.125 -26.031 1 87.69 128 THR B CA 1
ATOM 6283 C C . THR B 1 128 ? 6.133 -23.859 -24.922 1 87.69 128 THR B C 1
ATOM 6285 O O . THR B 1 128 ? 5.457 -24.781 -24.453 1 87.69 128 THR B O 1
ATOM 6288 N N . MET B 1 129 ? 5.988 -22.688 -24.625 1 87 129 MET B N 1
ATOM 6289 C CA . MET B 1 129 ? 5.07 -22.344 -23.531 1 87 129 MET B CA 1
ATOM 6290 C C . MET B 1 129 ? 3.619 -22.453 -24 1 87 129 MET B C 1
ATOM 6292 O O . MET B 1 129 ? 2.738 -22.797 -23.219 1 87 129 MET B O 1
ATOM 6296 N N . PHE B 1 130 ? 3.42 -22.188 -25.188 1 82.38 130 PHE B N 1
ATOM 6297 C CA . PHE B 1 130 ? 2.076 -22.328 -25.734 1 82.38 130 PHE B CA 1
ATOM 6298 C C . PHE B 1 130 ? 1.6 -23.766 -25.641 1 82.38 130 PHE B C 1
ATOM 6300 O O . PHE B 1 130 ? 0.469 -24.016 -25.219 1 82.38 130 PHE B O 1
ATOM 6307 N N . TYR B 1 131 ? 2.43 -24.625 -25.969 1 83 131 TYR B N 1
ATOM 6308 C CA . TYR B 1 131 ? 2.059 -26.031 -25.922 1 83 131 TYR B CA 1
ATOM 6309 C C . TYR B 1 131 ? 1.882 -26.516 -24.5 1 83 131 TYR B C 1
ATOM 6311 O O . TYR B 1 131 ? 0.984 -27.312 -24.203 1 83 131 TYR B O 1
ATOM 6319 N N . LEU B 1 132 ? 2.691 -26.078 -23.672 1 86.12 132 LEU B N 1
ATOM 6320 C CA . LEU B 1 132 ? 2.557 -26.469 -22.266 1 86.12 132 LEU B CA 1
ATOM 6321 C C . LEU B 1 132 ? 1.248 -25.953 -21.688 1 86.12 132 LEU B C 1
ATOM 6323 O O . LEU B 1 132 ? 0.564 -26.672 -20.953 1 86.12 132 LEU B O 1
ATOM 6327 N N . CYS B 1 133 ? 0.897 -24.734 -22 1 81.44 133 CYS B N 1
ATOM 6328 C CA . CYS B 1 133 ? -0.341 -24.156 -21.5 1 81.44 133 CYS B CA 1
ATOM 6329 C C . CYS B 1 133 ? -1.555 -24.906 -22.031 1 81.44 133 CYS B C 1
ATOM 6331 O O . CYS B 1 133 ? -2.557 -25.062 -21.328 1 81.44 133 CYS B O 1
ATOM 6333 N N . TYR B 1 134 ? -1.416 -25.297 -23.234 1 79.19 134 TYR B N 1
ATOM 6334 C CA . TYR B 1 134 ? -2.502 -26.062 -23.844 1 79.19 134 TYR B CA 1
ATOM 6335 C C . TYR B 1 134 ? -2.746 -27.359 -23.078 1 79.19 134 TYR B C 1
ATOM 6337 O O . TYR B 1 134 ? -3.891 -27.703 -22.766 1 79.19 134 TYR B O 1
ATOM 6345 N N . PHE B 1 135 ? -1.732 -28.031 -22.719 1 80.12 135 PHE B N 1
ATOM 6346 C CA . PHE B 1 135 ? -1.866 -29.281 -21.984 1 80.12 135 PHE B CA 1
ATOM 6347 C C . PHE B 1 135 ? -2.365 -29.047 -20.562 1 80.12 135 PHE B C 1
ATOM 6349 O O . PHE B 1 135 ? -3.172 -29.812 -20.047 1 80.12 135 PHE B O 1
ATOM 6356 N N . ILE B 1 136 ? -1.94 -28.047 -20 1 83.19 136 ILE B N 1
ATOM 6357 C CA . ILE B 1 136 ? -2.332 -27.734 -18.625 1 83.19 136 ILE B CA 1
ATOM 6358 C C . ILE B 1 136 ? -3.83 -27.453 -18.578 1 83.19 136 ILE B C 1
ATOM 6360 O O . ILE B 1 136 ? -4.543 -27.984 -17.719 1 83.19 136 ILE B O 1
ATOM 6364 N N . ASN B 1 137 ? -4.32 -26.656 -19.516 1 79.31 137 ASN B N 1
ATOM 6365 C CA . ASN B 1 137 ? -5.73 -26.297 -19.5 1 79.31 137 ASN B CA 1
ATOM 6366 C C . ASN B 1 137 ? -6.621 -27.5 -19.797 1 79.31 137 ASN B C 1
ATOM 6368 O O . ASN B 1 137 ? -7.699 -27.641 -19.219 1 79.31 137 ASN B O 1
ATOM 6372 N N . ASN B 1 138 ? -6.184 -28.312 -20.625 1 77.88 138 ASN B N 1
ATOM 6373 C CA . ASN B 1 138 ? -7 -29.453 -20.984 1 77.88 138 ASN B CA 1
ATOM 6374 C C . ASN B 1 138 ? -7.039 -30.484 -19.859 1 77.88 138 ASN B C 1
ATOM 6376 O O . ASN B 1 138 ? -8.078 -31.109 -19.625 1 77.88 138 ASN B O 1
ATOM 6380 N N . VAL B 1 139 ? -5.957 -30.688 -19.219 1 81.25 139 VAL B N 1
ATOM 6381 C CA . VAL B 1 139 ? -5.934 -31.625 -18.094 1 81.25 139 VAL B CA 1
ATOM 6382 C C . VAL B 1 139 ? -6.723 -31.047 -16.922 1 81.25 139 VAL B C 1
ATOM 6384 O O . VAL B 1 139 ? -7.406 -31.781 -16.203 1 81.25 139 VAL B O 1
ATOM 6387 N N . TYR B 1 140 ? -6.633 -29.812 -16.812 1 83.38 140 TYR B N 1
ATOM 6388 C CA . TYR B 1 140 ? -7.359 -29.156 -15.727 1 83.38 140 TYR B CA 1
ATOM 6389 C C . TYR B 1 140 ? -8.867 -29.281 -15.93 1 83.38 140 TYR B C 1
ATOM 6391 O O . TYR B 1 140 ? -9.602 -29.625 -15 1 83.38 140 TYR B O 1
ATOM 6399 N N . LEU B 1 141 ? -9.305 -29.016 -17.078 1 78.94 141 LEU B N 1
ATOM 6400 C CA . LEU B 1 141 ? -10.727 -29.125 -17.391 1 78.94 141 LEU B CA 1
ATOM 6401 C C . LEU B 1 141 ? -11.211 -30.562 -17.266 1 78.94 141 LEU B C 1
ATOM 6403 O O . LEU B 1 141 ? -12.289 -30.812 -16.719 1 78.94 141 LEU B O 1
ATOM 6407 N N . GLY B 1 142 ? -10.422 -31.422 -17.75 1 77.38 142 GLY B N 1
ATOM 6408 C CA . GLY B 1 142 ? -10.781 -32.844 -17.641 1 77.38 142 GLY B CA 1
ATOM 6409 C C . GLY B 1 142 ? -10.867 -33.312 -16.203 1 77.38 142 GLY B C 1
ATOM 6410 O O . GLY B 1 142 ? -11.703 -34.156 -15.867 1 77.38 142 GLY B O 1
ATOM 6411 N N . THR B 1 143 ? -10.062 -32.781 -15.359 1 81.75 143 THR B N 1
ATOM 6412 C CA . THR B 1 143 ? -10.047 -33.188 -13.961 1 81.75 143 THR B CA 1
ATOM 6413 C C . THR B 1 143 ? -11.25 -32.625 -13.219 1 81.75 143 THR B C 1
ATOM 6415 O O . THR B 1 143 ? -11.914 -33.312 -12.461 1 81.75 143 THR B O 1
ATOM 6418 N N . VAL B 1 144 ? -11.562 -31.406 -13.453 1 82.62 144 VAL B N 1
ATOM 6419 C CA . VAL B 1 144 ? -12.602 -30.734 -12.688 1 82.62 144 VAL B CA 1
ATOM 6420 C C . VAL B 1 144 ? -13.961 -31.344 -13.023 1 82.62 144 VAL B C 1
ATOM 6422 O O . VAL B 1 144 ? -14.82 -31.469 -12.141 1 82.62 144 VAL B O 1
ATOM 6425 N N . VAL B 1 145 ? -14.203 -31.766 -14.164 1 77.62 145 VAL B N 1
ATOM 6426 C CA . VAL B 1 145 ? -15.5 -32.281 -14.586 1 77.62 145 VAL B CA 1
ATOM 6427 C C . VAL B 1 145 ? -15.711 -33.656 -14.023 1 77.62 145 VAL B C 1
ATOM 6429 O O . VAL B 1 145 ? -16.844 -34.062 -13.758 1 77.62 145 VAL B O 1
ATOM 6432 N N . LYS B 1 146 ? -14.719 -34.312 -13.664 1 79.56 146 LYS B N 1
ATOM 6433 C CA . LYS B 1 146 ? -14.828 -35.719 -13.234 1 79.56 146 LYS B CA 1
ATOM 6434 C C . LYS B 1 146 ? -14.773 -35.812 -11.711 1 79.56 146 LYS B C 1
ATOM 6436 O O . LYS B 1 146 ? -15.031 -36.906 -11.148 1 79.56 146 LYS B O 1
ATOM 6441 N N . VAL B 1 147 ? -14.523 -34.781 -11.047 1 80.31 147 VAL B N 1
ATOM 6442 C CA . VAL B 1 147 ? -14.359 -34.812 -9.602 1 80.31 147 VAL B CA 1
ATOM 6443 C C . VAL B 1 147 ? -15.633 -35.312 -8.938 1 80.31 147 VAL B C 1
ATOM 6445 O O . VAL B 1 147 ? -15.562 -36.156 -8.039 1 80.31 147 VAL B O 1
ATOM 6448 N N . PRO B 1 148 ? -16.781 -34.844 -9.375 1 76.62 148 PRO B N 1
ATOM 6449 C CA . PRO B 1 148 ? -17.984 -35.312 -8.711 1 76.62 148 PRO B CA 1
ATOM 6450 C C . PRO B 1 148 ? -18.266 -36.812 -8.977 1 76.62 148 PRO B C 1
ATOM 6452 O O . PRO B 1 148 ? -19.031 -37.438 -8.25 1 76.62 148 PRO B O 1
ATOM 6455 N N . LEU B 1 149 ? -17.609 -37.406 -9.922 1 75.88 149 LEU B N 1
ATOM 6456 C CA . LEU B 1 149 ? -17.891 -38.75 -10.336 1 75.88 149 LEU B CA 1
ATOM 6457 C C . LEU B 1 149 ? -16.938 -39.75 -9.656 1 75.88 149 LEU B C 1
ATOM 6459 O O . LEU B 1 149 ? -17.156 -40.969 -9.711 1 75.88 149 LEU B O 1
ATOM 6463 N N . ARG B 1 150 ? -16.031 -39.219 -8.961 1 76.62 150 ARG B N 1
ATOM 6464 C CA . ARG B 1 150 ? -15.008 -40.062 -8.391 1 76.62 150 ARG B CA 1
ATOM 6465 C C . ARG B 1 150 ? -15.297 -40.375 -6.926 1 76.62 150 ARG B C 1
ATOM 6467 O O . ARG B 1 150 ? -15.836 -39.531 -6.203 1 76.62 150 ARG B O 1
ATOM 6474 N N . THR B 1 151 ? -14.922 -41.625 -6.59 1 68.25 151 THR B N 1
ATOM 6475 C CA . THR B 1 151 ? -15.117 -42.062 -5.215 1 68.25 151 THR B CA 1
ATOM 6476 C C . THR B 1 151 ? -14.133 -41.344 -4.277 1 68.25 151 THR B C 1
ATOM 6478 O O . THR B 1 151 ? -14.508 -40.938 -3.182 1 68.25 151 THR B O 1
ATOM 6481 N N . ASP B 1 152 ? -12.844 -41.344 -4.766 1 71.75 152 ASP B N 1
ATOM 6482 C CA . ASP B 1 152 ? -11.82 -40.594 -4.031 1 71.75 152 ASP B CA 1
ATOM 6483 C C . ASP B 1 152 ? -11.305 -39.406 -4.848 1 71.75 152 ASP B C 1
ATOM 6485 O O . ASP B 1 152 ? -10.211 -39.469 -5.414 1 71.75 152 ASP B O 1
ATOM 6489 N N . PRO B 1 153 ? -12.016 -38.375 -4.781 1 75.06 153 PRO B N 1
ATOM 6490 C CA . PRO B 1 153 ? -11.688 -37.25 -5.648 1 75.06 153 PRO B CA 1
ATOM 6491 C C . PRO B 1 153 ? -10.359 -36.594 -5.281 1 75.06 153 PRO B C 1
ATOM 6493 O O . PRO B 1 153 ? -9.648 -36.094 -6.16 1 75.06 153 PRO B O 1
ATOM 6496 N N . LEU B 1 154 ? -9.953 -36.625 -4.043 1 74.12 154 LEU B N 1
ATOM 6497 C CA . LEU B 1 154 ? -8.727 -35.969 -3.631 1 74.12 154 LEU B CA 1
ATOM 6498 C C . LEU B 1 154 ? -7.496 -36.656 -4.188 1 74.12 154 LEU B C 1
ATOM 6500 O O . LEU B 1 154 ? -6.582 -36.031 -4.703 1 74.12 154 LEU B O 1
ATOM 6504 N N . ARG B 1 155 ? -7.488 -37.906 -4.031 1 71.44 155 ARG B N 1
ATOM 6505 C CA . ARG B 1 155 ? -6.355 -38.688 -4.543 1 71.44 155 ARG B CA 1
ATOM 6506 C C . ARG B 1 155 ? -6.262 -38.562 -6.062 1 71.44 155 ARG B C 1
ATOM 6508 O O . ARG B 1 155 ? -5.164 -38.469 -6.613 1 71.44 155 ARG B O 1
ATOM 6515 N N . TRP B 1 156 ? -7.293 -38.594 -6.559 1 74.12 156 TRP B N 1
ATOM 6516 C CA . TRP B 1 156 ? -7.324 -38.531 -8.016 1 74.12 156 TRP B CA 1
ATOM 6517 C C . TRP B 1 156 ? -6.875 -37.156 -8.516 1 74.12 156 TRP B C 1
ATOM 6519 O O . TRP B 1 156 ? -6.07 -37.062 -9.453 1 74.12 156 TRP B O 1
ATOM 6529 N N . ALA B 1 157 ? -7.352 -36.125 -7.945 1 78.5 157 ALA B N 1
ATOM 6530 C CA . ALA B 1 157 ? -6.973 -34.781 -8.352 1 78.5 157 ALA B CA 1
ATOM 6531 C C . ALA B 1 157 ? -5.508 -34.5 -8.031 1 78.5 157 ALA B C 1
ATOM 6533 O O . ALA B 1 157 ? -4.812 -33.844 -8.812 1 78.5 157 ALA B O 1
ATOM 6534 N N . TYR B 1 158 ? -5.051 -35 -6.914 1 77.06 158 TYR B N 1
ATOM 6535 C CA . TYR B 1 158 ? -3.646 -34.844 -6.543 1 77.06 158 TYR B CA 1
ATOM 6536 C C . TYR B 1 158 ? -2.736 -35.562 -7.539 1 77.06 158 TYR B C 1
ATOM 6538 O O . TYR B 1 158 ? -1.706 -35 -7.941 1 77.06 158 TYR B O 1
ATOM 6546 N N . GLY B 1 159 ? -3.098 -36.75 -7.859 1 75.06 159 GLY B N 1
ATOM 6547 C CA . GLY B 1 159 ? -2.316 -37.531 -8.828 1 75.06 159 GLY B CA 1
ATOM 6548 C C . GLY B 1 159 ? -2.232 -36.844 -10.188 1 75.06 159 GLY B C 1
ATOM 6549 O O . GLY B 1 159 ? -1.167 -36.812 -10.805 1 75.06 159 GLY B O 1
ATOM 6550 N N . ASN B 1 160 ? -3.303 -36.312 -10.594 1 78.81 160 ASN B N 1
ATOM 6551 C CA . ASN B 1 160 ? -3.305 -35.594 -11.883 1 78.81 160 ASN B CA 1
ATOM 6552 C C . ASN B 1 160 ? -2.424 -34.344 -11.844 1 78.81 160 ASN B C 1
ATOM 6554 O O . ASN B 1 160 ? -1.73 -34.062 -12.812 1 78.81 160 ASN B O 1
ATOM 6558 N N . GLY B 1 161 ? -2.496 -33.688 -10.719 1 80.12 161 GLY B N 1
ATOM 6559 C CA . GLY B 1 161 ? -1.649 -32.5 -10.586 1 80.12 161 GLY B CA 1
ATOM 6560 C C . GLY B 1 161 ? -0.171 -32.844 -10.531 1 80.12 161 GLY B C 1
ATOM 6561 O O . GLY B 1 161 ? 0.651 -32.125 -11.133 1 80.12 161 GLY B O 1
ATOM 6562 N N . PHE B 1 162 ? 0.124 -33.844 -9.883 1 79 162 PHE B N 1
ATOM 6563 C CA . PHE B 1 162 ? 1.513 -34.25 -9.742 1 79 162 PHE B CA 1
ATOM 6564 C C . PHE B 1 162 ? 2.08 -34.719 -11.078 1 79 162 PHE B C 1
ATOM 6566 O O . PHE B 1 162 ? 3.168 -34.281 -11.477 1 79 162 PHE B O 1
ATOM 6573 N N . PHE B 1 163 ? 1.368 -35.469 -11.82 1 78.31 163 PHE B N 1
ATOM 6574 C CA . PHE B 1 163 ? 1.84 -36 -13.094 1 78.31 163 PHE B CA 1
ATOM 6575 C C . PHE B 1 163 ? 1.883 -34.906 -14.148 1 78.31 163 PHE B C 1
ATOM 6577 O O . PHE B 1 163 ? 2.76 -34.906 -15.016 1 78.31 163 PHE B O 1
ATOM 6584 N N . LEU B 1 164 ? 0.952 -34.094 -14.023 1 83.31 164 LEU B N 1
ATOM 6585 C CA . LEU B 1 164 ? 0.963 -32.969 -14.953 1 83.31 164 LEU B CA 1
ATOM 6586 C C . LEU B 1 164 ? 2.193 -32.094 -14.734 1 83.31 164 LEU B C 1
ATOM 6588 O O . LEU B 1 164 ? 2.805 -31.625 -15.703 1 83.31 164 LEU B O 1
ATOM 6592 N N . SER B 1 165 ? 2.547 -31.922 -13.508 1 83.94 165 SER B N 1
ATOM 6593 C CA . SER B 1 165 ? 3.723 -31.109 -13.211 1 83.94 165 SER B CA 1
ATOM 6594 C C . SER B 1 165 ? 5 -31.781 -13.688 1 83.94 165 SER B C 1
ATOM 6596 O O . SER B 1 165 ? 5.895 -31.125 -14.227 1 83.94 165 SER B O 1
ATOM 6598 N N . LEU B 1 166 ? 5.062 -33.031 -13.539 1 80.94 166 LEU B N 1
ATOM 6599 C CA . LEU B 1 166 ? 6.23 -33.781 -14 1 80.94 166 LEU B CA 1
ATOM 6600 C C . LEU B 1 166 ? 6.297 -33.781 -15.523 1 80.94 166 LEU B C 1
ATOM 6602 O O . LEU B 1 166 ? 7.383 -33.719 -16.109 1 80.94 166 LEU B O 1
ATOM 6606 N N . PHE B 1 167 ? 5.199 -33.875 -16.062 1 83.25 167 PHE B N 1
ATOM 6607 C CA . PHE B 1 167 ? 5.129 -33.875 -17.516 1 83.25 167 PHE B CA 1
ATOM 6608 C C . PHE B 1 167 ? 5.59 -32.5 -18.062 1 83.25 167 PHE B C 1
ATOM 6610 O O . PHE B 1 167 ? 6.367 -32.438 -19.016 1 83.25 167 PHE B O 1
ATOM 6617 N N . CYS B 1 168 ? 5.137 -31.516 -17.453 1 86.62 168 CYS B N 1
ATOM 6618 C CA . CYS B 1 168 ? 5.52 -30.172 -17.891 1 86.62 168 CYS B CA 1
ATOM 6619 C C . CYS B 1 168 ? 7.012 -29.938 -17.703 1 86.62 168 CYS B C 1
ATOM 6621 O O . CYS B 1 168 ? 7.66 -29.328 -18.547 1 86.62 168 CYS B O 1
ATOM 6623 N N . LEU B 1 169 ? 7.508 -30.453 -16.641 1 85.44 169 LEU B N 1
ATOM 6624 C CA . LEU B 1 169 ? 8.945 -30.344 -16.406 1 85.44 169 LEU B CA 1
ATOM 6625 C C . LEU B 1 169 ? 9.734 -31.125 -17.438 1 85.44 169 LEU B C 1
ATOM 6627 O O . LEU B 1 169 ? 10.742 -30.641 -17.953 1 85.44 169 LEU B O 1
ATOM 6631 N N . GLY B 1 170 ? 9.273 -32.281 -17.719 1 84.19 170 GLY B N 1
ATOM 6632 C CA . GLY B 1 170 ? 9.93 -33.062 -18.734 1 84.19 170 GLY B CA 1
ATOM 6633 C C . GLY B 1 170 ? 9.906 -32.438 -20.109 1 84.19 170 GLY B C 1
ATOM 6634 O O . GLY B 1 170 ? 10.922 -32.406 -20.812 1 84.19 170 GLY B O 1
ATOM 6635 N N . MET B 1 171 ? 8.82 -31.906 -20.438 1 86.38 171 MET B N 1
ATOM 6636 C CA . MET B 1 171 ? 8.68 -31.25 -21.734 1 86.38 171 MET B CA 1
ATOM 6637 C C . MET B 1 171 ? 9.539 -30 -21.797 1 86.38 171 MET B C 1
ATOM 6639 O O . MET B 1 171 ? 10.078 -29.656 -22.844 1 86.38 171 MET B O 1
ATOM 6643 N N . LEU B 1 172 ? 9.641 -29.344 -20.734 1 88 172 LEU B N 1
ATOM 6644 C CA . LEU B 1 172 ? 10.461 -28.141 -20.688 1 88 172 LEU B CA 1
ATOM 6645 C C . LEU B 1 172 ? 11.938 -28.469 -20.859 1 88 172 LEU B C 1
ATOM 6647 O O . LEU B 1 172 ? 12.641 -27.797 -21.625 1 88 172 LEU B O 1
ATOM 6651 N N . ILE B 1 173 ? 12.383 -29.5 -20.25 1 84.94 173 ILE B N 1
ATOM 6652 C CA . ILE B 1 173 ? 13.789 -29.875 -20.328 1 84.94 173 ILE B CA 1
ATOM 6653 C C . ILE B 1 173 ? 14.125 -30.328 -21.75 1 84.94 173 ILE B C 1
ATOM 6655 O O . ILE B 1 173 ? 15.148 -29.938 -22.312 1 84.94 173 ILE B O 1
ATOM 6659 N N . ILE B 1 174 ? 13.195 -31.031 -22.312 1 86 174 ILE B N 1
ATOM 6660 C CA . ILE B 1 174 ? 13.43 -31.516 -23.672 1 86 174 ILE B CA 1
ATOM 6661 C C . ILE B 1 174 ? 13.453 -30.328 -24.641 1 86 174 ILE B C 1
ATOM 6663 O O . ILE B 1 174 ? 14.273 -30.297 -25.562 1 86 174 ILE B O 1
ATOM 6667 N N . SER B 1 175 ? 12.602 -29.453 -24.391 1 88.75 175 SER B N 1
ATOM 6668 C CA . SER B 1 175 ? 12.555 -28.281 -25.266 1 88.75 175 SER B CA 1
ATOM 6669 C C . SER B 1 175 ? 13.828 -27.453 -25.156 1 88.75 175 SER B C 1
ATOM 6671 O O . SER B 1 175 ? 14.359 -26.969 -26.156 1 88.75 175 SER B O 1
ATOM 6673 N N . ILE B 1 176 ? 14.328 -27.312 -23.969 1 86.75 176 ILE B N 1
ATOM 6674 C CA . ILE B 1 176 ? 15.539 -26.531 -23.75 1 86.75 176 ILE B CA 1
ATOM 6675 C C . ILE B 1 176 ? 16.719 -27.203 -24.438 1 86.75 176 ILE B C 1
ATOM 6677 O O . ILE B 1 176 ? 17.531 -26.547 -25.094 1 86.75 176 ILE B O 1
ATOM 6681 N N . LEU B 1 177 ? 16.797 -28.5 -24.344 1 83.75 177 LEU B N 1
ATOM 6682 C CA . LEU B 1 177 ? 17.891 -29.234 -24.938 1 83.75 177 LEU B CA 1
ATOM 6683 C C . LEU B 1 177 ? 17.797 -29.219 -26.469 1 83.75 177 LEU B C 1
ATOM 6685 O O . LEU B 1 177 ? 18.812 -29.094 -27.156 1 83.75 177 LEU B O 1
ATOM 6689 N N . LEU B 1 178 ? 16.594 -29.328 -26.906 1 87.62 178 LEU B N 1
ATOM 6690 C CA . LEU B 1 178 ? 16.391 -29.312 -28.359 1 87.62 178 LEU B CA 1
ATOM 6691 C C . LEU B 1 178 ? 16.734 -27.953 -28.938 1 87.62 178 LEU B C 1
ATOM 6693 O O . LEU B 1 178 ? 17.406 -27.859 -29.969 1 87.62 178 LEU B O 1
ATOM 6697 N N . VAL B 1 179 ? 16.297 -26.906 -28.312 1 89.31 179 VAL B N 1
ATOM 6698 C CA . VAL B 1 179 ? 16.547 -25.562 -28.812 1 89.31 179 VAL B CA 1
ATOM 6699 C C . VAL B 1 179 ? 18.047 -25.25 -28.719 1 89.31 179 VAL B C 1
ATOM 6701 O O . VAL B 1 179 ? 18.594 -24.578 -29.594 1 89.31 179 VAL B O 1
ATOM 6704 N N . ASN B 1 180 ? 18.641 -25.734 -27.625 1 85.75 180 ASN B N 1
ATOM 6705 C CA . ASN B 1 180 ? 20.078 -25.562 -27.5 1 85.75 180 ASN B CA 1
ATOM 6706 C C . ASN B 1 180 ? 20.828 -26.234 -28.656 1 85.75 180 ASN B C 1
ATOM 6708 O O . ASN B 1 180 ? 21.797 -25.672 -29.188 1 85.75 180 ASN B O 1
ATOM 6712 N N . GLN B 1 181 ? 20.422 -27.391 -29.094 1 86.69 181 GLN B N 1
ATOM 6713 C CA . GLN B 1 181 ? 21.047 -28.109 -30.188 1 86.69 181 GLN B CA 1
ATOM 6714 C C . GLN B 1 181 ? 20.781 -27.406 -31.516 1 86.69 181 GLN B C 1
ATOM 6716 O O . GLN B 1 181 ? 21.672 -27.312 -32.375 1 86.69 181 GLN B O 1
ATOM 6721 N N . ILE B 1 182 ? 19.609 -26.906 -31.641 1 88.75 182 ILE B N 1
ATOM 6722 C CA . ILE B 1 182 ? 19.266 -26.188 -32.844 1 88.75 182 ILE B CA 1
ATOM 6723 C C . ILE B 1 182 ? 20.109 -24.938 -32.969 1 88.75 182 ILE B C 1
ATOM 6725 O O . ILE B 1 182 ? 20.641 -24.625 -34.062 1 88.75 182 ILE B O 1
ATOM 6729 N N . ASN B 1 183 ? 20.25 -24.234 -31.906 1 88.56 183 ASN B N 1
ATOM 6730 C CA . ASN B 1 183 ? 21.047 -23 -31.906 1 88.56 183 ASN B CA 1
ATOM 6731 C C . ASN B 1 183 ? 22.516 -23.297 -32.188 1 88.56 183 ASN B C 1
ATOM 6733 O O . ASN B 1 183 ? 23.172 -22.531 -32.938 1 88.56 183 ASN B O 1
ATOM 6737 N N . LYS B 1 184 ? 23 -24.359 -31.578 1 86.31 184 LYS B N 1
ATOM 6738 C CA . LYS B 1 184 ? 24.391 -24.719 -31.828 1 86.31 184 LYS B CA 1
ATOM 6739 C C . LYS B 1 184 ? 24.609 -25.125 -33.281 1 86.31 184 LYS B C 1
ATOM 6741 O O . LYS B 1 184 ? 25.641 -24.812 -33.875 1 86.31 184 LYS B O 1
ATOM 6746 N N . PHE B 1 185 ? 23.672 -25.719 -33.781 1 89.06 185 PHE B N 1
ATOM 6747 C CA . PHE B 1 185 ? 23.781 -26.219 -35.156 1 89.06 185 PHE B CA 1
ATOM 6748 C C . PHE B 1 185 ? 23.609 -25.094 -36.156 1 89.06 185 PHE B C 1
ATOM 6750 O O . PHE B 1 185 ? 24.359 -25.016 -37.156 1 89.06 185 PHE B O 1
ATOM 6757 N N . VAL B 1 186 ? 22.703 -24.203 -35.938 1 86.19 186 VAL B N 1
ATOM 6758 C CA . VAL B 1 186 ? 22.344 -23.188 -36.938 1 86.19 186 VAL B CA 1
ATOM 6759 C C . VAL B 1 186 ? 23.203 -21.938 -36.719 1 86.19 186 VAL B C 1
ATOM 6761 O O . VAL B 1 186 ? 23.672 -21.328 -37.688 1 86.19 186 VAL B O 1
ATOM 6764 N N . PHE B 1 187 ? 23.422 -21.5 -35.469 1 87.06 187 PHE B N 1
ATOM 6765 C CA . PHE B 1 187 ? 24.016 -20.203 -35.188 1 87.06 187 PHE B CA 1
ATOM 6766 C C . PHE B 1 187 ? 25.375 -20.375 -34.5 1 87.06 187 PHE B C 1
ATOM 6768 O O . PHE B 1 187 ? 26.078 -19.391 -34.25 1 87.06 187 PHE B O 1
ATOM 6775 N N . HIS B 1 188 ? 25.766 -21.469 -34 1 86.38 188 HIS B N 1
ATOM 6776 C CA . HIS B 1 188 ? 26.984 -21.75 -33.281 1 86.38 188 HIS B CA 1
ATOM 6777 C C . HIS B 1 188 ? 27.016 -21.016 -31.938 1 86.38 188 HIS B C 1
ATOM 6779 O O . HIS B 1 188 ? 28.062 -20.516 -31.516 1 86.38 188 HIS B O 1
ATOM 6785 N N . LYS B 1 189 ? 25.859 -20.766 -31.5 1 83 189 LYS B N 1
ATOM 6786 C CA . LYS B 1 189 ? 25.672 -20.125 -30.203 1 83 189 LYS B CA 1
ATOM 6787 C C . LYS B 1 189 ? 24.75 -20.953 -29.297 1 83 189 LYS B C 1
ATOM 6789 O O . LYS B 1 189 ? 23.922 -21.719 -29.797 1 83 189 LYS B O 1
ATOM 6794 N N . PRO B 1 190 ? 24.984 -20.844 -28 1 82.25 190 PRO B N 1
ATOM 6795 C CA . PRO B 1 190 ? 24.062 -21.531 -27.109 1 82.25 190 PRO B CA 1
ATOM 6796 C C . PRO B 1 190 ? 22.719 -20.828 -26.969 1 82.25 190 PRO B C 1
ATOM 6798 O O . PRO B 1 190 ? 22.5 -19.781 -27.594 1 82.25 190 PRO B O 1
ATOM 6801 N N . ILE B 1 191 ? 21.875 -21.422 -26.234 1 84.06 191 ILE B N 1
ATOM 6802 C CA . ILE B 1 191 ? 20.562 -20.844 -25.969 1 84.06 191 ILE B CA 1
ATOM 6803 C C . ILE B 1 191 ? 20.734 -19.469 -25.328 1 84.06 191 ILE B C 1
ATOM 6805 O O . ILE B 1 191 ? 21.625 -19.266 -24.5 1 84.06 191 ILE B O 1
ATOM 6809 N N . GLY B 1 192 ? 19.969 -18.547 -25.828 1 77 192 GLY B N 1
ATOM 6810 C CA . GLY B 1 192 ? 20.078 -17.172 -25.375 1 77 192 GLY B CA 1
ATOM 6811 C C . GLY B 1 192 ? 18.906 -16.719 -24.516 1 77 192 GLY B C 1
ATOM 6812 O O . GLY B 1 192 ? 17.922 -17.453 -24.375 1 77 192 GLY B O 1
ATOM 6813 N N . ILE B 1 193 ? 19.047 -15.594 -23.938 1 80.31 193 ILE B N 1
ATOM 6814 C CA . ILE B 1 193 ? 18.062 -14.984 -23.062 1 80.31 193 ILE B CA 1
ATOM 6815 C C . ILE B 1 193 ? 16.766 -14.75 -23.828 1 80.31 193 ILE B C 1
ATOM 6817 O O . ILE B 1 193 ? 15.68 -14.695 -23.234 1 80.31 193 ILE B O 1
ATOM 6821 N N . ALA B 1 194 ? 16.891 -14.727 -25.125 1 81.56 194 ALA B N 1
ATOM 6822 C CA . ALA B 1 194 ? 15.711 -14.508 -25.953 1 81.56 194 ALA B CA 1
ATOM 6823 C C . ALA B 1 194 ? 14.719 -15.656 -25.828 1 81.56 194 ALA B C 1
ATOM 6825 O O . ALA B 1 194 ? 13.508 -15.461 -25.906 1 81.56 194 ALA B O 1
ATOM 6826 N N . TYR B 1 195 ? 15.172 -16.828 -25.625 1 85.31 195 TYR B N 1
ATOM 6827 C CA . TYR B 1 195 ? 14.312 -17.984 -25.391 1 85.31 195 TYR B CA 1
ATOM 6828 C C . TYR B 1 195 ? 13.492 -17.812 -24.125 1 85.31 195 TYR B C 1
ATOM 6830 O O . TYR B 1 195 ? 12.289 -18.078 -24.109 1 85.31 195 TYR B O 1
ATOM 6838 N N . VAL B 1 196 ? 14.172 -17.344 -23.172 1 83.69 196 VAL B N 1
ATOM 6839 C CA . VAL B 1 196 ? 13.523 -17.125 -21.891 1 83.69 196 VAL B CA 1
ATOM 6840 C C . VAL B 1 196 ? 12.516 -15.984 -22 1 83.69 196 VAL B C 1
ATOM 6842 O O . VAL B 1 196 ? 11.43 -16.031 -21.406 1 83.69 196 VAL B O 1
ATOM 6845 N N . LEU B 1 197 ? 12.859 -15.062 -22.766 1 81.88 197 LEU B N 1
ATOM 6846 C CA . LEU B 1 197 ? 11.961 -13.93 -22.984 1 81.88 197 LEU B CA 1
ATOM 6847 C C . LEU B 1 197 ? 10.703 -14.367 -23.719 1 81.88 197 LEU B C 1
ATOM 6849 O O . LEU B 1 197 ? 9.594 -13.969 -23.344 1 81.88 197 LEU B O 1
ATOM 6853 N N . GLY B 1 198 ? 10.922 -15.133 -24.688 1 81.31 198 GLY B N 1
ATOM 6854 C CA . GLY B 1 198 ? 9.766 -15.641 -25.422 1 81.31 198 GLY B CA 1
ATOM 6855 C C . GLY B 1 198 ? 8.844 -16.484 -24.547 1 81.31 198 GLY B C 1
ATOM 6856 O O . GLY B 1 198 ? 7.621 -16.344 -24.609 1 81.31 198 GLY B O 1
ATOM 6857 N N . GLY B 1 199 ? 9.438 -17.328 -23.797 1 83 199 GLY B N 1
ATOM 6858 C CA . GLY B 1 199 ? 8.664 -18.156 -22.875 1 83 199 GLY B CA 1
ATOM 6859 C C . GLY B 1 199 ? 7.953 -17.344 -21.812 1 83 199 GLY B C 1
ATOM 6860 O O . GLY B 1 199 ? 6.777 -17.578 -21.516 1 83 199 GLY B O 1
ATOM 6861 N N . SER B 1 200 ? 8.617 -16.391 -21.297 1 80.94 200 SER B N 1
ATOM 6862 C CA . SER B 1 200 ? 8.047 -15.562 -20.234 1 80.94 200 SER B CA 1
ATOM 6863 C C . SER B 1 200 ? 6.93 -14.672 -20.766 1 80.94 200 SER B C 1
ATOM 6865 O O . SER B 1 200 ? 5.941 -14.422 -20.078 1 80.94 200 SER B O 1
ATOM 6867 N N . LEU B 1 201 ? 7.094 -14.203 -21.922 1 79.69 201 LEU B N 1
ATOM 6868 C CA . LEU B 1 201 ? 6.062 -13.367 -22.531 1 79.69 201 LEU B CA 1
ATOM 6869 C C . LEU B 1 201 ? 4.785 -14.164 -22.766 1 79.69 201 LEU B C 1
ATOM 6871 O O . LEU B 1 201 ? 3.688 -13.688 -22.469 1 79.69 201 LEU B O 1
ATOM 6875 N N . SER B 1 202 ? 4.98 -15.281 -23.25 1 80.62 202 SER B N 1
ATOM 6876 C CA . SER B 1 202 ? 3.826 -16.141 -23.516 1 80.62 202 SER B CA 1
ATOM 6877 C C . SER B 1 202 ? 3.094 -16.469 -22.219 1 80.62 202 SER B C 1
ATOM 6879 O O . SER B 1 202 ? 1.864 -16.391 -22.156 1 80.62 202 SER B O 1
ATOM 6881 N N . LEU B 1 203 ? 3.809 -16.766 -21.281 1 79.5 203 LEU B N 1
ATOM 6882 C CA . LEU B 1 203 ? 3.211 -17.156 -20.016 1 79.5 203 LEU B CA 1
ATOM 6883 C C . LEU B 1 203 ? 2.57 -15.953 -19.328 1 79.5 203 LEU B C 1
ATOM 6885 O O . LEU B 1 203 ? 1.532 -16.078 -18.672 1 79.5 203 LEU B O 1
ATOM 6889 N N . TYR B 1 204 ? 3.156 -14.844 -19.453 1 78.88 204 TYR B N 1
ATOM 6890 C CA . TYR B 1 204 ? 2.621 -13.641 -18.844 1 78.88 204 TYR B CA 1
ATOM 6891 C C . TYR B 1 204 ? 1.272 -13.266 -19.438 1 78.88 204 TYR B C 1
ATOM 6893 O O . TYR B 1 204 ? 0.323 -12.961 -18.719 1 78.88 204 TYR B O 1
ATOM 6901 N N . PHE B 1 205 ? 1.221 -13.312 -20.688 1 77.62 205 PHE B N 1
ATOM 6902 C CA . PHE B 1 205 ? -0.029 -12.953 -21.344 1 77.62 205 PHE B CA 1
ATOM 6903 C C . PHE B 1 205 ? -1.13 -13.945 -21 1 77.62 205 PHE B C 1
ATOM 6905 O O . PHE B 1 205 ? -2.266 -13.555 -20.719 1 77.62 205 PHE B O 1
ATOM 6912 N N . ARG B 1 206 ? -0.738 -15.07 -20.875 1 78.5 206 ARG B N 1
ATOM 6913 C CA . ARG B 1 206 ? -1.741 -16.094 -20.578 1 78.5 206 ARG B CA 1
ATOM 6914 C C . ARG B 1 206 ? -2.176 -16.031 -19.125 1 78.5 206 ARG B C 1
ATOM 6916 O O . ARG B 1 206 ? -3.373 -16.031 -18.828 1 78.5 206 ARG B O 1
ATOM 6923 N N . ARG B 1 207 ? -1.22 -16 -18.359 1 78.19 207 ARG B N 1
ATOM 6924 C CA . ARG B 1 207 ? -1.517 -16.047 -16.938 1 78.19 207 ARG B CA 1
ATOM 6925 C C . ARG B 1 207 ? -2.283 -14.805 -16.5 1 78.19 207 ARG B C 1
ATOM 6927 O O . ARG B 1 207 ? -3.273 -14.898 -15.766 1 78.19 207 ARG B O 1
ATOM 6934 N N . GLU B 1 208 ? -1.874 -13.648 -16.906 1 76.94 208 GLU B N 1
ATOM 6935 C CA . GLU B 1 208 ? -2.488 -12.406 -16.453 1 76.94 208 GLU B CA 1
ATOM 6936 C C . GLU B 1 208 ? -3.822 -12.164 -17.156 1 76.94 208 GLU B C 1
ATOM 6938 O O . GLU B 1 208 ? -4.762 -11.648 -16.547 1 76.94 208 GLU B O 1
ATOM 6943 N N . GLN B 1 209 ? -3.854 -12.539 -18.328 1 76.25 209 GLN B N 1
ATOM 6944 C CA . GLN B 1 209 ? -5.125 -12.383 -19.016 1 76.25 209 GLN B CA 1
ATOM 6945 C C . GLN B 1 209 ? -6.195 -13.289 -18.422 1 76.25 209 GLN B C 1
ATOM 6947 O O . GLN B 1 209 ? -7.332 -12.867 -18.219 1 76.25 209 GLN B O 1
ATOM 6952 N N . GLN B 1 210 ? -5.812 -14.492 -18.219 1 77.25 210 GLN B N 1
ATOM 6953 C CA . GLN B 1 210 ? -6.758 -15.438 -17.625 1 77.25 210 GLN B CA 1
ATOM 6954 C C . GLN B 1 210 ? -7.137 -15.023 -16.203 1 77.25 210 GLN B C 1
ATOM 6956 O O . GLN B 1 210 ? -8.289 -15.164 -15.805 1 77.25 210 GLN B O 1
ATOM 6961 N N . SER B 1 211 ? -6.172 -14.523 -15.609 1 78.12 211 SER B N 1
ATOM 6962 C CA . SER B 1 211 ? -6.438 -14.133 -14.227 1 78.12 211 SER B CA 1
ATOM 6963 C C . SER B 1 211 ? -7.375 -12.93 -14.164 1 78.12 211 SER B C 1
ATOM 6965 O O . SER B 1 211 ? -8.336 -12.93 -13.391 1 78.12 211 SER B O 1
ATOM 6967 N N . ILE B 1 212 ? -7.172 -11.945 -14.969 1 79.69 212 ILE B N 1
ATOM 6968 C CA . ILE B 1 212 ? -7.992 -10.742 -14.977 1 79.69 212 ILE B CA 1
ATOM 6969 C C . ILE B 1 212 ? -9.406 -11.086 -15.438 1 79.69 212 ILE B C 1
ATOM 6971 O O . ILE B 1 212 ? -10.391 -10.664 -14.82 1 79.69 212 ILE B O 1
ATOM 6975 N N . LEU B 1 213 ? -9.469 -11.844 -16.438 1 80.31 213 LEU B N 1
ATOM 6976 C CA . LEU B 1 213 ? -10.773 -12.227 -16.969 1 80.31 213 LEU B CA 1
ATOM 6977 C C . LEU B 1 213 ? -11.508 -13.133 -15.984 1 80.31 213 LEU B C 1
ATOM 6979 O O . LEU B 1 213 ? -12.695 -12.93 -15.719 1 80.31 213 LEU B O 1
ATOM 6983 N N . GLY B 1 214 ? -10.789 -14.133 -15.539 1 81.88 214 GLY B N 1
ATOM 6984 C CA . GLY B 1 214 ? -11.414 -15.055 -14.602 1 81.88 214 GLY B CA 1
ATOM 6985 C C . GLY B 1 214 ? -11.914 -14.383 -13.336 1 81.88 214 GLY B C 1
ATOM 6986 O O . GLY B 1 214 ? -13.047 -14.617 -12.906 1 81.88 214 GLY B O 1
ATOM 6987 N N . ARG B 1 215 ? -11.211 -13.578 -12.789 1 82.69 215 ARG B N 1
ATOM 6988 C CA . ARG B 1 215 ? -11.594 -12.883 -11.57 1 82.69 215 ARG B CA 1
ATOM 6989 C C . ARG B 1 215 ? -12.711 -11.883 -11.828 1 82.69 215 ARG B C 1
ATOM 6991 O O . ARG B 1 215 ? -13.594 -11.695 -10.984 1 82.69 215 ARG B O 1
ATOM 6998 N N . SER B 1 216 ? -12.617 -11.219 -12.922 1 82.06 216 SER B N 1
ATOM 6999 C CA . SER B 1 216 ? -13.68 -10.281 -13.258 1 82.06 216 SER B CA 1
ATOM 7000 C C . SER B 1 216 ? -15.016 -10.992 -13.43 1 82.06 216 SER B C 1
ATOM 7002 O O . SER B 1 216 ? -16.062 -10.469 -13.047 1 82.06 216 SER B O 1
ATOM 7004 N N . ILE B 1 217 ? -14.984 -12.148 -13.984 1 83.44 217 ILE B N 1
ATOM 7005 C CA . ILE B 1 217 ? -16.203 -12.938 -14.148 1 83.44 217 ILE B CA 1
ATOM 7006 C C . ILE B 1 217 ? -16.719 -13.391 -12.789 1 83.44 217 ILE B C 1
ATOM 7008 O O . ILE B 1 217 ? -17.922 -13.344 -12.523 1 83.44 217 ILE B O 1
ATOM 7012 N N . GLN B 1 218 ? -15.836 -13.773 -11.992 1 81.5 218 GLN B N 1
ATOM 7013 C CA . GLN B 1 218 ? -16.219 -14.219 -10.656 1 81.5 218 GLN B CA 1
ATOM 7014 C C . GLN B 1 218 ? -16.875 -13.094 -9.859 1 81.5 218 GLN B C 1
A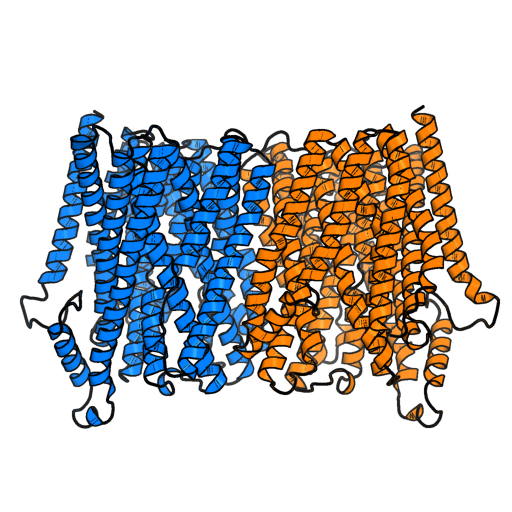TOM 7016 O O . GLN B 1 218 ? -17.938 -13.281 -9.266 1 81.5 218 GLN B O 1
ATOM 7021 N N . ILE B 1 219 ? -16.266 -11.977 -9.844 1 81.69 219 ILE B N 1
ATOM 7022 C CA . ILE B 1 219 ? -16.781 -10.828 -9.102 1 81.69 219 ILE B CA 1
ATOM 7023 C C . ILE B 1 219 ? -18.094 -10.352 -9.727 1 81.69 219 ILE B C 1
ATOM 7025 O O . ILE B 1 219 ? -19.047 -10.023 -9.016 1 81.69 219 ILE B O 1
ATOM 7029 N N . GLY B 1 220 ? -18.047 -10.305 -11.047 1 79.94 220 GLY B N 1
ATOM 7030 C CA . GLY B 1 220 ? -19.266 -9.906 -11.734 1 79.94 220 GLY B CA 1
ATOM 7031 C C . GLY B 1 220 ? -20.453 -10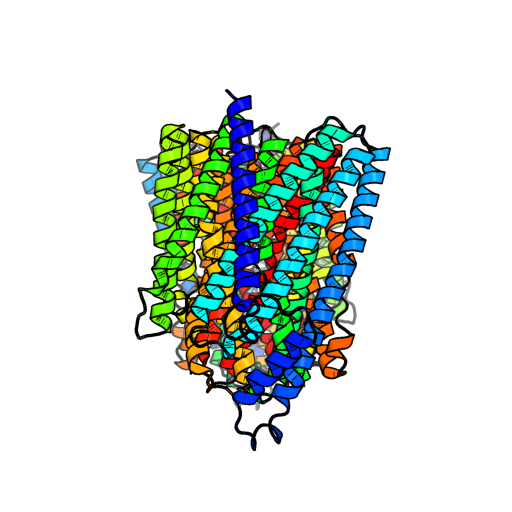.805 -11.422 1 79.94 220 GLY B C 1
ATOM 7032 O O . GLY B 1 220 ? -21.562 -10.32 -11.227 1 79.94 220 GLY B O 1
ATOM 7033 N N . THR B 1 221 ? -20.219 -12.047 -11.375 1 79.31 221 THR B N 1
ATOM 7034 C CA . THR B 1 221 ? -21.281 -13.016 -11.07 1 79.31 221 THR B CA 1
ATOM 7035 C C . THR B 1 221 ? -21.75 -12.859 -9.625 1 79.31 221 THR B C 1
ATOM 7037 O O . THR B 1 221 ? -22.953 -12.898 -9.352 1 79.31 221 THR B O 1
ATOM 7040 N N . ASP B 1 222 ? -20.828 -12.656 -8.75 1 77.31 222 ASP B N 1
ATOM 7041 C CA . ASP B 1 222 ? -21.172 -12.484 -7.34 1 77.31 222 ASP B CA 1
ATOM 7042 C C . ASP B 1 222 ? -21.984 -11.219 -7.117 1 77.31 222 ASP B C 1
ATOM 7044 O O . ASP B 1 222 ? -22.953 -11.219 -6.34 1 77.31 222 ASP B O 1
ATOM 7048 N N . LEU B 1 223 ? -21.656 -10.234 -7.73 1 78.38 223 LEU B N 1
ATOM 7049 C CA . LEU B 1 223 ? -22.344 -8.961 -7.59 1 78.38 223 LEU B CA 1
ATOM 7050 C C . LEU B 1 223 ? -23.75 -9.031 -8.203 1 78.38 223 LEU B C 1
ATOM 7052 O O . LEU B 1 223 ? -24.703 -8.477 -7.648 1 78.38 223 LEU B O 1
ATOM 7056 N N . HIS B 1 224 ? -23.828 -9.656 -9.273 1 77.12 224 HIS B N 1
ATOM 7057 C CA . HIS B 1 224 ? -25.109 -9.797 -9.945 1 77.12 224 HIS B CA 1
ATOM 7058 C C . HIS B 1 224 ? -26.078 -10.633 -9.117 1 77.12 224 HIS B C 1
ATOM 7060 O O . HIS B 1 224 ? -27.266 -10.289 -9.008 1 77.12 224 HIS B O 1
ATOM 7066 N N . VAL B 1 225 ? -25.625 -11.617 -8.625 1 70.62 225 VAL B N 1
ATOM 7067 C CA . VAL B 1 225 ? -26.484 -12.547 -7.906 1 70.62 225 VAL B CA 1
ATOM 7068 C C . VAL B 1 225 ? -26.844 -11.969 -6.539 1 70.62 225 VAL B C 1
ATOM 7070 O O . VAL B 1 225 ? -28.016 -12.008 -6.129 1 70.62 225 VAL B O 1
ATOM 7073 N N . LYS B 1 226 ? -26.031 -11.445 -5.922 1 65.56 226 LYS B N 1
ATOM 7074 C CA . LYS B 1 226 ? -26.25 -11.039 -4.535 1 65.56 226 LYS B CA 1
ATOM 7075 C C . LYS B 1 226 ? -26.969 -9.695 -4.461 1 65.56 226 LYS B C 1
ATOM 7077 O O . LYS B 1 226 ? -27.812 -9.492 -3.59 1 65.56 226 LYS B O 1
ATOM 7082 N N . ASP B 1 227 ? -26.531 -8.781 -5.234 1 62 227 ASP B N 1
ATOM 7083 C CA . ASP B 1 227 ? -27.156 -7.465 -5.211 1 62 227 ASP B CA 1
ATOM 7084 C C . ASP B 1 227 ? -28.594 -7.535 -5.719 1 62 227 ASP B C 1
ATOM 7086 O O . ASP B 1 227 ? -29.484 -6.828 -5.219 1 62 227 ASP B O 1
ATOM 7090 N N . ASN B 1 228 ? -28.828 -8.352 -6.688 1 59.88 228 ASN B N 1
ATOM 7091 C CA . ASN B 1 228 ? -30.125 -8.336 -7.34 1 59.88 228 ASN B CA 1
ATOM 7092 C C . ASN B 1 228 ? -31.047 -9.406 -6.77 1 59.88 228 ASN B C 1
ATOM 7094 O O . ASN B 1 228 ? -32.25 -9.203 -6.672 1 59.88 228 ASN B O 1
ATOM 7098 N N . LEU B 1 229 ? -30.359 -10.492 -6.465 1 56.31 229 LEU B N 1
ATOM 7099 C CA . LEU B 1 229 ? -31.266 -11.594 -6.164 1 56.31 229 LEU B CA 1
ATOM 7100 C C . LEU B 1 229 ? -31.406 -11.789 -4.656 1 56.31 229 LEU B C 1
ATOM 7102 O O . LEU B 1 229 ? -32.312 -12.477 -4.195 1 56.31 229 LEU B O 1
ATOM 7106 N N . GLY B 1 230 ? -30.734 -10.852 -3.934 1 52.97 230 GLY B N 1
ATOM 7107 C CA . GLY B 1 230 ? -30.859 -10.867 -2.484 1 52.97 230 GLY B CA 1
ATOM 7108 C C . GLY B 1 230 ? -30.703 -12.258 -1.891 1 52.97 230 GLY B C 1
ATOM 7109 O O . GLY B 1 230 ? -31.234 -12.539 -0.809 1 52.97 230 GLY B O 1
ATOM 7110 N N . SER B 1 231 ? -30.453 -13.336 -2.836 1 49.38 231 SER B N 1
ATOM 7111 C CA . SER B 1 231 ? -30.578 -14.703 -2.33 1 49.38 231 SER B CA 1
ATOM 7112 C C . SER B 1 231 ? -29.234 -15.234 -1.847 1 49.38 231 SER B C 1
ATOM 7114 O O . SER B 1 231 ? -28.188 -14.844 -2.361 1 49.38 231 SER B O 1
ATOM 7116 N N . GLU B 1 232 ? -29.25 -15.766 -0.661 1 48.62 232 GLU B N 1
ATOM 7117 C CA . GLU B 1 232 ? -28.203 -16.406 0.13 1 48.62 232 GLU B CA 1
ATOM 7118 C C . GLU B 1 232 ? -27.562 -17.562 -0.639 1 48.62 232 GLU B C 1
ATOM 7120 O O . GLU B 1 232 ? -26.375 -17.859 -0.447 1 48.62 232 GLU B O 1
ATOM 7125 N N . GLY B 1 233 ? -28.406 -18.547 -1.211 1 47.28 233 GLY B N 1
ATOM 7126 C CA . GLY B 1 233 ? -27.984 -19.75 -1.902 1 47.28 233 GLY B CA 1
ATOM 7127 C C . GLY B 1 233 ? -27.812 -19.562 -3.396 1 47.28 233 GLY B C 1
ATOM 7128 O O . GLY B 1 233 ? -28.75 -19.797 -4.168 1 47.28 233 GLY B O 1
ATOM 7129 N N . VAL B 1 234 ? -26.688 -18.969 -3.727 1 50.5 234 VAL B N 1
ATOM 7130 C CA . VAL B 1 234 ? -26.391 -18.422 -5.039 1 50.5 234 VAL B CA 1
ATOM 7131 C C . VAL B 1 234 ? -26.656 -19.469 -6.117 1 50.5 234 VAL B C 1
ATOM 7133 O O . VAL B 1 234 ? -27.281 -19.172 -7.137 1 50.5 234 VAL B O 1
ATOM 7136 N N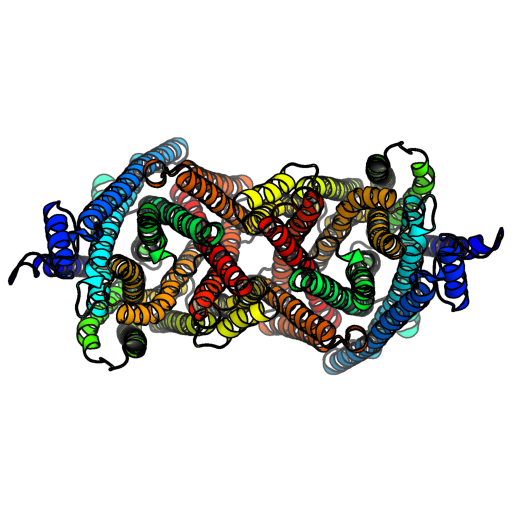 . MET B 1 235 ? -26.266 -20.75 -5.805 1 51.25 235 MET B N 1
ATOM 7137 C CA . MET B 1 235 ? -26.219 -21.719 -6.898 1 51.25 235 MET B CA 1
ATOM 7138 C C . MET B 1 235 ? -27.609 -22.219 -7.254 1 51.25 235 MET B C 1
ATOM 7140 O O . MET B 1 235 ? -27.844 -22.656 -8.375 1 51.25 235 MET B O 1
ATOM 7144 N N . ASP B 1 236 ? -28.438 -22.062 -6.281 1 52.22 236 ASP B N 1
ATOM 7145 C CA . ASP B 1 236 ? -29.766 -22.562 -6.555 1 52.22 236 ASP B CA 1
ATOM 7146 C C . ASP B 1 236 ? -30.594 -21.547 -7.332 1 52.22 236 ASP B C 1
ATOM 7148 O O . ASP B 1 236 ? -31.562 -21.906 -8.016 1 52.22 236 ASP B O 1
ATOM 7152 N N . VAL B 1 237 ? -30.078 -20.312 -7.098 1 57.25 237 VAL B N 1
ATOM 7153 C CA . VAL B 1 237 ? -30.969 -19.297 -7.648 1 57.25 237 VAL B CA 1
ATOM 7154 C C . VAL B 1 237 ? -30.359 -18.703 -8.922 1 57.25 237 VAL B C 1
ATOM 7156 O O . VAL B 1 237 ? -31.016 -17.953 -9.641 1 57.25 237 VAL B O 1
ATOM 7159 N N . ILE B 1 238 ? -29.25 -19.219 -9.094 1 61.94 238 ILE B N 1
ATOM 7160 C CA . ILE B 1 238 ? -28.578 -18.594 -10.227 1 61.94 238 ILE B CA 1
ATOM 7161 C C . ILE B 1 238 ? -29 -19.266 -11.523 1 61.94 238 ILE B C 1
ATOM 7163 O O . ILE B 1 238 ? -29.328 -20.453 -11.539 1 61.94 238 ILE B O 1
ATOM 7167 N N . GLY B 1 239 ? -29.234 -18.406 -12.516 1 64.94 239 GLY B N 1
ATOM 7168 C CA . GLY B 1 239 ? -29.578 -18.875 -13.852 1 64.94 239 GLY B CA 1
ATOM 7169 C C . GLY B 1 239 ? -28.438 -19.609 -14.539 1 64.94 239 GLY B C 1
ATOM 7170 O O . GLY B 1 239 ? -27.344 -19.766 -13.969 1 64.94 239 GLY B O 1
ATOM 7171 N N . TYR B 1 240 ? -28.688 -20.219 -15.594 1 63.72 240 TYR B N 1
ATOM 7172 C CA . TYR B 1 240 ? -27.75 -20.984 -16.406 1 63.72 240 TYR B CA 1
ATOM 7173 C C . TYR B 1 240 ? -26.5 -20.172 -16.719 1 63.72 240 TYR B C 1
ATOM 7175 O O . TYR B 1 240 ? -25.375 -20.656 -16.562 1 63.72 240 TYR B O 1
ATOM 7183 N N . SER B 1 241 ? -26.734 -18.984 -17.062 1 67.19 241 SER B N 1
ATOM 7184 C CA . SER B 1 241 ? -25.625 -18.125 -17.453 1 67.19 241 SER B CA 1
ATOM 7185 C C . SER B 1 241 ? -24.703 -17.828 -16.266 1 67.19 241 SER B C 1
ATOM 7187 O O . SER B 1 241 ? -23.484 -17.781 -16.406 1 67.19 241 SER B O 1
ATOM 7189 N N . GLU B 1 242 ? -25.297 -17.766 -15.164 1 73.06 242 GLU B N 1
ATOM 7190 C CA . GLU B 1 242 ? -24.531 -17.469 -13.961 1 73.06 242 GLU B CA 1
ATOM 7191 C C . GLU B 1 242 ? -23.734 -18.688 -13.492 1 73.06 242 GLU B C 1
ATOM 7193 O O . GLU B 1 242 ? -22.625 -18.562 -12.977 1 73.06 242 GLU B O 1
ATOM 7198 N N . LYS B 1 243 ? -24.359 -19.766 -13.727 1 72.69 243 LYS B N 1
ATOM 7199 C CA . LYS B 1 243 ? -23.656 -21 -13.375 1 72.69 243 LYS B CA 1
ATOM 7200 C C . LYS B 1 243 ? -22.438 -21.219 -14.266 1 72.69 243 LYS B C 1
ATOM 7202 O O . LYS B 1 243 ? -21.359 -21.547 -13.773 1 72.69 243 LYS B O 1
ATOM 7207 N N . LEU B 1 244 ? -22.656 -20.922 -15.484 1 70.81 244 LEU B N 1
ATOM 7208 C CA . LEU B 1 244 ? -21.562 -21.016 -16.438 1 70.81 244 LEU B CA 1
ATOM 7209 C C . LEU B 1 244 ? -20.453 -20.016 -16.125 1 70.81 244 LEU B C 1
ATOM 7211 O O . LEU B 1 244 ? -19.266 -20.344 -16.203 1 70.81 244 LEU B O 1
ATOM 7215 N N . ALA B 1 245 ? -20.859 -18.906 -15.82 1 75.31 245 ALA B N 1
ATOM 7216 C CA . ALA B 1 245 ? -19.906 -17.844 -15.531 1 75.31 245 ALA B CA 1
ATOM 7217 C C . ALA B 1 245 ? -19.094 -18.156 -14.281 1 75.31 245 ALA B C 1
ATOM 7219 O O . ALA B 1 245 ? -17.891 -17.906 -14.227 1 75.31 245 ALA B O 1
ATOM 7220 N N . SER B 1 246 ? -19.688 -18.719 -13.414 1 76.06 246 SER B N 1
ATOM 7221 C CA . SER B 1 246 ? -19 -19.062 -12.172 1 76.06 246 SER B CA 1
ATOM 7222 C C . SER B 1 246 ? -17.953 -20.141 -12.398 1 76.06 246 SER B C 1
ATOM 7224 O O . SER B 1 246 ? -16.812 -20.016 -11.906 1 76.06 246 SER B O 1
ATOM 7226 N N . ILE B 1 247 ? -18.297 -21.094 -13.219 1 76.94 247 ILE B N 1
ATOM 7227 C CA . ILE B 1 247 ? -17.375 -22.188 -13.477 1 76.94 247 ILE B CA 1
ATOM 7228 C C . ILE B 1 247 ? -16.219 -21.703 -14.359 1 76.94 247 ILE B C 1
ATOM 7230 O O . ILE B 1 247 ? -15.055 -21.969 -14.078 1 76.94 247 ILE B O 1
ATOM 7234 N N . MET B 1 248 ? -16.562 -20.984 -15.344 1 77.81 248 MET B N 1
ATOM 7235 C CA . MET B 1 248 ? -15.555 -20.469 -16.266 1 77.81 248 MET B CA 1
ATOM 7236 C C . MET B 1 248 ? -14.594 -19.531 -15.547 1 77.81 248 MET B C 1
ATOM 7238 O O . MET B 1 248 ? -13.383 -19.578 -15.781 1 77.81 248 MET B O 1
ATOM 7242 N N . GLY B 1 249 ? -15.125 -18.703 -14.727 1 79.25 249 GLY B N 1
ATOM 7243 C CA . GLY B 1 249 ? -14.289 -17.781 -13.977 1 79.25 249 GLY B CA 1
ATOM 7244 C C . GLY B 1 249 ? -13.258 -18.469 -13.109 1 79.25 249 GLY B C 1
ATOM 7245 O O . GLY B 1 249 ? -12.086 -18.078 -13.094 1 79.25 249 GLY B O 1
ATOM 7246 N N . HIS B 1 250 ? -13.57 -19.547 -12.578 1 79 250 HIS B N 1
ATOM 7247 C CA . HIS B 1 250 ? -12.672 -20.266 -11.68 1 79 250 HIS B CA 1
ATOM 7248 C C . HIS B 1 250 ? -11.641 -21.062 -12.469 1 79 250 HIS B C 1
ATOM 7250 O O . HIS B 1 250 ? -10.492 -21.188 -12.039 1 79 250 HIS B O 1
ATOM 7256 N N . ILE B 1 251 ? -12.047 -21.562 -13.531 1 77.88 251 ILE B N 1
ATOM 7257 C CA . ILE B 1 251 ? -11.125 -22.328 -14.352 1 77.88 251 ILE B CA 1
ATOM 7258 C C . ILE B 1 251 ? -10.023 -21.422 -14.891 1 77.88 251 ILE B C 1
ATOM 7260 O O . ILE B 1 251 ? -8.852 -21.797 -14.93 1 77.88 251 ILE B O 1
ATOM 7264 N N . LEU B 1 252 ? -10.422 -20.266 -15.172 1 77.44 252 LEU B N 1
ATOM 7265 C CA . LEU B 1 252 ? -9.461 -19.344 -15.766 1 77.44 252 LEU B CA 1
ATOM 7266 C C . LEU B 1 252 ? -8.562 -18.734 -14.695 1 77.44 252 LEU B C 1
ATOM 7268 O O . LEU B 1 252 ? -7.352 -18.594 -14.898 1 77.44 252 LEU B O 1
ATOM 7272 N N . SER B 1 253 ? -9.062 -18.406 -13.641 1 74.5 253 SER B N 1
ATOM 7273 C CA . SER B 1 253 ? -8.328 -17.625 -12.656 1 74.5 253 SER B CA 1
ATOM 7274 C C . SER B 1 253 ? -7.41 -18.516 -11.812 1 74.5 253 SER B C 1
ATOM 7276 O O . SER B 1 253 ? -6.367 -18.062 -11.336 1 74.5 253 SER B O 1
ATOM 7278 N N . ASP B 1 254 ? -7.742 -19.703 -11.586 1 70 254 ASP B N 1
ATOM 7279 C CA . ASP B 1 254 ? -7.051 -20.484 -10.562 1 70 254 ASP B CA 1
ATOM 7280 C C . ASP B 1 254 ? -6.07 -21.469 -11.18 1 70 254 ASP B C 1
ATOM 7282 O O . ASP B 1 254 ? -5.883 -22.578 -10.672 1 70 254 ASP B O 1
ATOM 7286 N N . ASN B 1 255 ? -5.527 -21.094 -12.242 1 70.5 255 ASN B N 1
ATOM 7287 C CA . ASN B 1 255 ? -4.5 -21.953 -12.812 1 70.5 255 ASN B CA 1
ATOM 7288 C C . ASN B 1 255 ? -3.102 -21.516 -12.391 1 70.5 255 ASN B C 1
ATOM 7290 O O . ASN B 1 255 ? -2.352 -20.953 -13.188 1 70.5 255 ASN B O 1
ATOM 7294 N N . HIS B 1 256 ? -2.615 -21.922 -11.25 1 70.38 256 HIS B N 1
ATOM 7295 C CA . HIS B 1 256 ? -1.355 -21.469 -10.672 1 70.38 256 HIS B CA 1
ATOM 7296 C C . HIS B 1 256 ? -0.189 -22.328 -11.141 1 70.38 256 HIS B C 1
ATOM 7298 O O . HIS B 1 256 ? 0.971 -22.031 -10.859 1 70.38 256 HIS B O 1
ATOM 7304 N N . LEU B 1 257 ? -0.463 -23.328 -11.914 1 78.12 257 LEU B N 1
ATOM 7305 C CA . LEU B 1 257 ? 0.612 -24.141 -12.477 1 78.12 257 LEU B CA 1
ATOM 7306 C C . LEU B 1 257 ? 1.447 -23.328 -13.461 1 78.12 257 LEU B C 1
ATOM 7308 O O . LEU B 1 257 ? 2.639 -23.578 -13.633 1 78.12 257 LEU B O 1
ATOM 7312 N N . LEU B 1 258 ? 0.832 -22.359 -13.969 1 76.5 258 LEU B N 1
ATOM 7313 C CA . LEU B 1 258 ? 1.544 -21.516 -14.914 1 76.5 258 LEU B CA 1
ATOM 7314 C C . LEU B 1 258 ? 2.633 -20.703 -14.211 1 76.5 258 LEU B C 1
ATOM 7316 O O . LEU B 1 258 ? 3.68 -20.422 -14.805 1 76.5 258 LEU B O 1
ATOM 7320 N N . ASP B 1 259 ? 2.486 -20.438 -12.961 1 76.75 259 ASP B N 1
ATOM 7321 C CA . ASP B 1 259 ? 3.484 -19.703 -12.188 1 76.75 259 ASP B CA 1
ATOM 7322 C C . ASP B 1 259 ? 4.715 -20.562 -11.922 1 76.75 259 ASP B C 1
ATOM 7324 O O . ASP B 1 259 ? 5.844 -20.062 -11.938 1 76.75 259 ASP B O 1
ATOM 7328 N N . LEU B 1 260 ? 4.477 -21.781 -11.766 1 80.69 260 LEU B N 1
ATOM 7329 C CA . LEU B 1 260 ? 5.59 -22.688 -11.508 1 80.69 260 LEU B CA 1
ATOM 7330 C C . LEU B 1 260 ? 6.434 -22.875 -12.766 1 80.69 260 LEU B C 1
ATOM 7332 O O . LEU B 1 260 ? 7.664 -22.969 -12.688 1 80.69 260 LEU B O 1
ATOM 7336 N N . ILE B 1 261 ? 5.793 -22.875 -13.82 1 85.44 261 ILE B N 1
ATOM 7337 C CA . ILE B 1 261 ? 6.492 -23.156 -15.07 1 85.44 261 ILE B CA 1
ATOM 7338 C C . ILE B 1 261 ? 7.469 -22.016 -15.375 1 85.44 261 ILE B C 1
ATOM 7340 O O . ILE B 1 261 ? 8.562 -22.25 -15.898 1 85.44 261 ILE B O 1
ATOM 7344 N N . ILE B 1 262 ? 7.062 -20.875 -14.977 1 81.44 262 ILE B N 1
ATOM 7345 C CA . ILE B 1 262 ? 7.961 -19.75 -15.25 1 81.44 262 ILE B CA 1
ATOM 7346 C C . ILE B 1 262 ? 9.211 -19.875 -14.375 1 81.44 262 ILE B C 1
ATOM 7348 O O . ILE B 1 262 ? 10.32 -19.578 -14.828 1 81.44 262 ILE B O 1
ATOM 7352 N N . VAL B 1 263 ? 9.055 -20.281 -13.211 1 84.25 263 VAL B N 1
ATOM 7353 C CA . VAL B 1 263 ? 10.188 -20.422 -12.297 1 84.25 263 VAL B CA 1
ATOM 7354 C C . VAL B 1 263 ? 11.102 -21.547 -12.773 1 84.25 263 VAL B C 1
ATOM 7356 O O . VAL B 1 263 ? 12.328 -21.406 -12.75 1 84.25 263 VAL B O 1
ATOM 7359 N N . LEU B 1 264 ? 10.516 -22.578 -13.234 1 86.25 264 LEU B N 1
ATOM 7360 C CA . LEU B 1 264 ? 11.305 -23.719 -13.711 1 86.25 264 LEU B CA 1
ATOM 7361 C C . LEU B 1 264 ? 12.031 -23.359 -15.008 1 86.25 264 LEU B C 1
ATOM 7363 O O . LEU B 1 264 ? 13.164 -23.797 -15.227 1 86.25 264 LEU B O 1
ATOM 7367 N N . LEU B 1 265 ? 11.344 -22.594 -15.773 1 86.94 265 LEU B N 1
ATOM 7368 C CA . LEU B 1 265 ? 11.977 -22.109 -17 1 86.94 265 LEU B CA 1
ATOM 7369 C C . LEU B 1 265 ? 13.234 -21.312 -16.672 1 86.94 265 LEU B C 1
ATOM 7371 O O . LEU B 1 265 ? 14.297 -21.547 -17.266 1 86.94 265 LEU B O 1
ATOM 7375 N N . LEU B 1 266 ? 13.094 -20.5 -15.719 1 83.69 266 LEU B N 1
ATOM 7376 C CA . LEU B 1 266 ? 14.211 -19.641 -15.359 1 83.69 266 LEU B CA 1
ATOM 7377 C C . LEU B 1 266 ? 15.312 -20.438 -14.664 1 83.69 266 LEU B C 1
ATOM 7379 O O . LEU B 1 266 ? 16.5 -20.234 -14.938 1 83.69 266 LEU B O 1
ATOM 7383 N N . TYR B 1 267 ? 14.906 -21.312 -13.883 1 84.06 267 TYR B N 1
ATOM 7384 C CA . TYR B 1 267 ? 15.859 -22.094 -13.086 1 84.06 267 TYR B CA 1
ATOM 7385 C C . TYR B 1 267 ? 16.719 -22.969 -13.984 1 84.06 267 TYR B C 1
ATOM 7387 O O . TYR B 1 267 ? 17.938 -23.078 -13.773 1 84.06 267 TYR B O 1
ATOM 7395 N N . PHE B 1 268 ? 16.266 -23.531 -15.039 1 81.62 268 PHE B N 1
ATOM 7396 C CA . PHE B 1 268 ? 16.984 -24.5 -15.836 1 81.62 268 PHE B CA 1
ATOM 7397 C C . PHE B 1 268 ? 17.703 -23.828 -17 1 81.62 268 PHE B C 1
ATOM 7399 O O . PHE B 1 268 ? 18.656 -24.375 -17.562 1 81.62 268 PHE B O 1
ATOM 7406 N N . THR B 1 269 ? 17.297 -22.625 -17.312 1 80.75 269 THR B N 1
ATOM 7407 C CA . THR B 1 269 ? 17.859 -22.016 -18.5 1 80.75 269 THR B CA 1
ATOM 7408 C C . THR B 1 269 ? 18.953 -21.016 -18.141 1 80.75 269 THR B C 1
ATOM 7410 O O . THR B 1 269 ? 19.969 -20.906 -18.812 1 80.75 269 THR B O 1
ATOM 7413 N N . LEU B 1 270 ? 18.781 -20.312 -17.031 1 77.12 270 LEU B N 1
ATOM 7414 C CA . LEU B 1 270 ? 19.641 -19.172 -16.734 1 77.12 270 LEU B CA 1
ATOM 7415 C C . LEU B 1 270 ? 21.062 -19.609 -16.453 1 77.12 270 LEU B C 1
ATOM 7417 O O . LEU B 1 270 ? 22.016 -18.953 -16.859 1 77.12 270 LEU B O 1
ATOM 7421 N N . PRO B 1 271 ? 21.219 -20.703 -15.758 1 72.44 271 PRO B N 1
ATOM 7422 C CA . PRO B 1 271 ? 22.609 -21.125 -15.547 1 72.44 271 PRO B CA 1
ATOM 7423 C C . PRO B 1 271 ? 23.344 -21.422 -16.844 1 72.44 271 PRO B C 1
ATOM 7425 O O . PRO B 1 271 ? 24.562 -21.25 -16.938 1 72.44 271 PRO B O 1
ATOM 7428 N N . ARG B 1 272 ? 22.703 -21.766 -17.844 1 72.06 272 ARG B N 1
ATOM 7429 C CA . ARG B 1 272 ? 23.312 -22.047 -19.141 1 72.06 272 ARG B CA 1
ATOM 7430 C C . ARG B 1 272 ? 23.641 -20.75 -19.891 1 72.06 272 ARG B C 1
ATOM 7432 O O . ARG B 1 272 ? 24.625 -20.703 -20.641 1 72.06 272 ARG B O 1
ATOM 7439 N N . ILE B 1 273 ? 22.875 -19.812 -19.609 1 74.25 273 ILE B N 1
ATOM 7440 C CA . ILE B 1 273 ? 23.062 -18.531 -20.281 1 74.25 273 ILE B CA 1
ATOM 7441 C C . ILE B 1 273 ? 24.203 -17.766 -19.625 1 74.25 273 ILE B C 1
ATOM 7443 O O . ILE B 1 273 ? 25.094 -17.25 -20.297 1 74.25 273 ILE B O 1
ATOM 7447 N N . PHE B 1 274 ? 24.219 -17.641 -18.297 1 70.56 274 PHE B N 1
ATOM 7448 C CA . PHE B 1 274 ? 25.141 -16.766 -17.594 1 70.56 274 PHE B CA 1
ATOM 7449 C C . PHE B 1 274 ? 26.344 -17.547 -17.062 1 70.56 274 PHE B C 1
ATOM 7451 O O . PHE B 1 274 ? 27.297 -16.969 -16.562 1 70.56 274 PHE B O 1
ATOM 7458 N N . GLN B 1 275 ? 26.453 -18.719 -17.406 1 64.56 275 GLN B N 1
ATOM 7459 C CA . GLN B 1 275 ? 27.562 -19.578 -17.031 1 64.56 275 GLN B CA 1
ATOM 7460 C C . GLN B 1 275 ? 27.938 -19.391 -15.57 1 64.56 275 GLN B C 1
ATOM 7462 O O . GLN B 1 275 ? 29.109 -19.234 -15.234 1 64.56 275 GLN B O 1
ATOM 7467 N N . ILE B 1 276 ? 27 -19.062 -14.766 1 55.5 276 ILE B N 1
ATOM 7468 C CA . ILE B 1 276 ? 27.266 -18.938 -13.336 1 55.5 276 ILE B CA 1
ATOM 7469 C C . ILE B 1 276 ? 27.781 -20.266 -12.789 1 55.5 276 ILE B C 1
ATOM 7471 O O . ILE B 1 276 ? 27.094 -21.281 -12.844 1 55.5 276 ILE B O 1
ATOM 7475 N N . GLY B 1 277 ? 28.891 -20.391 -12.422 1 57.97 277 GLY B N 1
ATOM 7476 C CA . GLY B 1 277 ? 29.562 -21.547 -11.836 1 57.97 277 GLY B CA 1
ATOM 7477 C C . GLY B 1 277 ? 29.141 -22.859 -12.477 1 57.97 277 GLY B C 1
ATOM 7478 O O . GLY B 1 277 ? 28.406 -23.641 -11.875 1 57.97 277 GLY B O 1
ATOM 7479 N N . ALA B 1 278 ? 29.406 -23.031 -13.75 1 54.88 278 ALA B N 1
ATOM 7480 C CA . ALA B 1 278 ? 28.953 -24.062 -14.68 1 54.88 278 ALA B CA 1
ATOM 7481 C C . ALA B 1 278 ? 28.891 -25.438 -13.992 1 54.88 278 ALA B C 1
ATOM 7483 O O . ALA B 1 278 ? 27.875 -26.125 -14.07 1 54.88 278 ALA B O 1
ATOM 7484 N N . MET B 1 279 ? 29.969 -25.703 -13.258 1 52.19 279 MET B N 1
ATOM 7485 C CA . MET B 1 279 ? 30 -27.016 -12.625 1 52.19 279 MET B CA 1
ATOM 7486 C C . MET B 1 279 ? 28.938 -27.141 -11.539 1 52.19 279 MET B C 1
ATOM 7488 O O . MET B 1 279 ? 28.25 -28.156 -11.453 1 52.19 279 MET B O 1
ATOM 7492 N N . ASN B 1 280 ? 28.688 -26.094 -10.867 1 61.78 280 ASN B N 1
ATOM 7493 C CA . ASN B 1 280 ? 27.844 -26.141 -9.688 1 61.78 280 ASN B CA 1
ATOM 7494 C C . ASN B 1 280 ? 26.359 -26.109 -10.062 1 61.78 280 ASN B C 1
ATOM 7496 O O . ASN B 1 280 ? 25.531 -26.766 -9.438 1 61.78 280 ASN B O 1
ATOM 7500 N N . THR B 1 281 ? 26.172 -25.719 -11.242 1 63.66 281 THR B N 1
ATOM 7501 C CA . THR B 1 281 ? 24.781 -25.594 -11.641 1 63.66 281 THR B CA 1
ATOM 7502 C C . THR B 1 281 ? 24.25 -26.906 -12.18 1 63.66 281 THR B C 1
ATOM 7504 O O . THR B 1 281 ? 23.062 -27.219 -12.016 1 63.66 281 THR B O 1
ATOM 7507 N N . ASN B 1 282 ? 25.172 -27.734 -12.719 1 68.38 282 ASN B N 1
ATOM 7508 C CA . ASN B 1 282 ? 24.766 -29.062 -13.18 1 68.38 282 ASN B CA 1
ATOM 7509 C C . ASN B 1 282 ? 24.422 -29.984 -12.016 1 68.38 282 ASN B C 1
ATOM 7511 O O . ASN B 1 282 ? 23.469 -30.75 -12.094 1 68.38 282 ASN B O 1
ATOM 7515 N N . VAL B 1 283 ? 25.125 -29.703 -11.008 1 68.69 283 VAL B N 1
ATOM 7516 C CA . VAL B 1 283 ? 24.875 -30.547 -9.836 1 68.69 283 VAL B CA 1
ATOM 7517 C C . VAL B 1 283 ? 23.531 -30.188 -9.219 1 68.69 283 VAL B C 1
ATOM 7519 O O . VAL B 1 283 ? 22.781 -31.062 -8.812 1 68.69 283 VAL B O 1
ATOM 7522 N N . TYR B 1 284 ? 23.219 -28.984 -9.328 1 73.12 284 TYR B N 1
ATOM 7523 C CA . TYR B 1 284 ? 21.953 -28.531 -8.766 1 73.12 284 TYR B CA 1
ATOM 7524 C C . TYR B 1 284 ? 20.781 -29.109 -9.547 1 73.12 284 TYR B C 1
ATOM 7526 O O . TYR B 1 284 ? 19.781 -29.531 -8.953 1 73.12 284 TYR B O 1
ATOM 7534 N N . SER B 1 285 ? 20.969 -29.203 -10.828 1 74.56 285 SER B N 1
ATOM 7535 C CA . SER B 1 285 ? 19.891 -29.734 -11.656 1 74.56 285 SER B CA 1
ATOM 7536 C C . SER B 1 285 ? 19.688 -31.219 -11.398 1 74.56 285 SER B C 1
ATOM 7538 O O . SER B 1 285 ? 18.547 -31.703 -11.344 1 74.56 285 SER B O 1
ATOM 7540 N N . ILE B 1 286 ? 20.766 -31.875 -11.117 1 72.81 286 ILE B N 1
ATOM 7541 C CA . ILE B 1 286 ? 20.688 -33.312 -10.859 1 72.81 286 ILE B CA 1
ATOM 7542 C C . ILE B 1 286 ? 20.031 -33.562 -9.5 1 72.81 286 ILE B C 1
ATOM 7544 O O . ILE B 1 286 ? 19.172 -34.438 -9.375 1 72.81 286 ILE B O 1
ATOM 7548 N N . VAL B 1 287 ? 20.422 -32.75 -8.633 1 73.25 287 VAL B N 1
ATOM 7549 C CA . VAL B 1 287 ? 19.859 -32.875 -7.289 1 73.25 287 VAL B CA 1
ATOM 7550 C C . VAL B 1 287 ? 18.359 -32.625 -7.316 1 73.25 287 VAL B C 1
ATOM 7552 O O . VAL B 1 287 ? 17.578 -33.312 -6.656 1 73.25 287 VAL B O 1
ATOM 7555 N N . MET B 1 288 ? 17.953 -31.75 -8.141 1 77.69 288 MET B N 1
ATOM 7556 C CA . MET B 1 288 ? 16.547 -31.391 -8.242 1 77.69 288 MET B CA 1
ATOM 7557 C C . MET B 1 288 ? 15.742 -32.531 -8.891 1 77.69 288 MET B C 1
ATOM 7559 O O . MET B 1 288 ? 14.641 -32.844 -8.445 1 77.69 288 MET B O 1
ATOM 7563 N N . LEU B 1 289 ? 16.328 -33.156 -9.82 1 75.75 289 LEU B N 1
ATOM 7564 C CA . LEU B 1 289 ? 15.625 -34.219 -10.531 1 75.75 289 LEU B CA 1
ATOM 7565 C C . LEU B 1 289 ? 15.508 -35.469 -9.672 1 75.75 289 LEU B C 1
ATOM 7567 O O . LEU B 1 289 ? 14.477 -36.156 -9.68 1 75.75 289 LEU B O 1
ATOM 7571 N N . ILE B 1 290 ? 16.5 -35.625 -8.898 1 73.88 290 ILE B N 1
ATOM 7572 C CA . ILE B 1 290 ? 16.438 -36.781 -7.984 1 73.88 290 ILE B CA 1
ATOM 7573 C C . ILE B 1 290 ? 15.398 -36.531 -6.902 1 73.88 290 ILE B C 1
ATOM 7575 O O . ILE B 1 290 ? 14.656 -37.438 -6.523 1 73.88 290 ILE B O 1
ATOM 7579 N N . ASN B 1 291 ? 15.367 -35.344 -6.52 1 78 291 ASN B N 1
ATOM 7580 C CA . ASN B 1 291 ? 14.375 -34.969 -5.512 1 78 291 ASN B CA 1
ATOM 7581 C C . ASN B 1 291 ? 12.953 -35.156 -6.023 1 78 291 ASN B C 1
ATOM 7583 O O . ASN B 1 291 ? 12.109 -35.719 -5.324 1 78 291 ASN B O 1
ATOM 7587 N N . TYR B 1 292 ? 12.711 -34.781 -7.227 1 76.69 292 TYR B N 1
ATOM 7588 C CA . TYR B 1 292 ? 11.367 -34.875 -7.781 1 76.69 292 TYR B CA 1
ATOM 7589 C C . TYR B 1 292 ? 10.992 -36.344 -8.047 1 76.69 292 TYR B C 1
ATOM 7591 O O . TYR B 1 292 ? 9.836 -36.719 -7.891 1 76.69 292 TYR B O 1
ATOM 7599 N N . PHE B 1 293 ? 11.898 -37.094 -8.281 1 72.94 293 PHE B N 1
ATOM 7600 C CA . PHE B 1 293 ? 11.648 -38.5 -8.477 1 72.94 293 PHE B CA 1
ATOM 7601 C C . PHE B 1 293 ? 11.336 -39.188 -7.145 1 72.94 293 PHE B C 1
ATOM 7603 O O . PHE B 1 293 ? 10.469 -40.062 -7.074 1 72.94 293 PHE B O 1
ATOM 7610 N N . ALA B 1 294 ? 12.055 -38.75 -6.199 1 71.25 294 ALA B N 1
ATOM 7611 C CA . ALA B 1 294 ? 11.781 -39.281 -4.871 1 71.25 294 ALA B CA 1
ATOM 7612 C C . ALA B 1 294 ? 10.383 -38.906 -4.395 1 71.25 294 ALA B C 1
ATOM 7614 O O . ALA B 1 294 ? 9.688 -39.719 -3.785 1 71.25 294 ALA B O 1
ATOM 7615 N N . GLN B 1 295 ? 10.016 -37.781 -4.691 1 74 295 GLN B N 1
ATOM 7616 C CA . GLN B 1 295 ? 8.68 -37.312 -4.324 1 74 295 GLN B CA 1
ATOM 7617 C C . GLN B 1 295 ? 7.609 -38.125 -5.078 1 74 295 GLN B C 1
ATOM 7619 O O . GLN B 1 295 ? 6.535 -38.375 -4.539 1 74 295 GLN B O 1
ATOM 7624 N N . PHE B 1 296 ? 7.941 -38.469 -6.215 1 70 296 PHE B N 1
ATOM 7625 C CA . PHE B 1 296 ? 7.055 -39.312 -7.016 1 70 296 PHE B CA 1
ATOM 7626 C C . PHE B 1 296 ? 6.824 -40.656 -6.348 1 70 296 PHE B C 1
ATOM 7628 O O . PHE B 1 296 ? 5.688 -41.125 -6.25 1 70 296 PHE B O 1
ATOM 7635 N N . ILE B 1 297 ? 7.773 -41.156 -5.824 1 66.62 297 ILE B N 1
ATOM 7636 C CA . ILE B 1 297 ? 7.688 -42.469 -5.195 1 66.62 297 ILE B CA 1
ATOM 7637 C C . ILE B 1 297 ? 6.887 -42.375 -3.9 1 66.62 297 ILE B C 1
ATOM 7639 O O . ILE B 1 297 ? 6.059 -43.25 -3.605 1 66.62 297 ILE B O 1
ATOM 7643 N N . ILE B 1 298 ? 6.996 -41.344 -3.229 1 65.25 298 ILE B N 1
ATOM 7644 C CA . ILE B 1 298 ? 6.355 -41.188 -1.932 1 65.25 298 ILE B CA 1
ATOM 7645 C C . ILE B 1 298 ? 4.855 -40.938 -2.125 1 65.25 298 ILE B C 1
ATOM 7647 O O . ILE B 1 298 ? 4.047 -41.375 -1.304 1 65.25 298 ILE B O 1
ATOM 7651 N N . SER B 1 299 ? 4.566 -40.281 -3.166 1 63.81 299 SER B N 1
ATOM 7652 C CA . SER B 1 299 ? 3.16 -39.969 -3.42 1 63.81 299 SER B CA 1
ATOM 7653 C C . SER B 1 299 ? 2.332 -41.25 -3.516 1 63.81 299 SER B C 1
ATOM 7655 O O . SER B 1 299 ? 1.137 -41.25 -3.209 1 63.81 299 SER B O 1
ATOM 7657 N N . PHE B 1 300 ? 2.957 -42.344 -3.803 1 60.66 300 PHE B N 1
ATOM 7658 C CA . PHE B 1 300 ? 2.242 -43.594 -3.887 1 60.66 300 PHE B CA 1
ATOM 7659 C C . PHE B 1 300 ? 1.978 -44.188 -2.496 1 60.66 300 PHE B C 1
ATOM 7661 O O . PHE B 1 300 ? 1.043 -44.969 -2.307 1 60.66 300 PHE B O 1
ATOM 7668 N N . PHE B 1 301 ? 2.707 -43.625 -1.537 1 57.44 301 PHE B N 1
ATOM 7669 C CA . PHE B 1 301 ? 2.594 -44.25 -0.211 1 57.44 301 PHE B CA 1
ATOM 7670 C C . PHE B 1 301 ? 1.682 -43.406 0.682 1 57.44 301 PHE B C 1
ATOM 7672 O O . PHE B 1 301 ? 1.326 -43.812 1.783 1 57.44 301 PHE B O 1
ATOM 7679 N N . ILE B 1 302 ? 1.323 -42.219 0.441 1 58.09 302 ILE B N 1
ATOM 7680 C CA . ILE B 1 302 ? 0.561 -41.312 1.31 1 58.09 302 ILE B CA 1
ATOM 7681 C C . ILE B 1 302 ? -0.892 -41.781 1.378 1 58.09 302 ILE B C 1
ATOM 7683 O O . ILE B 1 302 ? -1.576 -41.562 2.379 1 58.09 302 ILE B O 1
ATOM 7687 N N . SER B 1 303 ? -1.465 -42.406 0.415 1 53.5 303 SER B N 1
ATOM 7688 C CA . SER B 1 303 ? -2.848 -42.875 0.436 1 53.5 303 SER B CA 1
ATOM 7689 C C . SER B 1 303 ? -3.117 -43.75 1.659 1 53.5 303 SER B C 1
ATOM 7691 O O . SER B 1 303 ? -4.27 -43.938 2.061 1 53.5 303 SER B O 1
ATOM 7693 N N . SER B 1 304 ? -2.107 -44.188 2.246 1 50.31 304 SER B N 1
ATOM 7694 C CA . SER B 1 304 ? -2.318 -45.156 3.32 1 50.31 304 SER B CA 1
ATOM 7695 C C . SER B 1 304 ? -2.684 -44.469 4.629 1 50.31 304 SER B C 1
ATOM 7697 O O . SER B 1 304 ? -3.057 -45.125 5.602 1 50.31 304 SER B O 1
ATOM 7699 N N . PHE B 1 305 ? -2.627 -43.125 4.781 1 48.16 305 PHE B N 1
ATOM 7700 C CA . PHE B 1 305 ? -2.914 -42.469 6.051 1 48.16 305 PHE B CA 1
ATOM 7701 C C . PHE B 1 305 ? -4.332 -41.906 6.066 1 48.16 305 PHE B C 1
ATOM 7703 O O . PHE B 1 305 ? -4.535 -40.688 5.918 1 48.16 305 PHE B O 1
ATOM 7710 N N . GLN B 1 306 ? -5.258 -42.625 5.719 1 52.56 306 GLN B N 1
ATOM 7711 C CA . GLN B 1 306 ? -6.664 -42.25 5.613 1 52.56 306 GLN B CA 1
ATOM 7712 C C . GLN B 1 306 ? -7.312 -42.156 6.992 1 52.56 306 GLN B C 1
ATOM 7714 O O . GLN B 1 306 ? -7.082 -43.031 7.855 1 52.56 306 GLN B O 1
ATOM 7719 N N . SER B 1 307 ? -7.551 -40.844 7.402 1 53.03 307 SER B N 1
ATOM 7720 C CA . SER B 1 307 ? -8.383 -40.688 8.594 1 53.03 307 SER B CA 1
ATOM 7721 C C . SER B 1 307 ? -9.859 -40.719 8.234 1 53.03 307 SER B C 1
ATOM 7723 O O . SER B 1 307 ? -10.234 -40.5 7.078 1 53.03 307 SER B O 1
ATOM 7725 N N . GLU B 1 308 ? -10.641 -41.125 9.117 1 54.12 308 GLU B N 1
ATOM 7726 C CA . GLU B 1 308 ? -12.094 -41.188 8.977 1 54.12 308 GLU B CA 1
ATOM 7727 C C . GLU B 1 308 ? -12.672 -39.812 8.664 1 54.12 308 GLU B C 1
ATOM 7729 O O . GLU B 1 308 ? -13.633 -39.688 7.895 1 54.12 308 GLU B O 1
ATOM 7734 N N . ASP B 1 309 ? -12.031 -38.75 9.273 1 54.81 309 ASP B N 1
ATOM 7735 C CA . ASP B 1 309 ? -12.547 -37.406 9.016 1 54.81 309 ASP B CA 1
ATOM 7736 C C . ASP B 1 309 ? -11.914 -36.781 7.766 1 54.81 309 ASP B C 1
ATOM 7738 O O . ASP B 1 309 ? -10.688 -36.656 7.684 1 54.81 309 ASP B O 1
ATOM 7742 N N . ILE B 1 310 ? -12.742 -36.625 6.824 1 57.16 310 ILE B N 1
ATOM 7743 C CA . ILE B 1 310 ? -12.312 -36.25 5.48 1 57.16 310 ILE B CA 1
ATOM 7744 C C . ILE B 1 310 ? -11.453 -34.969 5.539 1 57.16 310 ILE B C 1
ATOM 7746 O O . ILE B 1 310 ? -10.398 -34.906 4.906 1 57.16 310 ILE B O 1
ATOM 7750 N N . ALA B 1 311 ? -11.961 -34.031 6.281 1 58.78 311 ALA B N 1
ATOM 7751 C CA . ALA B 1 311 ? -11.227 -32.75 6.328 1 58.78 311 ALA B CA 1
ATOM 7752 C C . ALA B 1 311 ? -9.867 -32.938 6.996 1 58.78 311 ALA B C 1
ATOM 7754 O O . ALA B 1 311 ? -8.859 -32.406 6.512 1 58.78 311 ALA B O 1
ATOM 7755 N N . LYS B 1 312 ? -9.859 -33.656 8.055 1 58.75 312 LYS B N 1
ATOM 7756 C CA . LYS B 1 312 ? -8.625 -33.906 8.797 1 58.75 312 LYS B CA 1
ATOM 7757 C C . LYS B 1 312 ? -7.668 -34.781 7.992 1 58.75 312 LYS B C 1
ATOM 7759 O O . LYS B 1 312 ? -6.449 -34.594 8.07 1 58.75 312 LYS B O 1
ATOM 7764 N N . ASN B 1 313 ? -8.336 -35.562 7.27 1 57.62 313 ASN B N 1
ATOM 7765 C CA . ASN B 1 313 ? -7.535 -36.438 6.441 1 57.62 313 ASN B CA 1
ATOM 7766 C C . ASN B 1 313 ? -6.809 -35.688 5.336 1 57.62 313 ASN B C 1
ATOM 7768 O O . ASN B 1 313 ? -5.645 -35.969 5.047 1 57.62 313 ASN B O 1
ATOM 7772 N N . VAL B 1 314 ? -7.578 -34.781 4.902 1 61.31 314 VAL B N 1
ATOM 7773 C CA . VAL B 1 314 ? -6.996 -33.969 3.824 1 61.31 314 VAL B CA 1
ATOM 7774 C C . VAL B 1 314 ? -5.824 -33.156 4.359 1 61.31 314 VAL B C 1
ATOM 7776 O O . VAL B 1 314 ? -4.75 -33.125 3.758 1 61.31 314 VAL B O 1
ATOM 7779 N N . LEU B 1 315 ? -6.023 -32.594 5.465 1 62 315 LEU B N 1
ATOM 7780 C CA . LEU B 1 315 ? -4.98 -31.766 6.07 1 62 315 LEU B CA 1
ATOM 7781 C C . LEU B 1 315 ? -3.768 -32.625 6.438 1 62 315 LEU B C 1
ATOM 7783 O O . LEU B 1 315 ? -2.627 -32.188 6.223 1 62 315 LEU B O 1
ATOM 7787 N N . GLN B 1 316 ? -4.133 -33.75 6.918 1 61.12 316 GLN B N 1
ATOM 7788 C CA . GLN B 1 316 ? -3.051 -34.625 7.332 1 61.12 316 GLN B CA 1
ATOM 7789 C C . GLN B 1 316 ? -2.27 -35.156 6.129 1 61.12 316 GLN B C 1
ATOM 7791 O O . GLN B 1 316 ? -1.046 -35.281 6.191 1 61.12 316 GLN B O 1
ATOM 7796 N N . ASN B 1 317 ? -3.037 -35.406 5.133 1 59.75 317 ASN B N 1
ATOM 7797 C CA . ASN B 1 317 ? -2.373 -35.875 3.924 1 59.75 317 ASN B CA 1
ATOM 7798 C C . ASN B 1 317 ? -1.45 -34.812 3.336 1 59.75 317 ASN B C 1
ATOM 7800 O O . ASN B 1 317 ? -0.32 -35.094 2.947 1 59.75 317 ASN B O 1
ATOM 7804 N N . VAL B 1 318 ? -1.95 -33.625 3.365 1 62.88 318 VAL B N 1
ATOM 7805 C CA . VAL B 1 318 ? -1.159 -32.531 2.814 1 62.88 318 VAL B CA 1
ATOM 7806 C C . VAL B 1 318 ? 0.08 -32.312 3.678 1 62.88 318 VAL B C 1
ATOM 7808 O O . VAL B 1 318 ? 1.188 -32.156 3.156 1 62.88 318 VAL B O 1
ATOM 7811 N N . ARG B 1 319 ? -0.059 -32.406 4.895 1 63.81 319 ARG B N 1
ATOM 7812 C CA . ARG B 1 319 ? 1.063 -32.219 5.805 1 63.81 319 ARG B CA 1
ATOM 7813 C C . ARG B 1 319 ? 2.09 -33.344 5.668 1 63.81 319 ARG B C 1
ATOM 7815 O O . ARG B 1 319 ? 3.297 -33.062 5.676 1 63.81 319 ARG B O 1
ATOM 7822 N N . THR B 1 320 ? 1.522 -34.469 5.516 1 61.66 320 THR B N 1
ATOM 7823 C CA . THR B 1 320 ? 2.41 -35.625 5.363 1 61.66 320 THR B CA 1
ATOM 7824 C C . THR B 1 320 ? 3.199 -35.531 4.062 1 61.66 320 THR B C 1
ATOM 7826 O O . THR B 1 320 ? 4.387 -35.844 4.023 1 61.66 320 THR B O 1
ATOM 7829 N N . GLN B 1 321 ? 2.527 -35 3.109 1 65.12 321 GLN B N 1
ATOM 7830 C CA . GLN B 1 321 ? 3.213 -34.844 1.828 1 65.12 321 GLN B CA 1
ATOM 7831 C C . GLN B 1 321 ? 4.316 -33.812 1.909 1 65.12 321 GLN B C 1
ATOM 7833 O O . GLN B 1 321 ? 5.422 -34 1.4 1 65.12 321 GLN B O 1
ATOM 7838 N N . ILE B 1 322 ? 4.035 -32.844 2.553 1 67.06 322 ILE B N 1
ATOM 7839 C CA . ILE B 1 322 ? 5.016 -31.766 2.672 1 67.06 322 ILE B CA 1
ATOM 7840 C C . ILE B 1 322 ? 6.199 -32.219 3.512 1 67.06 322 ILE B C 1
ATOM 7842 O O . ILE B 1 322 ? 7.355 -31.984 3.158 1 67.06 322 ILE B O 1
ATOM 7846 N N . ILE B 1 323 ? 5.879 -32.906 4.539 1 65 323 ILE B N 1
ATOM 7847 C CA . ILE B 1 323 ? 6.938 -33.406 5.418 1 65 323 ILE B CA 1
ATOM 7848 C C . ILE B 1 323 ? 7.77 -34.438 4.691 1 65 323 ILE B C 1
ATOM 7850 O O . ILE B 1 323 ? 9 -34.438 4.758 1 65 323 ILE B O 1
ATOM 7854 N N . ALA B 1 324 ? 7.027 -35.281 4.039 1 63.78 324 ALA B N 1
ATOM 7855 C CA . ALA B 1 324 ? 7.738 -36.344 3.297 1 63.78 324 ALA B CA 1
ATOM 7856 C C . ALA B 1 324 ? 8.625 -35.719 2.213 1 63.78 324 ALA B C 1
ATOM 7858 O O . ALA B 1 324 ? 9.781 -36.125 2.057 1 63.78 324 ALA B O 1
ATOM 7859 N N . ALA B 1 325 ? 8.055 -34.781 1.563 1 66.5 325 ALA B N 1
ATOM 7860 C CA . ALA B 1 325 ? 8.82 -34.125 0.518 1 66.5 325 ALA B CA 1
ATOM 7861 C C . ALA B 1 325 ? 10.039 -33.406 1.102 1 66.5 325 ALA B C 1
ATOM 7863 O O . ALA B 1 325 ? 11.133 -33.469 0.522 1 66.5 325 ALA B O 1
ATOM 7864 N N . SER B 1 326 ? 9.891 -32.875 2.23 1 69.12 326 SER B N 1
ATOM 7865 C CA . SER B 1 326 ? 11 -32.156 2.875 1 69.12 326 SER B CA 1
ATOM 7866 C C . SER B 1 326 ? 12.078 -33.125 3.332 1 69.12 326 SER B C 1
ATOM 7868 O O . SER B 1 326 ? 13.273 -32.844 3.227 1 69.12 326 SER B O 1
ATOM 7870 N N . LEU B 1 327 ? 11.695 -34.281 3.826 1 65.56 327 LEU B N 1
ATOM 7871 C CA . LEU B 1 327 ? 12.664 -35.281 4.27 1 65.56 327 LEU B CA 1
ATOM 7872 C C . LEU B 1 327 ? 13.492 -35.781 3.1 1 65.56 327 LEU B C 1
ATOM 7874 O O . LEU B 1 327 ? 14.711 -35.906 3.219 1 65.56 327 LEU B O 1
ATOM 7878 N N . PHE B 1 328 ? 12.836 -35.938 2.006 1 65.56 328 PHE B N 1
ATOM 7879 C CA . PHE B 1 328 ? 13.586 -36.438 0.851 1 65.56 328 PHE B CA 1
ATOM 7880 C C . PHE B 1 328 ? 14.477 -35.344 0.286 1 65.56 328 PHE B C 1
ATOM 7882 O O . PHE B 1 328 ? 15.555 -35.625 -0.243 1 65.56 328 PHE B O 1
ATOM 7889 N N . SER B 1 329 ? 13.953 -34.188 0.458 1 68.5 329 SER B N 1
ATOM 7890 C CA . SER B 1 329 ? 14.812 -33.062 0.071 1 68.5 329 SER B CA 1
ATOM 7891 C C . SER B 1 329 ? 16.078 -33.031 0.913 1 68.5 329 SER B C 1
ATOM 7893 O O . SER B 1 329 ? 17.156 -32.688 0.41 1 68.5 329 SER B O 1
ATOM 7895 N N . ILE B 1 330 ? 15.984 -33.469 2.092 1 69.88 330 ILE B N 1
ATOM 7896 C CA . ILE B 1 330 ? 17.156 -33.531 2.963 1 69.88 330 ILE B CA 1
ATOM 7897 C C . ILE B 1 330 ? 18.141 -34.562 2.436 1 69.88 330 ILE B C 1
ATOM 7899 O O . ILE B 1 330 ? 19.359 -34.344 2.439 1 69.88 330 ILE B O 1
ATOM 7903 N N . ILE B 1 331 ? 17.594 -35.688 1.87 1 66.88 331 ILE B N 1
ATOM 7904 C CA . ILE B 1 331 ? 18.453 -36.719 1.307 1 66.88 331 ILE B CA 1
ATOM 7905 C C . ILE B 1 331 ? 19.188 -36.188 0.082 1 66.88 331 ILE B C 1
ATOM 7907 O O . ILE B 1 331 ? 20.375 -36.406 -0.094 1 66.88 331 ILE B O 1
ATOM 7911 N N . SER B 1 332 ? 18.406 -35.5 -0.688 1 69 332 SER B N 1
ATOM 7912 C CA . SER B 1 332 ? 19.031 -34.875 -1.856 1 69 332 SER B CA 1
ATOM 7913 C C . SER B 1 332 ? 20.094 -33.875 -1.449 1 69 332 SER B C 1
ATOM 7915 O O . SER B 1 332 ? 21.125 -33.75 -2.105 1 69 332 SER B O 1
ATOM 7917 N N . LEU B 1 333 ? 19.906 -33.25 -0.332 1 71.19 333 LEU B N 1
ATOM 7918 C CA . LEU B 1 333 ? 20.859 -32.281 0.186 1 71.19 333 LEU B CA 1
ATOM 7919 C C . LEU B 1 333 ? 22.141 -33 0.641 1 71.19 333 LEU B C 1
ATOM 7921 O O . LEU B 1 333 ? 23.234 -32.438 0.521 1 71.19 333 LEU B O 1
ATOM 7925 N N . ILE B 1 334 ? 21.984 -34.188 1.03 1 70.06 334 ILE B N 1
ATOM 7926 C CA . ILE B 1 334 ? 23.172 -34.938 1.429 1 70.06 334 ILE B CA 1
ATOM 7927 C C . ILE B 1 334 ? 24.047 -35.219 0.21 1 70.06 334 ILE B C 1
ATOM 7929 O O . ILE B 1 334 ? 25.281 -35.188 0.304 1 70.06 334 ILE B O 1
ATOM 7933 N N . LEU B 1 335 ? 23.422 -35.438 -0.913 1 67.75 335 LEU B N 1
ATOM 7934 C CA . LEU B 1 335 ? 24.188 -35.594 -2.145 1 67.75 335 LEU B CA 1
ATOM 7935 C C . LEU B 1 335 ? 24.953 -34.312 -2.484 1 67.75 335 LEU B C 1
ATOM 7937 O O . LEU B 1 335 ? 26.094 -34.375 -2.959 1 67.75 335 LEU B O 1
ATOM 7941 N N . LEU B 1 336 ? 24.328 -33.219 -2.178 1 65.44 336 LEU B N 1
ATOM 7942 C CA . LEU B 1 336 ? 25 -31.938 -2.396 1 65.44 336 LEU B CA 1
ATOM 7943 C C . LEU B 1 336 ? 26.141 -31.75 -1.408 1 65.44 336 LEU B C 1
ATOM 7945 O O . LEU B 1 336 ? 27.141 -31.109 -1.738 1 65.44 336 LEU B O 1
ATOM 7949 N N . TYR B 1 337 ? 25.953 -32.25 -0.237 1 67.12 337 TYR B N 1
ATOM 7950 C CA . TYR B 1 337 ? 26.984 -32.188 0.792 1 67.12 337 TYR B CA 1
ATOM 7951 C C . TYR B 1 337 ? 28.266 -32.844 0.31 1 67.12 337 TYR B C 1
ATOM 7953 O O . TYR B 1 337 ? 29.359 -32.312 0.548 1 67.12 337 TYR B O 1
ATOM 7961 N N . ILE B 1 338 ? 28.047 -33.938 -0.387 1 64.88 338 ILE B N 1
ATOM 7962 C CA . ILE B 1 338 ? 29.203 -34.656 -0.896 1 64.88 338 ILE B CA 1
ATOM 7963 C C . ILE B 1 338 ? 29.953 -33.812 -1.903 1 64.88 338 ILE B C 1
ATOM 7965 O O . ILE B 1 338 ? 31.188 -33.812 -1.948 1 64.88 338 ILE B O 1
ATOM 7969 N N . TYR B 1 339 ? 29.25 -32.969 -2.488 1 67.06 339 TYR B N 1
ATOM 7970 C CA . TYR B 1 339 ? 29.891 -32.062 -3.461 1 67.06 339 TYR B CA 1
ATOM 7971 C C . TYR B 1 339 ? 30.5 -30.859 -2.775 1 67.06 339 TYR B C 1
ATOM 7973 O O . TYR B 1 339 ? 31.672 -30.547 -2.973 1 67.06 339 TYR B O 1
ATOM 7981 N N . ASN B 1 340 ? 29.719 -30.078 -2.078 1 76.62 340 ASN B N 1
ATOM 7982 C CA . ASN B 1 340 ? 30.172 -28.891 -1.366 1 76.62 340 ASN B CA 1
ATOM 7983 C C . ASN B 1 340 ? 29.297 -28.609 -0.138 1 76.62 340 ASN B C 1
ATOM 7985 O O . ASN B 1 340 ? 28.109 -28.328 -0.263 1 76.62 340 ASN B O 1
ATOM 7989 N N . SER B 1 341 ? 29.984 -28.703 0.908 1 78.12 341 SER B N 1
ATOM 7990 C CA . SER B 1 341 ? 29.281 -28.594 2.184 1 78.12 341 SER B CA 1
ATOM 7991 C C . SER B 1 341 ? 28.656 -27.203 2.357 1 78.12 341 SER B C 1
ATOM 7993 O O . SER B 1 341 ? 27.625 -27.062 2.998 1 78.12 341 SER B O 1
ATOM 7995 N N . THR B 1 342 ? 29.25 -26.219 1.711 1 81.94 342 THR B N 1
ATOM 7996 C CA . THR B 1 342 ? 28.734 -24.859 1.877 1 81.94 342 THR B CA 1
ATOM 7997 C C . THR B 1 342 ? 27.422 -24.688 1.129 1 81.94 342 THR B C 1
ATOM 7999 O O . THR B 1 342 ? 26.469 -24.109 1.662 1 81.94 342 THR B O 1
ATOM 8002 N N . TYR B 1 343 ? 27.406 -25.359 0.026 1 80.94 343 TYR B N 1
ATOM 8003 C CA . TYR B 1 343 ? 26.203 -25.188 -0.794 1 80.94 343 TYR B CA 1
ATOM 8004 C C . TYR B 1 343 ? 25.047 -26.031 -0.264 1 80.94 343 TYR B C 1
ATOM 8006 O O . TYR B 1 343 ? 23.891 -25.656 -0.408 1 80.94 343 TYR B O 1
ATOM 8014 N N . MET B 1 344 ? 25.469 -27.062 0.428 1 81.38 344 MET B N 1
ATOM 8015 C CA . MET B 1 344 ? 24.422 -27.859 1.062 1 81.38 344 MET B CA 1
ATOM 8016 C C . MET B 1 344 ? 23.766 -27.094 2.201 1 81.38 344 MET B C 1
ATOM 8018 O O . MET B 1 344 ? 22.531 -27.109 2.346 1 81.38 344 MET B O 1
ATOM 8022 N N . SER B 1 345 ? 24.547 -26.422 2.928 1 83.12 345 SER B N 1
ATOM 8023 C CA . SER B 1 345 ? 24 -25.672 4.051 1 83.12 345 SER B CA 1
ATOM 8024 C C . SER B 1 345 ? 23.094 -24.531 3.574 1 83.12 345 SER B C 1
ATOM 8026 O O . SER B 1 345 ? 22.031 -24.297 4.148 1 83.12 345 SER B O 1
ATOM 8028 N N . ILE B 1 346 ? 23.406 -23.984 2.477 1 87.81 346 ILE B N 1
ATOM 8029 C CA . ILE B 1 346 ? 22.625 -22.875 1.966 1 87.81 346 ILE B CA 1
ATOM 8030 C C . ILE B 1 346 ? 21.328 -23.391 1.358 1 87.81 346 ILE B C 1
ATOM 8032 O O . ILE B 1 346 ? 20.266 -22.781 1.534 1 87.81 346 ILE B O 1
ATOM 8036 N N . ALA B 1 347 ? 21.438 -24.516 0.717 1 87.06 347 ALA B N 1
ATOM 8037 C CA . ALA B 1 347 ? 20.234 -25.094 0.15 1 87.06 347 ALA B CA 1
ATOM 8038 C C . ALA B 1 347 ? 19.266 -25.547 1.248 1 87.06 347 ALA B C 1
ATOM 8040 O O . ALA B 1 347 ? 18.047 -25.484 1.071 1 87.06 347 ALA B O 1
ATOM 8041 N N . SER B 1 348 ? 19.844 -25.891 2.395 1 85.38 348 SER B N 1
ATOM 8042 C CA . SER B 1 348 ? 19 -26.25 3.529 1 85.38 348 SER B CA 1
ATOM 8043 C C . SER B 1 348 ? 18.266 -25.031 4.074 1 85.38 348 SER B C 1
ATOM 8045 O O . SER B 1 348 ? 17.125 -25.141 4.531 1 85.38 348 SER B O 1
ATOM 8047 N N . PHE B 1 349 ? 18.922 -23.891 3.91 1 86.69 349 PHE B N 1
ATOM 8048 C CA . PHE B 1 349 ? 18.234 -22.672 4.312 1 86.69 349 PHE B CA 1
ATOM 8049 C C . PHE B 1 349 ? 17.047 -22.391 3.402 1 86.69 349 PHE B C 1
ATOM 8051 O O . PHE B 1 349 ? 16.016 -21.891 3.855 1 86.69 349 PHE B O 1
ATOM 8058 N N . GLY B 1 350 ? 17.203 -22.734 2.166 1 88.06 350 GLY B N 1
ATOM 8059 C CA . GLY B 1 350 ? 16.109 -22.547 1.235 1 88.06 350 GLY B CA 1
ATOM 8060 C C . GLY B 1 350 ? 14.922 -23.453 1.529 1 88.06 350 GLY B C 1
ATOM 8061 O O . GLY B 1 350 ? 13.773 -23 1.508 1 88.06 350 GLY B O 1
ATOM 8062 N N . LEU B 1 351 ? 15.227 -24.625 1.917 1 85.06 351 LEU B N 1
ATOM 8063 C CA . LEU B 1 351 ? 14.172 -25.578 2.252 1 85.06 351 LEU B CA 1
ATOM 8064 C C . LEU B 1 351 ? 13.469 -25.172 3.545 1 85.06 351 LEU B C 1
ATOM 8066 O O . LEU B 1 351 ? 12.242 -25.25 3.637 1 85.06 351 LEU B O 1
ATOM 8070 N N . ILE B 1 352 ? 14.25 -24.734 4.477 1 83.25 352 ILE B N 1
ATOM 8071 C CA . ILE B 1 352 ? 13.688 -24.328 5.758 1 83.25 352 ILE B CA 1
ATOM 8072 C C . ILE B 1 352 ? 12.812 -23.094 5.562 1 83.25 352 ILE B C 1
ATOM 8074 O O . ILE B 1 352 ? 11.742 -22.969 6.168 1 83.25 352 ILE B O 1
ATOM 8078 N N . THR B 1 353 ? 13.305 -22.203 4.727 1 86.88 353 THR B N 1
ATOM 8079 C CA . THR B 1 353 ? 12.531 -21 4.457 1 86.88 353 THR B CA 1
ATOM 8080 C C . THR B 1 353 ? 11.188 -21.344 3.814 1 86.88 353 THR B C 1
ATOM 8082 O O . THR B 1 353 ? 10.156 -20.797 4.191 1 86.88 353 THR B O 1
ATOM 8085 N N . SER B 1 354 ? 11.195 -22.266 2.926 1 85.06 354 SER B N 1
ATOM 8086 C CA . SER B 1 354 ? 9.961 -22.656 2.262 1 85.06 354 SER B CA 1
ATOM 8087 C C . SER B 1 354 ? 8.992 -23.312 3.24 1 85.06 354 SER B C 1
ATOM 8089 O O . SER B 1 354 ? 7.793 -23.031 3.213 1 85.06 354 SER B O 1
ATOM 8091 N N . MET B 1 355 ? 9.5 -24.062 4.121 1 79.75 355 MET B N 1
ATOM 8092 C CA . MET B 1 355 ? 8.648 -24.734 5.102 1 79.75 355 MET B CA 1
ATOM 8093 C C . MET B 1 355 ? 8.094 -23.734 6.113 1 79.75 355 MET B C 1
ATOM 8095 O O . MET B 1 355 ? 6.91 -23.797 6.453 1 79.75 355 MET B O 1
ATOM 8099 N N . LEU B 1 356 ? 8.891 -22.859 6.535 1 84.19 356 LEU B N 1
ATOM 8100 C CA . LEU B 1 356 ? 8.453 -21.875 7.527 1 84.19 356 LEU B CA 1
ATOM 8101 C C . LEU B 1 356 ? 7.41 -20.938 6.934 1 84.19 356 LEU B C 1
ATOM 8103 O O . LEU B 1 356 ? 6.48 -20.516 7.629 1 84.19 356 LEU B O 1
ATOM 8107 N N . LEU B 1 357 ? 7.609 -20.641 5.719 1 85.88 357 LEU B N 1
ATOM 8108 C CA . LEU B 1 357 ? 6.66 -19.734 5.078 1 85.88 357 LEU B CA 1
ATOM 8109 C C . LEU B 1 357 ? 5.305 -20.406 4.895 1 85.88 357 LEU B C 1
ATOM 8111 O O . LEU B 1 357 ? 4.262 -19.766 5.023 1 85.88 357 LEU B O 1
ATOM 8115 N N . ILE B 1 358 ? 5.332 -21.688 4.676 1 78.31 358 ILE B N 1
ATOM 8116 C CA . ILE B 1 358 ? 4.082 -22.422 4.527 1 78.31 358 ILE B CA 1
ATOM 8117 C C . ILE B 1 358 ? 3.342 -22.453 5.863 1 78.31 358 ILE B C 1
ATOM 8119 O O . ILE B 1 358 ? 2.133 -22.219 5.914 1 78.31 358 ILE B O 1
ATOM 8123 N N . ILE B 1 359 ? 4.051 -22.656 6.832 1 79.19 359 ILE B N 1
ATOM 8124 C CA . ILE B 1 359 ? 3.451 -22.734 8.164 1 79.19 359 ILE B CA 1
ATOM 8125 C C . ILE B 1 359 ? 2.949 -21.359 8.578 1 79.19 359 ILE B C 1
ATOM 8127 O O . ILE B 1 359 ? 1.866 -21.234 9.164 1 79.19 359 ILE B O 1
ATOM 8131 N N . TYR B 1 360 ? 3.672 -20.438 8.266 1 86.56 360 TYR B N 1
ATOM 8132 C CA . TYR B 1 360 ? 3.301 -19.078 8.656 1 86.56 360 TYR B CA 1
ATOM 8133 C C . TYR B 1 360 ? 2.043 -18.625 7.918 1 86.56 360 TYR B C 1
ATOM 8135 O O . TYR B 1 360 ? 1.146 -18.031 8.516 1 86.56 360 TYR B O 1
ATOM 8143 N N . LEU B 1 361 ? 1.98 -18.922 6.672 1 83.5 361 LEU B N 1
ATOM 8144 C CA . LEU B 1 361 ? 0.825 -18.5 5.887 1 83.5 361 LEU B CA 1
ATOM 8145 C C . LEU B 1 361 ? -0.433 -19.234 6.336 1 83.5 361 LEU B C 1
ATOM 8147 O O . LEU B 1 361 ? -1.528 -18.672 6.316 1 83.5 361 LEU B O 1
ATOM 8151 N N . GLU B 1 362 ? -0.245 -20.406 6.734 1 78.69 362 GLU B N 1
ATOM 8152 C CA . GLU B 1 362 ? -1.392 -21.125 7.281 1 78.69 362 GLU B CA 1
ATOM 8153 C C . GLU B 1 362 ? -1.861 -20.5 8.594 1 78.69 362 GLU B C 1
ATOM 8155 O O . GLU B 1 362 ? -3.064 -20.406 8.844 1 78.69 362 GLU B O 1
ATOM 8160 N N . TYR B 1 363 ? -0.96 -20.094 9.273 1 83.44 363 TYR B N 1
ATOM 8161 C CA . TYR B 1 363 ? -1.282 -19.484 10.562 1 83.44 363 TYR B CA 1
ATOM 8162 C C . TYR B 1 363 ? -2.01 -18.156 10.383 1 83.44 363 TYR B C 1
ATOM 8164 O O . TYR B 1 363 ? -2.941 -17.859 11.125 1 83.44 363 TYR B O 1
ATOM 8172 N N . VAL B 1 364 ? -1.688 -17.453 9.43 1 87.38 364 VAL B N 1
ATOM 8173 C CA . VAL B 1 364 ? -2.217 -16.109 9.289 1 87.38 364 VAL B CA 1
ATOM 8174 C C . VAL B 1 364 ? -3.477 -16.125 8.422 1 87.38 364 VAL B C 1
ATOM 8176 O O . VAL B 1 364 ? -4.344 -15.266 8.562 1 87.38 364 VAL B O 1
ATOM 8179 N N . THR B 1 365 ? -3.73 -17.125 7.59 1 82.69 365 THR B N 1
ATOM 8180 C CA . THR B 1 365 ? -4.816 -17.031 6.621 1 82.69 365 THR B CA 1
ATOM 8181 C C . THR B 1 365 ? -5.887 -18.078 6.902 1 82.69 365 THR B C 1
ATOM 8183 O O . THR B 1 365 ? -7.004 -17.984 6.395 1 82.69 365 THR B O 1
ATOM 8186 N N . ASN B 1 366 ? -5.602 -18.969 7.773 1 76.25 366 ASN B N 1
ATOM 8187 C CA . ASN B 1 366 ? -6.559 -20.031 8.008 1 76.25 366 ASN B CA 1
ATOM 8188 C C . ASN B 1 366 ? -7.609 -19.641 9.039 1 76.25 366 ASN B C 1
ATOM 8190 O O . ASN B 1 366 ? -7.301 -18.953 10.008 1 76.25 366 ASN B O 1
ATOM 8194 N N . HIS B 1 367 ? -8.789 -20.172 8.852 1 77.5 367 HIS B N 1
ATOM 8195 C CA . HIS B 1 367 ? -9.93 -19.812 9.695 1 77.5 367 HIS B CA 1
ATOM 8196 C C . HIS B 1 367 ? -9.836 -20.484 11.062 1 77.5 367 HIS B C 1
ATOM 8198 O O . HIS B 1 367 ? -10.516 -20.078 12.008 1 77.5 367 HIS B O 1
ATOM 8204 N N . SER B 1 368 ? -8.977 -21.5 11.148 1 73.94 368 SER B N 1
ATOM 8205 C CA . SER B 1 368 ? -8.859 -22.203 12.422 1 73.94 368 SER B CA 1
ATOM 8206 C C . SER B 1 368 ? -8.031 -21.406 13.422 1 73.94 368 SER B C 1
ATOM 8208 O O . SER B 1 368 ? -8.094 -21.656 14.633 1 73.94 368 SER B O 1
ATOM 8210 N N . PHE B 1 369 ? -7.445 -20.469 12.922 1 82.25 369 PHE B N 1
ATOM 8211 C CA . PHE B 1 369 ? -6.582 -19.672 13.789 1 82.25 369 PHE B CA 1
ATOM 8212 C C . PHE B 1 369 ? -7.246 -18.359 14.164 1 82.25 369 PHE B C 1
ATOM 8214 O O . PHE B 1 369 ? -8.148 -17.891 13.461 1 82.25 369 PHE B O 1
ATOM 8221 N N . PRO B 1 370 ? -6.781 -17.719 15.133 1 86.19 370 PRO B N 1
ATOM 8222 C CA . PRO B 1 370 ? -7.48 -16.562 15.68 1 86.19 370 PRO B CA 1
ATOM 8223 C C . PRO B 1 370 ? -7.387 -15.328 14.773 1 86.19 370 PRO B C 1
ATOM 8225 O O . PRO B 1 370 ? -8.25 -14.453 14.828 1 86.19 370 PRO B O 1
ATOM 8228 N N . GLN B 1 371 ? -6.508 -15.25 13.992 1 88.44 371 GLN B N 1
ATOM 8229 C CA . GLN B 1 371 ? -6.34 -14.047 13.188 1 88.44 371 GLN B CA 1
ATOM 8230 C C . GLN B 1 371 ? -7.531 -13.828 12.258 1 88.44 371 GLN B C 1
ATOM 8232 O O . GLN B 1 371 ? -8.086 -12.734 12.195 1 88.44 371 GLN B O 1
ATOM 8237 N N . VAL B 1 372 ? -7.898 -14.844 11.578 1 85.62 372 VAL B N 1
ATOM 8238 C CA . VAL B 1 372 ? -9.023 -14.742 10.656 1 85.62 372 VAL B CA 1
ATOM 8239 C C . VAL B 1 372 ? -10.328 -14.641 11.43 1 85.62 372 VAL B C 1
ATOM 8241 O O . VAL B 1 372 ? -11.266 -13.961 11.008 1 85.62 372 VAL B O 1
ATOM 8244 N N . ARG B 1 373 ? -10.516 -15.219 12.586 1 85.69 373 ARG B N 1
ATOM 8245 C CA . ARG B 1 373 ? -11.711 -15.141 13.422 1 85.69 373 ARG B CA 1
ATOM 8246 C C . ARG B 1 373 ? -11.898 -13.734 13.977 1 85.69 373 ARG B C 1
ATOM 8248 O O . ARG B 1 373 ? -13.031 -13.258 14.102 1 85.69 373 ARG B O 1
ATOM 8255 N N . ASN B 1 374 ? -10.742 -13.125 14.188 1 85.69 374 ASN B N 1
ATOM 8256 C CA . ASN B 1 374 ? -10.812 -11.75 14.664 1 85.69 374 ASN B CA 1
ATOM 8257 C C . ASN B 1 374 ? -11.305 -10.797 13.578 1 85.69 374 ASN B C 1
ATOM 8259 O O . ASN B 1 374 ? -12.008 -9.828 13.867 1 85.69 374 ASN B O 1
ATOM 8263 N N . ILE B 1 375 ? -10.961 -11.086 12.352 1 87.31 375 ILE B N 1
ATOM 8264 C CA . ILE B 1 375 ? -11.438 -10.273 11.234 1 87.31 375 ILE B CA 1
ATOM 8265 C C . ILE B 1 375 ? -12.945 -10.461 11.07 1 87.31 375 ILE B C 1
ATOM 8267 O O . ILE B 1 375 ? -13.672 -9.484 10.859 1 87.31 375 ILE B O 1
ATOM 8271 N N . ALA B 1 376 ? -13.336 -11.664 11.227 1 83.75 376 ALA B N 1
ATOM 8272 C CA . ALA B 1 376 ? -14.758 -11.961 11.086 1 83.75 376 ALA B CA 1
ATOM 8273 C C . ALA B 1 376 ? -15.562 -11.328 12.219 1 83.75 376 ALA B C 1
ATOM 8275 O O . ALA B 1 376 ? -16.656 -10.789 11.992 1 83.75 376 ALA B O 1
ATOM 8276 N N . SER B 1 377 ? -14.961 -11.336 13.398 1 83.25 377 SER B N 1
ATOM 8277 C CA . SER B 1 377 ? -15.664 -10.812 14.562 1 83.25 377 SER B CA 1
ATOM 8278 C C . SER B 1 377 ? -15.719 -9.289 14.539 1 83.25 377 SER B C 1
ATOM 8280 O O . SER B 1 377 ? -16.609 -8.688 15.141 1 83.25 377 SER B O 1
ATOM 8282 N N . ALA B 1 378 ? -14.812 -8.68 13.898 1 82.88 378 ALA B N 1
ATOM 8283 C CA . ALA B 1 378 ? -14.805 -7.223 13.805 1 82.88 378 ALA B CA 1
ATOM 8284 C C . ALA B 1 378 ? -16.016 -6.711 13.047 1 82.88 378 ALA B C 1
ATOM 8286 O O . ALA B 1 378 ? -16.531 -5.625 13.328 1 82.88 378 ALA B O 1
ATOM 8287 N N . ALA B 1 379 ? -16.5 -7.492 12.141 1 80.06 379 ALA B N 1
ATOM 8288 C CA . ALA B 1 379 ? -17.656 -7.09 11.344 1 80.06 379 ALA B CA 1
ATOM 8289 C C . ALA B 1 379 ? -18.938 -7.09 12.18 1 80.06 379 ALA B C 1
ATOM 8291 O O . ALA B 1 379 ? -19.922 -6.438 11.82 1 80.06 379 ALA B O 1
ATOM 8292 N N . LEU B 1 380 ? -18.891 -7.793 13.305 1 77.56 380 LEU B N 1
ATOM 8293 C CA . LEU B 1 380 ? -20.047 -7.824 14.188 1 77.56 380 LEU B CA 1
ATOM 8294 C C . LEU B 1 380 ? -20.234 -6.48 14.883 1 77.56 380 LEU B C 1
ATOM 8296 O O . LEU B 1 380 ? -21.359 -6.113 15.234 1 77.56 380 LEU B O 1
ATOM 8300 N N . ASN B 1 381 ? -19.172 -5.801 15.016 1 77.94 381 ASN B N 1
ATOM 8301 C CA . ASN B 1 381 ? -19.266 -4.488 15.648 1 77.94 381 ASN B CA 1
ATOM 8302 C C . ASN B 1 381 ? -19.656 -3.408 14.648 1 77.94 381 ASN B C 1
ATOM 8304 O O . ASN B 1 381 ? -20.484 -2.543 14.961 1 77.94 381 ASN B O 1
ATOM 8308 N N . ALA B 1 382 ? -19.016 -3.381 13.562 1 75.81 382 ALA B N 1
ATOM 8309 C CA . ALA B 1 382 ? -19.328 -2.449 12.477 1 75.81 382 ALA B CA 1
ATOM 8310 C C . ALA B 1 382 ? -18.953 -3.041 11.117 1 75.81 382 ALA B C 1
ATOM 8312 O O . ALA B 1 382 ? -17.922 -3.713 10.992 1 75.81 382 ALA B O 1
ATOM 8313 N N . PRO B 1 383 ? -19.859 -2.477 10.289 1 72.31 383 PRO B N 1
ATOM 8314 C CA . PRO B 1 383 ? -19.547 -2.98 8.953 1 72.31 383 PRO B CA 1
ATOM 8315 C C . PRO B 1 383 ? -18.234 -2.422 8.406 1 72.31 383 PRO B C 1
ATOM 8317 O O . PRO B 1 383 ? -17.766 -1.376 8.867 1 72.31 383 PRO B O 1
ATOM 8320 N N . MET B 1 384 ? -17.422 -2.994 7.828 1 75.88 384 MET B N 1
ATOM 8321 C CA . MET B 1 384 ? -16.234 -2.611 7.07 1 75.88 384 MET B CA 1
ATOM 8322 C C . MET B 1 384 ? -14.969 -2.822 7.902 1 75.88 384 MET B C 1
ATOM 8324 O O . MET B 1 384 ? -13.852 -2.729 7.379 1 75.88 384 MET B O 1
ATOM 8328 N N . LEU B 1 385 ? -15.25 -2.904 9.273 1 81.94 385 LEU B N 1
ATOM 8329 C CA . LEU B 1 385 ? -14.078 -3.135 10.109 1 81.94 385 LEU B CA 1
ATOM 8330 C C . LEU B 1 385 ? -13.344 -4.402 9.68 1 81.94 385 LEU B C 1
ATOM 8332 O O . LEU B 1 385 ? -12.172 -4.59 10.016 1 81.94 385 LEU B O 1
ATOM 8336 N N . ASN B 1 386 ? -14.016 -5.203 8.922 1 85.69 386 ASN B N 1
ATOM 8337 C CA . ASN B 1 386 ? -13.344 -6.402 8.438 1 85.69 386 ASN B CA 1
ATOM 8338 C C . ASN B 1 386 ? -12.281 -6.066 7.395 1 85.69 386 ASN B C 1
ATOM 8340 O O . ASN B 1 386 ? -11.188 -6.637 7.402 1 85.69 386 ASN B O 1
ATOM 8344 N N . ILE B 1 387 ? -12.656 -5.074 6.527 1 82.62 387 ILE B N 1
ATOM 8345 C CA . ILE B 1 387 ? -11.695 -4.668 5.508 1 82.62 387 ILE B CA 1
ATOM 8346 C C . ILE B 1 387 ? -10.5 -3.982 6.164 1 82.62 387 ILE B C 1
ATOM 8348 O O . ILE B 1 387 ? -9.352 -4.207 5.773 1 82.62 387 ILE B O 1
ATOM 8352 N N . MET B 1 388 ? -10.727 -3.205 7.203 1 83.88 388 MET B N 1
ATOM 8353 C CA . MET B 1 388 ? -9.648 -2.518 7.91 1 83.88 388 MET B CA 1
ATOM 8354 C C . MET B 1 388 ? -8.75 -3.516 8.633 1 83.88 388 MET B C 1
ATOM 8356 O O . MET B 1 388 ? -7.523 -3.396 8.594 1 83.88 388 MET B O 1
ATOM 8360 N N . ASN B 1 389 ? -9.367 -4.488 9.258 1 87.44 389 ASN B N 1
ATOM 8361 C CA . ASN B 1 389 ? -8.586 -5.496 9.969 1 87.44 389 ASN B CA 1
ATOM 8362 C C . ASN B 1 389 ? -7.84 -6.414 9.008 1 87.44 389 ASN B C 1
ATOM 8364 O O . ASN B 1 389 ? -6.77 -6.926 9.336 1 87.44 389 ASN B O 1
ATOM 8368 N N . GLY B 1 390 ? -8.469 -6.66 7.887 1 87.25 390 GLY B N 1
ATOM 8369 C CA . GLY B 1 390 ? -7.738 -7.398 6.867 1 87.25 390 GLY B CA 1
ATOM 8370 C C . GLY B 1 390 ? -6.488 -6.68 6.391 1 87.25 390 GLY B C 1
ATOM 8371 O O . GLY B 1 390 ? -5.434 -7.297 6.242 1 87.25 390 GLY B O 1
ATOM 8372 N N . ASN B 1 391 ? -6.594 -5.355 6.156 1 86.69 391 ASN B N 1
ATOM 8373 C CA . ASN B 1 391 ? -5.438 -4.559 5.762 1 86.69 391 ASN B CA 1
ATOM 8374 C C . ASN B 1 391 ? -4.387 -4.508 6.867 1 86.69 391 ASN B C 1
ATOM 8376 O O . ASN B 1 391 ? -3.184 -4.531 6.59 1 86.69 391 ASN B O 1
ATOM 8380 N N . PHE B 1 392 ? -4.852 -4.465 8.086 1 89.81 392 PHE B N 1
ATOM 8381 C CA . PHE B 1 392 ? -3.939 -4.492 9.219 1 89.81 392 PHE B CA 1
ATOM 8382 C C . PHE B 1 392 ? -3.152 -5.797 9.25 1 89.81 392 PHE B C 1
ATOM 8384 O O . PHE B 1 392 ? -1.934 -5.789 9.438 1 89.81 392 PHE B O 1
ATOM 8391 N N . LEU B 1 393 ? -3.779 -6.867 9.031 1 91.12 393 LEU B N 1
ATOM 8392 C CA . LEU B 1 393 ? -3.105 -8.164 9.047 1 91.12 393 LEU B CA 1
ATOM 8393 C C . LEU B 1 393 ? -2.098 -8.266 7.906 1 91.12 393 LEU B C 1
ATOM 8395 O O . LEU B 1 393 ? -1.02 -8.836 8.078 1 91.12 393 LEU B O 1
ATOM 8399 N N . GLY B 1 394 ? -2.48 -7.75 6.75 1 90.69 394 GLY B N 1
ATOM 8400 C CA . GLY B 1 394 ? -1.543 -7.738 5.641 1 90.69 394 GLY B CA 1
ATOM 8401 C C . GLY B 1 394 ? -0.306 -6.902 5.91 1 90.69 394 GLY B C 1
ATOM 8402 O O . GLY B 1 394 ? 0.81 -7.312 5.586 1 90.69 394 GLY B O 1
ATOM 8403 N N . ASP B 1 395 ? -0.447 -5.758 6.523 1 90.56 395 ASP B N 1
ATOM 8404 C CA . ASP B 1 395 ? 0.67 -4.867 6.824 1 90.56 395 ASP B CA 1
ATOM 8405 C C . ASP B 1 395 ? 1.57 -5.461 7.906 1 90.56 395 ASP B C 1
ATOM 8407 O O . ASP B 1 395 ? 2.795 -5.336 7.836 1 90.56 395 ASP B O 1
ATOM 8411 N N . MET B 1 396 ? 1.005 -6.168 8.852 1 90.94 396 MET B N 1
ATOM 8412 C CA . MET B 1 396 ? 1.792 -6.773 9.914 1 90.94 396 MET B CA 1
ATOM 8413 C C . MET B 1 396 ? 2.4 -8.094 9.461 1 90.94 396 MET B C 1
ATOM 8415 O O . MET B 1 396 ? 3.551 -8.398 9.781 1 90.94 396 MET B O 1
ATOM 8419 N N . GLY B 1 397 ? 1.61 -8.828 8.711 1 90.44 397 GLY B N 1
ATOM 8420 C CA . GLY B 1 397 ? 2.014 -10.172 8.328 1 90.44 397 GLY B CA 1
ATOM 8421 C C . GLY B 1 397 ? 3.16 -10.188 7.332 1 90.44 397 GLY B C 1
ATOM 8422 O O . GLY B 1 397 ? 3.955 -11.125 7.312 1 90.44 397 GLY B O 1
ATOM 8423 N N . GLN B 1 398 ? 3.324 -9.078 6.508 1 92.25 398 GLN B N 1
ATOM 8424 C CA . GLN B 1 398 ? 4.395 -9.078 5.516 1 92.25 398 GLN B CA 1
ATOM 8425 C C . GLN B 1 398 ? 5.766 -9.047 6.188 1 92.25 398 GLN B C 1
ATOM 8427 O O . GLN B 1 398 ? 6.766 -9.438 5.582 1 92.25 398 GLN B O 1
ATOM 8432 N N . LEU B 1 399 ? 5.82 -8.633 7.512 1 92.69 399 LEU B N 1
ATOM 8433 C CA . LEU B 1 399 ? 7.086 -8.5 8.227 1 92.69 399 LEU B CA 1
ATOM 8434 C C . LEU B 1 399 ? 7.809 -9.836 8.312 1 92.69 399 LEU B C 1
ATOM 8436 O O . LEU B 1 399 ? 8.992 -9.938 7.984 1 92.69 399 LEU B O 1
ATOM 8440 N N . PHE B 1 400 ? 7.062 -10.812 8.641 1 91.75 400 PHE B N 1
ATOM 8441 C CA . PHE B 1 400 ? 7.684 -12.125 8.789 1 91.75 400 PHE B CA 1
ATOM 8442 C C . PHE B 1 400 ? 7.984 -12.734 7.422 1 91.75 400 PHE B C 1
ATOM 8444 O O . PHE B 1 400 ? 9.055 -13.312 7.219 1 91.75 400 PHE B O 1
ATOM 8451 N N . PHE B 1 401 ? 7.09 -12.539 6.539 1 91.5 401 PHE B N 1
ATOM 8452 C CA . PHE B 1 401 ? 7.223 -13.078 5.191 1 91.5 401 PHE B CA 1
ATOM 8453 C C . PHE B 1 401 ? 8.453 -12.5 4.496 1 91.5 401 PHE B C 1
ATOM 8455 O O . PHE B 1 401 ? 9.352 -13.242 4.102 1 91.5 401 PHE B O 1
ATOM 8462 N N . VAL B 1 402 ? 8.57 -11.289 4.402 1 91.94 402 VAL B N 1
ATOM 8463 C CA . VAL B 1 402 ? 9.633 -10.617 3.654 1 91.94 402 VAL B CA 1
ATOM 8464 C C . VAL B 1 402 ? 10.891 -10.523 4.512 1 91.94 402 VAL B C 1
ATOM 8466 O O . VAL B 1 402 ? 12.008 -10.609 3.998 1 91.94 402 VAL B O 1
ATOM 8469 N N . GLY B 1 403 ? 10.711 -10.398 5.844 1 90.56 403 GLY B N 1
ATOM 8470 C CA . GLY B 1 403 ? 11.859 -10.336 6.734 1 90.56 403 GLY B CA 1
ATOM 8471 C C . GLY B 1 403 ? 12.664 -11.625 6.766 1 90.56 403 GLY B C 1
ATOM 8472 O O . GLY B 1 403 ? 13.891 -11.602 6.723 1 90.56 403 GLY B O 1
ATOM 8473 N N . LEU B 1 404 ? 11.938 -12.719 6.766 1 90.75 404 LEU B N 1
ATOM 8474 C CA . LEU B 1 404 ? 12.602 -14.023 6.762 1 90.75 404 LEU B CA 1
ATOM 8475 C C . LEU B 1 404 ? 13.344 -14.25 5.449 1 90.75 404 LEU B C 1
ATOM 8477 O O . LEU B 1 404 ? 14.484 -14.727 5.445 1 90.75 404 LEU B O 1
ATOM 8481 N N . THR B 1 405 ? 12.695 -13.906 4.348 1 89.75 405 THR B N 1
ATOM 8482 C CA . THR B 1 405 ? 13.32 -14.047 3.037 1 89.75 405 THR B CA 1
ATOM 8483 C C . THR B 1 405 ? 14.547 -13.148 2.924 1 89.75 405 THR B C 1
ATOM 8485 O O . THR B 1 405 ? 15.602 -13.586 2.441 1 89.75 405 THR B O 1
ATOM 8488 N N . GLY B 1 406 ? 14.414 -11.93 3.42 1 87.12 406 GLY B N 1
ATOM 8489 C CA . GLY B 1 406 ? 15.539 -11 3.365 1 87.12 406 GLY B CA 1
ATOM 8490 C C . GLY B 1 406 ? 16.719 -11.438 4.219 1 87.12 406 GLY B C 1
ATOM 8491 O O . GLY B 1 406 ? 17.875 -11.297 3.816 1 87.12 406 GLY B O 1
ATOM 8492 N N . LEU B 1 407 ? 16.438 -12 5.328 1 88.44 407 LEU B N 1
ATOM 8493 C CA . LEU B 1 407 ? 17.484 -12.453 6.242 1 88.44 407 LEU B CA 1
ATOM 8494 C C . LEU B 1 407 ? 18.297 -13.586 5.617 1 88.44 407 LEU B C 1
ATOM 8496 O O . LEU B 1 407 ? 19.531 -13.547 5.625 1 88.44 407 LEU B O 1
ATOM 8500 N N . PHE B 1 408 ? 17.672 -14.562 5.004 1 90.12 408 PHE B N 1
ATOM 8501 C CA . PHE B 1 408 ? 18.391 -15.719 4.465 1 90.12 408 PHE B CA 1
ATOM 8502 C C . PHE B 1 408 ? 19.062 -15.367 3.146 1 90.12 408 PHE B C 1
ATOM 8504 O O . PHE B 1 408 ? 20.062 -15.984 2.773 1 90.12 408 PHE B O 1
ATOM 8511 N N . ILE B 1 409 ? 18.484 -14.383 2.439 1 87.62 409 ILE B N 1
ATOM 8512 C CA . ILE B 1 409 ? 19.172 -13.883 1.261 1 87.62 409 ILE B CA 1
ATOM 8513 C C . ILE B 1 409 ? 20.5 -13.234 1.678 1 87.62 409 ILE B C 1
ATOM 8515 O O . ILE B 1 409 ? 21.531 -13.469 1.053 1 87.62 409 ILE B O 1
ATOM 8519 N N . PHE B 1 410 ? 20.422 -12.508 2.797 1 85.5 410 PHE B N 1
ATOM 8520 C CA . PHE B 1 410 ? 21.609 -11.82 3.289 1 85.5 410 PHE B CA 1
ATOM 8521 C C . PHE B 1 410 ? 22.641 -12.828 3.768 1 85.5 410 PHE B C 1
ATOM 8523 O O . PHE B 1 410 ? 23.828 -12.711 3.428 1 85.5 410 PHE B O 1
ATOM 8530 N N . ILE B 1 411 ? 22.219 -13.836 4.453 1 88.12 411 ILE B N 1
ATOM 8531 C CA . ILE B 1 411 ? 23.141 -14.844 4.984 1 88.12 411 ILE B CA 1
ATOM 8532 C C . ILE B 1 411 ? 23.734 -15.648 3.836 1 88.12 411 ILE B C 1
ATOM 8534 O O . ILE B 1 411 ? 24.938 -15.938 3.83 1 88.12 411 ILE B O 1
ATOM 8538 N N . SER B 1 412 ? 22.938 -15.977 2.859 1 88.69 412 SER B N 1
ATOM 8539 C CA . SER B 1 412 ? 23.406 -16.781 1.731 1 88.69 412 SER B CA 1
ATOM 8540 C C . SER B 1 412 ? 24.406 -16 0.878 1 88.69 412 SER B C 1
ATOM 8542 O O . SER B 1 412 ? 25.375 -16.562 0.381 1 88.69 412 SER B O 1
ATOM 8544 N N . LYS B 1 413 ? 24.203 -14.758 0.764 1 84 413 LYS B N 1
ATOM 8545 C CA . LYS B 1 413 ? 25.109 -13.938 -0.033 1 84 413 LYS B CA 1
ATOM 8546 C C . LYS B 1 413 ? 26.438 -13.742 0.686 1 84 413 LYS B C 1
ATOM 8548 O O . LYS B 1 413 ? 27.5 -13.727 0.051 1 84 413 LYS B O 1
ATOM 8553 N N . GLU B 1 414 ? 26.438 -13.602 2.014 1 84.62 414 GLU B N 1
ATOM 8554 C CA . GLU B 1 414 ? 27.656 -13.391 2.789 1 84.62 414 GLU B CA 1
ATOM 8555 C C . GLU B 1 414 ? 28.516 -14.648 2.822 1 84.62 414 GLU B C 1
ATOM 8557 O O . GLU B 1 414 ? 29.734 -14.57 2.777 1 84.62 414 GLU B O 1
ATOM 8562 N N . ILE B 1 415 ? 27.859 -15.836 2.748 1 87.06 415 ILE B N 1
ATOM 8563 C CA . ILE B 1 415 ? 28.594 -17.094 2.879 1 87.06 415 ILE B CA 1
ATOM 8564 C C . ILE B 1 415 ? 29.047 -17.578 1.502 1 87.06 415 ILE B C 1
ATOM 8566 O O . ILE B 1 415 ? 30.172 -18.016 1.332 1 87.06 415 ILE B O 1
ATOM 8570 N N . GLY B 1 416 ? 28.172 -17.531 0.462 1 83.94 416 GLY B N 1
ATOM 8571 C CA . GLY B 1 416 ? 28.469 -18.188 -0.801 1 83.94 416 GLY B CA 1
ATOM 8572 C C . GLY B 1 416 ? 28.469 -17.234 -1.981 1 83.94 416 GLY B C 1
ATOM 8573 O O . GLY B 1 416 ? 28.688 -17.641 -3.123 1 83.94 416 GLY B O 1
ATOM 8574 N N . GLY B 1 417 ? 28.297 -15.945 -1.779 1 80.06 417 GLY B N 1
ATOM 8575 C CA . GLY B 1 417 ? 28.25 -15.016 -2.895 1 80.06 417 GLY B CA 1
ATOM 8576 C C . GLY B 1 417 ? 27.047 -15.227 -3.797 1 80.06 417 GLY B C 1
ATOM 8577 O O . GLY B 1 417 ? 25.969 -15.539 -3.322 1 80.06 417 GLY B O 1
ATOM 8578 N N . ASP B 1 418 ? 27.266 -15.156 -5.117 1 78 418 ASP B N 1
ATOM 8579 C CA . ASP B 1 418 ? 26.172 -15.312 -6.074 1 78 418 ASP B CA 1
ATOM 8580 C C . ASP B 1 418 ? 25.797 -16.781 -6.254 1 78 418 ASP B C 1
ATOM 8582 O O . ASP B 1 418 ? 24.641 -17.109 -6.473 1 78 418 ASP B O 1
ATOM 8586 N N . GLU B 1 419 ? 26.766 -17.625 -6.137 1 81.44 419 GLU B N 1
ATOM 8587 C CA . GLU B 1 419 ? 26.484 -19.062 -6.203 1 81.44 419 GLU B CA 1
ATOM 8588 C C . GLU B 1 419 ? 25.703 -19.531 -4.98 1 81.44 419 GLU B C 1
ATOM 8590 O O . GLU B 1 419 ? 24.891 -20.453 -5.07 1 81.44 419 GLU B O 1
ATOM 8595 N N . GLY B 1 420 ? 25.938 -18.781 -3.939 1 83.56 420 GLY B N 1
ATOM 8596 C CA . GLY B 1 420 ? 25.156 -19.078 -2.746 1 83.56 420 GLY B CA 1
ATOM 8597 C C . GLY B 1 420 ? 23.688 -18.734 -2.893 1 83.56 420 GLY B C 1
ATOM 8598 O O . GLY B 1 420 ? 22.828 -19.469 -2.406 1 83.56 420 GLY B O 1
ATOM 8599 N N . LEU B 1 421 ? 23.438 -17.719 -3.67 1 85.5 421 LEU B N 1
ATOM 8600 C CA . LEU B 1 421 ? 22.062 -17.328 -3.898 1 85.5 421 LEU B CA 1
ATOM 8601 C C . LEU B 1 421 ? 21.344 -18.344 -4.797 1 85.5 421 LEU B C 1
ATOM 8603 O O . LEU B 1 421 ? 20.156 -18.594 -4.633 1 85.5 421 LEU B O 1
ATOM 8607 N N . TYR B 1 422 ? 22.078 -18.922 -5.676 1 84.88 422 TYR B N 1
ATOM 8608 C CA . TYR B 1 422 ? 21.5 -19.953 -6.531 1 84.88 422 TYR B CA 1
ATOM 8609 C C . TYR B 1 422 ? 21.219 -21.219 -5.738 1 84.88 422 TYR B C 1
ATOM 8611 O O . TYR B 1 422 ? 20.219 -21.906 -5.988 1 84.88 422 TYR B O 1
ATOM 8619 N N . ALA B 1 423 ? 22.078 -21.469 -4.828 1 85.5 423 ALA B N 1
ATOM 8620 C CA . ALA B 1 423 ? 21.828 -22.609 -3.941 1 85.5 423 ALA B CA 1
ATOM 8621 C C . ALA B 1 423 ? 20.594 -22.375 -3.078 1 85.5 423 ALA B C 1
ATOM 8623 O O . ALA B 1 423 ? 19.828 -23.312 -2.832 1 85.5 423 ALA B O 1
ATOM 8624 N N . PHE B 1 424 ? 20.438 -21.188 -2.629 1 89.25 424 PHE B N 1
ATOM 8625 C CA . PHE B 1 424 ? 19.25 -20.828 -1.858 1 89.25 424 PHE B CA 1
ATOM 8626 C C . PHE B 1 424 ? 17.984 -21.031 -2.688 1 89.25 424 PHE B C 1
ATOM 8628 O O . PHE B 1 424 ? 17 -21.562 -2.195 1 89.25 424 PHE B O 1
ATOM 8635 N N . LEU B 1 425 ? 18.062 -20.672 -3.969 1 87.94 425 LEU B N 1
ATOM 8636 C CA . LEU B 1 425 ? 16.953 -20.828 -4.895 1 87.94 425 LEU B CA 1
ATOM 8637 C C . LEU B 1 425 ? 16.609 -22.297 -5.098 1 87.94 425 LEU B C 1
ATOM 8639 O O . LEU B 1 425 ? 15.438 -22.656 -5.164 1 87.94 425 LEU B O 1
ATOM 8643 N N . THR B 1 426 ? 17.594 -23.062 -5.129 1 85.44 426 THR B N 1
ATOM 8644 C CA . THR B 1 426 ? 17.391 -24.5 -5.301 1 85.44 426 THR B CA 1
ATOM 8645 C C . THR B 1 426 ? 16.656 -25.094 -4.105 1 85.44 426 THR B C 1
ATOM 8647 O O . THR B 1 426 ? 15.734 -25.891 -4.273 1 85.44 426 THR B O 1
ATOM 8650 N N . GLY B 1 427 ? 17 -24.609 -2.973 1 84.75 427 GLY B N 1
ATOM 8651 C CA . GLY B 1 427 ? 16.328 -25.094 -1.781 1 84.75 427 GLY B CA 1
ATOM 8652 C C . GLY B 1 427 ? 14.875 -24.656 -1.703 1 84.75 427 GLY B C 1
ATOM 8653 O O . GLY B 1 427 ? 14.016 -25.391 -1.216 1 84.75 427 GLY B O 1
ATOM 8654 N N . LEU B 1 428 ? 14.641 -23.531 -2.26 1 86.56 428 LEU B N 1
ATOM 8655 C CA . LEU B 1 428 ? 13.289 -22.984 -2.207 1 86.56 428 LEU B CA 1
ATOM 8656 C C . LEU B 1 428 ? 12.344 -23.766 -3.109 1 86.56 428 LEU B C 1
ATOM 8658 O O . LEU B 1 428 ? 11.164 -23.938 -2.783 1 86.56 428 LEU B O 1
ATOM 8662 N N . ILE B 1 429 ? 12.82 -24.328 -4.246 1 86.31 429 ILE B N 1
ATOM 8663 C CA . ILE B 1 429 ? 11.93 -24.891 -5.254 1 86.31 429 ILE B CA 1
ATOM 8664 C C . ILE B 1 429 ? 11.906 -26.406 -5.121 1 86.31 429 ILE B C 1
ATOM 8666 O O . ILE B 1 429 ? 11.219 -27.094 -5.883 1 86.31 429 ILE B O 1
ATOM 8670 N N . MET B 1 430 ? 12.508 -26.906 -4.16 1 83.62 430 MET B N 1
ATOM 8671 C CA . MET B 1 430 ? 12.594 -28.359 -4.004 1 83.62 430 MET B CA 1
ATOM 8672 C C . MET B 1 430 ? 11.211 -28.953 -3.771 1 83.62 430 MET B C 1
ATOM 8674 O O . MET B 1 430 ? 10.914 -30.047 -4.277 1 83.62 430 MET B O 1
ATOM 8678 N N . ASN B 1 431 ? 10.359 -28.234 -3.146 1 79.12 431 ASN B N 1
ATOM 8679 C CA . ASN B 1 431 ? 9.023 -28.766 -2.869 1 79.12 431 ASN B CA 1
ATOM 8680 C C . ASN B 1 431 ? 7.977 -28.141 -3.785 1 79.12 431 ASN B C 1
ATOM 8682 O O . ASN B 1 431 ? 6.777 -28.25 -3.525 1 79.12 431 ASN B O 1
ATOM 8686 N N . ALA B 1 432 ? 8.391 -27.625 -4.832 1 79.69 432 ALA B N 1
ATOM 8687 C CA . ALA B 1 432 ? 7.469 -26.859 -5.672 1 79.69 432 ALA B CA 1
ATOM 8688 C C . ALA B 1 432 ? 6.461 -27.797 -6.355 1 79.69 432 ALA B C 1
ATOM 8690 O O . ALA B 1 432 ? 5.285 -27.453 -6.484 1 79.69 432 ALA B O 1
ATOM 8691 N N . ILE B 1 433 ? 6.797 -29.016 -6.719 1 79.56 433 ILE B N 1
ATOM 8692 C CA . ILE B 1 433 ? 5.91 -29.906 -7.445 1 79.56 433 ILE B CA 1
ATOM 8693 C C . ILE B 1 433 ? 4.832 -30.453 -6.508 1 79.56 433 ILE B C 1
ATOM 8695 O O . ILE B 1 433 ? 3.664 -30.547 -6.887 1 79.56 433 ILE B O 1
ATOM 8699 N N . VAL B 1 434 ? 5.207 -30.688 -5.316 1 77.62 434 VAL B N 1
ATOM 8700 C CA . VAL B 1 434 ? 4.238 -31.172 -4.34 1 77.62 434 VAL B CA 1
ATOM 8701 C C . VAL B 1 434 ? 3.252 -30.062 -3.992 1 77.62 434 VAL B C 1
ATOM 8703 O O . VAL B 1 434 ? 2.047 -30.312 -3.885 1 77.62 434 VAL B O 1
ATOM 8706 N N . MET B 1 435 ? 3.818 -28.984 -3.895 1 78.06 435 MET B N 1
ATOM 8707 C CA . MET B 1 435 ? 2.955 -27.844 -3.559 1 78.06 435 MET B CA 1
ATOM 8708 C C . MET B 1 435 ? 1.979 -27.547 -4.691 1 78.06 435 MET B C 1
ATOM 8710 O O . MET B 1 435 ? 0.819 -27.219 -4.445 1 78.06 435 MET B O 1
ATOM 8714 N N . THR B 1 436 ? 2.418 -27.719 -5.828 1 80.75 436 THR B N 1
ATOM 8715 C CA . THR B 1 436 ? 1.554 -27.484 -6.98 1 80.75 436 THR B CA 1
ATOM 8716 C C . THR B 1 436 ? 0.478 -28.562 -7.078 1 80.75 436 THR B C 1
ATOM 8718 O O . THR B 1 436 ? -0.654 -28.281 -7.48 1 80.75 436 THR B O 1
ATOM 8721 N N . SER B 1 437 ? 0.792 -29.688 -6.699 1 78.75 437 SER B N 1
ATOM 8722 C CA . SER B 1 437 ? -0.182 -30.766 -6.738 1 78.75 437 SER B CA 1
ATOM 8723 C C . SER B 1 437 ? -1.275 -30.562 -5.695 1 78.75 437 SER B C 1
ATOM 8725 O O . SER B 1 437 ? -2.443 -30.875 -5.945 1 78.75 437 SER B O 1
ATOM 8727 N N . ILE B 1 438 ? -0.818 -30.094 -4.652 1 77.06 438 ILE B N 1
ATOM 8728 C CA . ILE B 1 438 ? -1.788 -29.812 -3.596 1 77.06 438 ILE B CA 1
ATOM 8729 C C . ILE B 1 438 ? -2.715 -28.688 -4.027 1 77.06 438 ILE B C 1
ATOM 8731 O O . ILE B 1 438 ? -3.928 -28.75 -3.824 1 77.06 438 ILE B O 1
ATOM 8735 N N . GLN B 1 439 ? -2.166 -27.75 -4.605 1 79.06 439 GLN B N 1
ATOM 8736 C CA . GLN B 1 439 ? -2.975 -26.625 -5.055 1 79.06 439 GLN B CA 1
ATOM 8737 C C . GLN B 1 439 ? -3.902 -27.031 -6.195 1 79.06 439 GLN B C 1
ATOM 8739 O O . GLN B 1 439 ? -5.055 -26.609 -6.25 1 79.06 439 GLN B O 1
ATOM 8744 N N . PHE B 1 440 ? -3.355 -27.766 -7.031 1 81.56 440 PHE B N 1
ATOM 8745 C CA . PHE B 1 440 ? -4.156 -28.266 -8.141 1 81.56 440 PHE B CA 1
ATOM 8746 C C . PHE B 1 440 ? -5.34 -29.078 -7.637 1 81.56 440 PHE B C 1
ATOM 8748 O O . PHE B 1 440 ? -6.457 -28.953 -8.141 1 81.56 440 PHE B O 1
ATOM 8755 N N . SER B 1 441 ? -5.137 -29.875 -6.691 1 78.06 441 SER B N 1
ATOM 8756 C CA . SER B 1 441 ? -6.203 -30.703 -6.133 1 78.06 441 SER B CA 1
ATOM 8757 C C . SER B 1 441 ? -7.238 -29.844 -5.402 1 78.06 441 SER B C 1
ATOM 8759 O O . SER B 1 441 ? -8.438 -30.094 -5.516 1 78.06 441 SER B O 1
ATOM 8761 N N . GLY B 1 442 ? -6.707 -28.922 -4.664 1 78.06 442 GLY B N 1
ATOM 8762 C CA . GLY B 1 442 ? -7.629 -28.031 -3.965 1 78.06 442 GLY B CA 1
ATOM 8763 C C . GLY B 1 442 ? -8.523 -27.25 -4.902 1 78.06 442 GLY B C 1
ATOM 8764 O O . GLY B 1 442 ? -9.742 -27.188 -4.703 1 78.06 442 GLY B O 1
ATOM 8765 N N . ASN B 1 443 ? -7.996 -26.703 -5.922 1 81.06 443 ASN B N 1
ATOM 8766 C CA . ASN B 1 443 ? -8.758 -25.906 -6.887 1 81.06 443 ASN B CA 1
ATOM 8767 C C . ASN B 1 443 ? -9.734 -26.781 -7.676 1 81.06 443 ASN B C 1
ATOM 8769 O O . ASN B 1 443 ? -10.844 -26.359 -7.984 1 81.06 443 ASN B O 1
ATOM 8773 N N . SER B 1 444 ? -9.312 -27.953 -7.98 1 82.06 444 SER B N 1
ATOM 8774 C CA . SER B 1 444 ? -10.172 -28.859 -8.734 1 82.06 444 SER B CA 1
ATOM 8775 C C . SER B 1 444 ? -11.383 -29.281 -7.914 1 82.06 444 SER B C 1
ATOM 8777 O O . SER B 1 444 ? -12.484 -29.406 -8.445 1 82.06 444 SER B O 1
ATOM 8779 N N . ILE B 1 445 ? -11.172 -29.438 -6.695 1 81.31 445 ILE B N 1
ATOM 8780 C CA . ILE B 1 445 ? -12.266 -29.859 -5.828 1 81.31 445 ILE B CA 1
ATOM 8781 C C . ILE B 1 445 ? -13.242 -28.688 -5.645 1 81.31 445 ILE B C 1
ATOM 8783 O O . ILE B 1 445 ? -14.461 -28.906 -5.586 1 81.31 445 ILE B O 1
ATOM 8787 N N . MET B 1 446 ? -12.68 -27.594 -5.57 1 80.06 446 MET B N 1
ATOM 8788 C CA . MET B 1 446 ? -13.531 -26.422 -5.422 1 80.06 446 MET B CA 1
ATOM 8789 C C . MET B 1 446 ? -14.445 -26.25 -6.633 1 80.06 446 MET B C 1
ATOM 8791 O O . MET B 1 446 ? -15.641 -26 -6.484 1 80.06 446 MET B O 1
ATOM 8795 N N . ILE B 1 447 ? -13.93 -26.438 -7.758 1 82.12 447 ILE B N 1
ATOM 8796 C CA . ILE B 1 447 ? -14.719 -26.297 -8.977 1 82.12 447 ILE B CA 1
ATOM 8797 C C . ILE B 1 447 ? -15.641 -27.5 -9.133 1 82.12 447 ILE B C 1
ATOM 8799 O O . ILE B 1 447 ? -16.781 -27.375 -9.586 1 82.12 447 ILE B O 1
ATOM 8803 N N . GLY B 1 448 ? -15.109 -28.609 -8.742 1 78.88 448 GLY B N 1
ATOM 8804 C CA . GLY B 1 448 ? -15.93 -29.812 -8.766 1 78.88 448 GLY B CA 1
ATOM 8805 C C . GLY B 1 448 ? -17.141 -29.734 -7.859 1 78.88 448 GLY B C 1
ATOM 8806 O O . GLY B 1 448 ? -18.203 -30.281 -8.172 1 78.88 448 GLY B O 1
ATOM 8807 N N . LEU B 1 449 ? -16.922 -29.047 -6.742 1 78.5 449 LEU B N 1
ATOM 8808 C CA . LEU B 1 449 ? -18.031 -28.828 -5.816 1 78.5 449 LEU B CA 1
ATOM 8809 C C . LEU B 1 449 ? -19.156 -28.047 -6.484 1 78.5 449 LEU B C 1
ATOM 8811 O O . LEU B 1 449 ? -20.328 -28.328 -6.27 1 78.5 449 LEU B O 1
ATOM 8815 N N . ARG B 1 450 ? -18.766 -27.109 -7.227 1 77.38 450 ARG B N 1
ATOM 8816 C CA . ARG B 1 450 ? -19.781 -26.328 -7.934 1 77.38 450 ARG B CA 1
ATOM 8817 C C . ARG B 1 450 ? -20.516 -27.188 -8.961 1 77.38 450 ARG B C 1
ATOM 8819 O O . ARG B 1 450 ? -21.719 -27.047 -9.141 1 77.38 450 ARG B O 1
ATOM 8826 N N . PHE B 1 451 ? -19.812 -28.094 -9.539 1 76.44 451 PHE B N 1
ATOM 8827 C CA . PHE B 1 451 ? -20.438 -29.031 -10.469 1 76.44 451 PHE B CA 1
ATOM 8828 C C . PHE B 1 451 ? -21.406 -29.953 -9.734 1 76.44 451 PHE B C 1
ATOM 8830 O O . PHE B 1 451 ? -22.484 -30.266 -10.242 1 76.44 451 PHE B O 1
ATOM 8837 N N . ALA B 1 452 ? -20.969 -30.266 -8.586 1 75.44 452 ALA B N 1
ATOM 8838 C CA . ALA B 1 452 ? -21.812 -31.156 -7.785 1 75.44 452 ALA B CA 1
ATOM 8839 C C . ALA B 1 452 ? -23.078 -30.438 -7.336 1 75.44 452 ALA B C 1
ATOM 8841 O O . ALA B 1 452 ? -24.156 -31.047 -7.281 1 75.44 452 ALA B O 1
ATOM 8842 N N . GLN B 1 453 ? -22.906 -29.234 -7.012 1 73.62 453 GLN B N 1
ATOM 8843 C CA . GLN B 1 453 ? -24.062 -28.469 -6.582 1 73.62 453 GLN B CA 1
ATOM 8844 C C . GLN B 1 453 ? -25.031 -28.234 -7.742 1 73.62 453 GLN B C 1
ATOM 8846 O O . GLN B 1 453 ? -26.25 -28.297 -7.562 1 73.62 453 GLN B O 1
ATOM 8851 N N . ILE B 1 454 ? -24.453 -28.016 -8.828 1 71.81 454 ILE B N 1
ATOM 8852 C CA . ILE B 1 454 ? -25.281 -27.812 -10.016 1 71.81 454 ILE B CA 1
ATOM 8853 C C . ILE B 1 454 ? -25.969 -29.109 -10.398 1 71.81 454 ILE B C 1
ATOM 8855 O O . ILE B 1 454 ? -27.125 -29.109 -10.812 1 71.81 454 ILE B O 1
ATOM 8859 N N . ALA B 1 455 ? -25.266 -30.172 -10.195 1 69.56 455 ALA B N 1
ATOM 8860 C CA . ALA B 1 455 ? -25.812 -31.484 -10.508 1 69.56 455 ALA B CA 1
ATOM 8861 C C . ALA B 1 455 ? -26.688 -32 -9.375 1 69.56 455 ALA B C 1
ATOM 8863 O O . ALA B 1 455 ? -27.344 -33.031 -9.5 1 69.56 455 ALA B O 1
ATOM 8864 N N . GLN B 1 456 ? -26.719 -31.266 -8.258 1 70.19 456 GLN B N 1
ATOM 8865 C CA . GLN B 1 456 ? -27.516 -31.625 -7.086 1 70.19 456 GLN B CA 1
ATOM 8866 C C . GLN B 1 456 ? -27.109 -33 -6.531 1 70.19 456 GLN B C 1
ATOM 8868 O O . GLN B 1 456 ? -27.953 -33.844 -6.238 1 70.19 456 GLN B O 1
ATOM 8873 N N . VAL B 1 457 ? -25.906 -33.344 -6.668 1 70.69 457 VAL B N 1
ATOM 8874 C CA . VAL B 1 457 ? -25.312 -34.5 -6.016 1 70.69 457 VAL B CA 1
ATOM 8875 C C . VAL B 1 457 ? -24.828 -34.125 -4.621 1 70.69 457 VAL B C 1
ATOM 8877 O O . VAL B 1 457 ? -24.688 -32.938 -4.309 1 70.69 457 VAL B O 1
ATOM 8880 N N . ASP B 1 458 ? -24.719 -35.188 -3.768 1 68.81 458 ASP B N 1
ATOM 8881 C CA . ASP B 1 458 ? -24.25 -34.906 -2.408 1 68.81 458 ASP B CA 1
ATOM 8882 C C . ASP B 1 458 ? -22.906 -34.188 -2.416 1 68.81 458 ASP B C 1
ATOM 8884 O O . ASP B 1 458 ? -21.906 -34.719 -2.867 1 68.81 458 ASP B O 1
ATOM 8888 N N . SER B 1 459 ? -22.984 -33 -2.061 1 75.31 459 SER B N 1
ATOM 8889 C CA . SER B 1 459 ? -21.828 -32.125 -2.129 1 75.31 459 SER B CA 1
ATOM 8890 C C . SER B 1 459 ? -21.125 -32.031 -0.781 1 75.31 459 SER B C 1
ATOM 8892 O O . SER B 1 459 ? -20.047 -31.453 -0.678 1 75.31 459 SER B O 1
ATOM 8894 N N . LEU B 1 460 ? -21.516 -32.656 0.238 1 69.31 460 LEU B N 1
ATOM 8895 C CA . LEU B 1 460 ? -21.016 -32.469 1.595 1 69.31 460 LEU B CA 1
ATOM 8896 C C . LEU B 1 460 ? -19.578 -32.938 1.715 1 69.31 460 LEU B C 1
ATOM 8898 O O . LEU B 1 460 ? -18.734 -32.281 2.303 1 69.31 460 LEU B O 1
ATOM 8902 N N . PRO B 1 461 ? -19.328 -34.125 1.104 1 70.62 461 PRO B N 1
ATOM 8903 C CA . PRO B 1 461 ? -17.922 -34.562 1.208 1 70.62 461 PRO B CA 1
ATOM 8904 C C . PRO B 1 461 ? -16.953 -33.625 0.493 1 70.62 461 PRO B C 1
ATOM 8906 O O . PRO B 1 461 ? -15.852 -33.375 0.979 1 70.62 461 PRO B O 1
ATOM 8909 N N . LEU B 1 462 ? -17.422 -33.094 -0.594 1 75.94 462 LEU B N 1
ATOM 8910 C CA . LEU B 1 462 ? -16.562 -32.188 -1.368 1 75.94 462 LEU B CA 1
ATOM 8911 C C . LEU B 1 462 ? -16.391 -30.859 -0.647 1 75.94 462 LEU B C 1
ATOM 8913 O O . LEU B 1 462 ? -15.344 -30.234 -0.755 1 75.94 462 LEU B O 1
ATOM 8917 N N . GLU B 1 463 ? -17.328 -30.453 0.06 1 72.44 463 GLU B N 1
ATOM 8918 C CA . GLU B 1 463 ? -17.25 -29.219 0.816 1 72.44 463 GLU B CA 1
ATOM 8919 C C . GLU B 1 463 ? -16.203 -29.297 1.922 1 72.44 463 GLU B C 1
ATOM 8921 O O . GLU B 1 463 ? -15.461 -28.344 2.16 1 72.44 463 GLU B O 1
ATOM 8926 N N . LYS B 1 464 ? -16.172 -30.344 2.506 1 67.69 464 LYS B N 1
ATOM 8927 C CA . LYS B 1 464 ? -15.203 -30.531 3.586 1 67.69 464 LYS B CA 1
ATOM 8928 C C . LYS B 1 464 ? -13.773 -30.578 3.045 1 67.69 464 LYS B C 1
ATOM 8930 O O . LYS B 1 464 ? -12.852 -30.047 3.668 1 67.69 464 LYS B O 1
ATOM 8935 N N . ILE B 1 465 ? -13.68 -31.219 1.946 1 70.69 465 ILE B N 1
ATOM 8936 C CA . ILE B 1 465 ? -12.367 -31.297 1.323 1 70.69 465 ILE B CA 1
ATOM 8937 C C . ILE B 1 465 ? -11.938 -29.906 0.849 1 70.69 465 ILE B C 1
ATOM 8939 O O . ILE B 1 465 ? -10.766 -29.531 0.984 1 70.69 465 ILE B O 1
ATOM 8943 N N . ASN B 1 466 ? -12.828 -29.172 0.33 1 70 466 ASN B N 1
ATOM 8944 C CA . ASN B 1 466 ? -12.547 -27.844 -0.19 1 70 466 ASN B CA 1
ATOM 8945 C C . ASN B 1 466 ? -12.039 -26.906 0.906 1 70 466 ASN B C 1
ATOM 8947 O O . ASN B 1 466 ? -11.109 -26.125 0.681 1 70 466 ASN B O 1
ATOM 8951 N N . LEU B 1 467 ? -12.602 -26.984 2.025 1 63.03 467 LEU B N 1
ATOM 8952 C CA . LEU B 1 467 ? -12.219 -26.109 3.137 1 63.03 467 LEU B CA 1
ATOM 8953 C C . LEU B 1 467 ? -10.773 -26.375 3.549 1 63.03 467 LEU B C 1
ATOM 8955 O O . LEU B 1 467 ? -10.039 -25.438 3.873 1 63.03 467 LEU B O 1
ATOM 8959 N N . ALA B 1 468 ? -10.352 -27.5 3.393 1 62 468 ALA B N 1
ATOM 8960 C CA . ALA B 1 468 ? -8.992 -27.875 3.803 1 62 468 ALA B CA 1
ATOM 8961 C C . ALA B 1 468 ? -7.984 -27.562 2.701 1 62 468 ALA B C 1
ATOM 8963 O O . ALA B 1 468 ? -6.887 -27.078 2.977 1 62 468 ALA B O 1
ATOM 8964 N N . ALA B 1 469 ? -8.461 -27.75 1.494 1 62.16 469 ALA B N 1
ATOM 8965 C CA . ALA B 1 469 ? -7.52 -27.672 0.375 1 62.16 469 ALA B CA 1
ATOM 8966 C C . ALA B 1 469 ? -7.266 -26.234 -0.035 1 62.16 469 ALA B C 1
ATOM 8968 O O . ALA B 1 469 ? -6.176 -25.891 -0.507 1 62.16 469 ALA B O 1
ATOM 8969 N N . CYS B 1 470 ? -8.195 -25.344 0.088 1 61.09 470 CYS B N 1
ATOM 8970 C CA . CYS B 1 470 ? -8.086 -24 -0.444 1 61.09 470 CYS B CA 1
ATOM 8971 C C . CYS B 1 470 ? -7.035 -23.188 0.312 1 61.09 470 CYS B C 1
ATOM 8973 O O . CYS B 1 470 ? -6.457 -22.25 -0.234 1 61.09 470 CYS B O 1
ATOM 8975 N N . ASN B 1 471 ? -6.648 -23.562 1.418 1 62 471 ASN B N 1
ATOM 8976 C CA . ASN B 1 471 ? -5.664 -22.797 2.168 1 62 471 ASN B CA 1
ATOM 8977 C C . ASN B 1 471 ? -4.254 -23 1.621 1 62 471 ASN B C 1
ATOM 8979 O O . ASN B 1 471 ? -3.381 -22.141 1.808 1 62 471 ASN B O 1
ATOM 8983 N N . TYR B 1 472 ? -4.125 -24.062 0.825 1 61.47 472 TYR B N 1
ATOM 8984 C CA . TYR B 1 472 ? -2.758 -24.359 0.411 1 61.47 472 TYR B CA 1
ATOM 8985 C C . TYR B 1 472 ? -2.473 -23.797 -0.977 1 61.47 472 TYR B C 1
ATOM 8987 O O . TYR B 1 472 ? -1.356 -23.922 -1.485 1 61.47 472 TYR B O 1
ATOM 8995 N N . GLY B 1 473 ? -3.457 -23.141 -1.605 1 63.59 473 GLY B N 1
ATOM 8996 C CA . GLY B 1 473 ? -3.223 -22.531 -2.906 1 63.59 473 GLY B CA 1
ATOM 8997 C C . GLY B 1 473 ? -2.289 -21.344 -2.85 1 63.59 473 GLY B C 1
ATOM 8998 O O . GLY B 1 473 ? -1.642 -21 -3.844 1 63.59 473 GLY B O 1
ATOM 8999 N N . LEU B 1 474 ? -2.016 -20.812 -1.736 1 69.94 474 LEU B N 1
ATOM 9000 C CA . LEU B 1 474 ? -1.258 -19.578 -1.576 1 69.94 474 LEU B CA 1
ATOM 9001 C C . LEU B 1 474 ? 0.241 -19.859 -1.555 1 69.94 474 LEU B C 1
ATOM 9003 O O . LEU B 1 474 ? 1.049 -18.953 -1.785 1 69.94 474 LEU B O 1
ATOM 9007 N N . TYR B 1 475 ? 0.583 -21.109 -1.523 1 73.88 475 TYR B N 1
ATOM 9008 C CA . TYR B 1 475 ? 1.988 -21.422 -1.293 1 73.88 475 TYR B CA 1
ATOM 9009 C C . TYR B 1 475 ? 2.799 -21.266 -2.574 1 73.88 475 TYR B C 1
ATOM 9011 O O . TYR B 1 475 ? 3.9 -20.719 -2.557 1 73.88 475 TYR B O 1
ATOM 9019 N N . LEU B 1 476 ? 2.203 -21.688 -3.564 1 75.62 476 LEU B N 1
ATOM 9020 C CA . LEU B 1 476 ? 2.934 -21.625 -4.824 1 75.62 476 LEU B CA 1
ATOM 9021 C C . LEU B 1 476 ? 3.098 -20.172 -5.273 1 75.62 476 LEU B C 1
ATOM 9023 O O . LEU B 1 476 ? 4.148 -19.797 -5.801 1 75.62 476 LEU B O 1
ATOM 9027 N N . LYS B 1 477 ? 2.15 -19.406 -5.023 1 77.44 477 LYS B N 1
ATOM 9028 C CA . LYS B 1 477 ? 2.246 -17.984 -5.379 1 77.44 477 LYS B CA 1
ATOM 9029 C C . LYS B 1 477 ? 3.365 -17.297 -4.602 1 77.44 477 LYS B C 1
ATOM 9031 O O . LYS B 1 477 ? 4.113 -16.5 -5.16 1 77.44 477 LYS B O 1
ATOM 9036 N N . THR B 1 478 ? 3.479 -17.703 -3.42 1 81.25 478 THR B N 1
ATOM 9037 C CA . THR B 1 478 ? 4.484 -17.109 -2.549 1 81.25 478 THR B CA 1
ATOM 9038 C C . THR B 1 478 ? 5.891 -17.484 -3.004 1 81.25 478 THR B C 1
ATOM 9040 O O . THR B 1 478 ? 6.77 -16.625 -3.104 1 81.25 478 THR B O 1
ATOM 9043 N N . ILE B 1 479 ? 6.078 -18.688 -3.338 1 81.88 479 ILE B N 1
ATOM 9044 C CA . ILE B 1 479 ? 7.402 -19.156 -3.725 1 81.88 479 ILE B CA 1
ATOM 9045 C C . ILE B 1 479 ? 7.781 -18.578 -5.086 1 81.88 479 ILE B C 1
ATOM 9047 O O . ILE B 1 479 ? 8.945 -18.25 -5.324 1 81.88 479 ILE B O 1
ATOM 9051 N N . THR B 1 480 ? 6.793 -18.453 -5.895 1 83.19 480 THR B N 1
ATOM 9052 C CA . THR B 1 480 ? 7.074 -17.922 -7.223 1 83.19 480 THR B CA 1
ATOM 9053 C C . THR B 1 480 ? 7.516 -16.469 -7.137 1 83.19 480 THR B C 1
ATOM 9055 O O . THR B 1 480 ? 8.445 -16.047 -7.836 1 83.19 480 THR B O 1
ATOM 9058 N N . ILE B 1 481 ? 6.945 -15.758 -6.293 1 83.88 481 ILE B N 1
ATOM 9059 C CA . ILE B 1 481 ? 7.281 -14.352 -6.145 1 83.88 481 ILE B CA 1
ATOM 9060 C C . ILE B 1 481 ? 8.695 -14.211 -5.586 1 83.88 481 ILE B C 1
ATOM 9062 O O . ILE B 1 481 ? 9.484 -13.391 -6.066 1 83.88 481 ILE B O 1
ATOM 9066 N N . ILE B 1 482 ? 9.016 -15.039 -4.625 1 87.69 482 ILE B N 1
ATOM 9067 C CA . ILE B 1 482 ? 10.336 -14.992 -4.004 1 87.69 482 ILE B CA 1
ATOM 9068 C C . ILE B 1 482 ? 11.398 -15.414 -5.016 1 87.69 482 ILE B C 1
ATOM 9070 O O . ILE B 1 482 ? 12.477 -14.82 -5.082 1 87.69 482 ILE B O 1
ATOM 9074 N N . CYS B 1 483 ? 11.055 -16.328 -5.82 1 87.75 483 CYS B N 1
ATOM 9075 C CA . CYS B 1 483 ? 12 -16.828 -6.809 1 87.75 483 CYS B CA 1
ATOM 9076 C C . CYS B 1 483 ? 12.281 -15.773 -7.875 1 87.75 483 CYS B C 1
ATOM 9078 O O . CYS B 1 483 ? 13.43 -15.578 -8.273 1 87.75 483 CYS B O 1
ATOM 9080 N N . LEU B 1 484 ? 11.273 -15.141 -8.305 1 83.69 484 LEU B N 1
ATOM 9081 C CA . LEU B 1 484 ? 11.469 -14.109 -9.32 1 83.69 484 LEU B CA 1
ATOM 9082 C C . LEU B 1 484 ? 12.312 -12.961 -8.766 1 83.69 484 LEU B C 1
ATOM 9084 O O . LEU B 1 484 ? 13.133 -12.391 -9.492 1 83.69 484 LEU B O 1
ATOM 9088 N N . PHE B 1 485 ? 12.148 -12.68 -7.547 1 84.62 485 PHE B N 1
ATOM 9089 C CA . PHE B 1 485 ? 12.961 -11.656 -6.902 1 84.62 485 PHE B CA 1
ATOM 9090 C C . PHE B 1 485 ? 14.414 -12.094 -6.812 1 84.62 485 PHE B C 1
ATOM 9092 O O . PHE B 1 485 ? 15.32 -11.328 -7.141 1 84.62 485 PHE B O 1
ATOM 9099 N N . LEU B 1 486 ? 14.617 -13.328 -6.457 1 85.69 486 LEU B N 1
ATOM 9100 C CA . LEU B 1 486 ? 15.977 -13.852 -6.297 1 85.69 486 LEU B CA 1
ATOM 9101 C C . LEU B 1 486 ? 16.688 -13.922 -7.641 1 85.69 486 LEU B C 1
ATOM 9103 O O . LEU B 1 486 ? 17.891 -13.617 -7.73 1 85.69 486 LEU B O 1
ATOM 9107 N N . ILE B 1 487 ? 15.984 -14.266 -8.578 1 82.38 487 ILE B N 1
ATOM 9108 C CA . ILE B 1 487 ? 16.578 -14.375 -9.906 1 82.38 487 ILE B CA 1
ATOM 9109 C C . ILE B 1 487 ? 17.031 -13 -10.391 1 82.38 487 ILE B C 1
ATOM 9111 O O . ILE B 1 487 ? 18.094 -12.867 -11.008 1 82.38 487 ILE B O 1
ATOM 9115 N N . THR B 1 488 ? 16.328 -12.039 -10.039 1 78.69 488 THR B N 1
ATOM 9116 C CA . THR B 1 488 ? 16.688 -10.68 -10.438 1 78.69 488 THR B CA 1
ATOM 9117 C C . THR B 1 488 ? 17.953 -10.227 -9.711 1 78.69 488 THR B C 1
ATOM 9119 O O . THR B 1 488 ? 18.812 -9.57 -10.305 1 78.69 488 THR B O 1
ATOM 9122 N N . ILE B 1 489 ? 18.125 -10.633 -8.523 1 78.06 489 ILE B N 1
ATOM 9123 C CA . ILE B 1 489 ? 19.281 -10.195 -7.734 1 78.06 489 ILE B CA 1
ATOM 9124 C C . ILE B 1 489 ? 20.531 -10.961 -8.18 1 78.06 489 ILE B C 1
ATOM 9126 O O . ILE B 1 489 ? 21.625 -10.414 -8.18 1 78.06 489 ILE B O 1
ATOM 9130 N N . ILE B 1 490 ? 20.359 -12.195 -8.547 1 78.5 490 ILE B N 1
ATOM 9131 C CA . ILE B 1 490 ? 21.484 -13.039 -8.906 1 78.5 490 ILE B CA 1
ATOM 9132 C C . ILE B 1 490 ? 22.062 -12.586 -10.242 1 78.5 490 ILE B C 1
ATOM 9134 O O . ILE B 1 490 ? 23.281 -12.438 -10.383 1 78.5 490 ILE B O 1
ATOM 9138 N N . PHE B 1 491 ? 21.312 -12.32 -11.062 1 69.69 491 PHE B N 1
ATOM 9139 C CA . PHE B 1 491 ? 21.828 -12.133 -12.422 1 69.69 491 PHE B CA 1
ATOM 9140 C C . PHE B 1 491 ? 22.062 -10.656 -12.711 1 69.69 491 PHE B C 1
ATOM 9142 O O . PHE B 1 491 ? 22.766 -10.312 -13.656 1 69.69 491 PHE B O 1
ATOM 9149 N N . PHE B 1 492 ? 21.594 -9.836 -11.703 1 69.12 492 PHE B N 1
ATOM 9150 C CA . PHE B 1 492 ? 21.812 -8.406 -11.883 1 69.12 492 PHE B CA 1
ATOM 9151 C C . PHE B 1 492 ? 22.391 -7.781 -10.625 1 69.12 492 PHE B C 1
ATOM 9153 O O . PHE B 1 492 ? 21.703 -7.047 -9.914 1 69.12 492 PHE B O 1
ATOM 9160 N N . PRO B 1 493 ? 23.719 -8.086 -10.461 1 65.38 493 PRO B N 1
ATOM 9161 C CA . PRO B 1 493 ? 24.328 -7.676 -9.195 1 65.38 493 PRO B CA 1
ATOM 9162 C C . PRO B 1 493 ? 24.469 -6.16 -9.07 1 65.38 493 PRO B C 1
ATOM 9164 O O . PRO B 1 493 ? 24.766 -5.48 -10.055 1 65.38 493 PRO B O 1
ATOM 9167 N N . LEU B 1 494 ? 24.188 -5.617 -7.938 1 67.12 494 LEU B N 1
ATOM 9168 C CA . LEU B 1 494 ? 24.234 -4.203 -7.594 1 67.12 494 LEU B CA 1
ATOM 9169 C C . LEU B 1 494 ? 25.641 -3.783 -7.211 1 67.12 494 LEU B C 1
ATOM 9171 O O . LEU B 1 494 ? 26.156 -4.207 -6.176 1 67.12 494 LEU B O 1
ATOM 9175 N N . GLN B 1 495 ? 26.406 -3.264 -8.188 1 64.69 495 GLN B N 1
ATOM 9176 C CA . GLN B 1 495 ? 27.719 -2.742 -7.82 1 64.69 495 GLN B CA 1
ATOM 9177 C C . GLN B 1 495 ? 27.609 -1.302 -7.32 1 64.69 495 GLN B C 1
ATOM 9179 O O . GLN B 1 495 ? 28.156 -0.965 -6.266 1 64.69 495 GLN B O 1
ATOM 9184 N N . GLU B 1 496 ? 26.953 -0.405 -8.078 1 72.94 496 GLU B N 1
ATOM 9185 C CA . GLU B 1 496 ? 26.734 0.995 -7.719 1 72.94 496 GLU B CA 1
ATOM 9186 C C . GLU B 1 496 ? 25.25 1.353 -7.727 1 72.94 496 GLU B C 1
ATOM 9188 O O . GLU B 1 496 ? 24.516 0.929 -8.617 1 72.94 496 GLU B O 1
ATOM 9193 N N . ILE B 1 497 ? 24.969 1.977 -6.586 1 76.19 497 ILE B N 1
ATOM 9194 C CA . ILE B 1 497 ? 23.547 2.303 -6.469 1 76.19 497 ILE B CA 1
ATOM 9195 C C . ILE B 1 497 ? 23.344 3.791 -6.738 1 76.19 497 ILE B C 1
ATOM 9197 O O . ILE B 1 497 ? 24.031 4.637 -6.172 1 76.19 497 ILE B O 1
ATOM 9201 N N . GLN B 1 498 ? 22.469 3.994 -7.734 1 79.12 498 GLN B N 1
ATOM 9202 C CA . GLN B 1 498 ? 22.016 5.352 -8.023 1 79.12 498 GLN B CA 1
ATOM 9203 C C . GLN B 1 498 ? 20.703 5.664 -7.305 1 79.12 498 GLN B C 1
ATOM 9205 O O . GLN B 1 498 ? 19.672 5.055 -7.598 1 79.12 498 GLN B O 1
ATOM 9210 N N . CYS B 1 499 ? 20.703 6.715 -6.461 1 76.88 499 CYS B N 1
ATOM 9211 C CA . CYS B 1 499 ? 19.578 7.02 -5.582 1 76.88 499 CYS B CA 1
ATOM 9212 C C . CYS B 1 499 ? 18.359 7.422 -6.391 1 76.88 499 CYS B C 1
ATOM 9214 O O . CYS B 1 499 ? 17.234 7.07 -6.031 1 76.88 499 CYS B O 1
ATOM 9216 N N . PHE B 1 500 ? 18.547 8.109 -7.453 1 81.25 500 PHE B N 1
ATOM 9217 C CA . PHE B 1 500 ? 17.406 8.562 -8.25 1 81.25 500 PHE B CA 1
ATOM 9218 C C . PHE B 1 500 ? 16.719 7.375 -8.906 1 81.25 500 PHE B C 1
ATOM 9220 O O . PHE B 1 500 ? 15.484 7.332 -8.969 1 81.25 500 PHE B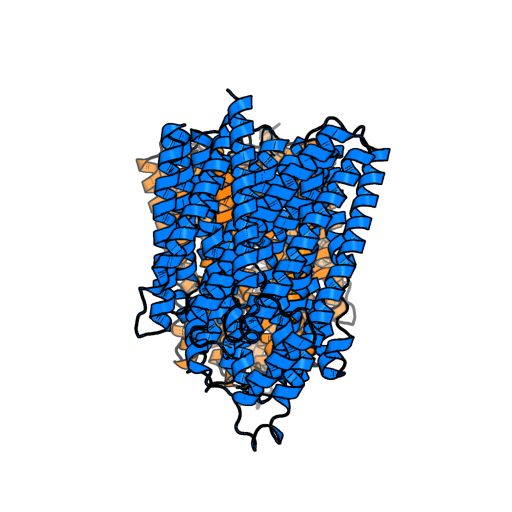 O 1
ATOM 9227 N N . ALA B 1 501 ? 17.484 6.445 -9.344 1 83.06 501 ALA B N 1
ATOM 9228 C CA . ALA B 1 501 ? 16.922 5.262 -9.984 1 83.06 501 ALA B CA 1
ATOM 9229 C C . ALA B 1 501 ? 16.156 4.402 -8.977 1 83.06 501 ALA B C 1
ATOM 9231 O O . ALA B 1 501 ? 15.125 3.822 -9.312 1 83.06 501 ALA B O 1
ATOM 9232 N N . VAL B 1 502 ? 16.656 4.406 -7.754 1 83.56 502 VAL B N 1
ATOM 9233 C CA . VAL B 1 502 ? 15.969 3.66 -6.703 1 83.56 502 VAL B CA 1
ATOM 9234 C C . VAL B 1 502 ? 14.609 4.301 -6.41 1 83.56 502 VAL B C 1
ATOM 9236 O O . VAL B 1 502 ? 13.609 3.604 -6.273 1 83.56 502 VAL B O 1
ATOM 9239 N N . PHE B 1 503 ? 14.586 5.531 -6.453 1 86.25 503 PHE B N 1
ATOM 9240 C CA . PHE B 1 503 ? 13.359 6.258 -6.168 1 86.25 503 PHE B CA 1
ATOM 9241 C C . PHE B 1 503 ? 12.32 6.023 -7.262 1 86.25 503 PHE B C 1
ATOM 9243 O O . PHE B 1 503 ? 11.141 5.816 -6.973 1 86.25 503 PHE B O 1
ATOM 9250 N N . ILE B 1 504 ? 12.727 5.934 -8.469 1 87.12 504 ILE B N 1
ATOM 9251 C CA . ILE B 1 504 ? 11.812 5.73 -9.594 1 87.12 504 ILE B CA 1
ATOM 9252 C C . ILE B 1 504 ? 11.281 4.301 -9.578 1 87.12 504 ILE B C 1
ATOM 9254 O O . ILE B 1 504 ? 10.117 4.059 -9.906 1 87.12 504 ILE B O 1
ATOM 9258 N N . GLY B 1 505 ? 12.141 3.424 -9.156 1 87.25 505 GLY B N 1
ATOM 9259 C CA . GLY B 1 505 ? 11.688 2.045 -9.047 1 87.25 505 GLY B CA 1
ATOM 9260 C C . GLY B 1 505 ? 10.562 1.858 -8.047 1 87.25 505 GLY B C 1
ATOM 9261 O O . GLY B 1 505 ? 9.609 1.132 -8.312 1 87.25 505 GLY B O 1
ATOM 9262 N N . LEU B 1 506 ? 10.609 2.629 -6.988 1 89.62 506 LEU B N 1
ATOM 9263 C CA . LEU B 1 506 ? 9.586 2.523 -5.957 1 89.62 506 LEU B CA 1
ATOM 9264 C C . LEU B 1 506 ? 8.266 3.111 -6.438 1 89.62 506 LEU B C 1
ATOM 9266 O O . LEU B 1 506 ? 7.207 2.504 -6.254 1 89.62 506 LEU B O 1
ATOM 9270 N N . ILE B 1 507 ? 8.383 4.219 -7.18 1 92.25 507 ILE B N 1
ATOM 9271 C CA . ILE B 1 507 ? 7.184 4.941 -7.594 1 92.25 507 ILE B CA 1
ATOM 9272 C C . ILE B 1 507 ? 6.473 4.172 -8.703 1 92.25 507 ILE B C 1
ATOM 9274 O O . ILE B 1 507 ? 5.242 4.098 -8.734 1 92.25 507 ILE B O 1
ATOM 9278 N N . LEU B 1 508 ? 7.188 3.51 -9.5 1 88.62 508 LEU B N 1
ATOM 9279 C CA . LEU B 1 508 ? 6.598 2.863 -10.672 1 88.62 508 LEU B CA 1
ATOM 9280 C C . LEU B 1 508 ? 5.934 1.545 -10.281 1 88.62 508 LEU B C 1
ATOM 9282 O O . LEU B 1 508 ? 4.996 1.1 -10.953 1 88.62 508 LEU B O 1
ATOM 9286 N N . ALA B 1 509 ? 6.402 0.967 -9.188 1 88.88 509 ALA B N 1
ATOM 9287 C CA . ALA B 1 509 ? 5.746 -0.251 -8.727 1 88.88 509 ALA B CA 1
ATOM 9288 C C . ALA B 1 509 ? 4.293 0.023 -8.344 1 88.88 509 ALA B C 1
ATOM 9290 O O . ALA B 1 509 ? 3.396 -0.747 -8.703 1 88.88 509 ALA B O 1
ATOM 9291 N N . TYR B 1 510 ? 4.012 1.146 -7.727 1 89.88 510 TYR B N 1
ATOM 9292 C CA . TYR B 1 510 ? 2.648 1.51 -7.355 1 89.88 510 TYR B CA 1
ATOM 9293 C C . TYR B 1 510 ? 1.849 1.946 -8.578 1 89.88 510 TYR B C 1
ATOM 9295 O O . TYR B 1 510 ? 0.639 1.716 -8.648 1 89.88 510 TYR B O 1
ATOM 9303 N N . PHE B 1 511 ? 2.537 2.486 -9.461 1 89.31 511 PHE B N 1
ATOM 9304 C CA . PHE B 1 511 ? 1.878 2.914 -10.688 1 89.31 511 PHE B CA 1
ATOM 9305 C C . PHE B 1 511 ? 1.342 1.715 -11.461 1 89.31 511 PHE B C 1
ATOM 9307 O O . PHE B 1 511 ? 0.185 1.712 -11.891 1 89.31 511 PHE B O 1
ATOM 9314 N N . PHE B 1 512 ? 2.096 0.727 -11.602 1 86.19 512 PHE B N 1
ATOM 9315 C CA . PHE B 1 512 ? 1.66 -0.461 -12.328 1 86.19 512 PHE B CA 1
ATOM 9316 C C . PHE B 1 512 ? 0.586 -1.209 -11.547 1 86.19 512 PHE B C 1
ATOM 9318 O O . PHE B 1 512 ? -0.319 -1.802 -12.133 1 86.19 512 PHE B O 1
ATOM 9325 N N . LYS B 1 513 ? 0.682 -1.24 -10.242 1 85.75 513 LYS B N 1
ATOM 9326 C CA . LYS B 1 513 ? -0.366 -1.838 -9.422 1 85.75 513 LYS B CA 1
ATOM 9327 C C . LYS B 1 513 ? -1.709 -1.153 -9.664 1 85.75 513 LYS B C 1
ATOM 9329 O O . LYS B 1 513 ? -2.742 -1.819 -9.766 1 85.75 513 LYS B O 1
ATOM 9334 N N . GLY B 1 514 ? -1.632 0.199 -9.789 1 85.5 514 GLY B N 1
ATOM 9335 C CA . GLY B 1 514 ? -2.842 0.962 -10.047 1 85.5 514 GLY B CA 1
ATOM 9336 C C . GLY B 1 514 ? -3.463 0.661 -11.398 1 85.5 514 GLY B C 1
ATOM 9337 O O . GLY B 1 514 ? -4.68 0.505 -11.508 1 85.5 514 GLY B O 1
ATOM 9338 N N . ILE B 1 515 ? -2.67 0.441 -12.367 1 84.31 515 ILE B N 1
ATOM 9339 C CA . ILE B 1 515 ? -3.168 0.157 -13.703 1 84.31 515 ILE B CA 1
ATOM 9340 C C . ILE B 1 515 ? -3.832 -1.218 -13.727 1 84.31 515 ILE B C 1
ATOM 9342 O O . ILE B 1 515 ? -4.859 -1.406 -14.383 1 84.31 515 ILE B O 1
ATOM 9346 N N . PHE B 1 516 ? -3.32 -2.143 -12.961 1 82.25 516 PHE B N 1
ATOM 9347 C CA . PHE B 1 516 ? -3.914 -3.473 -12.898 1 82.25 516 PHE B CA 1
ATOM 9348 C C . PHE B 1 516 ? -5.277 -3.426 -12.219 1 82.25 516 PHE B C 1
ATOM 9350 O O . PHE B 1 516 ? -6.215 -4.098 -12.656 1 82.25 516 PHE B O 1
ATOM 9357 N N . LEU B 1 517 ? -5.324 -2.625 -11.203 1 81.94 517 LEU B N 1
ATOM 9358 C CA . LEU B 1 517 ? -6.602 -2.484 -10.516 1 81.94 517 LEU B CA 1
ATOM 9359 C C . LEU B 1 517 ? -7.645 -1.852 -11.43 1 81.94 517 LEU B C 1
ATOM 9361 O O . LEU B 1 517 ? -8.82 -2.223 -11.391 1 81.94 517 LEU B O 1
ATOM 9365 N N . LYS B 1 518 ? -7.191 -0.982 -12.273 1 83.75 518 LYS B N 1
ATOM 9366 C CA . LYS B 1 518 ? -8.102 -0.347 -13.219 1 83.75 518 LYS B CA 1
ATOM 9367 C C . LYS B 1 518 ? -8.57 -1.338 -14.281 1 83.75 518 LYS B C 1
ATOM 9369 O O . LYS B 1 518 ? -9.734 -1.326 -14.68 1 83.75 518 LYS B O 1
ATOM 9374 N N . PHE B 1 519 ? -7.688 -2.225 -14.719 1 82.5 519 PHE B N 1
ATOM 9375 C CA . PHE B 1 519 ? -8.055 -3.246 -15.695 1 82.5 519 PHE B CA 1
ATOM 9376 C C . PHE B 1 519 ? -9.117 -4.18 -15.125 1 82.5 519 PHE B C 1
ATOM 9378 O O . PHE B 1 519 ? -10.078 -4.52 -15.812 1 82.5 519 PHE B O 1
ATOM 9385 N N . VAL B 1 520 ? -8.961 -4.57 -13.875 1 81.06 520 VAL B N 1
ATOM 9386 C CA . VAL B 1 520 ? -9.922 -5.461 -13.234 1 81.06 520 VAL B CA 1
ATOM 9387 C C . VAL B 1 520 ? -11.258 -4.75 -13.078 1 81.06 520 VAL B C 1
ATOM 9389 O O . VAL B 1 520 ? -12.312 -5.328 -13.359 1 81.06 520 VAL B O 1
ATOM 9392 N N . GLY B 1 521 ? -11.164 -3.488 -12.688 1 80.5 521 GLY B N 1
ATOM 9393 C CA . GLY B 1 521 ? -12.391 -2.725 -12.508 1 80.5 521 GLY B CA 1
ATOM 9394 C C . GLY B 1 521 ? -13.172 -2.543 -13.797 1 80.5 521 GLY B C 1
ATOM 9395 O O . GLY B 1 521 ? -14.398 -2.688 -13.812 1 80.5 521 GLY B O 1
ATOM 9396 N N . THR B 1 522 ? -12.484 -2.27 -14.844 1 81.81 522 THR B N 1
ATOM 9397 C CA . THR B 1 522 ? -13.133 -2.066 -16.125 1 81.81 522 THR B CA 1
ATOM 9398 C C . THR B 1 522 ? -13.734 -3.371 -16.641 1 81.81 522 THR B C 1
ATOM 9400 O O . THR B 1 522 ? -14.805 -3.371 -17.25 1 81.81 522 THR B O 1
ATOM 9403 N N . GLN B 1 523 ? -13.102 -4.461 -16.391 1 83.31 523 GLN B N 1
ATOM 9404 C CA . GLN B 1 523 ? -13.602 -5.758 -16.844 1 83.31 523 GLN B CA 1
ATOM 9405 C C . GLN B 1 523 ? -14.812 -6.191 -16.016 1 83.31 523 GLN B C 1
ATOM 9407 O O . GLN B 1 523 ? -15.711 -6.852 -16.531 1 83.31 523 GLN B O 1
ATOM 9412 N N . ILE B 1 524 ? -14.82 -5.867 -14.758 1 83.75 524 ILE B N 1
ATOM 9413 C CA . ILE B 1 524 ? -15.977 -6.184 -13.922 1 83.75 524 ILE B CA 1
ATOM 9414 C C . ILE B 1 524 ? -17.219 -5.488 -14.477 1 83.75 524 ILE B C 1
ATOM 9416 O O . ILE B 1 524 ? -18.281 -6.102 -14.594 1 83.75 524 ILE B O 1
ATOM 9420 N N . VAL B 1 525 ? -17.062 -4.23 -14.828 1 83.94 525 VAL B N 1
ATOM 9421 C CA . VAL B 1 525 ? -18.188 -3.457 -15.344 1 83.94 525 VAL B CA 1
ATOM 9422 C C . VAL B 1 525 ? -18.656 -4.047 -16.672 1 83.94 525 VAL B C 1
ATOM 9424 O O . VAL B 1 525 ? -19.859 -4.102 -16.953 1 83.94 525 VAL B O 1
ATOM 9427 N N . ARG B 1 526 ? -17.797 -4.527 -17.422 1 83.38 526 ARG B N 1
ATOM 9428 C CA . ARG B 1 526 ? -18.141 -5.152 -18.688 1 83.38 526 ARG B CA 1
ATOM 9429 C C . ARG B 1 526 ? -18.906 -6.453 -18.469 1 83.38 526 ARG B C 1
ATOM 9431 O O . ARG B 1 526 ? -19.844 -6.758 -19.219 1 83.38 526 ARG B O 1
ATOM 9438 N N . GLN B 1 527 ? -18.5 -7.207 -17.469 1 83.56 527 GLN B N 1
ATOM 9439 C CA . GLN B 1 527 ? -19.188 -8.461 -17.172 1 83.56 527 GLN B CA 1
ATOM 9440 C C . GLN B 1 527 ? -20.594 -8.203 -16.641 1 83.56 527 GLN B C 1
ATOM 9442 O O . GLN B 1 527 ? -21.547 -8.906 -17.016 1 83.56 527 GLN B O 1
ATOM 9447 N N . LEU B 1 528 ? -20.688 -7.262 -15.852 1 81.88 528 LEU B N 1
ATOM 9448 C CA . LEU B 1 528 ? -21.984 -6.922 -15.305 1 81.88 528 LEU B CA 1
ATOM 9449 C C . LEU B 1 528 ? -22.938 -6.484 -16.406 1 81.88 528 LEU B C 1
ATOM 9451 O O . LEU B 1 528 ? -24.109 -6.883 -16.422 1 81.88 528 LEU B O 1
ATOM 9455 N N . ARG B 1 529 ? -22.453 -5.758 -17.297 1 81.88 529 ARG B N 1
ATOM 9456 C CA . ARG B 1 529 ? -23.281 -5.348 -18.438 1 81.88 529 ARG B CA 1
ATOM 9457 C C . ARG B 1 529 ? -23.672 -6.551 -19.281 1 81.88 529 ARG B C 1
ATOM 9459 O O . ARG B 1 529 ? -24.797 -6.602 -19.797 1 81.88 529 ARG B O 1
ATOM 9466 N N . GLY B 1 530 ? -22.812 -7.438 -19.359 1 80.5 530 GLY B N 1
ATOM 9467 C CA . GLY B 1 530 ? -23.109 -8.656 -20.109 1 80.5 530 GLY B CA 1
ATOM 9468 C C . GLY B 1 530 ? -24.203 -9.492 -19.469 1 80.5 530 GLY B C 1
ATOM 9469 O O . GLY B 1 530 ? -25.016 -10.102 -20.156 1 80.5 530 GLY B O 1
ATOM 9470 N N . PHE B 1 531 ? -24.234 -9.477 -18.188 1 77.88 531 PHE B N 1
ATOM 9471 C CA . PHE B 1 531 ? -25.266 -10.219 -17.484 1 77.88 531 PHE B CA 1
ATOM 9472 C C . PHE B 1 531 ? -26.625 -9.555 -17.656 1 77.88 531 PHE B C 1
ATOM 9474 O O . PHE B 1 531 ? -27.641 -10.234 -17.844 1 77.88 531 PHE B O 1
ATOM 9481 N N . TYR B 1 532 ? -26.516 -8.305 -17.594 1 76.38 532 TYR B N 1
ATOM 9482 C CA . TYR B 1 532 ? -27.781 -7.574 -17.688 1 76.38 532 TYR B CA 1
ATOM 9483 C C . TYR B 1 532 ? -28.312 -7.613 -19.125 1 76.38 532 TYR B C 1
ATOM 9485 O O . TYR B 1 532 ? -29.531 -7.656 -19.328 1 76.38 532 TYR B O 1
ATOM 9493 N N . GLU B 1 533 ? -27.438 -7.609 -20.078 1 78.94 533 GLU B N 1
ATOM 9494 C CA . GLU B 1 533 ? -27.859 -7.629 -21.469 1 78.94 533 GLU B CA 1
ATOM 9495 C C . GLU B 1 533 ? -28.031 -9.055 -21.984 1 78.94 533 GLU B C 1
ATOM 9497 O O . GLU B 1 533 ? -28.562 -9.273 -23.062 1 78.94 533 GLU B O 1
ATOM 9502 N N . GLY B 1 534 ? -27.656 -10.102 -21.25 1 71.44 534 GLY B N 1
ATOM 9503 C CA . GLY B 1 534 ? -27.766 -11.492 -21.656 1 71.44 534 GLY B CA 1
ATOM 9504 C C . GLY B 1 534 ? -26.703 -11.914 -22.656 1 71.44 534 GLY B C 1
ATOM 9505 O O . GLY B 1 534 ? -26.922 -12.836 -23.438 1 71.44 534 GLY B O 1
ATOM 9506 N N . THR B 1 535 ? -25.672 -11.18 -22.812 1 74.44 535 THR B N 1
ATOM 9507 C CA . THR B 1 535 ? -24.625 -11.461 -23.797 1 74.44 535 THR B CA 1
ATOM 9508 C C . THR B 1 535 ? -23.328 -11.898 -23.109 1 74.44 535 THR B C 1
ATOM 9510 O O . THR B 1 535 ? -22.234 -11.609 -23.594 1 74.44 535 THR B O 1
ATOM 9513 N N . PHE B 1 536 ? -23.359 -12.531 -21.984 1 73.25 536 PHE B N 1
ATOM 9514 C CA . PHE B 1 536 ? -22.172 -12.836 -21.188 1 73.25 536 PHE B CA 1
ATOM 9515 C C . PHE B 1 536 ? -21.172 -13.656 -21.984 1 73.25 536 PHE B C 1
ATOM 9517 O O . PHE B 1 536 ? -19.984 -13.344 -22 1 73.25 536 PHE B O 1
ATOM 9524 N N . LEU B 1 537 ? -21.609 -14.656 -22.734 1 64.38 537 LEU B N 1
ATOM 9525 C CA . LEU B 1 537 ? -20.688 -15.562 -23.406 1 64.38 537 LEU B CA 1
ATOM 9526 C C . LEU B 1 537 ? -20.094 -14.914 -24.656 1 64.38 537 LEU B C 1
ATOM 9528 O O . LEU B 1 537 ? -18.906 -15.094 -24.953 1 64.38 537 LEU B O 1
ATOM 9532 N N . GLU B 1 538 ? -20.828 -14.141 -25.266 1 64.19 538 GLU B N 1
ATOM 9533 C CA . GLU B 1 538 ? -20.375 -13.555 -26.516 1 64.19 538 GLU B CA 1
ATOM 9534 C C . GLU B 1 538 ? -19.484 -12.352 -26.281 1 64.19 538 GLU B C 1
ATOM 9536 O O . GLU B 1 538 ? -18.609 -12.047 -27.078 1 64.19 538 GLU B O 1
ATOM 9541 N N . GLY B 1 539 ? -19.562 -11.82 -25.234 1 61.47 539 GLY B N 1
ATOM 9542 C CA . GLY B 1 539 ? -18.891 -10.562 -24.984 1 61.47 539 GLY B CA 1
ATOM 9543 C C . GLY B 1 539 ? -17.547 -10.734 -24.281 1 61.47 539 GLY B C 1
ATOM 9544 O O . GLY B 1 539 ? -16.875 -9.75 -23.969 1 61.47 539 GLY B O 1
ATOM 9545 N N . GLN B 1 540 ? -17.109 -11.969 -24.078 1 63.28 540 GLN B N 1
ATOM 9546 C CA . GLN B 1 540 ? -15.883 -12.156 -23.312 1 63.28 540 GLN B CA 1
ATOM 9547 C C . GLN B 1 540 ? -14.648 -11.953 -24.188 1 63.28 540 GLN B C 1
ATOM 9549 O O . GLN B 1 540 ? -14.227 -12.867 -24.891 1 63.28 540 GLN B O 1
ATOM 9554 N N . THR B 1 541 ? -14.453 -10.625 -24.75 1 57.5 541 THR B N 1
ATOM 9555 C CA . THR B 1 541 ? -13.234 -10.32 -25.484 1 57.5 541 THR B CA 1
ATOM 9556 C C . THR B 1 541 ? -12.242 -9.555 -24.609 1 57.5 541 THR B C 1
ATOM 9558 O O . THR B 1 541 ? -12.641 -8.727 -23.797 1 57.5 541 THR B O 1
ATOM 9561 N N . TYR B 1 542 ? -10.984 -10.18 -24.344 1 59.06 542 TYR B N 1
ATOM 9562 C CA . TYR B 1 542 ? -10 -9.375 -23.625 1 59.06 542 TYR B CA 1
ATOM 9563 C C . TYR B 1 542 ? -9.109 -8.609 -24.609 1 59.06 542 TYR B C 1
ATOM 9565 O O . TYR B 1 542 ? -8.656 -9.164 -25.609 1 59.06 542 TYR B O 1
ATOM 9573 N N . ASN B 1 543 ? -9.07 -7.297 -24.281 1 63.31 543 ASN B N 1
ATOM 9574 C CA . ASN B 1 543 ? -8.172 -6.465 -25.078 1 63.31 543 ASN B CA 1
ATOM 9575 C C . ASN B 1 543 ? -6.715 -6.645 -24.656 1 63.31 543 ASN B C 1
ATOM 9577 O O . ASN B 1 543 ? -6.312 -6.18 -23.578 1 63.31 543 ASN B O 1
ATOM 9581 N N . LEU B 1 544 ? -5.941 -7.414 -25.391 1 68.62 544 LEU B N 1
ATOM 9582 C CA . LEU B 1 544 ? -4.527 -7.684 -25.156 1 68.62 544 LEU B CA 1
ATOM 9583 C C . LEU B 1 544 ? -3.701 -6.41 -25.297 1 68.62 544 LEU B C 1
ATOM 9585 O O . LEU B 1 544 ? -2.557 -6.352 -24.844 1 68.62 544 LEU B O 1
ATOM 9589 N N . TRP B 1 545 ? -4.309 -5.441 -25.719 1 69.69 545 TRP B N 1
ATOM 9590 C CA . TRP B 1 545 ? -3.576 -4.207 -25.984 1 69.69 545 TRP B CA 1
ATOM 9591 C C . TRP B 1 545 ? -3.238 -3.484 -24.688 1 69.69 545 TRP B C 1
ATOM 9593 O O . TRP B 1 545 ? -2.207 -2.814 -24.594 1 69.69 545 TRP B O 1
ATOM 9603 N N . GLU B 1 546 ? -3.994 -3.82 -23.781 1 73.5 546 GLU B N 1
ATOM 9604 C CA . GLU B 1 546 ? -3.73 -3.154 -22.5 1 73.5 546 GLU B CA 1
ATOM 9605 C C . GLU B 1 546 ? -2.488 -3.729 -21.828 1 73.5 546 GLU B C 1
ATOM 9607 O O . GLU B 1 546 ? -1.636 -2.98 -21.344 1 73.5 546 GLU B O 1
ATOM 9612 N N . LEU B 1 547 ? -2.316 -4.961 -21.953 1 74.62 547 LEU B N 1
ATOM 9613 C CA . LEU B 1 547 ? -1.161 -5.598 -21.344 1 74.62 547 LEU B CA 1
ATOM 9614 C C . LEU B 1 547 ? 0.105 -5.336 -22.156 1 74.62 547 LEU B C 1
ATOM 9616 O O . LEU B 1 547 ? 1.182 -5.145 -21.578 1 74.62 547 LEU B O 1
ATOM 9620 N N . THR B 1 548 ? -0.075 -5.234 -23.453 1 72.75 548 THR B N 1
ATOM 9621 C CA . THR B 1 548 ? 1.062 -4.938 -24.312 1 72.75 548 THR B CA 1
ATOM 9622 C C . THR B 1 548 ? 1.562 -3.514 -24.078 1 72.75 548 THR B C 1
ATOM 9624 O O . THR B 1 548 ? 2.768 -3.262 -24.109 1 72.75 548 THR B O 1
ATOM 9627 N N . GLY B 1 549 ? 0.605 -2.721 -23.875 1 73.12 549 GLY B N 1
ATOM 9628 C CA . GLY B 1 549 ? 0.981 -1.346 -23.594 1 73.12 549 GLY B CA 1
ATOM 9629 C C . GLY B 1 549 ? 1.774 -1.195 -22.312 1 73.12 549 GLY B C 1
ATOM 9630 O O . GLY B 1 549 ? 2.697 -0.38 -22.234 1 73.12 549 GLY B O 1
ATOM 9631 N N . LEU B 1 550 ? 1.52 -2.037 -21.406 1 77.25 550 LEU B N 1
ATOM 9632 C CA . LEU B 1 550 ? 2.23 -1.979 -20.141 1 77.25 550 LEU B CA 1
ATOM 9633 C C . LEU B 1 550 ? 3.662 -2.479 -20.297 1 77.25 550 LEU B C 1
ATOM 9635 O O . LEU B 1 550 ? 4.59 -1.9 -19.719 1 77.25 550 LEU B O 1
ATOM 9639 N N . ILE B 1 551 ? 3.811 -3.537 -21.016 1 75.06 551 ILE B N 1
ATOM 9640 C CA . ILE B 1 551 ? 5.141 -4.082 -21.266 1 75.06 551 ILE B CA 1
ATOM 9641 C C . ILE B 1 551 ? 5.965 -3.084 -22.078 1 75.06 551 ILE B C 1
ATOM 9643 O O . ILE B 1 551 ? 7.152 -2.885 -21.797 1 75.06 551 ILE B O 1
ATOM 9647 N N . GLY B 1 552 ? 5.262 -2.512 -23.031 1 72.06 552 GLY B N 1
ATOM 9648 C CA . GLY B 1 552 ? 5.938 -1.499 -23.828 1 72.06 552 GLY B CA 1
ATOM 9649 C C . GLY B 1 552 ? 6.391 -0.306 -23.016 1 72.06 552 GLY B C 1
ATOM 9650 O O . GLY B 1 552 ? 7.5 0.199 -23.203 1 72.06 552 GLY B O 1
ATOM 9651 N N . LEU B 1 553 ? 5.59 0.025 -22.078 1 78 553 LEU B N 1
ATOM 9652 C CA . LEU B 1 553 ? 5.941 1.151 -21.219 1 78 553 LEU B CA 1
ATOM 9653 C C . LEU B 1 553 ? 7.145 0.81 -20.344 1 78 553 LEU B C 1
ATOM 9655 O O . LEU B 1 553 ? 8.031 1.642 -20.156 1 78 553 LEU B O 1
ATOM 9659 N N . GLN B 1 554 ? 7.18 -0.335 -19.812 1 77.94 554 GLN B N 1
ATOM 9660 C CA . GLN B 1 554 ? 8.305 -0.771 -19 1 77.94 554 GLN B CA 1
ATOM 9661 C C . GLN B 1 554 ? 9.594 -0.812 -19.812 1 77.94 554 GLN B C 1
ATOM 9663 O O . GLN B 1 554 ? 10.664 -0.467 -19.312 1 77.94 554 GLN B O 1
ATOM 9668 N N . PHE B 1 555 ? 9.453 -1.221 -20.984 1 76 555 PHE B N 1
ATOM 9669 C CA . PHE B 1 555 ? 10.602 -1.273 -21.875 1 76 555 PHE B CA 1
ATOM 9670 C C . PHE B 1 555 ? 11.156 0.124 -22.141 1 76 555 PHE B C 1
ATOM 9672 O O . PHE B 1 555 ? 12.367 0.327 -22.125 1 76 555 PHE B O 1
ATOM 9679 N N . ILE B 1 556 ? 10.297 0.987 -22.312 1 77.81 556 ILE B N 1
ATOM 9680 C CA . ILE B 1 556 ? 10.711 2.357 -22.594 1 77.81 556 ILE B CA 1
ATOM 9681 C C . ILE B 1 556 ? 11.414 2.945 -21.375 1 77.81 556 ILE B C 1
ATOM 9683 O O . ILE B 1 556 ? 12.461 3.588 -21.5 1 77.81 556 ILE B O 1
ATOM 9687 N N . ILE B 1 557 ? 10.969 2.713 -20.266 1 80.25 557 ILE B N 1
ATOM 9688 C CA . ILE B 1 557 ? 11.539 3.264 -19.047 1 80.25 557 ILE B CA 1
ATOM 9689 C C . ILE B 1 557 ? 12.922 2.662 -18.797 1 80.25 557 ILE B C 1
ATOM 9691 O O . ILE B 1 557 ? 13.867 3.379 -18.469 1 80.25 557 ILE B O 1
ATOM 9695 N N . LEU B 1 558 ? 13.016 1.435 -19.016 1 79.44 558 LEU B N 1
ATOM 9696 C CA . LEU B 1 558 ? 14.289 0.767 -18.781 1 79.44 558 LEU B CA 1
ATOM 9697 C C . LEU B 1 558 ? 15.352 1.237 -19.766 1 79.44 558 LEU B C 1
ATOM 9699 O O . LEU B 1 558 ? 16.516 1.4 -19.406 1 79.44 558 LEU B O 1
ATOM 9703 N N . ASN B 1 559 ? 14.883 1.457 -20.969 1 75.75 559 ASN B N 1
ATOM 9704 C CA . ASN B 1 559 ? 15.82 1.973 -21.953 1 75.75 559 ASN B CA 1
ATOM 9705 C C . ASN B 1 559 ? 16.234 3.406 -21.641 1 75.75 559 ASN B C 1
ATOM 9707 O O . ASN B 1 559 ? 17.375 3.801 -21.906 1 75.75 559 ASN B O 1
ATOM 9711 N N . PHE B 1 560 ? 15.367 4.102 -21.047 1 79.44 560 PHE B N 1
ATOM 9712 C CA . PHE B 1 560 ? 15.688 5.457 -20.625 1 79.44 560 PHE B CA 1
ATOM 9713 C C . PHE B 1 560 ? 16.812 5.449 -19.594 1 79.44 560 PHE B C 1
ATOM 9715 O O . PHE B 1 560 ? 17.766 6.215 -19.703 1 79.44 560 PHE B O 1
ATOM 9722 N N . PHE B 1 561 ? 16.766 4.633 -18.641 1 78.56 561 PHE B N 1
ATOM 9723 C CA . PHE B 1 561 ? 17.766 4.594 -17.578 1 78.56 561 PHE B CA 1
ATOM 9724 C C . PHE B 1 561 ? 19.078 4.016 -18.109 1 78.56 561 PHE B C 1
ATOM 9726 O O . PHE B 1 561 ? 20.156 4.43 -17.672 1 78.56 561 PHE B O 1
ATOM 9733 N N . LYS B 1 562 ? 18.938 3.129 -19.047 1 76.12 562 LYS B N 1
ATOM 9734 C CA . LYS B 1 562 ? 20.141 2.553 -19.625 1 76.12 562 LYS B CA 1
ATOM 9735 C C . LYS B 1 562 ? 20.922 3.596 -20.422 1 76.12 562 LYS B C 1
ATOM 9737 O O . LYS B 1 562 ? 22.141 3.689 -20.312 1 76.12 562 LYS B O 1
ATOM 9742 N N . TYR B 1 563 ? 20.188 4.375 -21.109 1 74.12 563 TYR B N 1
ATOM 9743 C CA . TYR B 1 563 ? 20.844 5.297 -22.047 1 74.12 563 TYR B CA 1
ATOM 9744 C C . TYR B 1 563 ? 21.203 6.602 -21.344 1 74.12 563 TYR B C 1
ATOM 9746 O O . TYR B 1 563 ? 22.266 7.176 -21.594 1 74.12 563 TYR B O 1
ATOM 9754 N N . PHE B 1 564 ? 20.406 7.078 -20.391 1 74.94 564 PHE B N 1
ATOM 9755 C CA . PHE B 1 564 ? 20.609 8.422 -19.859 1 74.94 564 PHE B CA 1
ATOM 9756 C C . PHE B 1 564 ? 21.391 8.375 -18.547 1 74.94 564 PHE B C 1
ATOM 9758 O O . PHE B 1 564 ? 22.078 9.336 -18.188 1 74.94 564 PHE B O 1
ATOM 9765 N N . THR B 1 565 ? 21.328 7.445 -17.797 1 75.19 565 THR B N 1
ATOM 9766 C CA . THR B 1 565 ? 22.078 7.395 -16.547 1 75.19 565 THR B CA 1
ATOM 9767 C C . THR B 1 565 ? 23.219 6.398 -16.641 1 75.19 565 THR B C 1
ATOM 9769 O O . THR B 1 565 ? 24.391 6.762 -16.438 1 75.19 565 THR B O 1
ATOM 9772 N N . SER B 1 566 ? 23.172 5.195 -16.828 1 74.94 566 SER B N 1
ATOM 9773 C CA . SER B 1 566 ? 24.141 4.113 -16.922 1 74.94 566 SER B CA 1
ATOM 9774 C C . SER B 1 566 ? 23.484 2.758 -16.672 1 74.94 566 SER B C 1
ATOM 9776 O O . SER B 1 566 ? 22.312 2.691 -16.312 1 74.94 566 SER B O 1
ATOM 9778 N N . LYS B 1 567 ? 24.234 1.839 -16.953 1 76.31 567 LYS B N 1
ATOM 9779 C CA . LYS B 1 567 ? 23.75 0.482 -16.688 1 76.31 567 LYS B CA 1
ATOM 9780 C C . LYS B 1 567 ? 23.453 0.282 -15.211 1 76.31 567 LYS B C 1
ATOM 9782 O O . LYS B 1 567 ? 22.562 -0.493 -14.852 1 76.31 567 LYS B O 1
ATOM 9787 N N . PHE B 1 568 ? 24.141 1.193 -14.453 1 78.25 568 PHE B N 1
ATOM 9788 C CA . PHE B 1 568 ? 23.953 1.06 -13.016 1 78.25 568 PHE B CA 1
ATOM 9789 C C . PHE B 1 568 ? 22.641 1.691 -12.578 1 78.25 568 PHE B C 1
ATOM 9791 O O . PHE B 1 568 ? 22.031 1.26 -11.602 1 78.25 568 PHE B O 1
ATOM 9798 N N . GLY B 1 569 ? 22.25 2.637 -13.469 1 78.88 569 GLY B N 1
ATOM 9799 C CA . GLY B 1 569 ? 20.938 3.203 -13.203 1 78.88 569 GLY B CA 1
ATOM 9800 C C . GLY B 1 569 ? 19.797 2.23 -13.477 1 78.88 569 GLY B C 1
ATOM 9801 O O . GLY B 1 569 ? 18.828 2.18 -12.727 1 78.88 569 GLY B O 1
ATOM 9802 N N . MET B 1 570 ? 20.031 1.41 -14.422 1 80.69 570 MET B N 1
ATOM 9803 C CA . MET B 1 570 ? 19.031 0.407 -14.766 1 80.69 570 MET B CA 1
ATOM 9804 C C . MET B 1 570 ? 18.969 -0.69 -13.711 1 80.69 570 MET B C 1
ATOM 9806 O O . MET B 1 570 ? 17.891 -1.117 -13.312 1 80.69 570 MET B O 1
ATOM 9810 N N . TYR B 1 571 ? 20.125 -1.094 -13.188 1 78.5 571 TYR B N 1
ATOM 9811 C CA . TYR B 1 571 ? 20.172 -2.137 -12.172 1 78.5 571 TYR B CA 1
ATOM 9812 C C . TYR B 1 571 ? 19.547 -1.648 -10.867 1 78.5 571 TYR B C 1
ATOM 9814 O O . TYR B 1 571 ? 18.844 -2.4 -10.188 1 78.5 571 TYR B O 1
ATOM 9822 N N . SER B 1 572 ? 19.766 -0.354 -10.625 1 80.69 572 SER B N 1
ATOM 9823 C CA . SER B 1 572 ? 19.219 0.209 -9.398 1 80.69 572 SER B CA 1
ATOM 9824 C C . SER B 1 572 ? 17.703 0.312 -9.461 1 80.69 572 SER B C 1
ATOM 9826 O O . SER B 1 572 ? 17.016 0.081 -8.461 1 80.69 572 SER B O 1
ATOM 9828 N N . TYR B 1 573 ? 17.266 0.562 -10.633 1 82.75 573 TYR B N 1
ATOM 9829 C CA . TYR B 1 573 ? 15.82 0.633 -10.844 1 82.75 573 TYR B CA 1
ATOM 9830 C C . TYR B 1 573 ? 15.172 -0.736 -10.672 1 82.75 573 TYR B C 1
ATOM 9832 O O . TYR B 1 573 ? 14.172 -0.873 -9.961 1 82.75 573 TYR B O 1
ATOM 9840 N N . VAL B 1 574 ? 15.789 -1.686 -11.211 1 80.12 574 VAL B N 1
ATOM 9841 C CA . VAL B 1 574 ? 15.219 -3.027 -11.188 1 80.12 574 VAL B CA 1
ATOM 9842 C C . VAL B 1 574 ? 15.273 -3.59 -9.773 1 80.12 574 VAL B C 1
ATOM 9844 O O . VAL B 1 574 ? 14.344 -4.266 -9.328 1 80.12 574 VAL B O 1
ATOM 9847 N N . TYR B 1 575 ? 16.266 -3.281 -9.102 1 80.12 575 TYR B N 1
ATOM 9848 C CA . TYR B 1 575 ? 16.422 -3.752 -7.734 1 80.12 575 TYR B CA 1
ATOM 9849 C C . TYR B 1 575 ? 15.344 -3.17 -6.828 1 80.12 575 TYR B C 1
ATOM 9851 O O . TYR B 1 575 ? 14.695 -3.902 -6.074 1 80.12 575 TYR B O 1
ATOM 9859 N N . SER B 1 576 ? 15.117 -1.898 -6.902 1 84.88 576 SER B N 1
ATOM 9860 C CA . SER B 1 576 ? 14.133 -1.255 -6.031 1 84.88 576 SER B CA 1
ATOM 9861 C C . SER B 1 576 ? 12.711 -1.635 -6.43 1 84.88 576 SER B C 1
ATOM 9863 O O . SER B 1 576 ? 11.844 -1.812 -5.566 1 84.88 576 SER B O 1
ATOM 9865 N N . TYR B 1 577 ? 12.508 -1.831 -7.727 1 85.69 577 TYR B N 1
ATOM 9866 C CA . TYR B 1 577 ? 11.195 -2.242 -8.219 1 85.69 577 TYR B CA 1
ATOM 9867 C C . TYR B 1 577 ? 10.828 -3.629 -7.703 1 85.69 577 TYR B C 1
ATOM 9869 O O . TYR B 1 577 ? 9.727 -3.836 -7.195 1 85.69 577 TYR B O 1
ATOM 9877 N N . THR B 1 578 ? 11.742 -4.535 -7.742 1 83.38 578 THR B N 1
ATOM 9878 C CA . THR B 1 578 ? 11.453 -5.91 -7.348 1 83.38 578 THR B CA 1
ATOM 9879 C C . THR B 1 578 ? 11.336 -6.023 -5.832 1 83.38 578 THR B C 1
ATOM 9881 O O . THR B 1 578 ? 10.555 -6.832 -5.32 1 83.38 578 THR B O 1
ATOM 9884 N N . GLN B 1 579 ? 12.023 -5.16 -5.137 1 85.44 579 GLN B N 1
ATOM 9885 C CA . GLN B 1 579 ? 11.93 -5.188 -3.682 1 85.44 579 GLN B CA 1
ATOM 9886 C C . GLN B 1 579 ? 10.547 -4.758 -3.209 1 85.44 579 GLN B C 1
ATOM 9888 O O . GLN B 1 579 ? 9.938 -5.422 -2.363 1 85.44 579 GLN B O 1
ATOM 9893 N N . ILE B 1 580 ? 10.07 -3.711 -3.785 1 89.44 580 ILE B N 1
ATOM 9894 C CA . ILE B 1 580 ? 8.773 -3.207 -3.338 1 89.44 580 ILE B CA 1
ATOM 9895 C C . ILE B 1 580 ? 7.664 -4.121 -3.844 1 89.44 580 ILE B C 1
ATOM 9897 O O . ILE B 1 580 ? 6.652 -4.312 -3.164 1 89.44 580 ILE B O 1
ATOM 9901 N N . VAL B 1 581 ? 7.898 -4.703 -4.953 1 88.38 581 VAL B N 1
ATOM 9902 C CA . VAL B 1 581 ? 6.891 -5.617 -5.484 1 88.38 581 VAL B CA 1
ATOM 9903 C C . VAL B 1 581 ? 6.797 -6.855 -4.598 1 88.38 581 VAL B C 1
ATOM 9905 O O . VAL B 1 581 ? 5.711 -7.406 -4.406 1 88.38 581 VAL B O 1
ATOM 9908 N N . LEU B 1 582 ? 7.902 -7.297 -4.047 1 89.06 582 LEU B N 1
ATOM 9909 C CA . LEU B 1 582 ? 7.887 -8.414 -3.111 1 89.06 582 LEU B CA 1
ATOM 9910 C C . LEU B 1 582 ? 7.047 -8.078 -1.883 1 89.06 582 LEU B C 1
ATOM 9912 O O . LEU B 1 582 ? 6.234 -8.898 -1.44 1 89.06 582 LEU B O 1
ATOM 9916 N N . ILE B 1 583 ? 7.152 -6.91 -1.438 1 90.94 583 ILE B N 1
ATOM 9917 C CA . ILE B 1 583 ? 6.422 -6.488 -0.247 1 90.94 583 ILE B CA 1
ATOM 9918 C C . ILE B 1 583 ? 4.938 -6.34 -0.575 1 90.94 583 ILE B C 1
ATOM 9920 O O . ILE B 1 583 ? 4.082 -6.82 0.169 1 90.94 583 ILE B O 1
ATOM 9924 N N . LEU B 1 584 ? 4.684 -5.727 -1.71 1 89.81 584 LEU B N 1
ATOM 9925 C CA . LEU B 1 584 ? 3.299 -5.504 -2.115 1 89.81 584 LEU B CA 1
ATOM 9926 C C . LEU B 1 584 ? 2.592 -6.832 -2.379 1 89.81 584 LEU B C 1
ATOM 9928 O O . LEU B 1 584 ? 1.417 -6.988 -2.043 1 89.81 584 LEU B O 1
ATOM 9932 N N . SER B 1 585 ? 3.287 -7.738 -2.932 1 87.94 585 SER B N 1
ATOM 9933 C CA . SER B 1 585 ? 2.688 -9.039 -3.215 1 87.94 585 SER B CA 1
ATOM 9934 C C . SER B 1 585 ? 2.439 -9.828 -1.933 1 87.94 585 SER B C 1
ATOM 9936 O O . SER B 1 585 ? 1.404 -10.477 -1.79 1 87.94 585 SER B O 1
ATOM 9938 N N . ALA B 1 586 ? 3.398 -9.789 -1.049 1 89.44 586 ALA B N 1
ATOM 9939 C CA . ALA B 1 586 ? 3.209 -10.469 0.232 1 89.44 586 ALA B CA 1
ATOM 9940 C C . ALA B 1 586 ? 2.006 -9.898 0.979 1 89.44 586 ALA B C 1
ATOM 9942 O O . ALA B 1 586 ? 1.193 -10.648 1.523 1 89.44 586 ALA B O 1
ATOM 9943 N N . ARG B 1 587 ? 1.891 -8.633 0.921 1 89.62 587 ARG B N 1
ATOM 9944 C CA . ARG B 1 587 ? 0.762 -7.973 1.572 1 89.62 587 ARG B CA 1
ATOM 9945 C C . ARG B 1 587 ? -0.557 -8.383 0.923 1 89.62 587 ARG B C 1
ATOM 9947 O O . ARG B 1 587 ? -1.532 -8.672 1.617 1 89.62 587 ARG B O 1
ATOM 9954 N N . ALA B 1 588 ? -0.553 -8.359 -0.338 1 87.56 588 ALA B N 1
ATOM 9955 C CA . ALA B 1 588 ? -1.771 -8.664 -1.083 1 87.56 588 ALA B CA 1
ATOM 9956 C C . ALA B 1 588 ? -2.207 -10.109 -0.861 1 87.56 588 ALA B C 1
ATOM 9958 O O . ALA B 1 588 ? -3.4 -10.391 -0.729 1 87.56 588 ALA B O 1
ATOM 9959 N N . ILE B 1 589 ? -1.281 -11.039 -0.76 1 85.62 589 ILE B N 1
ATOM 9960 C CA . ILE B 1 589 ? -1.589 -12.453 -0.569 1 85.62 589 ILE B CA 1
ATOM 9961 C C . ILE B 1 589 ? -2.186 -12.664 0.82 1 85.62 589 ILE B C 1
ATOM 9963 O O . ILE B 1 589 ? -3.197 -13.359 0.969 1 85.62 589 ILE B O 1
ATOM 9967 N N . ILE B 1 590 ? -1.65 -12.031 1.799 1 88.5 590 ILE B N 1
ATOM 9968 C CA . ILE B 1 590 ? -2.117 -12.211 3.168 1 88.5 590 ILE B CA 1
ATOM 9969 C C . ILE B 1 590 ? -3.48 -11.547 3.342 1 88.5 590 ILE B C 1
ATOM 9971 O O . ILE B 1 590 ? -4.41 -12.148 3.879 1 88.5 590 ILE B O 1
ATOM 9975 N N . THR B 1 591 ? -3.551 -10.312 2.832 1 88 591 THR B N 1
ATOM 9976 C CA . THR B 1 591 ? -4.812 -9.594 2.955 1 88 591 THR B CA 1
ATOM 9977 C C . THR B 1 591 ? -5.914 -10.297 2.162 1 88 591 THR B C 1
ATOM 9979 O O . THR B 1 591 ? -7.004 -10.547 2.684 1 88 591 THR B O 1
ATOM 9982 N N . GLY B 1 592 ? -5.605 -10.641 0.942 1 83.5 592 GLY B N 1
ATOM 9983 C CA . GLY B 1 592 ? -6.602 -11.242 0.069 1 83.5 592 GLY B CA 1
ATOM 9984 C C . GLY B 1 592 ? -7.07 -12.602 0.552 1 83.5 592 GLY B C 1
ATOM 9985 O O . GLY B 1 592 ? -8.273 -12.867 0.596 1 83.5 592 GLY B O 1
ATOM 9986 N N . SER B 1 593 ? -6.211 -13.453 1.005 1 82.19 593 SER B N 1
ATOM 9987 C CA . SER B 1 593 ? -6.57 -14.789 1.449 1 82.19 593 SER B CA 1
ATOM 9988 C C . SER B 1 593 ? -7.301 -14.758 2.789 1 82.19 593 SER B C 1
ATOM 9990 O O . SER B 1 593 ? -8.195 -15.562 3.039 1 82.19 593 SER B O 1
ATOM 9992 N N . SER B 1 594 ? -6.906 -13.859 3.623 1 85.56 594 SER B N 1
ATOM 9993 C CA . SER B 1 594 ? -7.582 -13.758 4.91 1 85.56 594 SER B CA 1
ATOM 9994 C C . SER B 1 594 ? -9.023 -13.289 4.742 1 85.56 594 SER B C 1
ATOM 9996 O O . SER B 1 594 ? -9.938 -13.836 5.363 1 85.56 594 SER B O 1
ATOM 9998 N N . LEU B 1 595 ? -9.25 -12.312 3.885 1 83.94 595 LEU B N 1
ATOM 9999 C CA . LEU B 1 595 ? -10.594 -11.797 3.65 1 83.94 595 LEU B CA 1
ATOM 10000 C C . LEU B 1 595 ? -11.453 -12.844 2.945 1 83.94 595 LEU B C 1
ATOM 10002 O O . LEU B 1 595 ? -12.656 -12.93 3.197 1 83.94 595 LEU B O 1
ATOM 10006 N N . LYS B 1 596 ? -10.859 -13.617 2.1 1 78.56 596 LYS B N 1
ATOM 10007 C CA . LYS B 1 596 ? -11.586 -14.68 1.413 1 78.56 596 LYS B CA 1
ATOM 10008 C C . LYS B 1 596 ? -12.031 -15.766 2.395 1 78.56 596 LYS B C 1
ATOM 10010 O O . LYS B 1 596 ? -13.148 -16.281 2.287 1 78.56 596 LYS B O 1
ATOM 10015 N N . ASN B 1 597 ? -11.188 -16.062 3.33 1 78.25 597 ASN B N 1
ATOM 10016 C CA . ASN B 1 597 ? -11.484 -17.141 4.266 1 78.25 597 ASN B CA 1
ATOM 10017 C C . ASN B 1 597 ? -12.477 -16.688 5.336 1 78.25 597 ASN B C 1
ATOM 10019 O O . ASN B 1 597 ? -13.086 -17.531 6.012 1 78.25 597 ASN B O 1
ATOM 10023 N N . VAL B 1 598 ? -12.664 -15.406 5.52 1 79.5 598 VAL B N 1
ATOM 10024 C CA . VAL B 1 598 ? -13.656 -14.906 6.461 1 79.5 598 VAL B CA 1
ATOM 10025 C C . VAL B 1 598 ? -15.055 -15.289 5.98 1 79.5 598 VAL B C 1
ATOM 10027 O O . VAL B 1 598 ? -15.945 -15.578 6.789 1 79.5 598 VAL B O 1
ATOM 10030 N N . ARG B 1 599 ? -15.25 -15.297 4.723 1 70.56 599 ARG B N 1
ATOM 10031 C CA . ARG B 1 599 ? -16.562 -15.609 4.152 1 70.56 599 ARG B CA 1
ATOM 10032 C C . ARG B 1 599 ? -16.938 -17.062 4.406 1 70.56 599 ARG B C 1
ATOM 10034 O O . ARG B 1 599 ? -18.109 -17.391 4.598 1 70.56 599 ARG B O 1
ATOM 10041 N N . VAL B 1 600 ? -15.969 -17.906 4.418 1 60 600 VAL B N 1
ATOM 10042 C CA . VAL B 1 600 ? -16.219 -19.328 4.574 1 60 600 VAL B CA 1
ATOM 10043 C C . VAL B 1 600 ? -16.719 -19.609 5.992 1 60 600 VAL B C 1
ATOM 10045 O O . VAL B 1 600 ? -17.531 -20.516 6.207 1 60 600 VAL B O 1
ATOM 10048 N N . LEU B 1 601 ? -16.188 -18.859 6.977 1 58.19 601 LEU B N 1
ATOM 10049 C CA . LEU B 1 601 ? -16.609 -19.016 8.367 1 58.19 601 LEU B CA 1
ATOM 10050 C C . LEU B 1 601 ? -18.062 -18.594 8.547 1 58.19 601 LEU B C 1
ATOM 10052 O O . LEU B 1 601 ? -18.719 -18.984 9.508 1 58.19 601 LEU B O 1
ATOM 10056 N N . GLU B 1 602 ? -18.688 -17.719 7.75 1 56.88 602 GLU B N 1
ATOM 10057 C CA . GLU B 1 602 ? -19.922 -16.953 7.93 1 56.88 602 GLU B CA 1
ATOM 10058 C C . GLU B 1 602 ? -21.156 -17.812 7.633 1 56.88 602 GLU B C 1
ATOM 10060 O O . GLU B 1 602 ? -22.281 -17.312 7.617 1 56.88 602 GLU B O 1
ATOM 10065 N N . GLY B 1 603 ? -21.109 -19.062 7.117 1 50.94 603 GLY B N 1
ATOM 10066 C CA . GLY B 1 603 ? -22.375 -19.781 7.031 1 50.94 603 GLY B CA 1
ATOM 10067 C C . GLY B 1 603 ? -23.266 -19.578 8.242 1 50.94 603 GLY B C 1
ATOM 10068 O O . GLY B 1 603 ? -24.484 -19.672 8.148 1 50.94 603 GLY B O 1
ATOM 10069 N N . THR B 1 604 ? -22.734 -19.234 9.32 1 46.5 604 THR B N 1
ATOM 10070 C CA . THR B 1 604 ? -23.609 -19.156 10.484 1 46.5 604 THR B CA 1
ATOM 10071 C C . THR B 1 604 ? -24.156 -17.734 10.656 1 46.5 604 THR B C 1
ATOM 10073 O O . THR B 1 604 ? -25.094 -17.516 11.422 1 46.5 604 THR B O 1
ATOM 10076 N N . LEU B 1 605 ? -23.656 -16.703 10.109 1 51.44 605 LEU B N 1
ATOM 10077 C CA . LEU B 1 605 ? -24.031 -15.344 10.5 1 51.44 605 LEU B CA 1
ATOM 10078 C C . LEU B 1 605 ? -25.016 -14.75 9.508 1 51.44 605 LEU B C 1
ATOM 10080 O O . LEU B 1 605 ? -25.266 -13.539 9.508 1 51.44 605 LEU B O 1
ATOM 10084 N N . LYS B 1 606 ? -25.578 -15.625 8.656 1 56.56 606 LYS B N 1
ATOM 10085 C CA . LYS B 1 606 ? -26.547 -15.289 7.617 1 56.56 606 LYS B CA 1
ATOM 10086 C C . LYS B 1 606 ? -27.766 -14.578 8.211 1 56.56 606 LYS B C 1
ATOM 10088 O O . LYS B 1 606 ? -28.531 -13.922 7.496 1 56.56 606 LYS B O 1
ATOM 10093 N N . GLU B 1 607 ? -27.656 -14.602 9.375 1 56.31 607 GLU B N 1
ATOM 10094 C CA . GLU B 1 607 ? -28.891 -14.062 9.953 1 56.31 607 GLU B CA 1
ATOM 10095 C C . GLU B 1 607 ? -28.906 -12.539 9.906 1 56.31 607 GLU B C 1
ATOM 10097 O O . GLU B 1 607 ? -29.969 -11.922 9.875 1 56.31 607 GLU B O 1
ATOM 10102 N N . ASN B 1 608 ? -27.688 -11.852 9.789 1 61.12 608 ASN B N 1
ATOM 10103 C CA . ASN B 1 608 ? -27.641 -10.398 9.695 1 61.12 608 ASN B CA 1
ATOM 10104 C C . ASN B 1 608 ? -27.156 -9.938 8.32 1 61.12 608 ASN B C 1
ATOM 10106 O O . ASN B 1 608 ? -25.969 -10.055 8.008 1 61.12 608 ASN B O 1
ATOM 10110 N N . LYS B 1 609 ? -28.047 -9.445 7.496 1 65.62 609 LYS B N 1
ATOM 10111 C CA . LYS B 1 609 ? -27.844 -9.102 6.094 1 65.62 609 LYS B CA 1
ATOM 10112 C C . LYS B 1 609 ? -26.672 -8.125 5.938 1 65.62 609 LYS B C 1
ATOM 10114 O O . LYS B 1 609 ? -25.891 -8.242 4.992 1 65.62 609 LYS B O 1
ATOM 10119 N N . ILE B 1 610 ? -26.594 -7.301 6.906 1 66.56 610 ILE B N 1
ATOM 10120 C CA . ILE B 1 610 ? -25.562 -6.277 6.793 1 66.56 610 ILE B CA 1
ATOM 10121 C C . ILE B 1 610 ? -24.172 -6.91 6.977 1 66.56 610 ILE B C 1
ATOM 10123 O O . ILE B 1 610 ? -23.234 -6.59 6.246 1 66.56 610 ILE B O 1
ATOM 10127 N N . ILE B 1 611 ? -24.219 -7.879 7.848 1 69.88 611 ILE B N 1
ATOM 10128 C CA . ILE B 1 611 ? -22.969 -8.562 8.125 1 69.88 611 ILE B CA 1
ATOM 10129 C C . ILE B 1 611 ? -22.594 -9.461 6.949 1 69.88 611 ILE B C 1
ATOM 10131 O O . ILE B 1 611 ? -21.438 -9.539 6.559 1 69.88 611 ILE B O 1
ATOM 10135 N N . TYR B 1 612 ? -23.594 -9.914 6.352 1 71.06 612 TYR B N 1
ATOM 10136 C CA . TYR B 1 612 ? -23.359 -10.781 5.199 1 71.06 612 TYR B CA 1
ATOM 10137 C C . TYR B 1 612 ? -22.812 -9.984 4.02 1 71.06 612 TYR B C 1
ATOM 10139 O O . TYR B 1 612 ? -21.859 -10.414 3.357 1 71.06 612 TYR B O 1
ATOM 10147 N N . LEU B 1 613 ? -23.344 -8.883 3.863 1 71 613 LEU B N 1
ATOM 10148 C CA . LEU B 1 613 ? -22.906 -8.039 2.758 1 71 613 LEU B CA 1
ATOM 10149 C C . LEU B 1 613 ? -21.5 -7.523 3 1 71 613 LEU B C 1
ATOM 10151 O O . LEU B 1 613 ? -20.703 -7.422 2.066 1 71 613 LEU B O 1
ATOM 10155 N N . SER B 1 614 ? -21.25 -7.316 4.246 1 73.94 614 SER B N 1
ATOM 10156 C CA . SER B 1 614 ? -19.922 -6.852 4.582 1 73.94 614 SER B CA 1
ATOM 10157 C C . SER B 1 614 ? -18.875 -7.918 4.293 1 73.94 614 SER B C 1
ATOM 10159 O O . SER B 1 614 ? -17.797 -7.617 3.766 1 73.94 614 SER B O 1
ATOM 10161 N N . HIS B 1 615 ? -19.172 -9.055 4.504 1 73.31 615 HIS B N 1
ATOM 10162 C CA . HIS B 1 615 ? -18.25 -10.156 4.234 1 73.31 615 HIS B CA 1
ATOM 10163 C C . HIS B 1 615 ? -18.109 -10.398 2.734 1 73.31 615 HIS B C 1
ATOM 10165 O O . HIS B 1 615 ? -17.016 -10.734 2.26 1 73.31 615 HIS B O 1
ATOM 10171 N N . MET B 1 616 ? -19.109 -10.148 2.053 1 73.88 616 MET B N 1
ATOM 10172 C CA . MET B 1 616 ? -19.062 -10.305 0.602 1 73.88 616 MET B CA 1
ATOM 10173 C C . MET B 1 616 ? -18.172 -9.234 -0.036 1 73.88 616 MET B C 1
ATOM 10175 O O . MET B 1 616 ? -17.359 -9.539 -0.901 1 73.88 616 MET B O 1
ATOM 10179 N N . TYR B 1 617 ? -18.375 -8.117 0.464 1 73.56 617 TYR B N 1
ATOM 10180 C CA . TYR B 1 617 ? -17.578 -7.035 -0.101 1 73.56 617 TYR B CA 1
ATOM 10181 C C . TYR B 1 617 ? -16.109 -7.191 0.265 1 73.56 617 TYR B C 1
ATOM 10183 O O . TYR B 1 617 ? -15.227 -6.883 -0.539 1 73.56 617 TYR B O 1
ATOM 10191 N N . ALA B 1 618 ? -15.953 -7.715 1.398 1 74 618 ALA B N 1
ATOM 10192 C CA . ALA B 1 618 ? -14.578 -8 1.804 1 74 618 ALA B CA 1
ATOM 10193 C C . ALA B 1 618 ? -13.961 -9.086 0.93 1 74 618 ALA B C 1
ATOM 10195 O O . ALA B 1 618 ? -12.781 -9.016 0.574 1 74 618 ALA B O 1
ATOM 10196 N N . ASP B 1 619 ? -14.672 -9.961 0.509 1 74.44 619 ASP B N 1
ATOM 10197 C CA . ASP B 1 619 ? -14.227 -11.031 -0.374 1 74.44 619 ASP B CA 1
ATOM 10198 C C . ASP B 1 619 ? -13.867 -10.492 -1.757 1 74.44 619 ASP B C 1
ATOM 10200 O O . ASP B 1 619 ? -12.852 -10.883 -2.34 1 74.44 619 ASP B O 1
ATOM 10204 N N . ILE B 1 620 ? -14.648 -9.594 -2.219 1 74.19 620 ILE B N 1
ATOM 10205 C CA . ILE B 1 620 ? -14.43 -9 -3.531 1 74.19 620 ILE B CA 1
ATOM 10206 C C . ILE B 1 620 ? -13.133 -8.188 -3.52 1 74.19 620 ILE B C 1
ATOM 10208 O O . ILE B 1 620 ? -12.336 -8.273 -4.453 1 74.19 620 ILE B O 1
ATOM 10212 N N . GLN B 1 621 ? -12.992 -7.52 -2.477 1 73.88 621 GLN B N 1
ATOM 10213 C CA . GLN B 1 621 ? -11.758 -6.762 -2.346 1 73.88 621 GLN B CA 1
ATOM 10214 C C . GLN B 1 621 ? -10.547 -7.695 -2.246 1 73.88 621 GLN B C 1
ATOM 10216 O O . GLN B 1 621 ? -9.492 -7.418 -2.822 1 73.88 621 GLN B O 1
ATOM 10221 N N . GLY B 1 622 ? -10.742 -8.742 -1.568 1 73.25 622 GLY B N 1
ATOM 10222 C CA . GLY B 1 622 ? -9.672 -9.719 -1.452 1 73.25 622 GLY B CA 1
ATOM 10223 C C . GLY B 1 622 ? -9.281 -10.336 -2.781 1 73.25 622 GLY B C 1
ATOM 10224 O O . GLY B 1 622 ? -8.094 -10.445 -3.098 1 73.25 622 GLY B O 1
ATOM 10225 N N . ILE B 1 623 ? -10.195 -10.609 -3.6 1 73.88 623 ILE B N 1
ATOM 10226 C CA . ILE B 1 623 ? -9.961 -11.203 -4.91 1 73.88 623 ILE B CA 1
ATOM 10227 C C . ILE B 1 623 ? -9.273 -10.195 -5.824 1 73.88 623 ILE B C 1
ATOM 10229 O O . ILE B 1 623 ? -8.352 -10.539 -6.566 1 73.88 623 ILE B O 1
ATOM 10233 N N . ALA B 1 624 ? -9.688 -9 -5.676 1 69.62 624 ALA B N 1
ATOM 10234 C CA . ALA B 1 624 ? -9.094 -7.957 -6.504 1 69.62 624 ALA B CA 1
ATOM 10235 C C . ALA B 1 624 ? -7.637 -7.719 -6.129 1 69.62 624 ALA B C 1
ATOM 10237 O O . ALA B 1 624 ? -6.797 -7.477 -6.996 1 69.62 624 ALA B O 1
ATOM 10238 N N . MET B 1 625 ? -7.332 -7.871 -4.93 1 67.94 625 MET B N 1
ATOM 10239 C CA . MET B 1 625 ? -5.977 -7.633 -4.445 1 67.94 625 MET B CA 1
ATOM 10240 C C . MET B 1 625 ? -5.047 -8.773 -4.848 1 67.94 625 MET B C 1
ATOM 10242 O O . MET B 1 625 ? -3.842 -8.57 -5.004 1 67.94 625 MET B O 1
ATOM 10246 N N . GLU B 1 626 ? -5.566 -9.867 -5.117 1 70 626 GLU B N 1
ATOM 10247 C CA . GLU B 1 626 ? -4.758 -11.047 -5.418 1 70 626 GLU B CA 1
ATOM 10248 C C . GLU B 1 626 ? -4.105 -10.93 -6.793 1 70 626 GLU B C 1
ATOM 10250 O O . GLU B 1 626 ? -3.217 -11.711 -7.129 1 70 626 GLU B O 1
ATOM 10255 N N . GLU B 1 627 ? -4.367 -9.836 -7.559 1 62.88 627 GLU B N 1
ATOM 10256 C CA . GLU B 1 627 ? -3.729 -9.68 -8.859 1 62.88 627 GLU B CA 1
ATOM 10257 C C . GLU B 1 627 ? -2.357 -9.023 -8.719 1 62.88 627 GLU B C 1
ATOM 10259 O O . GLU B 1 627 ? -1.592 -8.961 -9.688 1 62.88 627 GLU B O 1
ATOM 10264 N N . SER B 1 628 ? -1.954 -8.719 -7.547 1 63.22 628 SER B N 1
ATOM 10265 C CA . SER B 1 628 ? -0.682 -8.047 -7.297 1 63.22 628 SER B CA 1
ATOM 10266 C C . SER B 1 628 ? 0.496 -8.961 -7.609 1 63.22 628 SER B C 1
ATOM 10268 O O . SER B 1 628 ? 1.574 -8.492 -7.977 1 63.22 628 SER B O 1
ATOM 10270 N N . PRO B 1 629 ? 0.354 -10.273 -7.52 1 59.41 629 PRO B N 1
ATOM 10271 C CA . PRO B 1 629 ? 1.499 -11.133 -7.812 1 59.41 629 PRO B CA 1
ATOM 10272 C C . PRO B 1 629 ? 1.916 -11.086 -9.281 1 59.41 629 PRO B C 1
ATOM 10274 O O . PRO B 1 629 ? 3.014 -11.523 -9.625 1 59.41 629 PRO B O 1
ATOM 10277 N N . ALA B 1 630 ? 1.1 -10.359 -10.078 1 66.19 630 ALA B N 1
ATOM 10278 C CA . ALA B 1 630 ? 1.465 -10.242 -11.492 1 66.19 630 ALA B CA 1
ATOM 10279 C C . ALA B 1 630 ? 2.514 -9.156 -11.695 1 66.19 630 ALA B C 1
ATOM 10281 O O . ALA B 1 630 ? 3.189 -9.117 -12.727 1 66.19 630 ALA B O 1
ATOM 10282 N N . LEU B 1 631 ? 2.795 -8.484 -10.633 1 70.06 631 LEU B N 1
ATOM 10283 C CA . LEU B 1 631 ? 3.617 -7.285 -10.758 1 70.06 631 LEU B CA 1
ATOM 10284 C C . LEU B 1 631 ? 5.082 -7.652 -10.984 1 70.06 631 LEU B C 1
ATOM 10286 O O . LEU B 1 631 ? 5.75 -7.066 -11.836 1 70.06 631 LEU B O 1
ATOM 10290 N N . PRO B 1 632 ? 5.586 -8.68 -10.305 1 68.88 632 PRO B N 1
ATOM 10291 C CA . PRO B 1 632 ? 7.004 -8.992 -10.516 1 68.88 632 PRO B CA 1
ATOM 10292 C C . PRO B 1 632 ? 7.289 -9.5 -11.93 1 68.88 632 PRO B C 1
ATOM 10294 O O . PRO B 1 632 ? 8.391 -9.289 -12.453 1 68.88 632 PRO B O 1
ATOM 10297 N N . GLN B 1 633 ? 6.316 -10.023 -12.539 1 71.88 633 GLN B N 1
ATOM 10298 C CA . GLN B 1 633 ? 6.508 -10.57 -13.883 1 71.88 633 GLN B CA 1
ATOM 10299 C C . GLN B 1 633 ? 6.715 -9.453 -14.906 1 71.88 633 GLN B C 1
ATOM 10301 O O . GLN B 1 633 ? 7.535 -9.586 -15.812 1 71.88 633 GLN B O 1
ATOM 10306 N N . ILE B 1 634 ? 6.074 -8.406 -14.609 1 69.81 634 ILE B N 1
ATOM 10307 C CA . ILE B 1 634 ? 6.219 -7.281 -15.523 1 69.81 634 ILE B CA 1
ATOM 10308 C C . ILE B 1 634 ? 7.625 -6.703 -15.422 1 69.81 634 ILE B C 1
ATOM 10310 O O . ILE B 1 634 ? 8.266 -6.41 -16.438 1 69.81 634 ILE B O 1
ATOM 10314 N N . GLY B 1 635 ? 8 -6.602 -14.227 1 67.19 635 GLY B N 1
ATOM 10315 C CA . GLY B 1 635 ? 9.352 -6.09 -14.031 1 67.19 635 GLY B CA 1
ATOM 10316 C C . GLY B 1 635 ? 10.414 -6.98 -14.641 1 67.19 635 GLY B C 1
ATOM 10317 O O . GLY B 1 635 ? 11.305 -6.5 -15.344 1 67.19 635 GLY B O 1
ATOM 10318 N N . PHE B 1 636 ? 10.266 -8.203 -14.422 1 68.44 636 PHE B N 1
ATOM 10319 C CA . PHE B 1 636 ? 11.227 -9.156 -14.953 1 68.44 636 PHE B CA 1
ATOM 10320 C C . PHE B 1 636 ? 11.211 -9.148 -16.469 1 68.44 636 PHE B C 1
ATOM 10322 O O . PHE B 1 636 ? 12.266 -9.188 -17.109 1 68.44 636 PHE B O 1
ATOM 10329 N N . LEU B 1 637 ? 10.086 -9.086 -17.047 1 71.94 637 LEU B N 1
ATOM 10330 C CA . LEU B 1 637 ? 9.977 -9.086 -18.5 1 71.94 637 LEU B CA 1
ATOM 10331 C C . LEU B 1 637 ? 10.656 -7.855 -19.094 1 71.94 637 LEU B C 1
ATOM 10333 O O . LEU B 1 637 ? 11.375 -7.961 -20.094 1 71.94 637 LEU B O 1
ATOM 10337 N N . GLY B 1 638 ? 10.414 -6.797 -18.5 1 66.19 638 GLY B N 1
ATOM 10338 C CA . GLY B 1 638 ? 11.086 -5.598 -18.969 1 66.19 638 GLY B CA 1
ATOM 10339 C C . GLY B 1 638 ? 12.602 -5.719 -18.953 1 66.19 638 GLY B C 1
ATOM 10340 O O . GLY B 1 638 ? 13.266 -5.449 -19.953 1 66.19 638 GLY B O 1
ATOM 10341 N N . ILE B 1 639 ? 13.078 -6.34 -17.906 1 67.56 639 ILE B N 1
ATOM 10342 C CA . ILE B 1 639 ? 14.516 -6.5 -17.734 1 67.56 639 ILE B CA 1
ATOM 10343 C C . ILE B 1 639 ? 15.055 -7.488 -18.766 1 67.56 639 ILE B C 1
ATOM 10345 O O . ILE B 1 639 ? 16.094 -7.246 -19.391 1 67.56 639 ILE B O 1
ATOM 10349 N N . SER B 1 640 ? 14.328 -8.453 -18.844 1 68.25 640 SER B N 1
ATOM 10350 C CA . SER B 1 640 ? 14.773 -9.492 -19.781 1 68.25 640 SER B CA 1
ATOM 10351 C C . SER B 1 640 ? 14.828 -8.969 -21.203 1 68.25 640 SER B C 1
ATOM 10353 O O . SER B 1 640 ? 15.734 -9.32 -21.969 1 68.25 640 SER B O 1
ATOM 10355 N N . ILE B 1 641 ? 13.984 -8.156 -21.484 1 69.12 641 ILE B N 1
ATOM 10356 C CA . ILE B 1 641 ? 13.953 -7.574 -22.828 1 69.12 641 ILE B CA 1
ATOM 10357 C C . ILE B 1 641 ? 15.18 -6.688 -23.031 1 69.12 641 ILE B C 1
ATOM 10359 O O . ILE B 1 641 ? 15.891 -6.82 -24.031 1 69.12 641 ILE B O 1
ATOM 10363 N N . VAL B 1 642 ? 15.469 -5.918 -22.141 1 66.75 642 VAL B N 1
ATOM 10364 C CA . VAL B 1 642 ? 16.578 -4.973 -22.297 1 66.75 642 VAL B CA 1
ATOM 10365 C C . VAL B 1 642 ? 17.906 -5.723 -22.281 1 66.75 642 VAL B C 1
ATOM 10367 O O . VAL B 1 642 ? 18.766 -5.461 -23.125 1 66.75 642 VAL B O 1
ATOM 10370 N N . LEU B 1 643 ? 17.984 -6.648 -21.406 1 64.31 643 LEU B N 1
ATOM 10371 C CA . LEU B 1 643 ? 19.219 -7.414 -21.328 1 64.31 643 LEU B CA 1
ATOM 10372 C C . LEU B 1 643 ? 19.438 -8.242 -22.594 1 64.31 643 LEU B C 1
ATOM 10374 O O . LEU B 1 643 ? 20.547 -8.336 -23.094 1 64.31 643 LEU B O 1
ATOM 10378 N N . GLY B 1 644 ? 18.359 -8.836 -22.953 1 62.81 644 GLY B N 1
ATOM 10379 C CA . GLY B 1 644 ? 18.453 -9.625 -24.172 1 62.81 644 GLY B CA 1
ATOM 10380 C C . GLY B 1 644 ? 18.891 -8.82 -25.375 1 62.81 644 GLY B C 1
ATOM 10381 O O . GLY B 1 644 ? 19.641 -9.305 -26.203 1 62.81 644 GLY B O 1
ATOM 10382 N N . LEU B 1 645 ? 18.578 -7.578 -25.234 1 63.84 645 LEU B N 1
ATOM 10383 C CA . LEU B 1 645 ? 18.906 -6.703 -26.344 1 63.84 645 LEU B CA 1
ATOM 10384 C C . LEU B 1 645 ? 20.312 -6.148 -26.203 1 63.84 645 LEU B C 1
ATOM 10386 O O . LEU B 1 645 ? 20.906 -5.68 -27.188 1 63.84 645 LEU B O 1
ATOM 10390 N N . THR B 1 646 ? 20.734 -6.191 -24.984 1 61.66 646 THR B N 1
ATOM 10391 C CA . THR B 1 646 ? 22.062 -5.625 -24.75 1 61.66 646 THR B CA 1
ATOM 10392 C C . THR B 1 646 ? 23.141 -6.68 -24.969 1 61.66 646 THR B C 1
ATOM 10394 O O . THR B 1 646 ? 24.281 -6.352 -25.328 1 61.66 646 THR B O 1
ATOM 10397 N N . ILE B 1 647 ? 22.781 -7.875 -24.453 1 56.78 647 ILE B N 1
ATOM 10398 C CA . ILE B 1 647 ? 23.797 -8.914 -24.641 1 56.78 647 ILE B CA 1
ATOM 10399 C C . ILE B 1 647 ? 23.859 -9.297 -26.125 1 56.78 647 ILE B C 1
ATOM 10401 O O . ILE B 1 647 ? 24.953 -9.492 -26.672 1 56.78 647 ILE B O 1
#